Protein AF-0000000085124901 (afdb_homodimer)

Nearest PDB structures (foldseek):
  4r3a-assembly1_A  TM=7.300E-01  e=1.027E-07  Erythrobacter litoralis HTCC2594
  6ph4-assembly1_B  TM=6.898E-01  e=2.458E-06  Brucella melitensis bv. 1 str. 16M
  7ssj-assembly1_A-2  TM=4.789E-01  e=2.650E-07  Bacillus subtilis subsp. subtilis str. 168
  4zki-assembly1_B  TM=5.367E-01  e=2.458E-06  Lactiplantibacillus plantarum JDM1
  3gig-assembly1_B  TM=5.374E-01  e=1.039E-04  Bacillus subtilis

Secondary structure (DSSP, 8-state):
-------------------EEETT-------GGG-EEEEETTS---HHHHHHS-GGGSEEP-SSSEEESS---EEEEEEEEEE-SSS-EEEEEEES-TT--EEEEEEE-TT--EEEEEESTTS-GGGSSS-SSSEEEEEEEPSEEEEEEEEEE-SS-EEE-EEEE-HHHHHHHHHHHHHHHHHHHHHHHHHHHHHHHHHHHH--HHHHHHHHHHHHHHHHHHHHTTHHHHHT-TT-HHHHHHHHHHHHHHHHHHHHHHHHHHTTHHHH-HHHHHHHHHHHHHHHHHHHHHHHH-HHHHHHHHHHHHHHHHHHHHHHHHHHHHTT-TTHHHHHHHHHHHHHHHHHHHHHHTTSS---HHHHTHHHHHHHHHHHHHHHHHHHHHHHHHHHHHHHHHHHHHHHHHHHHHHHHHHHHHHHHHHHHHHHHHHHHHHHHHHHHHHHHHHHHHHHH---HHHHHHHHHHHHHHHHHHHHHHHHHT-S-SS-EEHHHHHHHHHHHHHHHSTT--PEEEEEE---EE-HHHHHHHHHHHHHHHHHIIIIISTT-SS-EEEEEEEE-SSEEEEEEEE-SS---HHHHHHSHHHHHHHHIIIIIS--EEEEEESSSEEEEEEEETT-/-------------------EEETT-------GGG-EEEEETTS---HHHHHHS-GGGSEEP-SSSEEESS---EEEEEEEEEE-SSS-EEEEEEES-TT-SEEEEEEE-TT--EEEEEESTTS-GGGSSS-SSSEEEEEEEPSEEEEEEEEEE-SS-EEE-EEEE-HHHHHHHHHHHHHHHHHHHHHHHHHHHHHHHHHHHH--HHHHHHHHHHHHHHHHHHHHTTHHHHHT-TT-HHHHHHHHHHHHHHHHHHHHHHHHHHTTHHHH-HHHHHHHHHHHHHHHHHHHHHHHH-HHHHHHHHHHHHHHHHHHHHHHHHHHHHTT-TTHHHHHHHHHHHHHHHHHHHHHHTTSS---HHHHTHHHHHHHHHHHHHHHHHHHHHHHHHHHHHHHHHHHHHHHHHHHHHHHHHHHHHHHHHHHHHHHHHHHHHHHHHHHHHHHHHHHHHHHH--SHHHHHHHHHHHHHHHHHHHHHHHHHT-S-SS-EEHHHHHHHHHHHHHHHSTT---EEEEEE---EE-HHHHHHHHHHHHHHHHHIIIIISTT-SS-EEEEEEEE-SSEEEEEEEE-SS---HHHHHHSHHHHHHHHIIIIIS--EEEEEESSSEEEEEEEETT-

pLDDT: mean 84.33, std 14.82, range [23.59, 98.38]

InterPro domains:
  IPR003594 Histidine kinase/HSP90-like ATPase domain [PF02518] (526-614)
  IPR005467 Histidine kinase domain [PS50109] (427-616)
  IPR011495 Signal transduction histidine kinase, subgroup 2, dimerisation and phosphoacceptor domain [PF07568] (427-502)
  IPR011622 7TM-DISM receptor, extracellular domain, type 2 [PF07696] (32-165)
  IPR011623 7TM-DISM receptor, extracellular domain, type 1 [PF07695] (184-381)
  IPR036890 Histidine kinase/HSP90-like ATPase superfamily [G3DSA:3.30.565.10] (484-616)
  IPR036890 Histidine kinase/HSP90-like ATPase superfamily [SSF55874] (487-613)

Structure (mmCIF, N/CA/C/O backbone):
data_AF-0000000085124901-model_v1
#
loop_
_entity.id
_entity.type
_entity.pdbx_description
1 polymer 'histidine kinase'
#
loop_
_atom_site.group_PDB
_atom_site.id
_atom_site.type_symbol
_atom_site.label_atom_id
_atom_site.label_alt_id
_atom_site.label_comp_id
_atom_site.label_asym_id
_atom_site.label_entity_id
_atom_site.label_seq_id
_atom_site.pdbx_PDB_ins_code
_atom_site.Cartn_x
_atom_site.Cartn_y
_atom_site.Cartn_z
_atom_site.occupancy
_atom_site.B_iso_or_equiv
_atom_site.auth_seq_id
_atom_site.auth_comp_id
_atom_site.auth_asym_id
_atom_site.auth_atom_id
_atom_site.pdbx_PDB_model_num
ATOM 1 N N . MET A 1 1 ? 48.469 59.812 -33.469 1 23.66 1 MET A N 1
ATOM 2 C CA . MET A 1 1 ? 47.875 60.75 -32.531 1 23.66 1 MET A CA 1
ATOM 3 C C . MET A 1 1 ? 46.812 60.062 -31.703 1 23.66 1 MET A C 1
ATOM 5 O O . MET A 1 1 ? 46.281 59.031 -32.094 1 23.66 1 MET A O 1
ATOM 9 N N . ARG A 1 2 ? 46.438 60.781 -30.453 1 25.3 2 ARG A N 1
ATOM 10 C CA . ARG A 1 2 ? 46.25 60.812 -29 1 25.3 2 ARG A CA 1
ATOM 11 C C . ARG A 1 2 ? 44.781 60.562 -28.641 1 25.3 2 ARG A C 1
ATOM 13 O O . ARG A 1 2 ? 44.344 60.906 -27.547 1 25.3 2 ARG A O 1
ATOM 20 N N . LEU A 1 3 ? 44.062 60.531 -29.656 1 29.12 3 LEU A N 1
ATOM 21 C CA . LEU A 1 3 ? 42.625 60.594 -29.328 1 29.12 3 LEU A CA 1
ATOM 22 C C . LEU A 1 3 ? 42.25 59.406 -28.438 1 29.12 3 LEU A C 1
ATOM 24 O O . LEU A 1 3 ? 41.594 58.469 -28.906 1 29.12 3 LEU A O 1
ATOM 28 N N . TYR A 1 4 ? 43.281 58.938 -27.469 1 28.3 4 TYR A N 1
ATOM 29 C CA . TYR A 1 4 ? 43.344 57.75 -26.641 1 28.3 4 TYR A CA 1
ATOM 30 C C . TYR A 1 4 ? 42.062 57.562 -25.828 1 28.3 4 TYR A C 1
ATOM 32 O O . TYR A 1 4 ? 41.219 58.5 -25.766 1 28.3 4 TYR A O 1
ATOM 40 N N . TYR A 1 5 ? 42.219 57.312 -24.391 1 28.98 5 TYR A N 1
ATOM 41 C CA . TYR A 1 5 ? 41.781 56.438 -23.312 1 28.98 5 TYR A CA 1
ATOM 42 C C . TYR A 1 5 ? 40.625 57.062 -22.547 1 28.98 5 TYR A C 1
ATOM 44 O O . TYR A 1 5 ? 40.812 57.75 -21.531 1 28.98 5 TYR A O 1
ATOM 52 N N . LEU A 1 6 ? 39.844 57.969 -23.109 1 30.2 6 LEU A N 1
ATOM 53 C CA . LEU A 1 6 ? 38.844 58.406 -22.125 1 30.2 6 LEU A CA 1
ATOM 54 C C . LEU A 1 6 ? 38.156 57.25 -21.469 1 30.2 6 LEU A C 1
ATOM 56 O O . LEU A 1 6 ? 37.344 56.562 -22.109 1 30.2 6 LEU A O 1
ATOM 60 N N . ILE A 1 7 ? 38.875 56.531 -20.531 1 30.31 7 ILE A N 1
ATOM 61 C CA . ILE A 1 7 ? 38.531 55.531 -19.531 1 30.31 7 ILE A CA 1
ATOM 62 C C . ILE A 1 7 ? 37.281 56.031 -18.75 1 30.31 7 ILE A C 1
ATOM 64 O O . ILE A 1 7 ? 37.375 56.969 -17.984 1 30.31 7 ILE A O 1
ATOM 68 N N . ILE A 1 8 ? 36.125 56.219 -19.375 1 32.94 8 ILE A N 1
ATOM 69 C CA . ILE A 1 8 ? 34.875 56.438 -18.641 1 32.94 8 ILE A CA 1
ATOM 70 C C . ILE A 1 8 ? 34.875 55.562 -17.375 1 32.94 8 ILE A C 1
ATOM 72 O O . ILE A 1 8 ? 35 54.344 -17.469 1 32.94 8 ILE A O 1
ATOM 76 N N . LEU A 1 9 ? 35.25 56.094 -16.219 1 30.16 9 LEU A N 1
ATOM 77 C CA . LEU A 1 9 ? 35.062 55.688 -14.828 1 30.16 9 LEU A CA 1
ATOM 78 C C . LEU A 1 9 ? 33.656 55.156 -14.625 1 30.16 9 LEU A C 1
ATOM 80 O O . LEU A 1 9 ? 32.688 55.938 -14.617 1 30.16 9 LEU A O 1
ATOM 84 N N . LEU A 1 10 ? 33.219 54.125 -15.312 1 31.69 10 LEU A N 1
ATOM 85 C CA . LEU A 1 10 ? 32.031 53.406 -14.867 1 31.69 10 LEU A CA 1
ATOM 86 C C . LEU A 1 10 ? 32.031 53.219 -13.352 1 31.69 10 LEU A C 1
ATOM 88 O O . LEU A 1 10 ? 32.875 52.5 -12.805 1 31.69 10 LEU A O 1
ATOM 92 N N . VAL A 1 11 ? 31.875 54.344 -12.609 1 32.69 11 VAL A N 1
ATOM 93 C CA . VAL A 1 11 ? 31.5 54.219 -11.203 1 32.69 11 VAL A CA 1
ATOM 94 C C . VAL A 1 11 ? 30.516 53.062 -11.016 1 32.69 11 VAL A C 1
ATOM 96 O O . VAL A 1 11 ? 29.406 53.094 -11.562 1 32.69 11 VAL A O 1
ATOM 99 N N . SER A 1 12 ? 31 51.906 -10.938 1 32.06 12 SER A N 1
ATOM 100 C CA . SER A 1 12 ? 30.234 50.781 -10.367 1 32.06 12 SER A CA 1
ATOM 101 C C . SER A 1 12 ? 29.469 51.219 -9.133 1 32.06 12 SER A C 1
ATOM 103 O O . SER A 1 12 ? 30.062 51.562 -8.109 1 32.06 12 SER A O 1
ATOM 105 N N . PHE A 1 13 ? 28.406 52.031 -9.297 1 32.69 13 PHE A N 1
ATOM 106 C CA . PHE A 1 13 ? 27.453 52.094 -8.188 1 32.69 13 PHE A CA 1
ATOM 107 C C . PHE A 1 13 ? 27.312 50.719 -7.516 1 32.69 13 PHE A C 1
ATOM 109 O O . PHE A 1 13 ? 26.781 49.781 -8.109 1 32.69 13 PHE A O 1
ATOM 116 N N . SER A 1 14 ? 28.266 50.406 -6.723 1 33.91 14 SER A N 1
ATOM 117 C CA . SER A 1 14 ? 27.984 49.344 -5.75 1 33.91 14 SER A CA 1
ATOM 118 C C . SER A 1 14 ? 26.625 49.594 -5.09 1 33.91 14 SER A C 1
ATOM 120 O O . SER A 1 14 ? 26.453 50.531 -4.324 1 33.91 14 SER A O 1
ATOM 122 N N . SER A 1 15 ? 25.516 49.562 -5.816 1 35.28 15 SER A N 1
ATOM 123 C CA . SER A 1 15 ? 24.266 49.438 -5.062 1 35.28 15 SER A CA 1
ATOM 124 C C . SER A 1 15 ? 24.453 48.562 -3.828 1 35.28 15 SER A C 1
ATOM 126 O O . SER A 1 15 ? 24.859 47.406 -3.939 1 35.28 15 SER A O 1
ATOM 128 N N . VAL A 1 16 ? 24.938 49.094 -2.822 1 40.62 16 VAL A N 1
ATOM 129 C CA . VAL A 1 16 ? 24.766 48.438 -1.53 1 40.62 16 VAL A CA 1
ATOM 130 C C . VAL A 1 16 ? 23.391 47.781 -1.476 1 40.62 16 VAL A C 1
ATOM 132 O O . VAL A 1 16 ? 22.359 48.438 -1.467 1 40.62 16 VAL A O 1
ATOM 135 N N . PHE A 1 17 ? 23.078 46.844 -2.293 1 45.41 17 PHE A N 1
ATOM 136 C CA . PHE A 1 17 ? 21.891 46 -2.184 1 45.41 17 PHE A CA 1
ATOM 137 C C . PHE A 1 17 ? 21.656 45.562 -0.739 1 45.41 17 PHE A C 1
ATOM 139 O O . PHE A 1 17 ? 22.531 44.969 -0.121 1 45.41 17 PHE A O 1
ATOM 146 N N . ALA A 1 18 ? 21.094 46.406 0.044 1 52.66 18 ALA A N 1
ATOM 147 C CA . ALA A 1 18 ? 20.625 46.125 1.403 1 52.66 18 ALA A CA 1
ATOM 148 C C . ALA A 1 18 ? 19.875 44.812 1.473 1 52.66 18 ALA A C 1
ATOM 150 O O . ALA A 1 18 ? 18.938 44.594 0.712 1 52.66 18 ALA A O 1
ATOM 151 N N . THR A 1 19 ? 20.391 43.75 1.982 1 77 19 THR A N 1
ATOM 152 C CA . THR A 1 19 ? 19.844 42.438 2.311 1 77 19 THR A CA 1
ATOM 153 C C . THR A 1 19 ? 18.828 42.562 3.451 1 77 19 THR A C 1
ATOM 155 O O . THR A 1 19 ? 19.219 42.625 4.621 1 77 19 THR A O 1
ATOM 158 N N . GLU A 1 20 ? 17.562 43 3.08 1 88 20 GLU A N 1
ATOM 159 C CA . GLU A 1 20 ? 16.531 43.219 4.09 1 88 20 GLU A CA 1
ATOM 160 C C . GLU A 1 20 ? 15.375 42.219 3.9 1 88 20 GLU A C 1
ATOM 162 O O . GLU A 1 20 ? 14.938 42 2.773 1 88 20 GLU A O 1
ATOM 167 N N . ILE A 1 21 ? 14.969 41.719 4.957 1 91.19 21 ILE A N 1
ATOM 168 C CA . ILE A 1 21 ? 13.805 40.844 4.984 1 91.19 21 ILE A CA 1
ATOM 169 C C . ILE A 1 21 ? 12.641 41.562 5.664 1 91.19 21 ILE A C 1
ATOM 171 O O . ILE A 1 21 ? 12.734 41.938 6.836 1 91.19 21 ILE A O 1
ATOM 175 N N . ASP A 1 22 ? 11.555 41.719 4.906 1 91.19 22 ASP A N 1
ATOM 176 C CA . ASP A 1 22 ? 10.344 42.312 5.438 1 91.19 22 ASP A CA 1
ATOM 177 C C . ASP A 1 22 ? 9.492 41.312 6.195 1 91.19 22 ASP A C 1
ATOM 179 O O . ASP A 1 22 ? 8.969 40.344 5.598 1 91.19 22 ASP A O 1
ATOM 183 N N . LEU A 1 23 ? 9.258 41.531 7.441 1 91.88 23 LEU A N 1
ATOM 184 C CA . LEU A 1 23 ? 8.57 40.562 8.297 1 91.88 23 LEU A CA 1
ATOM 185 C C . LEU A 1 23 ? 7.059 40.656 8.094 1 91.88 23 LEU A C 1
ATOM 187 O O . LEU A 1 23 ? 6.324 39.75 8.531 1 91.88 23 LEU A O 1
ATOM 191 N N . SER A 1 24 ? 6.57 41.656 7.461 1 83.12 24 SER A N 1
ATOM 192 C CA . SER A 1 24 ? 5.137 41.812 7.246 1 83.12 24 SER A CA 1
ATOM 193 C C . SER A 1 24 ? 4.664 41.031 6.031 1 83.12 24 SER A C 1
ATOM 195 O O . SER A 1 24 ? 3.467 40.781 5.863 1 83.12 24 SER A O 1
ATOM 197 N N . ASN A 1 25 ? 5.652 40.625 5.246 1 71.12 25 ASN A N 1
ATOM 198 C CA . ASN A 1 25 ? 5.328 39.938 4.016 1 71.12 25 ASN A CA 1
ATOM 199 C C . ASN A 1 25 ? 4.863 38.5 4.301 1 71.12 25 ASN A C 1
ATOM 201 O O . ASN A 1 25 ? 5.379 37.844 5.207 1 71.12 25 ASN A O 1
ATOM 205 N N . LYS A 1 26 ? 3.748 38.188 3.625 1 69.31 26 LYS A N 1
ATOM 206 C CA . LYS A 1 26 ? 3.061 36.906 3.816 1 69.31 26 LYS A CA 1
ATOM 207 C C . LYS A 1 26 ? 3.674 35.812 2.945 1 69.31 26 LYS A C 1
ATOM 209 O O . LYS A 1 26 ? 3.197 34.688 2.936 1 69.31 26 LYS A O 1
ATOM 214 N N . ASN A 1 27 ? 4.805 36.094 2.459 1 69 27 ASN A N 1
ATOM 215 C CA . ASN A 1 27 ? 5.293 35.156 1.469 1 69 27 ASN A CA 1
ATOM 216 C C . ASN A 1 27 ? 5.996 33.969 2.129 1 69 27 ASN A C 1
ATOM 218 O O . ASN A 1 27 ? 6.605 34.125 3.189 1 69 27 ASN A O 1
ATOM 222 N N . LEU A 1 28 ? 5.738 32.812 1.546 1 76.06 28 LEU A N 1
ATOM 223 C CA . LEU A 1 28 ? 6.285 31.531 1.985 1 76.06 28 LEU A CA 1
ATOM 224 C C . LEU A 1 28 ? 7.582 31.203 1.25 1 76.06 28 LEU A C 1
ATOM 226 O O . LEU A 1 28 ? 8.039 30.062 1.264 1 76.06 28 LEU A O 1
ATOM 230 N N . THR A 1 29 ? 8.297 32.156 0.804 1 82.31 29 THR A N 1
ATOM 231 C CA . THR A 1 29 ? 9.469 31.875 -0.012 1 82.31 29 THR A CA 1
ATOM 232 C C . THR A 1 29 ? 10.727 31.828 0.851 1 82.31 29 THR A C 1
ATOM 234 O O . THR A 1 29 ? 10.727 32.312 1.99 1 82.31 29 THR A O 1
ATOM 237 N N . TYR A 1 30 ? 11.766 31.188 0.373 1 91.25 30 TYR A N 1
ATOM 238 C CA . TYR A 1 30 ? 13.07 31.141 1.035 1 91.25 30 TYR A CA 1
ATOM 239 C C . TYR A 1 30 ? 13.766 32.5 0.949 1 91.25 30 TYR A C 1
ATOM 241 O O . TYR A 1 30 ? 13.68 33.188 -0.07 1 91.25 30 TYR A O 1
ATOM 249 N N . GLU A 1 31 ? 14.516 32.844 1.922 1 89.5 31 GLU A N 1
ATOM 250 C CA . GLU A 1 31 ? 15.055 34.188 2.072 1 89.5 31 GLU A CA 1
ATOM 251 C C . GLU A 1 31 ? 16.516 34.281 1.608 1 89.5 31 GLU A C 1
ATOM 253 O O . GLU A 1 31 ? 17.188 35.25 1.852 1 89.5 31 GLU A O 1
ATOM 258 N N . GLY A 1 32 ? 16.922 33.281 0.949 1 90.31 32 GLY A N 1
ATOM 259 C CA . GLY A 1 32 ? 18.328 33.219 0.617 1 90.31 32 GLY A CA 1
ATOM 260 C C . GLY A 1 32 ? 18.828 34.438 -0.15 1 90.31 32 GLY A C 1
ATOM 261 O O . GLY A 1 32 ? 19.891 34.969 0.142 1 90.31 32 GLY A O 1
ATOM 262 N N . LYS A 1 33 ? 18.094 35 -1.056 1 91.19 33 LYS A N 1
ATOM 263 C CA . LYS A 1 33 ? 18.5 36.094 -1.916 1 91.19 33 LYS A CA 1
ATOM 264 C C . LYS A 1 33 ? 18.594 37.406 -1.128 1 91.19 33 LYS A C 1
ATOM 266 O O . LYS A 1 33 ? 19.203 38.375 -1.595 1 91.19 33 LYS A O 1
ATOM 271 N N . LYS A 1 34 ? 18.109 37.344 0.029 1 92.81 34 LYS A N 1
ATOM 272 C CA . LYS A 1 34 ? 18.078 38.562 0.837 1 92.81 34 LYS A CA 1
ATOM 273 C C . LYS A 1 34 ? 19.141 38.531 1.927 1 92.81 34 LYS A C 1
ATOM 275 O O . LYS A 1 34 ? 19.109 39.312 2.869 1 92.81 34 LYS A O 1
ATOM 280 N N . MET A 1 35 ? 20.016 37.594 1.776 1 94.38 35 MET A N 1
ATOM 281 C CA . MET A 1 35 ? 21.062 37.469 2.779 1 94.38 35 MET A CA 1
ATOM 282 C C . MET A 1 35 ? 22.453 37.562 2.135 1 94.38 35 MET A C 1
ATOM 284 O O . MET A 1 35 ? 22.594 37.375 0.927 1 94.38 35 MET A O 1
ATOM 288 N N . SER A 1 36 ? 23.422 37.938 2.906 1 95.56 36 SER A N 1
ATOM 289 C CA . SER A 1 36 ? 24.828 37.844 2.555 1 95.56 36 SER A CA 1
ATOM 290 C C . SER A 1 36 ? 25.562 36.844 3.443 1 95.56 36 SER A C 1
ATOM 292 O O . SER A 1 36 ? 25.125 36.562 4.562 1 95.56 36 SER A O 1
ATOM 294 N N . TYR A 1 37 ? 26.578 36.25 2.877 1 96 37 TYR A N 1
ATOM 295 C CA . TYR A 1 37 ? 27.234 35.219 3.67 1 96 37 TYR A CA 1
ATOM 296 C C . TYR A 1 37 ? 28.734 35.438 3.695 1 96 37 TYR A C 1
ATOM 298 O O . TYR A 1 37 ? 29.297 36.125 2.838 1 96 37 TYR A O 1
ATOM 306 N N . PHE A 1 38 ? 29.375 34.969 4.715 1 96.5 38 PHE A N 1
ATOM 307 C CA . PHE A 1 38 ? 30.812 34.938 4.941 1 96.5 38 PHE A CA 1
ATOM 308 C C . PHE A 1 38 ? 31.297 33.562 5.328 1 96.5 38 PHE A C 1
ATOM 310 O O . PHE A 1 38 ? 30.734 32.938 6.234 1 96.5 38 PHE A O 1
ATOM 317 N N . GLU A 1 39 ? 32.281 33.031 4.641 1 96.81 39 GLU A N 1
ATOM 318 C CA . GLU A 1 39 ? 32.812 31.703 4.918 1 96.81 39 GLU A CA 1
ATOM 319 C C . GLU A 1 39 ? 33.938 31.766 5.938 1 96.81 39 GLU A C 1
ATOM 321 O O . GLU A 1 39 ? 34.969 32.344 5.676 1 96.81 39 GLU A O 1
ATOM 326 N N . ASP A 1 40 ? 33.688 31.172 7.047 1 96.75 40 ASP A N 1
ATOM 327 C CA . ASP A 1 40 ? 34.688 31.016 8.094 1 96.75 40 ASP A CA 1
ATOM 328 C C . ASP A 1 40 ? 35.375 29.656 7.996 1 96.75 40 ASP A C 1
ATOM 330 O O . ASP A 1 40 ? 35 28.719 8.695 1 96.75 40 ASP A O 1
ATOM 334 N N . LYS A 1 41 ? 36.438 29.578 7.305 1 95.06 41 LYS A N 1
ATOM 335 C CA . LYS A 1 41 ? 37.094 28.312 6.98 1 95.06 41 LYS A CA 1
ATOM 336 C C . LYS A 1 41 ? 37.656 27.641 8.234 1 95.06 41 LYS A C 1
ATOM 338 O O . LYS A 1 41 ? 37.562 26.422 8.367 1 95.06 41 LYS A O 1
ATOM 343 N N . ASP A 1 42 ? 38.094 28.453 9.203 1 92.62 42 ASP A N 1
ATOM 344 C CA . ASP A 1 42 ? 38.719 27.875 10.391 1 92.62 42 ASP A CA 1
ATOM 345 C C . ASP A 1 42 ? 37.75 27.812 11.555 1 92.62 42 ASP A C 1
ATOM 347 O O . ASP A 1 42 ? 38.062 27.328 12.633 1 92.62 42 ASP A O 1
ATOM 351 N N . SER A 1 43 ? 36.594 28.297 11.367 1 93.44 43 SER A N 1
ATOM 352 C CA . SER A 1 43 ? 35.562 28.312 12.406 1 93.44 43 SER A CA 1
ATOM 353 C C . SER A 1 43 ? 36.031 29.031 13.656 1 93.44 43 SER A C 1
ATOM 355 O O . SER A 1 43 ? 35.875 28.547 14.773 1 93.44 43 SER A O 1
ATOM 357 N N . SER A 1 44 ? 36.688 30.156 13.492 1 92.94 44 SER A N 1
ATOM 358 C CA . SER A 1 44 ? 37.312 30.828 14.617 1 92.94 44 SER A CA 1
ATOM 359 C C . SER A 1 44 ? 36.656 32.188 14.891 1 92.94 44 SER A C 1
ATOM 361 O O . SER A 1 44 ? 36.906 32.781 15.93 1 92.94 44 SER A O 1
ATOM 363 N N . TYR A 1 45 ? 35.812 32.594 14.062 1 94.69 45 TYR A N 1
ATOM 364 C CA . TYR A 1 45 ? 35.219 33.906 14.203 1 94.69 45 TYR A CA 1
ATOM 365 C C . TYR A 1 45 ? 34.094 33.906 15.242 1 94.69 45 TYR A C 1
ATOM 367 O O . TYR A 1 45 ? 33.25 33.031 15.25 1 94.69 45 TYR A O 1
ATOM 375 N N . THR A 1 46 ? 34.219 34.812 16.188 1 94.81 46 THR A N 1
ATOM 376 C CA . THR A 1 46 ? 33.125 35.062 17.125 1 94.81 46 THR A CA 1
ATOM 377 C C . THR A 1 46 ? 32.188 36.188 16.609 1 94.81 46 THR A C 1
ATOM 379 O O . THR A 1 46 ? 32.531 36.844 15.625 1 94.81 46 THR A O 1
ATOM 382 N N . ILE A 1 47 ? 31.078 36.312 17.234 1 95.94 47 ILE A N 1
ATOM 383 C CA . ILE A 1 47 ? 30.109 37.312 16.797 1 95.94 47 ILE A CA 1
ATOM 384 C C . ILE A 1 47 ? 30.734 38.688 16.859 1 95.94 47 ILE A C 1
ATOM 386 O O . ILE A 1 47 ? 30.453 39.531 16 1 95.94 47 ILE A O 1
ATOM 390 N N . ASN A 1 48 ? 31.609 39 17.828 1 94.5 48 ASN A N 1
ATOM 391 C CA . ASN A 1 48 ? 32.25 40.281 17.969 1 94.5 48 ASN A CA 1
ATOM 392 C C . ASN A 1 48 ? 33.188 40.562 16.797 1 94.5 48 ASN A C 1
ATOM 394 O O . ASN A 1 48 ? 33.219 41.688 16.281 1 94.5 48 ASN A O 1
ATOM 398 N N . LYS A 1 49 ? 33.844 39.531 16.344 1 94.56 49 LYS A N 1
ATOM 399 C CA . LYS A 1 49 ? 34.75 39.688 15.219 1 94.56 49 LYS A CA 1
ATOM 400 C C . LYS A 1 49 ? 34 39.875 13.906 1 94.56 49 LYS A C 1
ATOM 402 O O . LYS A 1 49 ? 34.406 40.625 13.039 1 94.56 49 LYS A O 1
ATOM 407 N N . ILE A 1 50 ? 32.938 39.156 13.797 1 94.38 50 ILE A N 1
ATOM 408 C CA . ILE A 1 50 ? 32.125 39.188 12.586 1 94.38 50 ILE A CA 1
ATOM 409 C C . ILE A 1 50 ? 31.5 40.562 12.43 1 94.38 50 ILE A C 1
ATOM 411 O O . ILE A 1 50 ? 31.391 41.094 11.32 1 94.38 50 ILE A O 1
ATOM 415 N N . LYS A 1 51 ? 31.016 41.188 13.531 1 91.81 51 LYS A N 1
ATOM 416 C CA . LYS A 1 51 ? 30.375 42.469 13.5 1 91.81 51 LYS A CA 1
ATOM 417 C C . LYS A 1 51 ? 31.344 43.562 13.047 1 91.81 51 LYS A C 1
ATOM 419 O O . LYS A 1 51 ? 30.922 44.562 12.461 1 91.81 51 LYS A O 1
ATOM 424 N N . GLU A 1 52 ? 32.625 43.344 13.312 1 91.31 52 GLU A N 1
ATOM 425 C CA . GLU A 1 52 ? 33.656 44.344 12.977 1 91.31 52 GLU A CA 1
ATOM 426 C C . GLU A 1 52 ? 34.062 44.25 11.508 1 91.31 52 GLU A C 1
ATOM 428 O O . GLU A 1 52 ? 34.656 45.188 10.969 1 91.31 52 GLU A O 1
ATOM 433 N N . LEU A 1 53 ? 33.625 43.156 10.953 1 91 53 LEU A N 1
ATOM 434 C CA . LEU A 1 53 ? 33.969 43 9.547 1 91 53 LEU A CA 1
ATOM 435 C C . LEU A 1 53 ? 33.219 44 8.68 1 91 53 LEU A C 1
ATOM 437 O O . LEU A 1 53 ? 32.062 44.312 8.961 1 91 53 LEU A O 1
ATOM 441 N N . ASN A 1 54 ? 33.906 44.469 7.625 1 83.69 54 ASN A N 1
ATOM 442 C CA . ASN A 1 54 ? 33.25 45.375 6.672 1 83.69 54 ASN A CA 1
ATOM 443 C C . ASN A 1 54 ? 32.188 44.625 5.832 1 83.69 54 ASN A C 1
ATOM 445 O O . ASN A 1 54 ? 32.312 43.406 5.625 1 83.69 54 ASN A O 1
ATOM 449 N N . ASN A 1 55 ? 31.281 45.344 5.367 1 84 55 ASN A N 1
ATOM 450 C CA . ASN A 1 55 ? 30.203 44.812 4.543 1 84 55 ASN A CA 1
ATOM 451 C C . ASN A 1 55 ? 30.75 44.188 3.254 1 84 55 ASN A C 1
ATOM 453 O O . ASN A 1 55 ? 30.125 43.281 2.68 1 84 55 ASN A O 1
ATOM 457 N N . LYS A 1 56 ? 31.906 44.562 2.875 1 86.06 56 LYS A N 1
ATOM 458 C CA . LYS A 1 56 ? 32.5 44.062 1.64 1 86.06 56 LYS A CA 1
ATOM 459 C C . LYS A 1 56 ? 33 42.625 1.816 1 86.06 56 LYS A C 1
ATOM 461 O O . LYS A 1 56 ? 33.188 41.906 0.836 1 86.06 56 LYS A O 1
ATOM 466 N N . SER A 1 57 ? 33.156 42.25 3.053 1 91.38 57 SER A N 1
ATOM 467 C CA . SER A 1 57 ? 33.656 40.906 3.332 1 91.38 57 SER A CA 1
ATOM 468 C C . SER A 1 57 ? 32.531 39.875 3.152 1 91.38 57 SER A C 1
ATOM 470 O O . SER A 1 57 ? 32.812 38.688 3.01 1 91.38 57 SER A O 1
ATOM 472 N N . PHE A 1 58 ? 31.375 40.344 3.113 1 94.38 58 PHE A N 1
ATOM 473 C CA . PHE A 1 58 ? 30.234 39.469 2.914 1 94.38 58 PHE A CA 1
ATOM 474 C C . PHE A 1 58 ? 29.859 39.406 1.438 1 94.38 58 PHE A C 1
ATOM 476 O O . PHE A 1 58 ? 29.859 40.406 0.735 1 94.38 58 PHE A O 1
ATOM 483 N N . THR A 1 59 ? 29.641 38.188 0.971 1 93.75 59 THR A N 1
ATOM 484 C CA . THR A 1 59 ? 29.219 37.969 -0.406 1 93.75 59 THR A CA 1
ATOM 485 C C . THR A 1 59 ? 27.703 37.844 -0.484 1 93.75 59 THR A C 1
ATOM 487 O O . THR A 1 59 ? 27.109 37.094 0.294 1 93.75 59 THR A O 1
ATOM 490 N N . LYS A 1 60 ? 27.109 38.469 -1.37 1 92.56 60 LYS A N 1
ATOM 491 C CA . LYS A 1 60 ? 25.656 38.406 -1.532 1 92.56 60 LYS A CA 1
ATOM 492 C C . LYS A 1 60 ? 25.25 37.031 -2.1 1 92.56 60 LYS A C 1
ATOM 494 O O . LYS A 1 60 ? 25.859 36.531 -3.049 1 92.56 60 LYS A O 1
ATOM 499 N N . GLN A 1 61 ? 24.312 36.5 -1.466 1 91.31 61 GLN A N 1
ATOM 500 C CA . GLN A 1 61 ? 23.781 35.219 -1.946 1 91.31 61 GLN A CA 1
ATOM 501 C C . GLN A 1 61 ? 22.859 35.438 -3.152 1 91.31 61 GLN A C 1
ATOM 503 O O . GLN A 1 61 ? 21.953 36.25 -3.115 1 91.31 61 GLN A O 1
ATOM 508 N N . GLU A 1 62 ? 23.016 34.719 -4.215 1 89.25 62 GLU A N 1
ATOM 509 C CA . GLU A 1 62 ? 22.266 34.906 -5.457 1 89.25 62 GLU A CA 1
ATOM 510 C C . GLU A 1 62 ? 21.094 33.938 -5.555 1 89.25 62 GLU A C 1
ATOM 512 O O . GLU A 1 62 ? 20.094 34.25 -6.215 1 89.25 62 GLU A O 1
ATOM 517 N N . LYS A 1 63 ? 21.203 32.906 -4.855 1 91.69 63 LYS A N 1
ATOM 518 C CA . LYS A 1 63 ? 20.172 31.891 -4.965 1 91.69 63 LYS A CA 1
ATOM 519 C C . LYS A 1 63 ? 19.234 31.922 -3.76 1 91.69 63 LYS A C 1
ATOM 521 O O . LYS A 1 63 ? 19.578 32.469 -2.715 1 91.69 63 LYS A O 1
ATOM 526 N N . GLU A 1 64 ? 18.094 31.312 -3.938 1 93.12 64 GLU A N 1
ATOM 527 C CA . GLU A 1 64 ? 17.094 31.266 -2.873 1 93.12 64 GLU A CA 1
ATOM 528 C C . GLU A 1 64 ? 17.562 30.391 -1.711 1 93.12 64 GLU A C 1
ATOM 530 O O . GLU A 1 64 ? 17.219 30.656 -0.555 1 93.12 64 GLU A O 1
ATOM 535 N N . VAL A 1 65 ? 18.25 29.453 -2.07 1 96.31 65 VAL A N 1
ATOM 536 C CA . VAL A 1 65 ? 18.75 28.547 -1.049 1 96.31 65 VAL A CA 1
ATOM 537 C C . VAL A 1 65 ? 20.266 28.375 -1.186 1 96.31 65 VAL A C 1
ATOM 539 O O . VAL A 1 65 ? 20.781 28.266 -2.297 1 96.31 65 VAL A O 1
ATOM 542 N N . PHE A 1 66 ? 20.953 28.516 -0.097 1 95.69 66 PHE A N 1
ATOM 543 C CA . PHE A 1 66 ? 22.391 28.328 -0.064 1 95.69 66 PHE A CA 1
ATOM 544 C C . PHE A 1 66 ? 22.766 26.859 -0.027 1 95.69 66 PHE A C 1
ATOM 546 O O . PHE A 1 66 ? 22.297 26.125 0.852 1 95.69 66 PHE A O 1
ATOM 553 N N . LEU A 1 67 ? 23.531 26.469 -1.016 1 94.69 67 LEU A N 1
ATOM 554 C CA . LEU A 1 67 ? 23.922 25.078 -1.141 1 94.69 67 LEU A CA 1
ATOM 555 C C . LEU A 1 67 ? 25.438 24.938 -1.234 1 94.69 67 LEU A C 1
ATOM 557 O O . LEU A 1 67 ? 26.078 25.688 -1.954 1 94.69 67 LEU A O 1
ATOM 561 N N . ARG A 1 68 ? 25.906 24.109 -0.434 1 93.81 68 ARG A N 1
ATOM 562 C CA . ARG A 1 68 ? 27.266 23.609 -0.549 1 93.81 68 ARG A CA 1
ATOM 563 C C . ARG A 1 68 ? 27.312 22.109 -0.27 1 93.81 68 ARG A C 1
ATOM 565 O O . ARG A 1 68 ? 26.547 21.594 0.543 1 93.81 68 ARG A O 1
ATOM 572 N N . PHE A 1 69 ? 28.094 21.484 -1.048 1 91 69 PHE A N 1
ATOM 573 C CA . PHE A 1 69 ? 28.234 20.062 -0.764 1 91 69 PHE A CA 1
ATOM 574 C C . PHE A 1 69 ? 28.781 19.844 0.642 1 91 69 PHE A C 1
ATOM 576 O O . PHE A 1 69 ? 28.422 20.562 1.574 1 91 69 PHE A O 1
ATOM 583 N N . PHE A 1 70 ? 29.641 18.969 0.981 1 93.75 70 PHE A N 1
ATOM 584 C CA . PHE A 1 70 ? 30.25 18.766 2.291 1 93.75 70 PHE A CA 1
ATOM 585 C C . PHE A 1 70 ? 31.391 19.75 2.521 1 93.75 70 PHE A C 1
ATOM 587 O O . PHE A 1 70 ? 32.188 19.984 1.626 1 93.75 70 PHE A O 1
ATOM 594 N N . THR A 1 71 ? 31.25 20.484 3.674 1 94.12 71 THR A N 1
ATOM 595 C CA . THR A 1 71 ? 32.281 21.453 4.012 1 94.12 71 THR A CA 1
ATOM 596 C C . THR A 1 71 ? 32.594 21.422 5.508 1 94.12 71 THR A C 1
ATOM 598 O O . THR A 1 71 ? 31.719 21.078 6.312 1 94.12 71 THR A O 1
ATOM 601 N N . ASP A 1 72 ? 33.812 21.781 5.84 1 93.69 72 ASP A N 1
ATOM 602 C CA . ASP A 1 72 ? 34.219 21.891 7.246 1 93.69 72 ASP A CA 1
ATOM 603 C C . ASP A 1 72 ? 34.094 23.344 7.727 1 93.69 72 ASP A C 1
ATOM 605 O O . ASP A 1 72 ? 34.281 23.625 8.914 1 93.69 72 ASP A O 1
ATOM 609 N N . SER A 1 73 ? 33.719 24.156 6.805 1 96.06 73 SER A N 1
ATOM 610 C CA . SER A 1 73 ? 33.656 25.578 7.121 1 96.06 73 SER A CA 1
ATOM 611 C C . SER A 1 73 ? 32.375 25.922 7.871 1 96.06 73 SER A C 1
ATOM 613 O O . SER A 1 73 ? 31.391 25.188 7.777 1 96.06 73 SER A O 1
ATOM 615 N N . THR A 1 74 ? 32.531 26.938 8.664 1 97.69 74 THR A N 1
ATOM 616 C CA . THR A 1 74 ? 31.359 27.578 9.242 1 97.69 74 THR A CA 1
ATOM 617 C C . THR A 1 74 ? 30.906 28.766 8.398 1 97.69 74 THR A C 1
ATOM 619 O O . THR A 1 74 ? 31.734 29.562 7.953 1 97.69 74 THR A O 1
ATOM 622 N N . TYR A 1 75 ? 29.672 28.812 8.133 1 97.69 75 TYR A N 1
ATOM 623 C CA . TYR A 1 75 ? 29.172 29.922 7.328 1 97.69 75 TYR A CA 1
ATOM 624 C C . TYR A 1 75 ? 28.375 30.891 8.188 1 97.69 75 TYR A C 1
ATOM 626 O O . TYR A 1 75 ? 27.562 30.469 9.023 1 97.69 75 TYR A O 1
ATOM 634 N N . TRP A 1 76 ? 28.641 32.156 8.016 1 97.38 76 TRP A N 1
ATOM 635 C CA . TRP A 1 76 ? 27.891 33.25 8.656 1 97.38 76 TRP A CA 1
ATOM 636 C C . TRP A 1 76 ? 26.969 33.938 7.668 1 97.38 76 TRP A C 1
ATOM 638 O O . TRP A 1 76 ? 27.375 34.25 6.551 1 97.38 76 TRP A O 1
ATOM 648 N N . PHE A 1 77 ? 25.797 34.031 8.039 1 97.06 77 PHE A N 1
ATOM 649 C CA . PHE A 1 77 ? 24.828 34.781 7.23 1 97.06 77 PHE A CA 1
ATOM 650 C C . PHE A 1 77 ? 24.391 36.062 7.93 1 97.06 77 PHE A C 1
ATOM 652 O O . PHE A 1 77 ? 24.219 36.062 9.148 1 97.06 77 PHE A O 1
ATOM 659 N N . LYS A 1 78 ? 24.234 37.094 7.172 1 96.38 78 LYS A N 1
ATOM 660 C CA . LYS A 1 78 ? 23.844 38.406 7.707 1 96.38 78 LYS A CA 1
ATOM 661 C C . LYS A 1 78 ? 22.688 39 6.914 1 96.38 78 LYS A C 1
ATOM 663 O O . LYS A 1 78 ? 22.688 38.938 5.68 1 96.38 78 LYS A O 1
ATOM 668 N N . PHE A 1 79 ? 21.703 39.5 7.602 1 95.19 79 PHE A N 1
ATOM 669 C CA . PHE A 1 79 ? 20.609 40.219 6.969 1 95.19 79 PHE A CA 1
ATOM 670 C C . PHE A 1 79 ? 19.906 41.156 7.969 1 95.19 79 PHE A C 1
ATOM 672 O O . PHE A 1 79 ? 20.094 41 9.18 1 95.19 79 PHE A O 1
ATOM 679 N N . ASP A 1 80 ? 19.141 42.062 7.461 1 95.38 80 ASP A N 1
ATOM 680 C CA . ASP A 1 80 ? 18.328 42.969 8.297 1 95.38 80 ASP A CA 1
ATOM 681 C C . ASP A 1 80 ? 16.859 42.594 8.227 1 95.38 80 ASP A C 1
ATOM 683 O O . ASP A 1 80 ? 16.312 42.375 7.145 1 95.38 80 ASP A O 1
ATOM 687 N N . ALA A 1 81 ? 16.297 42.438 9.398 1 95.06 81 ALA A N 1
ATOM 688 C CA . ALA A 1 81 ? 14.867 42.156 9.5 1 95.06 81 ALA A CA 1
ATOM 689 C C . ALA A 1 81 ? 14.109 43.438 9.836 1 95.06 81 ALA A C 1
ATOM 691 O O . ALA A 1 81 ? 14.398 44.094 10.844 1 95.06 81 ALA A O 1
ATOM 692 N N . LEU A 1 82 ? 13.172 43.719 9.008 1 94.44 82 LEU A N 1
ATOM 693 C CA . LEU A 1 82 ? 12.445 44.969 9.18 1 94.44 82 LEU A CA 1
ATOM 694 C C . LEU A 1 82 ? 11.016 44.719 9.633 1 94.44 82 LEU A C 1
ATOM 696 O O . LEU A 1 82 ? 10.25 44.062 8.938 1 94.44 82 LEU A O 1
ATOM 700 N N . ASN A 1 83 ? 10.703 45.156 10.812 1 94.12 83 ASN A N 1
ATOM 701 C CA . ASN A 1 83 ? 9.328 45.188 11.312 1 94.12 83 ASN A CA 1
ATOM 702 C C . ASN A 1 83 ? 8.695 46.562 11.109 1 94.12 83 ASN A C 1
ATOM 704 O O . ASN A 1 83 ? 8.945 47.5 11.875 1 94.12 83 ASN A O 1
ATOM 708 N N . LYS A 1 84 ? 7.848 46.688 10.211 1 90.56 84 LYS A N 1
ATOM 709 C CA . LYS A 1 84 ? 7.234 47.938 9.844 1 90.56 84 LYS A CA 1
ATOM 710 C C . LYS A 1 84 ? 5.973 48.219 10.664 1 90.56 84 LYS A C 1
ATOM 712 O O . LYS A 1 84 ? 5.34 49.25 10.531 1 90.56 84 LYS A O 1
ATOM 717 N N . THR A 1 85 ? 5.648 47.281 11.469 1 88.69 85 THR A N 1
ATOM 718 C CA . THR A 1 85 ? 4.449 47.469 12.281 1 88.69 85 THR A CA 1
ATOM 719 C C . THR A 1 85 ? 4.773 48.156 13.594 1 88.69 85 THR A C 1
ATOM 721 O O . THR A 1 85 ? 5.945 48.344 13.938 1 88.69 85 THR A O 1
ATOM 724 N N . ASN A 1 86 ? 3.748 48.594 14.32 1 88.5 86 ASN A N 1
ATOM 725 C CA . ASN A 1 86 ? 3.936 49.344 15.57 1 88.5 86 ASN A CA 1
ATOM 726 C C . ASN A 1 86 ? 4.012 48.375 16.766 1 88.5 86 ASN A C 1
ATOM 728 O O . ASN A 1 86 ? 4.371 48.812 17.859 1 88.5 86 ASN A O 1
ATOM 732 N N . ASN A 1 87 ? 3.709 47.188 16.562 1 89.12 87 ASN A N 1
ATOM 733 C CA . ASN A 1 87 ? 3.713 46.188 17.641 1 89.12 87 ASN A CA 1
ATOM 734 C C . ASN A 1 87 ? 4.809 45.156 17.438 1 89.12 87 ASN A C 1
ATOM 736 O O . ASN A 1 87 ? 5.398 45.062 16.359 1 89.12 87 ASN A O 1
ATOM 740 N N . ASN A 1 88 ? 5.172 44.5 18.531 1 92.19 88 ASN A N 1
ATOM 741 C CA . ASN A 1 88 ? 6.086 43.375 18.422 1 92.19 88 ASN A CA 1
ATOM 742 C C . ASN A 1 88 ? 5.5 42.25 17.547 1 92.19 88 ASN A C 1
ATOM 744 O O . ASN A 1 88 ? 4.305 41.969 17.625 1 92.19 88 ASN A O 1
ATOM 748 N N . LEU A 1 89 ? 6.348 41.844 16.734 1 92.88 89 LEU A N 1
ATOM 749 C CA . LEU A 1 89 ? 5.918 40.781 15.82 1 92.88 89 LEU A CA 1
ATOM 750 C C . LEU A 1 89 ? 6.629 39.469 16.141 1 92.88 89 LEU A C 1
ATOM 752 O O . LEU A 1 89 ? 7.859 39.406 16.047 1 92.88 89 LEU A O 1
ATOM 756 N N . LYS A 1 90 ? 5.852 38.5 16.453 1 94.31 90 LYS A N 1
ATOM 757 C CA . LYS A 1 90 ? 6.418 37.156 16.688 1 94.31 90 LYS A CA 1
ATOM 758 C C . LYS A 1 90 ? 6.609 36.406 15.367 1 94.31 90 LYS A C 1
ATOM 760 O O . LYS A 1 90 ? 5.656 36.219 14.609 1 94.31 90 LYS A O 1
ATOM 765 N N . ARG A 1 91 ? 7.766 36.031 15.062 1 95.5 91 ARG A N 1
ATOM 766 C CA . ARG A 1 91 ? 8.094 35.25 13.867 1 95.5 91 ARG A CA 1
ATOM 767 C C . ARG A 1 91 ? 8.969 34.031 14.211 1 95.5 91 ARG A C 1
ATOM 769 O O . ARG A 1 91 ? 9.547 34 15.297 1 95.5 91 ARG A O 1
ATOM 776 N N . TYR A 1 92 ? 8.961 33.125 13.297 1 96.06 92 TYR A N 1
ATOM 777 C CA . TYR A 1 92 ? 9.766 31.906 13.469 1 96.06 92 TYR A CA 1
ATOM 778 C C . TYR A 1 92 ? 10.875 31.844 12.43 1 96.06 92 TYR A C 1
ATOM 780 O O . TYR A 1 92 ? 10.633 31.984 11.227 1 96.06 92 TYR A O 1
ATOM 788 N N . PHE A 1 93 ? 12.133 31.672 12.898 1 97.19 93 PHE A N 1
ATOM 789 C CA . PHE A 1 93 ? 13.203 31.203 12.016 1 97.19 93 PHE A CA 1
ATOM 790 C C . PHE A 1 93 ? 13.008 29.734 11.656 1 97.19 93 PHE A C 1
ATOM 792 O O . PHE A 1 93 ? 13 28.875 12.531 1 97.19 93 PHE A O 1
ATOM 799 N N . VAL A 1 94 ? 12.867 29.484 10.414 1 96.75 94 VAL A N 1
ATOM 800 C CA . VAL A 1 94 ? 12.57 28.109 10.008 1 96.75 94 VAL A CA 1
ATOM 801 C C . VAL A 1 94 ? 13.641 27.609 9.047 1 96.75 94 VAL A C 1
ATOM 803 O O . VAL A 1 94 ? 13.961 28.266 8.062 1 96.75 94 VAL A O 1
ATOM 806 N N . PHE A 1 95 ? 14.156 26.484 9.336 1 97.06 95 PHE A N 1
ATOM 807 C CA . PHE A 1 95 ? 15.094 25.781 8.477 1 97.06 95 PHE A CA 1
ATOM 808 C C . PHE A 1 95 ? 14.508 24.453 8.023 1 97.06 95 PHE A C 1
ATOM 810 O O . PHE A 1 95 ? 14.242 23.562 8.836 1 97.06 95 PHE A O 1
ATOM 817 N N . ASP A 1 96 ? 14.375 24.219 6.742 1 95.06 96 ASP A N 1
ATOM 818 C CA . ASP A 1 96 ? 13.688 23.047 6.227 1 95.06 96 ASP A CA 1
ATOM 819 C C . ASP A 1 96 ? 14.57 21.797 6.348 1 95.06 96 ASP A C 1
ATOM 821 O O . ASP A 1 96 ? 14.078 20.672 6.25 1 95.06 96 ASP A O 1
ATOM 825 N N . THR A 1 97 ? 15.875 22 6.527 1 93.81 97 THR A N 1
ATOM 826 C CA . THR A 1 97 ? 16.797 20.891 6.672 1 93.81 97 THR A CA 1
ATOM 827 C C . THR A 1 97 ? 16.875 20.422 8.125 1 93.81 97 THR A C 1
ATOM 829 O O . THR A 1 97 ? 17.344 21.172 8.992 1 93.81 97 THR A O 1
ATOM 832 N N . PRO A 1 98 ? 16.531 19.172 8.336 1 92.19 98 PRO A N 1
ATOM 833 C CA . PRO A 1 98 ? 16.453 18.719 9.727 1 92.19 98 PRO A CA 1
ATOM 834 C C . PRO A 1 98 ? 17.781 18.234 10.273 1 92.19 98 PRO A C 1
ATOM 836 O O . PRO A 1 98 ? 17.875 17.875 11.453 1 92.19 98 PRO A O 1
ATOM 839 N N . TRP A 1 99 ? 18.859 18.281 9.555 1 93.12 99 TRP A N 1
ATOM 840 C CA . TRP A 1 99 ? 20.062 17.594 10.023 1 93.12 99 TRP A CA 1
ATOM 841 C C . TRP A 1 99 ? 21.172 18.609 10.297 1 93.12 99 TRP A C 1
ATOM 843 O O . TRP A 1 99 ? 22.344 18.219 10.477 1 93.12 99 TRP A O 1
ATOM 853 N N . ILE A 1 100 ? 20.906 19.906 10.32 1 96.31 100 ILE A N 1
ATOM 854 C CA . ILE A 1 100 ? 21.938 20.891 10.602 1 96.31 100 ILE A CA 1
ATOM 855 C C . ILE A 1 100 ? 22.453 20.719 12.031 1 96.31 100 ILE A C 1
ATOM 857 O O . ILE A 1 100 ? 21.656 20.688 12.977 1 96.31 100 ILE A O 1
ATOM 861 N N . ASP A 1 101 ? 23.719 20.672 12.227 1 96.44 101 ASP A N 1
ATOM 862 C CA . ASP A 1 101 ? 24.328 20.344 13.516 1 96.44 101 ASP A CA 1
ATOM 863 C C . ASP A 1 101 ? 24.156 21.484 14.508 1 96.44 101 ASP A C 1
ATOM 865 O O . ASP A 1 101 ? 23.75 21.266 15.648 1 96.44 101 ASP A O 1
ATOM 869 N N . SER A 1 102 ? 24.547 22.656 14.086 1 97 102 SER A N 1
ATOM 870 C CA . SER A 1 102 ? 24.516 23.797 15.008 1 97 102 SER A CA 1
ATOM 871 C C . SER A 1 102 ? 24.141 25.094 14.273 1 97 102 SER A C 1
ATOM 873 O O . SER A 1 102 ? 24.703 25.391 13.219 1 97 102 SER A O 1
ATOM 875 N N . ILE A 1 103 ? 23.188 25.734 14.82 1 98.12 103 ILE A N 1
ATOM 876 C CA . ILE A 1 103 ? 22.766 27.047 14.359 1 98.12 103 ILE A CA 1
ATOM 877 C C . ILE A 1 103 ? 22.75 28.031 15.531 1 98.12 103 ILE A C 1
ATOM 879 O O . ILE A 1 103 ? 21.984 27.859 16.484 1 98.12 103 ILE A O 1
ATOM 883 N N . ASN A 1 104 ? 23.578 29 15.508 1 98.19 104 ASN A N 1
ATOM 884 C CA . ASN A 1 104 ? 23.547 30.109 16.453 1 98.19 104 ASN A CA 1
ATOM 885 C C . ASN A 1 104 ? 22.938 31.359 15.844 1 98.19 104 ASN A C 1
ATOM 887 O O . ASN A 1 104 ? 23.375 31.812 14.789 1 98.19 104 ASN A O 1
ATOM 891 N N . ILE A 1 105 ? 21.953 31.844 16.484 1 98.38 105 ILE A N 1
ATOM 892 C CA . ILE A 1 105 ? 21.25 33.031 15.984 1 98.38 105 ILE A CA 1
ATOM 893 C C . ILE A 1 105 ? 21.578 34.219 16.875 1 98.38 105 ILE A C 1
ATOM 895 O O . ILE A 1 105 ? 21.344 34.188 18.094 1 98.38 105 ILE A O 1
ATOM 899 N N . TYR A 1 106 ? 22.125 35.281 16.281 1 98.06 106 TYR A N 1
ATOM 900 C CA . TYR A 1 106 ? 22.406 36.531 16.969 1 98.06 106 TYR A CA 1
ATOM 901 C C . TYR A 1 106 ? 21.547 37.656 16.406 1 98.06 106 TYR A C 1
ATOM 903 O O . TYR A 1 106 ? 21.641 38 15.227 1 98.06 106 TYR A O 1
ATOM 911 N N . ILE A 1 107 ? 20.766 38.281 17.281 1 97.88 107 ILE A N 1
ATOM 912 C CA . ILE A 1 107 ? 19.859 39.312 16.828 1 97.88 107 ILE A CA 1
ATOM 913 C C . ILE A 1 107 ? 20.172 40.625 17.578 1 97.88 107 ILE A C 1
ATOM 915 O O . ILE A 1 107 ? 20.078 40.656 18.797 1 97.88 107 ILE A O 1
ATOM 919 N N . TYR A 1 108 ? 20.547 41.625 16.906 1 96.56 108 TYR A N 1
ATOM 920 C CA . TYR A 1 108 ? 20.703 42.969 17.438 1 96.56 108 TYR A CA 1
ATOM 921 C C . TYR A 1 108 ? 19.5 43.844 17.109 1 96.56 108 TYR A C 1
ATOM 923 O O . TYR A 1 108 ? 19.234 44.125 15.945 1 96.56 108 TYR A O 1
ATOM 931 N N . ASP A 1 109 ? 18.812 44.25 18.125 1 94.62 109 ASP A N 1
ATOM 932 C CA . ASP A 1 109 ? 17.641 45.062 17.891 1 94.62 109 ASP A CA 1
ATOM 933 C C . ASP A 1 109 ? 18.016 46.531 17.578 1 94.62 109 ASP A C 1
ATOM 935 O O . ASP A 1 109 ? 19.188 46.844 17.391 1 94.62 109 ASP A O 1
ATOM 939 N N . ASN A 1 110 ? 17 47.406 17.406 1 90.94 110 ASN A N 1
ATOM 940 C CA . ASN A 1 110 ? 17.219 48.781 17.047 1 90.94 110 ASN A CA 1
ATOM 941 C C . ASN A 1 110 ? 18.016 49.531 18.125 1 90.94 110 ASN A C 1
ATOM 943 O O . ASN A 1 110 ? 18.656 50.531 17.844 1 90.94 110 ASN A O 1
ATOM 947 N N . GLN A 1 111 ? 17.984 49.062 19.422 1 92.31 111 GLN A N 1
ATOM 948 C CA . GLN A 1 111 ? 18.75 49.625 20.516 1 92.31 111 GLN A CA 1
ATOM 949 C C . GLN A 1 111 ? 20.078 48.906 20.703 1 92.31 111 GLN A C 1
ATOM 951 O O . GLN A 1 111 ? 20.734 49.062 21.734 1 92.31 111 GLN A O 1
ATOM 956 N N . ASN A 1 112 ? 20.406 48 19.828 1 91.19 112 ASN A N 1
ATOM 957 C CA . ASN A 1 112 ? 21.656 47.25 19.797 1 91.19 112 ASN A CA 1
ATOM 958 C C . ASN A 1 112 ? 21.734 46.25 20.953 1 91.19 112 ASN A C 1
ATOM 960 O O . ASN A 1 112 ? 22.812 45.969 21.469 1 91.19 112 ASN A O 1
ATOM 964 N N . ARG A 1 113 ? 20.609 45.875 21.484 1 93.69 113 ARG A N 1
ATOM 965 C CA . ARG A 1 113 ? 20.562 44.812 22.469 1 93.69 113 ARG A CA 1
ATOM 966 C C . ARG A 1 113 ? 20.641 43.438 21.781 1 93.69 113 ARG A C 1
ATOM 968 O O . ARG A 1 113 ? 19.938 43.188 20.797 1 93.69 113 ARG A O 1
ATOM 975 N N . LEU A 1 114 ? 21.438 42.594 22.344 1 95.88 114 LEU A N 1
ATOM 976 C CA . LEU A 1 114 ? 21.734 41.312 21.734 1 95.88 114 LEU A CA 1
ATOM 977 C C . LEU A 1 114 ? 20.891 40.219 22.359 1 95.88 114 LEU A C 1
ATOM 979 O O . LEU A 1 114 ? 20.828 40.094 23.594 1 95.88 114 LEU A O 1
ATOM 983 N N . THR A 1 115 ? 20.125 39.5 21.547 1 97.44 115 THR A N 1
ATOM 984 C CA . THR A 1 115 ? 19.469 38.219 21.922 1 97.44 115 THR A CA 1
ATOM 985 C C . THR A 1 115 ? 20.094 37.062 21.172 1 97.44 115 THR A C 1
ATOM 987 O O . THR A 1 115 ? 20.328 37.125 19.953 1 97.44 115 THR A O 1
ATOM 990 N N . THR A 1 116 ? 20.438 36 21.875 1 97.5 116 THR A N 1
ATOM 991 C CA . THR A 1 116 ? 21.094 34.844 21.25 1 97.5 116 THR A CA 1
ATOM 992 C C . THR A 1 116 ? 20.266 33.594 21.453 1 97.5 116 THR A C 1
ATOM 994 O O . THR A 1 116 ? 19.656 33.406 22.5 1 97.5 116 THR A O 1
ATOM 997 N N . TYR A 1 117 ? 20.156 32.75 20.406 1 97.88 117 TYR A N 1
ATOM 998 C CA . TYR A 1 117 ? 19.547 31.438 20.453 1 97.88 117 TYR A CA 1
ATOM 999 C C . TYR A 1 117 ? 20.484 30.375 19.906 1 97.88 117 TYR A C 1
ATOM 1001 O O . TYR A 1 117 ? 21.312 30.672 19.031 1 97.88 117 TYR A O 1
ATOM 1009 N N . LYS A 1 118 ? 20.422 29.188 20.375 1 97.25 118 LYS A N 1
ATOM 1010 C CA . LYS A 1 118 ? 21.141 28.031 19.875 1 97.25 118 LYS A CA 1
ATOM 1011 C C . LYS A 1 118 ? 20.188 26.938 19.422 1 97.25 118 LYS A C 1
ATOM 1013 O O . LYS A 1 118 ? 19.219 26.625 20.125 1 97.25 118 LYS A O 1
ATOM 1018 N N . LEU A 1 119 ? 20.422 26.469 18.234 1 95.81 119 LEU A N 1
ATOM 1019 C CA . LEU A 1 119 ? 19.625 25.422 17.609 1 95.81 119 LEU A CA 1
ATOM 1020 C C . LEU A 1 119 ? 20.516 24.391 16.938 1 95.81 119 LEU A C 1
ATOM 1022 O O . LEU A 1 119 ? 21.703 24.625 16.734 1 95.81 119 LEU A O 1
ATOM 1026 N N . GLY A 1 120 ? 19.891 23.219 16.578 1 95.88 120 GLY A N 1
ATOM 1027 C CA . GLY A 1 120 ? 20.656 22.203 15.875 1 95.88 120 GLY A CA 1
ATOM 1028 C C . GLY A 1 120 ? 20.375 20.797 16.359 1 95.88 120 GLY A C 1
ATOM 1029 O O . GLY A 1 120 ? 19.719 20.609 17.391 1 95.88 120 GLY A O 1
ATOM 1030 N N . THR A 1 121 ? 20.938 19.891 15.672 1 94.38 121 THR A N 1
ATOM 1031 C CA . THR A 1 121 ? 20.656 18.484 15.969 1 94.38 121 THR A CA 1
ATOM 1032 C C . THR A 1 121 ? 21.609 17.969 17.047 1 94.38 121 THR A C 1
ATOM 1034 O O . THR A 1 121 ? 21.438 16.859 17.547 1 94.38 121 THR A O 1
ATOM 1037 N N . LEU A 1 122 ? 22.594 18.781 17.406 1 95.62 122 LEU A N 1
ATOM 1038 C CA . LEU A 1 122 ? 23.484 18.406 18.5 1 95.62 122 LEU A CA 1
ATOM 1039 C C . LEU A 1 122 ? 22.844 18.703 19.859 1 95.62 122 LEU A C 1
ATOM 1041 O O . LEU A 1 122 ? 23.328 18.234 20.891 1 95.62 122 LEU A O 1
ATOM 1045 N N . LEU A 1 123 ? 21.766 19.438 19.812 1 96 123 LEU A N 1
ATOM 1046 C CA . LEU A 1 123 ? 20.984 19.734 21 1 96 123 LEU A CA 1
ATOM 1047 C C . LEU A 1 123 ? 19.719 18.875 21.047 1 96 123 LEU A C 1
ATOM 1049 O O . LEU A 1 123 ? 19.25 18.406 20 1 96 123 LEU A O 1
ATOM 1053 N N . PRO A 1 124 ? 19.219 18.656 22.219 1 96.12 124 PRO A N 1
ATOM 1054 C CA . PRO A 1 124 ? 17.984 17.875 22.328 1 96.12 124 PRO A CA 1
ATOM 1055 C C . PRO A 1 124 ? 16.828 18.5 21.562 1 96.12 124 PRO A C 1
ATOM 1057 O O . PRO A 1 124 ? 16.797 19.719 21.359 1 96.12 124 PRO A O 1
ATOM 1060 N N . PHE A 1 125 ? 15.852 17.688 21.188 1 94.69 125 PHE A N 1
ATOM 1061 C CA . PHE A 1 125 ? 14.703 18.094 20.391 1 94.69 125 PHE A CA 1
ATOM 1062 C C . PHE A 1 125 ? 13.875 19.141 21.125 1 94.69 125 PHE A C 1
ATOM 1064 O O . PHE A 1 125 ? 13.258 20 20.516 1 94.69 125 PHE A O 1
ATOM 1071 N N . LYS A 1 126 ? 13.883 19.156 22.406 1 92.94 126 LYS A N 1
ATOM 1072 C CA . LYS A 1 126 ? 13.055 20 23.25 1 92.94 126 LYS A CA 1
ATOM 1073 C C . LYS A 1 126 ? 13.438 21.469 23.094 1 92.94 126 LYS A C 1
ATOM 1075 O O . LYS A 1 126 ? 12.664 22.359 23.453 1 92.94 126 LYS A O 1
ATOM 1080 N N . GLU A 1 127 ? 14.617 21.781 22.547 1 92.19 127 GLU A N 1
ATOM 1081 C CA . GLU A 1 127 ? 15.102 23.156 22.422 1 92.19 127 GLU A CA 1
ATOM 1082 C C . GLU A 1 127 ? 14.375 23.906 21.312 1 92.19 127 GLU A C 1
ATOM 1084 O O . GLU A 1 127 ? 14.422 25.125 21.25 1 92.19 127 GLU A O 1
ATOM 1089 N N . ARG A 1 128 ? 13.695 23.188 20.484 1 93.12 128 ARG A N 1
ATOM 1090 C CA . ARG A 1 128 ? 12.93 23.828 19.406 1 93.12 128 ARG A CA 1
ATOM 1091 C C . ARG A 1 128 ? 11.727 24.578 19.969 1 93.12 128 ARG A C 1
ATOM 1093 O O . ARG A 1 128 ? 11.078 24.109 20.922 1 93.12 128 ARG A O 1
ATOM 1100 N N . SER A 1 129 ? 11.508 25.688 19.406 1 94.94 129 SER A N 1
ATOM 1101 C CA . SER A 1 129 ? 10.375 26.484 19.875 1 94.94 129 SER A CA 1
ATOM 1102 C C . SER A 1 129 ? 9.055 25.766 19.594 1 94.94 129 SER A C 1
ATOM 1104 O O . SER A 1 129 ? 8.25 25.547 20.5 1 94.94 129 SER A O 1
ATOM 1106 N N . MET A 1 130 ? 8.859 25.531 18.359 1 93.06 130 MET A N 1
ATOM 1107 C CA . MET A 1 130 ? 7.719 24.688 17.984 1 93.06 130 MET A CA 1
ATOM 1108 C C . MET A 1 130 ? 8.133 23.234 17.875 1 93.06 130 MET A C 1
ATOM 1110 O O . MET A 1 130 ? 9.148 22.906 17.25 1 93.06 130 MET A O 1
ATOM 1114 N N . LYS A 1 131 ? 7.41 22.312 18.453 1 91.56 131 LYS A N 1
ATOM 1115 C CA . LYS A 1 131 ? 7.777 20.906 18.5 1 91.56 131 LYS A CA 1
ATOM 1116 C C . LYS A 1 131 ? 7.379 20.188 17.219 1 91.56 131 LYS A C 1
ATOM 1118 O O . LYS A 1 131 ? 6.574 19.25 17.25 1 91.56 131 LYS A O 1
ATOM 1123 N N . ILE A 1 132 ? 8.031 20.641 16.219 1 91.88 132 ILE A N 1
ATOM 1124 C CA . ILE A 1 132 ? 7.859 20.031 14.906 1 91.88 132 ILE A CA 1
ATOM 1125 C C . ILE A 1 132 ? 9.211 19.562 14.375 1 91.88 132 ILE A C 1
ATOM 1127 O O . ILE A 1 132 ? 10.25 19.844 14.969 1 91.88 132 ILE A O 1
ATOM 1131 N N . ASN A 1 133 ? 9.164 18.828 13.367 1 91.94 133 ASN A N 1
ATOM 1132 C CA . ASN A 1 133 ? 10.352 18.141 12.875 1 91.94 133 ASN A CA 1
ATOM 1133 C C . ASN A 1 133 ? 11.383 19.125 12.328 1 91.94 133 ASN A C 1
ATOM 1135 O O . ASN A 1 133 ? 12.586 18.859 12.391 1 91.94 133 ASN A O 1
ATOM 1139 N N . LEU A 1 134 ? 11 20.234 11.797 1 94.62 134 LEU A N 1
ATOM 1140 C CA . LEU A 1 134 ? 11.914 21.219 11.234 1 94.62 134 LEU A CA 1
ATOM 1141 C C . LEU A 1 134 ? 12.594 22.016 12.336 1 94.62 134 LEU A C 1
ATOM 1143 O O . LEU A 1 134 ? 11.984 22.281 13.383 1 94.62 134 LEU A O 1
ATOM 1147 N N . LEU A 1 135 ? 13.789 22.375 12.117 1 96.75 135 LEU A N 1
ATOM 1148 C CA . LEU A 1 135 ? 14.469 23.281 13.031 1 96.75 135 LEU A CA 1
ATOM 1149 C C . LEU A 1 135 ? 13.836 24.672 13.008 1 96.75 135 LEU A C 1
ATOM 1151 O O . LEU A 1 135 ? 13.578 25.219 11.93 1 96.75 135 LEU A O 1
ATOM 1155 N N . ASN A 1 136 ? 13.539 25.125 14.195 1 97.5 136 ASN A N 1
ATOM 1156 C CA . ASN A 1 136 ? 12.867 26.422 14.258 1 97.5 136 ASN A CA 1
ATOM 1157 C C . ASN A 1 136 ? 13.117 27.125 15.586 1 97.5 136 ASN A C 1
ATOM 1159 O O . ASN A 1 136 ? 13.398 26.469 16.594 1 97.5 136 ASN A O 1
ATOM 1163 N N . GLN A 1 137 ? 13.031 28.391 15.547 1 97.88 137 GLN A N 1
ATOM 1164 C CA . GLN A 1 137 ? 13.195 29.234 16.719 1 97.88 137 GLN A CA 1
ATOM 1165 C C . GLN A 1 137 ? 12.289 30.469 16.641 1 97.88 137 GLN A C 1
ATOM 1167 O O . GLN A 1 137 ? 12.297 31.188 15.641 1 97.88 137 GLN A O 1
ATOM 1172 N N . ALA A 1 138 ? 11.492 30.656 17.688 1 97.38 138 ALA A N 1
ATOM 1173 C CA . ALA A 1 138 ? 10.609 31.812 17.734 1 97.38 138 ALA A CA 1
ATOM 1174 C C . ALA A 1 138 ? 11.336 33.031 18.281 1 97.38 138 ALA A C 1
ATOM 1176 O O . ALA A 1 138 ? 12.188 32.938 19.156 1 97.38 138 ALA A O 1
ATOM 1177 N N . HIS A 1 139 ? 11.109 34.188 17.734 1 97.19 139 HIS A N 1
ATOM 1178 C CA . HIS A 1 139 ? 11.625 35.469 18.219 1 97.19 139 HIS A CA 1
ATOM 1179 C C . HIS A 1 139 ? 10.594 36.562 18.078 1 97.19 139 HIS A C 1
ATOM 1181 O O . HIS A 1 139 ? 9.859 36.594 17.078 1 97.19 139 HIS A O 1
ATOM 1187 N N . ASN A 1 140 ? 10.508 37.406 19.109 1 96.31 140 ASN A N 1
ATOM 1188 C CA . ASN A 1 140 ? 9.656 38.594 19.062 1 96.31 140 ASN A CA 1
ATOM 1189 C C . ASN A 1 140 ? 10.438 39.812 18.594 1 96.31 140 ASN A C 1
ATOM 1191 O O . ASN A 1 140 ? 11.195 40.406 19.359 1 96.31 140 ASN A O 1
ATOM 1195 N N . PHE A 1 141 ? 10.242 40.25 17.375 1 96.38 141 PHE A N 1
ATOM 1196 C CA . PHE A 1 141 ? 10.938 41.406 16.797 1 96.38 141 PHE A CA 1
ATOM 1197 C C . PHE A 1 141 ? 10.289 42.719 17.25 1 96.38 141 PHE A C 1
ATOM 1199 O O . PHE A 1 141 ? 9.086 42.906 17.094 1 96.38 141 PHE A O 1
ATOM 1206 N N . SER A 1 142 ? 11.094 43.562 17.766 1 93.81 142 SER A N 1
ATOM 1207 C CA . SER A 1 142 ? 10.609 44.875 18.125 1 93.81 142 SER A CA 1
ATOM 1208 C C . SER A 1 142 ? 10.445 45.75 16.875 1 93.81 142 SER A C 1
ATOM 1210 O O . SER A 1 142 ? 10.891 45.375 15.789 1 93.81 142 SER A O 1
ATOM 1212 N N . LYS A 1 143 ? 9.812 46.844 17.094 1 93.38 143 LYS A N 1
ATOM 1213 C CA . LYS A 1 143 ? 9.633 47.781 16 1 93.38 143 LYS A CA 1
ATOM 1214 C C . LYS A 1 143 ? 10.969 48.281 15.469 1 93.38 143 LYS A C 1
ATOM 1216 O O . LYS A 1 143 ? 11.883 48.562 16.25 1 93.38 143 LYS A O 1
ATOM 1221 N N . GLY A 1 144 ? 10.984 48.344 14.102 1 93.12 144 GLY A N 1
ATOM 1222 C CA . GLY A 1 144 ? 12.188 48.875 13.477 1 93.12 144 GLY A CA 1
ATOM 1223 C C . GLY A 1 144 ? 13.078 47.812 12.875 1 93.12 144 GLY A C 1
ATOM 1224 O O . GLY A 1 144 ? 12.586 46.75 12.438 1 93.12 144 GLY A O 1
ATOM 1225 N N . LYS A 1 145 ? 14.344 48.188 12.734 1 94.88 145 LYS A N 1
ATOM 1226 C CA . LYS A 1 145 ? 15.305 47.344 12.055 1 94.88 145 LYS A CA 1
ATOM 1227 C C . LYS A 1 145 ? 16.125 46.531 13.055 1 94.88 145 LYS A C 1
ATOM 1229 O O . LYS A 1 145 ? 16.609 47.062 14.055 1 94.88 145 LYS A O 1
ATOM 1234 N N . SER A 1 146 ? 16.141 45.219 12.859 1 95.94 146 SER A N 1
ATOM 1235 C CA . SER A 1 146 ? 17 44.312 13.617 1 95.94 146 SER A CA 1
ATOM 1236 C C . SER A 1 146 ? 18.016 43.625 12.703 1 95.94 146 SER A C 1
ATOM 1238 O O . SER A 1 146 ? 17.672 43.125 11.641 1 95.94 146 SER A O 1
ATOM 1240 N N . THR A 1 147 ? 19.234 43.688 13.07 1 95.88 147 THR A N 1
ATOM 1241 C CA . THR A 1 147 ? 20.266 42.969 12.305 1 95.88 147 THR A CA 1
ATOM 1242 C C . THR A 1 147 ? 20.484 41.562 12.844 1 95.88 147 THR A C 1
ATOM 1244 O O . THR A 1 147 ? 20.734 41.375 14.039 1 95.88 147 THR A O 1
ATOM 1247 N N . VAL A 1 148 ? 20.375 40.625 11.969 1 97.06 148 VAL A N 1
ATOM 1248 C CA . VAL A 1 148 ? 20.453 39.25 12.383 1 97.06 148 VAL A CA 1
ATOM 1249 C C . VAL A 1 148 ? 21.703 38.594 11.781 1 97.06 148 VAL A C 1
ATOM 1251 O O . VAL A 1 148 ? 22.016 38.812 10.609 1 97.06 148 VAL A O 1
ATOM 1254 N N . TYR A 1 149 ? 22.422 37.844 12.547 1 97.12 149 TYR A N 1
ATOM 1255 C CA . TYR A 1 149 ? 23.531 37 12.125 1 97.12 149 TYR A CA 1
ATOM 1256 C C . TYR A 1 149 ? 23.234 35.531 12.406 1 97.12 149 TYR A C 1
ATOM 1258 O O . TYR A 1 149 ? 22.844 35.188 13.516 1 97.12 149 TYR A O 1
ATOM 1266 N N . LEU A 1 150 ? 23.391 34.75 11.438 1 97.88 150 LEU A N 1
ATOM 1267 C CA . LEU A 1 150 ? 23.266 33.281 11.594 1 97.88 150 LEU A CA 1
ATOM 1268 C C . LEU A 1 150 ? 24.625 32.625 11.445 1 97.88 150 LEU A C 1
ATOM 1270 O O . LEU A 1 150 ? 25.328 32.844 10.453 1 97.88 150 LEU A O 1
ATOM 1274 N N . GLN A 1 151 ? 25 31.891 12.43 1 98.31 151 GLN A N 1
ATOM 1275 C CA . GLN A 1 151 ? 26.172 31.031 12.352 1 98.31 151 GLN A CA 1
ATOM 1276 C C . GLN A 1 151 ? 25.781 29.578 12.188 1 98.31 151 GLN A C 1
ATOM 1278 O O . GLN A 1 151 ? 25.203 28.969 13.102 1 98.31 151 GLN A O 1
ATOM 1283 N N . ILE A 1 152 ? 26.109 28.953 11.047 1 98.12 152 ILE A N 1
ATOM 1284 C CA . ILE A 1 152 ? 25.641 27.609 10.75 1 98.12 152 ILE A CA 1
ATOM 1285 C C . ILE A 1 152 ? 26.828 26.703 10.461 1 98.12 152 ILE A C 1
ATOM 1287 O O . ILE A 1 152 ? 27.719 27.062 9.703 1 98.12 152 ILE A O 1
ATOM 1291 N N . LYS A 1 153 ? 26.859 25.578 11.062 1 97.62 153 LYS A N 1
ATOM 1292 C CA . LYS A 1 153 ? 27.844 24.531 10.852 1 97.62 153 LYS A CA 1
ATOM 1293 C C . LYS A 1 153 ? 27.172 23.156 10.82 1 97.62 153 LYS A C 1
ATOM 1295 O O . LYS A 1 153 ? 26.281 22.875 11.625 1 97.62 153 LYS A O 1
ATOM 1300 N N . THR A 1 154 ? 27.562 22.344 9.891 1 96.31 154 THR A N 1
ATOM 1301 C CA . THR A 1 154 ? 27 21 9.805 1 96.31 154 THR A CA 1
ATOM 1302 C C . THR A 1 154 ? 28 20.016 9.195 1 96.31 154 THR A C 1
ATOM 1304 O O . THR A 1 154 ? 28.828 20.406 8.375 1 96.31 154 THR A O 1
ATOM 1307 N N . ARG A 1 155 ? 28.078 18.781 9.656 1 94.88 155 ARG A N 1
ATOM 1308 C CA . ARG A 1 155 ? 28.891 17.703 9.109 1 94.88 155 ARG A CA 1
ATOM 1309 C C . ARG A 1 155 ? 28.203 17.047 7.922 1 94.88 155 ARG A C 1
ATOM 1311 O O . ARG A 1 155 ? 28.844 16.312 7.156 1 94.88 155 ARG A O 1
ATOM 1318 N N . ASP A 1 156 ? 26.828 17.297 7.734 1 95 156 ASP A N 1
ATOM 1319 C CA . ASP A 1 156 ? 26 16.812 6.629 1 95 156 ASP A CA 1
ATOM 1320 C C . ASP A 1 156 ? 26.078 17.75 5.43 1 95 156 ASP A C 1
ATOM 1322 O O . ASP A 1 156 ? 26.75 18.781 5.48 1 95 156 ASP A O 1
ATOM 1326 N N . PRO A 1 157 ? 25.406 17.281 4.297 1 94.5 157 PRO A N 1
ATOM 1327 C CA . PRO A 1 157 ? 25.375 18.25 3.189 1 94.5 157 PRO A CA 1
ATOM 1328 C C . PRO A 1 157 ? 24.859 19.625 3.607 1 94.5 157 PRO A C 1
ATOM 1330 O O . PRO A 1 157 ? 23.891 19.719 4.352 1 94.5 157 PRO A O 1
ATOM 1333 N N . PHE A 1 158 ? 25.562 20.656 3.201 1 96.25 158 PHE A N 1
ATOM 1334 C CA . PHE A 1 158 ? 25.25 22 3.652 1 96.25 158 PHE A CA 1
ATOM 1335 C C . PHE A 1 158 ? 24.125 22.609 2.826 1 96.25 158 PHE A C 1
ATOM 1337 O O . PHE A 1 158 ? 24.375 23.219 1.778 1 96.25 158 PHE A O 1
ATOM 1344 N N . ILE A 1 159 ? 22.969 22.422 3.227 1 96 159 ILE A N 1
ATOM 1345 C CA . ILE A 1 159 ? 21.766 22.938 2.582 1 96 159 ILE A CA 1
ATOM 1346 C C . ILE A 1 159 ? 20.969 23.781 3.57 1 96 159 ILE A C 1
ATOM 1348 O O . ILE A 1 159 ? 20.516 23.281 4.598 1 96 159 ILE A O 1
ATOM 1352 N N . VAL A 1 160 ? 20.688 25.031 3.156 1 96.06 160 VAL A N 1
ATOM 1353 C CA . VAL A 1 160 ? 20.047 25.922 4.129 1 96.06 160 VAL A CA 1
ATOM 1354 C C . VAL A 1 160 ? 18.828 26.578 3.498 1 96.06 160 VAL A C 1
ATOM 1356 O O . VAL A 1 160 ? 18.844 27.781 3.191 1 96.06 160 VAL A O 1
ATOM 1359 N N . PRO A 1 161 ? 17.781 25.875 3.336 1 96.44 161 PRO A N 1
ATOM 1360 C CA . PRO A 1 161 ? 16.516 26.547 3.051 1 96.44 161 PRO A CA 1
ATOM 1361 C C . PRO A 1 161 ? 15.953 27.281 4.262 1 96.44 161 PRO A C 1
ATOM 1363 O O . PRO A 1 161 ? 15.352 26.672 5.148 1 96.44 161 PRO A O 1
ATOM 1366 N N . PHE A 1 162 ? 16.094 28.562 4.227 1 96.19 162 PHE A N 1
ATOM 1367 C CA . PHE A 1 162 ? 15.797 29.391 5.391 1 96.19 162 PHE A CA 1
ATOM 1368 C C . PHE A 1 162 ? 14.648 30.344 5.094 1 96.19 162 PHE A C 1
ATOM 1370 O O . PHE A 1 162 ? 14.57 30.906 3.998 1 96.19 162 PHE A O 1
ATOM 1377 N N . SER A 1 163 ? 13.703 30.438 6.047 1 95.94 163 SER A N 1
ATOM 1378 C CA . SER A 1 163 ? 12.594 31.375 5.941 1 95.94 163 SER A CA 1
ATOM 1379 C C . SER A 1 163 ? 12.227 31.938 7.309 1 95.94 163 SER A C 1
ATOM 1381 O O . SER A 1 163 ? 12.523 31.344 8.344 1 95.94 163 SER A O 1
ATOM 1383 N N . ILE A 1 164 ? 11.719 33.062 7.344 1 95.94 164 ILE A N 1
ATOM 1384 C CA . ILE A 1 164 ? 11.086 33.656 8.516 1 95.94 164 ILE A CA 1
ATOM 1385 C C . ILE A 1 164 ? 9.578 33.719 8.312 1 95.94 164 ILE A C 1
ATOM 1387 O O . ILE A 1 164 ? 9.094 34.438 7.422 1 95.94 164 ILE A O 1
ATOM 1391 N N . LEU A 1 165 ? 8.914 33 9.195 1 95.25 165 LEU A N 1
ATOM 1392 C CA . LEU A 1 165 ? 7.492 32.812 8.93 1 95.25 165 LEU A CA 1
ATOM 1393 C C . LEU A 1 165 ? 6.66 33.219 10.148 1 95.25 165 LEU A C 1
ATOM 1395 O O . LEU A 1 165 ? 7.133 33.094 11.281 1 95.25 165 LEU A O 1
ATOM 1399 N N . SER A 1 166 ? 5.457 33.688 9.836 1 93.31 166 SER A N 1
ATOM 1400 C CA . SER A 1 166 ? 4.457 33.812 10.891 1 93.31 166 SER A CA 1
ATOM 1401 C C . SER A 1 166 ? 4.008 32.438 11.375 1 93.31 166 SER A C 1
ATOM 1403 O O . SER A 1 166 ? 4.262 31.422 10.711 1 93.31 166 SER A O 1
ATOM 1405 N N . GLU A 1 167 ? 3.4 32.406 12.484 1 92 167 GLU A N 1
ATOM 1406 C CA . GLU A 1 167 ? 2.914 31.141 13.031 1 92 167 GLU A CA 1
ATOM 1407 C C . GLU A 1 167 ? 1.946 30.453 12.07 1 92 167 GLU A C 1
ATOM 1409 O O . GLU A 1 167 ? 2.043 29.25 11.836 1 92 167 GLU A O 1
ATOM 1414 N N . LYS A 1 168 ? 1.079 31.219 11.516 1 89.75 168 LYS A N 1
ATOM 1415 C CA . LYS A 1 168 ? 0.093 30.719 10.57 1 89.75 168 LYS A CA 1
ATOM 1416 C C . LYS A 1 168 ? 0.771 30.109 9.344 1 89.75 168 LYS A C 1
ATOM 1418 O O . LYS A 1 168 ? 0.459 28.984 8.945 1 89.75 168 LYS A O 1
ATOM 1423 N N . ASN A 1 169 ? 1.653 30.812 8.781 1 92.69 169 ASN A N 1
ATOM 1424 C CA . ASN A 1 169 ? 2.314 30.359 7.562 1 92.69 169 ASN A CA 1
ATOM 1425 C C . ASN A 1 169 ? 3.225 29.156 7.832 1 92.69 169 ASN A C 1
ATOM 1427 O O . ASN A 1 169 ? 3.396 28.297 6.969 1 92.69 169 ASN A O 1
ATOM 1431 N N . PHE A 1 170 ? 3.736 29.141 9.031 1 93.81 170 PHE A N 1
ATOM 1432 C CA . PHE A 1 170 ? 4.566 28.016 9.414 1 93.81 170 PHE A CA 1
ATOM 1433 C C . PHE A 1 170 ? 3.742 26.734 9.461 1 93.81 170 PHE A C 1
ATOM 1435 O O . PHE A 1 170 ? 4.137 25.703 8.891 1 93.81 170 PHE A O 1
ATOM 1442 N N . TYR A 1 171 ? 2.592 26.812 10.055 1 92.38 171 TYR A N 1
ATOM 1443 C CA . TYR A 1 171 ? 1.713 25.641 10.109 1 92.38 171 TYR A CA 1
ATOM 1444 C C . TYR A 1 171 ? 1.265 25.234 8.719 1 92.38 171 TYR A C 1
ATOM 1446 O O . TYR A 1 171 ? 1.221 24.047 8.398 1 92.38 171 TYR A O 1
ATOM 1454 N N . LYS A 1 172 ? 0.918 26.188 7.906 1 91.38 172 LYS A N 1
ATOM 1455 C CA . LYS A 1 172 ? 0.507 25.891 6.535 1 91.38 172 LYS A CA 1
ATOM 1456 C C . LYS A 1 172 ? 1.614 25.156 5.777 1 91.38 172 LYS A C 1
ATOM 1458 O O . LYS A 1 172 ? 1.346 24.219 5.031 1 91.38 172 LYS A O 1
ATOM 1463 N N . LYS A 1 173 ? 2.797 25.656 5.961 1 93.25 173 LYS A N 1
ATOM 1464 C CA . LYS A 1 173 ? 3.947 25.031 5.316 1 93.25 173 LYS A CA 1
ATOM 1465 C C . LYS A 1 173 ? 4.094 23.578 5.75 1 93.25 173 LYS A C 1
ATOM 1467 O O . LYS A 1 173 ? 4.281 22.688 4.914 1 93.25 173 LYS A O 1
ATOM 1472 N N . ILE A 1 174 ? 3.971 23.312 7.031 1 93.19 174 ILE A N 1
ATOM 1473 C CA . ILE A 1 174 ? 4.137 21.969 7.57 1 93.19 174 ILE A CA 1
ATOM 1474 C C . ILE A 1 174 ? 3.02 21.078 7.051 1 93.19 174 ILE A C 1
ATOM 1476 O O . ILE A 1 174 ? 3.262 19.906 6.707 1 93.19 174 ILE A O 1
ATOM 1480 N N . MET A 1 175 ? 1.852 21.594 7.035 1 92.06 175 MET A N 1
ATOM 1481 C CA . MET A 1 175 ? 0.715 20.812 6.551 1 92.06 175 MET A CA 1
ATOM 1482 C C . MET A 1 175 ? 0.929 20.391 5.102 1 92.06 175 MET A C 1
ATOM 1484 O O . MET A 1 175 ? 0.646 19.25 4.742 1 92.06 175 MET A O 1
ATOM 1488 N N . ASN A 1 176 ? 1.428 21.234 4.324 1 91.69 176 ASN A N 1
ATOM 1489 C CA . ASN A 1 176 ? 1.695 20.906 2.924 1 91.69 176 ASN A CA 1
ATOM 1490 C C . ASN A 1 176 ? 2.811 19.875 2.787 1 91.69 176 ASN A C 1
ATOM 1492 O O . ASN A 1 176 ? 2.719 18.969 1.964 1 91.69 176 ASN A O 1
ATOM 1496 N N . MET A 1 177 ? 3.812 20.047 3.564 1 93.44 177 MET A N 1
ATOM 1497 C CA . MET A 1 177 ? 4.926 19.109 3.531 1 93.44 177 MET A CA 1
ATOM 1498 C C . MET A 1 177 ? 4.488 17.734 4.02 1 93.44 177 MET A C 1
ATOM 1500 O O . MET A 1 177 ? 4.883 16.703 3.451 1 93.44 177 MET A O 1
ATOM 1504 N N . ASP A 1 178 ? 3.645 17.703 5.031 1 92.81 178 ASP A N 1
ATOM 1505 C CA . ASP A 1 178 ? 3.199 16.469 5.648 1 92.81 178 ASP A CA 1
ATOM 1506 C C . ASP A 1 178 ? 2.365 15.633 4.676 1 92.81 178 ASP A C 1
ATOM 1508 O O . ASP A 1 178 ? 2.371 14.398 4.738 1 92.81 178 ASP A O 1
ATOM 1512 N N . LEU A 1 179 ? 1.667 16.297 3.846 1 93.06 179 LEU A N 1
ATOM 1513 C CA . LEU A 1 179 ? 0.873 15.57 2.857 1 93.06 179 LEU A CA 1
ATOM 1514 C C . LEU A 1 179 ? 1.739 14.586 2.08 1 93.06 179 LEU A C 1
ATOM 1516 O O . LEU A 1 179 ? 1.384 13.414 1.943 1 93.06 179 LEU A O 1
ATOM 1520 N N . ILE A 1 180 ? 2.875 15.055 1.645 1 93.5 180 ILE A N 1
ATOM 1521 C CA . ILE A 1 180 ? 3.75 14.219 0.826 1 93.5 180 ILE A CA 1
ATOM 1522 C C . ILE A 1 180 ? 4.473 13.203 1.711 1 93.5 180 ILE A C 1
ATOM 1524 O O . ILE A 1 180 ? 4.527 12.016 1.389 1 93.5 180 ILE A O 1
ATOM 1528 N N . VAL A 1 181 ? 4.941 13.641 2.818 1 94.69 181 VAL A N 1
ATOM 1529 C CA . VAL A 1 181 ? 5.754 12.805 3.697 1 94.69 181 VAL A CA 1
ATOM 1530 C C . VAL A 1 181 ? 4.91 11.664 4.254 1 94.69 181 VAL A C 1
ATOM 1532 O O . VAL A 1 181 ? 5.293 10.492 4.148 1 94.69 181 VAL A O 1
ATOM 1535 N N . ILE A 1 182 ? 3.746 12 4.723 1 94.81 182 ILE A N 1
ATOM 1536 C CA . ILE A 1 182 ? 2.883 10.984 5.312 1 94.81 182 ILE A CA 1
ATOM 1537 C C . ILE A 1 182 ? 2.398 10.023 4.23 1 94.81 182 ILE A C 1
ATOM 1539 O O . ILE A 1 182 ? 2.332 8.812 4.453 1 94.81 182 ILE A O 1
ATOM 1543 N N . SER A 1 183 ? 2.094 10.516 3.121 1 96.25 183 SER A N 1
ATOM 1544 C CA . SER A 1 183 ? 1.632 9.672 2.023 1 96.25 183 SER A CA 1
ATOM 1545 C C . SER A 1 183 ? 2.695 8.656 1.621 1 96.25 183 SER A C 1
ATOM 1547 O O . SER A 1 183 ? 2.408 7.461 1.501 1 96.25 183 SER A O 1
ATOM 1549 N N . THR A 1 184 ? 3.889 9.086 1.419 1 96.06 184 THR A N 1
ATOM 1550 C CA . THR A 1 184 ? 4.957 8.195 0.97 1 96.06 184 THR A CA 1
ATOM 1551 C C . THR A 1 184 ? 5.254 7.137 2.023 1 96.06 184 THR A C 1
ATOM 1553 O O . THR A 1 184 ? 5.414 5.957 1.697 1 96.06 184 THR A O 1
ATOM 1556 N N . TYR A 1 185 ? 5.293 7.555 3.289 1 96.25 185 TYR A N 1
ATOM 1557 C CA . TYR A 1 185 ? 5.559 6.602 4.363 1 96.25 185 TYR A CA 1
ATOM 1558 C C . TYR A 1 185 ? 4.441 5.57 4.465 1 96.25 185 TYR A C 1
ATOM 1560 O O . TYR A 1 185 ? 4.699 4.383 4.672 1 96.25 185 TYR A O 1
ATOM 1568 N N . SER A 1 186 ? 3.254 6.039 4.266 1 96.75 186 SER A N 1
ATOM 1569 C CA . SER A 1 186 ? 2.107 5.145 4.391 1 96.75 186 SER A CA 1
ATOM 1570 C C . SER A 1 186 ? 2.068 4.137 3.246 1 96.75 186 SER A C 1
ATOM 1572 O O . SER A 1 186 ? 1.738 2.967 3.453 1 96.75 186 SER A O 1
ATOM 1574 N N . ILE A 1 187 ? 2.367 4.586 2.092 1 96.94 187 ILE A N 1
ATOM 1575 C CA . ILE A 1 187 ? 2.393 3.707 0.928 1 96.94 187 ILE A CA 1
ATOM 1576 C C . ILE A 1 187 ? 3.428 2.604 1.136 1 96.94 187 ILE A C 1
ATOM 1578 O O . ILE A 1 187 ? 3.115 1.418 1.004 1 96.94 187 ILE A O 1
ATOM 1582 N N . VAL A 1 188 ? 4.641 2.992 1.524 1 97.06 188 VAL A N 1
ATOM 1583 C CA . VAL A 1 188 ? 5.723 2.029 1.695 1 97.06 188 VAL A CA 1
ATOM 1584 C C . VAL A 1 188 ? 5.41 1.101 2.865 1 97.06 188 VAL A C 1
ATOM 1586 O O . VAL A 1 188 ? 5.699 -0.097 2.811 1 97.06 188 VAL A O 1
ATOM 1589 N N . PHE A 1 189 ? 4.797 1.628 3.842 1 96.81 189 PHE A N 1
ATOM 1590 C CA . PHE A 1 189 ? 4.414 0.818 4.992 1 96.81 189 PHE A CA 1
ATOM 1591 C C . PHE A 1 189 ? 3.379 -0.229 4.598 1 96.81 189 PHE A C 1
ATOM 1593 O O . PHE A 1 189 ? 3.467 -1.386 5.016 1 96.81 189 PHE A O 1
ATOM 1600 N N . ALA A 1 190 ? 2.439 0.177 3.826 1 96 190 ALA A N 1
ATOM 1601 C CA . ALA A 1 190 ? 1.405 -0.746 3.369 1 96 190 ALA A CA 1
ATOM 1602 C C . ALA A 1 190 ? 2.008 -1.88 2.543 1 96 190 ALA A C 1
ATOM 1604 O O . ALA A 1 190 ? 1.662 -3.049 2.738 1 96 190 ALA A O 1
ATOM 1605 N N . ILE A 1 191 ? 2.863 -1.499 1.689 1 95.81 191 ILE A N 1
ATOM 1606 C CA . ILE A 1 191 ? 3.486 -2.488 0.816 1 95.81 191 ILE A CA 1
ATOM 1607 C C . ILE A 1 191 ? 4.41 -3.389 1.633 1 95.81 191 ILE A C 1
ATOM 1609 O O . ILE A 1 191 ? 4.527 -4.582 1.354 1 95.81 191 ILE A O 1
ATOM 1613 N N . PHE A 1 192 ? 5.078 -2.836 2.703 1 97.06 192 PHE A N 1
ATOM 1614 C CA . PHE A 1 192 ? 5.898 -3.621 3.617 1 97.06 192 PHE A CA 1
ATOM 1615 C C . PHE A 1 192 ? 5.062 -4.684 4.32 1 97.06 192 PHE A C 1
ATOM 1617 O O . PHE A 1 192 ? 5.43 -5.859 4.336 1 97.06 192 PHE A O 1
ATOM 1624 N N . ILE A 1 193 ? 3.926 -4.27 4.816 1 94.75 193 ILE A N 1
ATOM 1625 C CA . ILE A 1 193 ? 3.053 -5.199 5.523 1 94.75 193 ILE A CA 1
ATOM 1626 C C . ILE A 1 193 ? 2.553 -6.27 4.559 1 94.75 193 ILE A C 1
ATOM 1628 O O . ILE A 1 193 ? 2.535 -7.457 4.898 1 94.75 193 ILE A O 1
ATOM 1632 N N . PHE A 1 194 ? 2.182 -5.891 3.375 1 93.31 194 PHE A N 1
ATOM 1633 C CA . PHE A 1 194 ? 1.711 -6.812 2.35 1 93.31 194 PHE A CA 1
ATOM 1634 C C . PHE A 1 194 ? 2.766 -7.871 2.047 1 93.31 194 PHE A C 1
ATOM 1636 O O . PHE A 1 194 ? 2.477 -9.07 2.076 1 93.31 194 PHE A O 1
ATOM 1643 N N . ASN A 1 195 ? 3.967 -7.41 1.872 1 91.88 195 ASN A N 1
ATOM 1644 C CA . ASN A 1 195 ? 5.016 -8.32 1.435 1 91.88 195 ASN A CA 1
ATOM 1645 C C . ASN A 1 195 ? 5.516 -9.195 2.584 1 91.88 195 ASN A C 1
ATOM 1647 O O . ASN A 1 195 ? 5.879 -10.352 2.379 1 91.88 195 ASN A O 1
ATOM 1651 N N . ILE A 1 196 ? 5.605 -8.648 3.77 1 94.12 196 ILE A N 1
ATOM 1652 C CA . ILE A 1 196 ? 6.059 -9.453 4.898 1 94.12 196 ILE A CA 1
ATOM 1653 C C . ILE A 1 196 ? 5.039 -10.547 5.195 1 94.12 196 ILE A C 1
ATOM 1655 O O . ILE A 1 196 ? 5.406 -11.672 5.555 1 94.12 196 ILE A O 1
ATOM 1659 N N . LEU A 1 197 ? 3.77 -10.273 5.023 1 89.19 197 LEU A N 1
ATOM 1660 C CA . LEU A 1 197 ? 2.73 -11.266 5.258 1 89.19 197 LEU A CA 1
ATOM 1661 C C . LEU A 1 197 ? 2.736 -12.328 4.164 1 89.19 197 LEU A C 1
ATOM 1663 O O . LEU A 1 197 ? 2.541 -13.516 4.445 1 89.19 197 LEU A O 1
ATOM 1667 N N . ILE A 1 198 ? 2.936 -11.891 2.979 1 85.62 198 ILE A N 1
ATOM 1668 C CA . ILE A 1 198 ? 3.037 -12.859 1.892 1 85.62 198 ILE A CA 1
ATOM 1669 C C . ILE A 1 198 ? 4.238 -13.766 2.123 1 85.62 198 ILE A C 1
ATOM 1671 O O . ILE A 1 198 ? 4.188 -14.961 1.822 1 85.62 198 ILE A O 1
ATOM 1675 N N . PHE A 1 199 ? 5.328 -13.312 2.645 1 88.88 199 PHE A N 1
ATOM 1676 C CA . PHE A 1 199 ? 6.508 -14.109 2.949 1 88.88 199 PHE A CA 1
ATOM 1677 C C . PHE A 1 199 ? 6.18 -15.188 3.98 1 88.88 199 PHE A C 1
ATOM 1679 O O . PHE A 1 199 ? 6.617 -16.328 3.852 1 88.88 199 PHE A O 1
ATOM 1686 N N . ILE A 1 200 ? 5.473 -14.82 4.977 1 84.88 200 ILE A N 1
ATOM 1687 C CA . ILE A 1 200 ? 5.121 -15.75 6.043 1 84.88 200 ILE A CA 1
ATOM 1688 C C . ILE A 1 200 ? 4.277 -16.891 5.48 1 84.88 200 ILE A C 1
ATOM 1690 O O . ILE A 1 200 ? 4.441 -18.047 5.875 1 84.88 200 ILE A O 1
ATOM 1694 N N . ILE A 1 201 ? 3.49 -16.562 4.504 1 75.62 201 ILE A N 1
ATOM 1695 C CA . ILE A 1 201 ? 2.566 -17.547 3.945 1 75.62 201 ILE A CA 1
ATOM 1696 C C . ILE A 1 201 ? 3.279 -18.375 2.883 1 75.62 201 ILE A C 1
ATOM 1698 O O . ILE A 1 201 ? 3.23 -19.609 2.914 1 75.62 201 ILE A O 1
ATOM 1702 N N . ALA A 1 202 ? 3.949 -17.719 1.987 1 73.06 202 ALA A N 1
ATOM 1703 C CA . ALA A 1 202 ? 4.531 -18.391 0.828 1 73.06 202 ALA A CA 1
ATOM 1704 C C . ALA A 1 202 ? 5.953 -18.859 1.123 1 73.06 202 ALA A C 1
ATOM 1706 O O . ALA A 1 202 ? 6.477 -19.734 0.432 1 73.06 202 ALA A O 1
ATOM 1707 N N . ARG A 1 203 ? 6.691 -18.344 2.105 1 80.44 203 ARG A N 1
ATOM 1708 C CA . ARG A 1 203 ? 8.055 -18.688 2.494 1 80.44 203 ARG A CA 1
ATOM 1709 C C . ARG A 1 203 ? 9 -18.625 1.298 1 80.44 203 ARG A C 1
ATOM 1711 O O . ARG A 1 203 ? 9.797 -19.531 1.077 1 80.44 203 ARG A O 1
ATOM 1718 N N . TYR A 1 204 ? 8.766 -17.625 0.445 1 80.44 204 TYR A N 1
ATOM 1719 C CA . TYR A 1 204 ? 9.625 -17.312 -0.696 1 80.44 204 TYR A CA 1
ATOM 1720 C C . TYR A 1 204 ? 10.625 -16.219 -0.35 1 80.44 204 TYR A C 1
ATOM 1722 O O . TYR A 1 204 ? 10.234 -15.117 0.024 1 80.44 204 TYR A O 1
ATOM 1730 N N . LYS A 1 205 ? 11.844 -16.484 -0.474 1 87.62 205 LYS A N 1
ATOM 1731 C CA . LYS A 1 205 ? 12.961 -15.719 0.066 1 87.62 205 LYS A CA 1
ATOM 1732 C C . LYS A 1 205 ? 12.953 -14.289 -0.466 1 87.62 205 LYS A C 1
ATOM 1734 O O . LYS A 1 205 ? 13.227 -13.344 0.279 1 87.62 205 LYS A O 1
ATOM 1739 N N . PRO A 1 206 ? 12.695 -14.031 -1.74 1 89.38 206 PRO A N 1
ATOM 1740 C CA . PRO A 1 206 ? 12.727 -12.648 -2.223 1 89.38 206 PRO A CA 1
ATOM 1741 C C . PRO A 1 206 ? 11.75 -11.742 -1.483 1 89.38 206 PRO A C 1
ATOM 1743 O O . PRO A 1 206 ? 12.016 -10.547 -1.31 1 89.38 206 PRO A O 1
ATOM 1746 N N . TYR A 1 207 ? 10.648 -12.273 -1.001 1 90.12 207 TYR A N 1
ATOM 1747 C CA . TYR A 1 207 ? 9.711 -11.469 -0.223 1 90.12 207 TYR A CA 1
ATOM 1748 C C . TYR A 1 207 ? 10.328 -11.031 1.1 1 90.12 207 TYR A C 1
ATOM 1750 O O . TYR A 1 207 ? 10.055 -9.938 1.594 1 90.12 207 TYR A O 1
ATOM 1758 N N . PHE A 1 208 ? 11.133 -11.898 1.605 1 93.94 208 PHE A N 1
ATOM 1759 C CA . PHE A 1 208 ? 11.789 -11.594 2.867 1 93.94 208 PHE A CA 1
ATOM 1760 C C . PHE A 1 208 ? 12.789 -10.453 2.697 1 93.94 208 PHE A C 1
ATOM 1762 O O . PHE A 1 208 ? 12.742 -9.469 3.438 1 93.94 208 PHE A O 1
ATOM 1769 N N . TYR A 1 209 ? 13.664 -10.586 1.762 1 95.62 209 TYR A N 1
ATOM 1770 C CA . TYR A 1 209 ? 14.672 -9.562 1.526 1 95.62 209 TYR A CA 1
ATOM 1771 C C . TYR A 1 209 ? 14.031 -8.242 1.102 1 95.62 209 TYR A C 1
ATOM 1773 O O . TYR A 1 209 ? 14.516 -7.168 1.451 1 95.62 209 TYR A O 1
ATOM 1781 N N . TYR A 1 210 ? 12.977 -8.398 0.34 1 95.69 210 TYR A N 1
ATOM 1782 C CA . TYR A 1 210 ? 12.258 -7.199 -0.07 1 95.69 210 TYR A CA 1
ATOM 1783 C C . TYR A 1 210 ? 11.656 -6.484 1.136 1 95.69 210 TYR A C 1
ATOM 1785 O O . TYR A 1 210 ? 11.695 -5.258 1.221 1 95.69 210 TYR A O 1
ATOM 1793 N N . SER A 1 211 ? 11.102 -7.242 2.055 1 96.62 211 SER A N 1
ATOM 1794 C CA . SER A 1 211 ? 10.523 -6.668 3.268 1 96.62 211 SER A CA 1
ATOM 1795 C C . SER A 1 211 ? 11.594 -5.961 4.102 1 96.62 211 SER A C 1
ATOM 1797 O O . SER A 1 211 ? 11.352 -4.883 4.648 1 96.62 211 SER A O 1
ATOM 1799 N N . LEU A 1 212 ? 12.742 -6.551 4.168 1 96.88 212 LEU A N 1
ATOM 1800 C CA . LEU A 1 212 ? 13.836 -5.922 4.902 1 96.88 212 LEU A CA 1
ATOM 1801 C C . LEU A 1 212 ? 14.289 -4.637 4.211 1 96.88 212 LEU A C 1
ATOM 1803 O O . LEU A 1 212 ? 14.641 -3.66 4.875 1 96.88 212 LEU A O 1
ATOM 1807 N N . TYR A 1 213 ? 14.281 -4.656 2.906 1 96.56 213 TYR A N 1
ATOM 1808 C CA . TYR A 1 213 ? 14.594 -3.484 2.098 1 96.56 213 TYR A CA 1
ATOM 1809 C C . TYR A 1 213 ? 13.633 -2.344 2.389 1 96.56 213 TYR A C 1
ATOM 1811 O O . TYR A 1 213 ? 14.055 -1.217 2.66 1 96.56 213 TYR A O 1
ATOM 1819 N N . LEU A 1 214 ? 12.375 -2.619 2.443 1 96.81 214 LEU A N 1
ATOM 1820 C CA . LEU A 1 214 ? 11.344 -1.616 2.682 1 96.81 214 LEU A CA 1
ATOM 1821 C C . LEU A 1 214 ? 11.391 -1.116 4.121 1 96.81 214 LEU A C 1
ATOM 1823 O O . LEU A 1 214 ? 11.234 0.081 4.375 1 96.81 214 LEU A O 1
ATOM 1827 N N . LEU A 1 215 ? 11.633 -2.037 5.039 1 96.69 215 LEU A N 1
ATOM 1828 C CA . LEU A 1 215 ? 11.727 -1.661 6.445 1 96.69 215 LEU A CA 1
ATOM 1829 C C . LEU A 1 215 ? 12.906 -0.732 6.684 1 96.69 215 LEU A C 1
ATOM 1831 O O . LEU A 1 215 ? 12.789 0.256 7.41 1 96.69 215 LEU A O 1
ATOM 1835 N N . SER A 1 216 ? 14 -1.055 6.105 1 96 216 SER A N 1
ATOM 1836 C CA . SER A 1 216 ? 15.188 -0.225 6.27 1 96 216 SER A CA 1
ATOM 1837 C C . SER A 1 216 ? 14.992 1.153 5.645 1 96 216 SER A C 1
ATOM 1839 O O . SER A 1 216 ? 15.469 2.154 6.176 1 96 216 SER A O 1
ATOM 1841 N N . TYR A 1 217 ? 14.312 1.219 4.555 1 95.38 217 TYR A N 1
ATOM 1842 C CA . TYR A 1 217 ? 13.992 2.508 3.957 1 95.38 217 TYR A CA 1
ATOM 1843 C C . TYR A 1 217 ? 13.133 3.348 4.898 1 95.38 217 TYR A C 1
ATOM 1845 O O . TYR A 1 217 ? 13.383 4.543 5.078 1 95.38 217 TYR A O 1
ATOM 1853 N N . LEU A 1 218 ? 12.117 2.713 5.461 1 96.44 218 LEU A N 1
ATOM 1854 C CA . LEU A 1 218 ? 11.219 3.426 6.359 1 96.44 218 LEU A CA 1
ATOM 1855 C C . LEU A 1 218 ? 11.977 3.986 7.559 1 96.44 218 LEU A C 1
ATOM 1857 O O . LEU A 1 218 ? 11.781 5.145 7.938 1 96.44 218 LEU A O 1
ATOM 1861 N N . LEU A 1 219 ? 12.82 3.195 8.078 1 95.25 219 LEU A N 1
ATOM 1862 C CA . LEU A 1 219 ? 13.602 3.637 9.227 1 95.25 219 LEU A CA 1
ATOM 1863 C C . LEU A 1 219 ? 14.547 4.766 8.844 1 95.25 219 LEU A C 1
ATOM 1865 O O . LEU A 1 219 ? 14.719 5.727 9.594 1 95.25 219 LEU A O 1
ATOM 1869 N N . MET A 1 220 ? 15.125 4.621 7.73 1 94.12 220 MET A N 1
ATOM 1870 C CA . MET A 1 220 ? 16.031 5.641 7.227 1 94.12 220 MET A CA 1
ATOM 1871 C C . MET A 1 220 ? 15.305 6.961 7.004 1 94.12 220 MET A C 1
ATOM 1873 O O . MET A 1 220 ? 15.758 8.016 7.453 1 94.12 220 MET A O 1
ATOM 1877 N N . SER A 1 221 ? 14.18 6.891 6.328 1 93.75 221 SER A N 1
ATOM 1878 C CA . SER A 1 221 ? 13.43 8.102 5.992 1 93.75 221 SER A CA 1
ATOM 1879 C C . SER A 1 221 ? 12.867 8.766 7.242 1 93.75 221 SER A C 1
ATOM 1881 O O . SER A 1 221 ? 12.891 9.992 7.359 1 93.75 221 SER A O 1
ATOM 1883 N N . LEU A 1 222 ? 12.391 8 8.203 1 94.06 222 LEU A N 1
ATOM 1884 C CA . LEU A 1 222 ? 11.867 8.539 9.453 1 94.06 222 LEU A CA 1
ATOM 1885 C C . LEU A 1 222 ? 12.969 9.219 10.258 1 94.06 222 LEU A C 1
ATOM 1887 O O . LEU A 1 222 ? 12.727 10.242 10.906 1 94.06 222 LEU A O 1
ATOM 1891 N N . SER A 1 223 ? 14.07 8.656 10.195 1 93.56 223 SER A N 1
ATOM 1892 C CA . SER A 1 223 ? 15.195 9.227 10.938 1 93.56 223 SER A CA 1
ATOM 1893 C C . SER A 1 223 ? 15.719 10.484 10.258 1 93.56 223 SER A C 1
ATOM 1895 O O . SER A 1 223 ? 15.984 11.492 10.93 1 93.56 223 SER A O 1
ATOM 1897 N N . TYR A 1 224 ? 15.82 10.391 9 1 89.94 224 TYR A N 1
ATOM 1898 C CA . TYR A 1 224 ? 16.391 11.492 8.242 1 89.94 224 TYR A CA 1
ATOM 1899 C C . TYR A 1 224 ? 15.484 12.711 8.273 1 89.94 224 TYR A C 1
ATOM 1901 O O . TYR A 1 224 ? 15.961 13.852 8.242 1 89.94 224 TYR A O 1
ATOM 1909 N N . ASP A 1 225 ? 14.211 12.539 8.406 1 92.19 225 ASP A N 1
ATOM 1910 C CA . ASP A 1 225 ? 13.25 13.633 8.5 1 92.19 225 ASP A CA 1
ATOM 1911 C C . ASP A 1 225 ? 13 14.008 9.961 1 92.19 225 ASP A C 1
ATOM 1913 O O . ASP A 1 225 ? 12.094 14.789 10.258 1 92.19 225 ASP A O 1
ATOM 1917 N N . SER A 1 226 ? 13.68 13.445 10.852 1 93.25 226 SER A N 1
ATOM 1918 C CA . SER A 1 226 ? 13.711 13.805 12.266 1 93.25 226 SER A CA 1
ATOM 1919 C C . SER A 1 226 ? 12.438 13.352 12.977 1 93.25 226 SER A C 1
ATOM 1921 O O . SER A 1 226 ? 12.078 13.898 14.016 1 93.25 226 SER A O 1
ATOM 1923 N N . HIS A 1 227 ? 11.734 12.414 12.43 1 92.88 227 HIS A N 1
ATOM 1924 C CA . HIS A 1 227 ? 10.57 11.875 13.125 1 92.88 227 HIS A CA 1
ATOM 1925 C C . HIS A 1 227 ? 10.992 10.992 14.297 1 92.88 227 HIS A C 1
ATOM 1927 O O . HIS A 1 227 ? 10.336 10.984 15.336 1 92.88 227 HIS A O 1
ATOM 1933 N N . THR A 1 228 ? 12.062 10.258 14.07 1 93.62 228 THR A N 1
ATOM 1934 C CA . THR A 1 228 ? 12.562 9.453 15.172 1 93.62 228 THR A CA 1
ATOM 1935 C C . THR A 1 228 ? 13.055 10.344 16.312 1 93.62 228 THR A C 1
ATOM 1937 O O . THR A 1 228 ? 12.945 9.977 17.484 1 93.62 228 THR A O 1
ATOM 1940 N N . PHE A 1 229 ? 13.586 11.516 15.914 1 94.19 229 PHE A N 1
ATOM 1941 C CA . PHE A 1 229 ? 14.023 12.469 16.938 1 94.19 229 PHE A CA 1
ATOM 1942 C C . PHE A 1 229 ? 12.844 12.953 17.766 1 94.19 229 PHE A C 1
ATOM 1944 O O . PHE A 1 229 ? 12.914 12.992 19 1 94.19 229 PHE A O 1
ATOM 1951 N N . LYS A 1 230 ? 11.812 13.25 17.141 1 93.06 230 LYS A N 1
ATOM 1952 C CA . LYS A 1 230 ? 10.625 13.82 17.766 1 93.06 230 LYS A CA 1
ATOM 1953 C C . LYS A 1 230 ? 9.914 12.781 18.641 1 93.06 230 LYS A C 1
ATOM 1955 O O . LYS A 1 230 ? 9.516 13.078 19.766 1 93.06 230 LYS A O 1
ATOM 1960 N N . TYR A 1 231 ? 9.867 11.562 18.203 1 92.12 231 TYR A N 1
ATOM 1961 C CA . TYR A 1 231 ? 8.961 10.617 18.844 1 92.12 231 TYR A CA 1
ATOM 1962 C C . TYR A 1 231 ? 9.727 9.609 19.688 1 92.12 231 TYR A C 1
ATOM 1964 O O . TYR A 1 231 ? 9.188 9.055 20.656 1 92.12 231 TYR A O 1
ATOM 1972 N N . ILE A 1 232 ? 10.977 9.367 19.375 1 92.94 232 ILE A N 1
ATOM 1973 C CA . ILE A 1 232 ? 11.672 8.273 20.047 1 92.94 232 ILE A CA 1
ATOM 1974 C C . ILE A 1 232 ? 12.867 8.812 20.812 1 92.94 232 ILE A C 1
ATOM 1976 O O . ILE A 1 232 ? 13.008 8.562 22.016 1 92.94 232 ILE A O 1
ATOM 1980 N N . PHE A 1 233 ? 13.711 9.617 20.156 1 93.88 233 PHE A N 1
ATOM 1981 C CA . PHE A 1 233 ? 14.984 9.992 20.75 1 93.88 233 PHE A CA 1
ATOM 1982 C C . PHE A 1 233 ? 14.961 11.438 21.219 1 93.88 233 PHE A C 1
ATOM 1984 O O . PHE A 1 233 ? 15.977 12.141 21.156 1 93.88 233 PHE A O 1
ATOM 1991 N N . TYR A 1 234 ? 14 11.945 21.641 1 91.88 234 TYR A N 1
ATOM 1992 C CA . TYR A 1 234 ? 13.633 13.312 22.016 1 91.88 234 TYR A CA 1
ATOM 1993 C C . TYR A 1 234 ? 14.773 13.992 22.766 1 91.88 234 TYR A C 1
ATOM 1995 O O . TYR A 1 234 ? 15.094 15.156 22.484 1 91.88 234 TYR A O 1
ATOM 2003 N N . ASP A 1 235 ? 15.477 13.352 23.625 1 93 235 ASP A N 1
ATOM 2004 C CA . ASP A 1 235 ? 16.5 13.945 24.484 1 93 235 ASP A CA 1
ATOM 2005 C C . ASP A 1 235 ? 17.875 13.359 24.172 1 93 235 ASP A C 1
ATOM 2007 O O . ASP A 1 235 ? 18.844 13.633 24.891 1 93 235 ASP A O 1
ATOM 2011 N N . TYR A 1 236 ? 17.953 12.586 23.141 1 94.81 236 TYR A N 1
ATOM 2012 C CA . TYR A 1 236 ? 19.219 11.898 22.844 1 94.81 236 TYR A CA 1
ATOM 2013 C C . TYR A 1 236 ? 19.688 12.234 21.438 1 94.81 236 TYR A C 1
ATOM 2015 O O . TYR A 1 236 ? 19.641 11.391 20.547 1 94.81 236 TYR A O 1
ATOM 2023 N N . PRO A 1 237 ? 20.281 13.375 21.297 1 95 237 PRO A N 1
ATOM 2024 C CA . PRO A 1 237 ? 20.688 13.844 19.969 1 95 237 PRO A CA 1
ATOM 2025 C C . PRO A 1 237 ? 21.781 12.969 19.359 1 95 237 PRO A C 1
ATOM 2027 O O . PRO A 1 237 ? 21.781 12.734 18.141 1 95 237 PRO A O 1
ATOM 2030 N N . ASN A 1 238 ? 22.734 12.406 20.094 1 93.56 238 ASN A N 1
ATOM 2031 C CA . ASN A 1 238 ? 23.812 11.594 19.562 1 93.56 238 ASN A CA 1
ATOM 2032 C C . ASN A 1 238 ? 23.297 10.305 18.938 1 93.56 238 ASN A C 1
ATOM 2034 O O . ASN A 1 238 ? 23.734 9.914 17.859 1 93.56 238 ASN A O 1
ATOM 2038 N N . ILE A 1 239 ? 22.391 9.75 19.625 1 94.25 239 ILE A N 1
ATOM 2039 C CA . ILE A 1 239 ? 21.812 8.508 19.109 1 94.25 239 ILE A CA 1
ATOM 2040 C C . ILE A 1 239 ? 21.047 8.797 17.828 1 94.25 239 ILE A C 1
ATOM 2042 O O . ILE A 1 239 ? 21.109 8.023 16.859 1 94.25 239 ILE A O 1
ATOM 2046 N N . GLN A 1 240 ? 20.297 9.875 17.812 1 93.88 240 GLN A N 1
ATOM 2047 C CA . GLN A 1 240 ? 19.547 10.266 16.625 1 93.88 240 GLN A CA 1
ATOM 2048 C C . GLN A 1 240 ? 20.469 10.477 15.422 1 93.88 240 GLN A C 1
ATOM 2050 O O . GLN A 1 240 ? 20.156 10.055 14.305 1 93.88 240 GLN A O 1
ATOM 2055 N N . ASN A 1 241 ? 21.594 11.133 15.617 1 92.31 241 ASN A N 1
ATOM 2056 C CA . ASN A 1 241 ? 22.531 11.391 14.531 1 92.31 241 ASN A CA 1
ATOM 2057 C C . ASN A 1 241 ? 23.078 10.094 13.938 1 92.31 241 ASN A C 1
ATOM 2059 O O . ASN A 1 241 ? 23.109 9.93 12.719 1 92.31 241 ASN A O 1
ATOM 2063 N N . TRP A 1 242 ? 23.375 9.195 14.766 1 92.25 242 TRP A N 1
ATOM 2064 C CA . TRP A 1 242 ? 23.922 7.93 14.281 1 92.25 242 TRP A CA 1
ATOM 2065 C C . TRP A 1 242 ? 22.844 7.082 13.609 1 92.25 242 TRP A C 1
ATOM 2067 O O . TRP A 1 242 ? 23.125 6.367 12.648 1 92.25 242 TRP A O 1
ATOM 2077 N N . MET A 1 243 ? 21.703 7.176 14.125 1 91.69 243 MET A N 1
ATOM 2078 C CA . MET A 1 243 ? 20.609 6.434 13.508 1 91.69 243 MET A CA 1
ATOM 2079 C C . MET A 1 243 ? 20.391 6.879 12.07 1 91.69 243 MET A C 1
ATOM 2081 O O . MET A 1 243 ? 20.141 6.051 11.188 1 91.69 243 MET A O 1
ATOM 2085 N N . GLN A 1 244 ? 20.5 8.102 11.875 1 89.44 244 GLN A N 1
ATOM 2086 C CA . GLN A 1 244 ? 20.281 8.656 10.539 1 89.44 244 GLN A CA 1
ATOM 2087 C C . GLN A 1 244 ? 21.312 8.133 9.547 1 89.44 244 GLN A C 1
ATOM 2089 O O . GLN A 1 244 ? 20.969 7.828 8.398 1 89.44 244 GLN A O 1
ATOM 2094 N N . SER A 1 245 ? 22.516 7.965 9.922 1 89.06 245 SER A N 1
ATOM 2095 C CA . SER A 1 245 ? 23.594 7.543 9.016 1 89.06 245 SER A CA 1
ATOM 2096 C C . SER A 1 245 ? 23.609 6.027 8.852 1 89.06 245 SER A C 1
ATOM 2098 O O . SER A 1 245 ? 23.719 5.516 7.738 1 89.06 245 SER A O 1
ATOM 2100 N N . LEU A 1 246 ? 23.391 5.316 9.922 1 90.88 246 LEU A N 1
ATOM 2101 C CA . LEU A 1 246 ? 23.516 3.861 9.898 1 90.88 246 LEU A CA 1
ATOM 2102 C C . LEU A 1 246 ? 22.359 3.236 9.125 1 90.88 246 LEU A C 1
ATOM 2104 O O . LEU A 1 246 ? 22.531 2.219 8.453 1 90.88 246 LEU A O 1
ATOM 2108 N N . THR A 1 247 ? 21.25 3.818 9.25 1 93.19 247 THR A N 1
ATOM 2109 C CA . THR A 1 247 ? 20.078 3.25 8.586 1 93.19 247 THR A CA 1
ATOM 2110 C C . THR A 1 247 ? 20.203 3.355 7.066 1 93.19 247 THR A C 1
ATOM 2112 O O . THR A 1 247 ? 19.703 2.51 6.332 1 93.19 247 THR A O 1
ATOM 2115 N N . ILE A 1 248 ? 20.922 4.355 6.578 1 92.56 248 ILE A N 1
ATOM 2116 C CA . ILE A 1 248 ? 21.156 4.473 5.145 1 92.56 248 ILE A CA 1
ATOM 2117 C C . ILE A 1 248 ? 22.031 3.307 4.668 1 92.56 248 ILE A C 1
ATOM 2119 O O . ILE A 1 248 ? 21.766 2.727 3.611 1 92.56 248 ILE A O 1
ATOM 2123 N N . LEU A 1 249 ? 22.984 2.975 5.453 1 92.62 249 LEU A N 1
ATOM 2124 C CA . LEU A 1 249 ? 23.906 1.898 5.102 1 92.62 249 LEU A CA 1
ATOM 2125 C C . LEU A 1 249 ? 23.172 0.557 5.062 1 92.62 249 LEU A C 1
ATOM 2127 O O . LEU A 1 249 ? 23.375 -0.237 4.141 1 92.62 249 LEU A O 1
ATOM 2131 N N . PHE A 1 250 ? 22.312 0.355 6.02 1 93.19 250 PHE A N 1
ATOM 2132 C CA . PHE A 1 250 ? 21.531 -0.871 6.035 1 93.19 250 PHE A CA 1
ATOM 2133 C C . PHE A 1 250 ? 20.578 -0.924 4.836 1 93.19 250 PHE A C 1
ATOM 2135 O O . PHE A 1 250 ? 20.391 -1.986 4.242 1 93.19 250 PHE A O 1
ATOM 2142 N N . TYR A 1 251 ? 20 0.177 4.523 1 94.81 251 TYR A N 1
ATOM 2143 C CA . TYR A 1 251 ? 19.125 0.29 3.367 1 94.81 251 TYR A CA 1
ATOM 2144 C C . TYR A 1 251 ? 19.828 -0.172 2.096 1 94.81 251 TYR A C 1
ATOM 2146 O O . TYR A 1 251 ? 19.25 -0.912 1.295 1 94.81 251 TYR A O 1
ATOM 2154 N N . LEU A 1 252 ? 21.078 0.181 1.959 1 95.12 252 LEU A N 1
ATOM 2155 C CA . LEU A 1 252 ? 21.844 -0.181 0.77 1 95.12 252 LEU A CA 1
ATOM 2156 C C . LEU A 1 252 ? 22.172 -1.67 0.769 1 95.12 252 LEU A C 1
ATOM 2158 O O . LEU A 1 252 ? 22.109 -2.322 -0.276 1 95.12 252 LEU A O 1
ATOM 2162 N N . VAL A 1 253 ? 22.469 -2.229 1.934 1 96.31 253 VAL A N 1
ATOM 2163 C CA . VAL A 1 253 ? 22.781 -3.652 2.041 1 96.31 253 VAL A CA 1
ATOM 2164 C C . VAL A 1 253 ? 21.562 -4.473 1.624 1 96.31 253 VAL A C 1
ATOM 2166 O O . VAL A 1 253 ? 21.672 -5.363 0.777 1 96.31 253 VAL A O 1
ATOM 2169 N N . PHE A 1 254 ? 20.438 -4.109 2.154 1 96.5 254 PHE A N 1
ATOM 2170 C CA . PHE A 1 254 ? 19.25 -4.91 1.913 1 96.5 254 PHE A CA 1
ATOM 2171 C C . PHE A 1 254 ? 18.734 -4.703 0.493 1 96.5 254 PHE A C 1
ATOM 2173 O O . PHE A 1 254 ? 18.078 -5.586 -0.071 1 96.5 254 PHE A O 1
ATOM 2180 N N . SER A 1 255 ? 19.016 -3.574 -0.098 1 94.88 255 SER A N 1
ATOM 2181 C CA . SER A 1 255 ? 18.641 -3.359 -1.491 1 94.88 255 SER A CA 1
ATOM 2182 C C . SER A 1 255 ? 19.359 -4.34 -2.414 1 94.88 255 SER A C 1
ATOM 2184 O O . SER A 1 255 ? 18.734 -4.934 -3.299 1 94.88 255 SER A O 1
ATOM 2186 N N . LEU A 1 256 ? 20.625 -4.539 -2.195 1 95.94 256 LEU A N 1
ATOM 2187 C CA . LEU A 1 256 ? 21.375 -5.441 -3.049 1 95.94 256 LEU A CA 1
ATOM 2188 C C . LEU A 1 256 ? 21.016 -6.895 -2.762 1 95.94 256 LEU A C 1
ATOM 2190 O O . LEU A 1 256 ? 21 -7.727 -3.672 1 95.94 256 LEU A O 1
ATOM 2194 N N . LEU A 1 257 ? 20.812 -7.188 -1.465 1 96.69 257 LEU A N 1
ATOM 2195 C CA . LEU A 1 257 ? 20.391 -8.547 -1.134 1 96.69 257 LEU A CA 1
ATOM 2196 C C . LEU A 1 257 ? 19.062 -8.883 -1.807 1 96.69 257 LEU A C 1
ATOM 2198 O O . LEU A 1 257 ? 18.859 -10.008 -2.27 1 96.69 257 LEU A O 1
ATOM 2202 N N . PHE A 1 258 ? 18.188 -7.969 -1.885 1 96.62 258 PHE A N 1
ATOM 2203 C CA . PHE A 1 258 ? 16.906 -8.156 -2.576 1 96.62 258 PHE A CA 1
ATOM 2204 C C . PHE A 1 258 ? 17.125 -8.359 -4.07 1 96.62 258 PHE A C 1
ATOM 2206 O O . PHE A 1 258 ? 16.562 -9.273 -4.664 1 96.62 258 PHE A O 1
ATOM 2213 N N . ALA A 1 259 ? 17.953 -7.531 -4.602 1 95.31 259 ALA A N 1
ATOM 2214 C CA . ALA A 1 259 ? 18.219 -7.66 -6.031 1 95.31 259 ALA A CA 1
ATOM 2215 C C . ALA A 1 259 ? 18.797 -9.039 -6.359 1 95.31 259 ALA A C 1
ATOM 2217 O O . ALA A 1 259 ? 18.375 -9.672 -7.328 1 95.31 259 ALA A O 1
ATOM 2218 N N . LYS A 1 260 ? 19.719 -9.461 -5.535 1 95.38 260 LYS A N 1
ATOM 2219 C CA . LYS A 1 260 ? 20.344 -10.766 -5.727 1 95.38 260 LYS A CA 1
ATOM 2220 C C . LYS A 1 260 ? 19.297 -11.883 -5.68 1 95.38 260 LYS A C 1
ATOM 2222 O O . LYS A 1 260 ? 19.328 -12.797 -6.508 1 95.38 260 LYS A O 1
ATOM 2227 N N . SER A 1 261 ? 18.484 -11.773 -4.719 1 93.06 261 SER A N 1
ATOM 2228 C CA . SER A 1 261 ? 17.484 -12.82 -4.508 1 93.06 261 SER A CA 1
ATOM 2229 C C . SER A 1 261 ? 16.406 -12.773 -5.59 1 93.06 261 SER A C 1
ATOM 2231 O O . SER A 1 261 ? 16 -13.812 -6.113 1 93.06 261 SER A O 1
ATOM 2233 N N . PHE A 1 262 ? 15.922 -11.609 -5.93 1 92.38 262 PHE A N 1
ATOM 2234 C CA . PHE A 1 262 ? 14.859 -11.438 -6.918 1 92.38 262 PHE A CA 1
ATOM 2235 C C . PHE A 1 262 ? 15.312 -11.93 -8.289 1 92.38 262 PHE A C 1
ATOM 2237 O O . PHE A 1 262 ? 14.57 -12.633 -8.977 1 92.38 262 PHE A O 1
ATOM 2244 N N . LEU A 1 263 ? 16.516 -11.562 -8.672 1 92.81 263 LEU A N 1
ATOM 2245 C CA . LEU A 1 263 ? 17.016 -11.898 -10 1 92.81 263 LEU A CA 1
ATOM 2246 C C . LEU A 1 263 ? 17.656 -13.289 -9.992 1 92.81 263 LEU A C 1
ATOM 2248 O O . LEU A 1 263 ? 18.156 -13.75 -11.023 1 92.81 263 LEU A O 1
ATOM 2252 N N . GLU A 1 264 ? 17.75 -13.938 -8.82 1 90.81 264 GLU A N 1
ATOM 2253 C CA . GLU A 1 264 ? 18.359 -15.258 -8.672 1 90.81 264 GLU A CA 1
ATOM 2254 C C . GLU A 1 264 ? 19.75 -15.297 -9.305 1 90.81 264 GLU A C 1
ATOM 2256 O O . GLU A 1 264 ? 20.031 -16.172 -10.125 1 90.81 264 GLU A O 1
ATOM 2261 N N . LEU A 1 265 ? 20.531 -14.438 -8.875 1 93.69 265 LEU A N 1
ATOM 2262 C CA . LEU A 1 265 ? 21.859 -14.258 -9.477 1 93.69 265 LEU A CA 1
ATOM 2263 C C . LEU A 1 265 ? 22.734 -15.484 -9.242 1 93.69 265 LEU A C 1
ATOM 2265 O O . LEU A 1 265 ? 23.547 -15.828 -10.094 1 93.69 265 LEU A O 1
ATOM 2269 N N . LYS A 1 266 ? 22.594 -16.125 -8.172 1 91.56 266 LYS A N 1
ATOM 2270 C CA . LYS A 1 266 ? 23.406 -17.297 -7.844 1 91.56 266 LYS A CA 1
ATOM 2271 C C . LYS A 1 266 ? 23.234 -18.391 -8.898 1 91.56 266 LYS A C 1
ATOM 2273 O O . LYS A 1 266 ? 24.203 -19.031 -9.297 1 91.56 266 LYS A O 1
ATOM 2278 N N . ASP A 1 267 ? 21.969 -18.547 -9.352 1 87.19 267 ASP A N 1
ATOM 2279 C CA . ASP A 1 267 ? 21.641 -19.625 -10.281 1 87.19 267 ASP A CA 1
ATOM 2280 C C . ASP A 1 267 ? 21.781 -19.156 -11.734 1 87.19 267 ASP A C 1
ATOM 2282 O O . ASP A 1 267 ? 22.328 -19.891 -12.562 1 87.19 267 ASP A O 1
ATOM 2286 N N . ASN A 1 268 ? 21.422 -17.984 -12.031 1 88.38 268 ASN A N 1
ATOM 2287 C CA . ASN A 1 268 ? 21.375 -17.5 -13.414 1 88.38 268 ASN A CA 1
ATOM 2288 C C . ASN A 1 268 ? 22.703 -16.891 -13.844 1 88.38 268 ASN A C 1
ATOM 2290 O O . ASN A 1 268 ? 23.094 -17 -15.008 1 88.38 268 ASN A O 1
ATOM 2294 N N . PHE A 1 269 ? 23.359 -16.156 -12.922 1 92.44 269 PHE A N 1
ATOM 2295 C CA . PHE A 1 269 ? 24.594 -15.438 -13.25 1 92.44 269 PHE A CA 1
ATOM 2296 C C . PHE A 1 269 ? 25.594 -15.531 -12.109 1 92.44 269 PHE A C 1
ATOM 2298 O O . PHE A 1 269 ? 25.859 -14.547 -11.422 1 92.44 269 PHE A O 1
ATOM 2305 N N . PRO A 1 270 ? 26.375 -16.594 -12.016 1 93.38 270 PRO A N 1
ATOM 2306 C CA . PRO A 1 270 ? 27.234 -16.828 -10.852 1 93.38 270 PRO A CA 1
ATOM 2307 C C . PRO A 1 270 ? 28.391 -15.828 -10.766 1 93.38 270 PRO A C 1
ATOM 2309 O O . PRO A 1 270 ? 28.797 -15.438 -9.664 1 93.38 270 PRO A O 1
ATOM 2312 N N . LYS A 1 271 ? 28.969 -15.422 -11.844 1 95.75 271 LYS A N 1
ATOM 2313 C CA . LYS A 1 271 ? 30.062 -14.453 -11.812 1 95.75 271 LYS A CA 1
ATOM 2314 C C . LYS A 1 271 ? 29.594 -13.109 -11.258 1 95.75 271 LYS A C 1
ATOM 2316 O O . LYS A 1 271 ? 30.234 -12.531 -10.383 1 95.75 271 LYS A O 1
ATOM 2321 N N . ILE A 1 272 ? 28.453 -12.648 -11.734 1 95.88 272 ILE A N 1
ATOM 2322 C CA . ILE A 1 272 ? 27.891 -11.391 -11.273 1 95.88 272 ILE A CA 1
ATOM 2323 C C . ILE A 1 272 ? 27.516 -11.492 -9.797 1 95.88 272 ILE A C 1
ATOM 2325 O O . ILE A 1 272 ? 27.641 -10.516 -9.047 1 95.88 272 ILE A O 1
ATOM 2329 N N . ASN A 1 273 ? 27.016 -12.633 -9.414 1 96.38 273 ASN A N 1
ATOM 2330 C CA . ASN A 1 273 ? 26.703 -12.875 -8.008 1 96.38 273 ASN A CA 1
ATOM 2331 C C . ASN A 1 273 ? 27.938 -12.711 -7.125 1 96.38 273 ASN A C 1
ATOM 2333 O O . ASN A 1 273 ? 27.875 -12.102 -6.055 1 96.38 273 ASN A O 1
ATOM 2337 N N . THR A 1 274 ? 29.047 -13.297 -7.625 1 96.75 274 THR A N 1
ATOM 2338 C CA . THR A 1 274 ? 30.297 -13.211 -6.867 1 96.75 274 THR A CA 1
ATOM 2339 C C . THR A 1 274 ? 30.75 -11.758 -6.762 1 96.75 274 THR A C 1
ATOM 2341 O O . THR A 1 274 ? 31.156 -11.305 -5.688 1 96.75 274 THR A O 1
ATOM 2344 N N . TYR A 1 275 ? 30.656 -11.016 -7.824 1 96.69 275 TYR A N 1
ATOM 2345 C CA . TYR A 1 275 ? 31.031 -9.602 -7.809 1 96.69 275 TYR A CA 1
ATOM 2346 C C . TYR A 1 275 ? 30.141 -8.812 -6.855 1 96.69 275 TYR A C 1
ATOM 2348 O O . TYR A 1 275 ? 30.625 -7.945 -6.125 1 96.69 275 TYR A O 1
ATOM 2356 N N . THR A 1 276 ? 28.859 -9.094 -6.902 1 97.25 276 THR A N 1
ATOM 2357 C CA . THR A 1 276 ? 27.906 -8.414 -6.035 1 97.25 276 THR A CA 1
ATOM 2358 C C . THR A 1 276 ? 28.203 -8.711 -4.566 1 97.25 276 THR A C 1
ATOM 2360 O O . THR A 1 276 ? 28.078 -7.836 -3.711 1 97.25 276 THR A O 1
ATOM 2363 N N . ASN A 1 277 ? 28.641 -9.938 -4.301 1 96.81 277 ASN A N 1
ATOM 2364 C CA . ASN A 1 277 ? 29.031 -10.289 -2.938 1 96.81 277 ASN A CA 1
ATOM 2365 C C . ASN A 1 277 ? 30.266 -9.508 -2.49 1 96.81 277 ASN A C 1
ATOM 2367 O O . ASN A 1 277 ? 30.359 -9.086 -1.337 1 96.81 277 ASN A O 1
ATOM 2371 N N . TYR A 1 278 ? 31.156 -9.344 -3.406 1 96.69 278 TYR A N 1
ATOM 2372 C CA . TYR A 1 278 ? 32.344 -8.562 -3.09 1 96.69 278 TYR A CA 1
ATOM 2373 C C . TYR A 1 278 ? 31.969 -7.109 -2.803 1 96.69 278 TYR A C 1
ATOM 2375 O O . TYR A 1 278 ? 32.531 -6.492 -1.89 1 96.69 278 TYR A O 1
ATOM 2383 N N . ILE A 1 279 ? 31.094 -6.602 -3.578 1 96.94 279 ILE A N 1
ATOM 2384 C CA . ILE A 1 279 ? 30.641 -5.234 -3.381 1 96.94 279 ILE A CA 1
ATOM 2385 C C . ILE A 1 279 ? 29.969 -5.109 -2.016 1 96.94 279 ILE A C 1
ATOM 2387 O O . ILE A 1 279 ? 30.203 -4.141 -1.287 1 96.94 279 ILE A O 1
ATOM 2391 N N . LEU A 1 280 ? 29.203 -6.113 -1.619 1 97 280 LEU A N 1
ATOM 2392 C CA . LEU A 1 280 ? 28.5 -6.113 -0.339 1 97 280 LEU A CA 1
ATOM 2393 C C . LEU A 1 280 ? 29.484 -6.176 0.82 1 97 280 LEU A C 1
ATOM 2395 O O . LEU A 1 280 ? 29.375 -5.418 1.784 1 97 280 LEU A O 1
ATOM 2399 N N . ILE A 1 281 ? 30.453 -7.078 0.707 1 96.44 281 ILE A N 1
ATOM 2400 C CA . ILE A 1 281 ? 31.469 -7.223 1.751 1 96.44 281 ILE A CA 1
ATOM 2401 C C . ILE A 1 281 ? 32.312 -5.953 1.84 1 96.44 281 ILE A C 1
ATOM 2403 O O . ILE A 1 281 ? 32.625 -5.477 2.938 1 96.44 281 ILE A O 1
ATOM 2407 N N . GLY A 1 282 ? 32.656 -5.434 0.719 1 96.12 282 GLY A N 1
ATOM 2408 C CA . GLY A 1 282 ? 33.375 -4.164 0.695 1 96.12 282 GLY A CA 1
ATOM 2409 C C . GLY A 1 282 ? 32.594 -3.027 1.322 1 96.12 282 GLY A C 1
ATOM 2410 O O . GLY A 1 282 ? 33.125 -2.234 2.088 1 96.12 282 GLY A O 1
ATOM 2411 N N . HIS A 1 283 ? 31.328 -2.945 0.962 1 96.12 283 HIS A N 1
ATOM 2412 C CA . HIS A 1 283 ? 30.469 -1.927 1.533 1 96.12 283 HIS A CA 1
ATOM 2413 C C . HIS A 1 283 ? 30.375 -2.062 3.051 1 96.12 283 HIS A C 1
ATOM 2415 O O . HIS A 1 283 ? 30.5 -1.07 3.773 1 96.12 283 HIS A O 1
ATOM 2421 N N . ILE A 1 284 ? 30.188 -3.273 3.562 1 95.75 284 ILE A N 1
ATOM 2422 C CA . ILE A 1 284 ? 30.094 -3.514 5 1 95.75 284 ILE A CA 1
ATOM 2423 C C . ILE A 1 284 ? 31.422 -3.143 5.668 1 95.75 284 ILE A C 1
ATOM 2425 O O . ILE A 1 284 ? 31.438 -2.502 6.719 1 95.75 284 ILE A O 1
ATOM 2429 N N . GLY A 1 285 ? 32.531 -3.484 5.094 1 95.5 285 GLY A N 1
ATOM 2430 C CA . GLY A 1 285 ? 33.844 -3.125 5.617 1 95.5 285 GLY A CA 1
ATOM 2431 C C . GLY A 1 285 ? 34.062 -1.626 5.695 1 95.5 285 GLY A C 1
ATOM 2432 O O . GLY A 1 285 ? 34.531 -1.114 6.715 1 95.5 285 GLY A O 1
ATOM 2433 N N . ILE A 1 286 ? 33.688 -0.937 4.664 1 94.75 286 ILE A N 1
ATOM 2434 C CA . ILE A 1 286 ? 33.844 0.51 4.617 1 94.75 286 ILE A CA 1
ATOM 2435 C C . ILE A 1 286 ? 32.938 1.177 5.629 1 94.75 286 ILE A C 1
ATOM 2437 O O . ILE A 1 286 ? 33.281 2.178 6.25 1 94.75 286 ILE A O 1
ATOM 2441 N N . CYS A 1 287 ? 31.734 0.643 5.73 1 92.81 287 CYS A N 1
ATOM 2442 C CA . CYS A 1 287 ? 30.781 1.158 6.715 1 92.81 287 CYS A CA 1
ATOM 2443 C C . CYS A 1 287 ? 31.375 1.088 8.117 1 92.81 287 CYS A C 1
ATOM 2445 O O . CYS A 1 287 ? 31.281 2.049 8.883 1 92.81 287 CYS A O 1
ATOM 2447 N N . ILE A 1 288 ? 32 -0.047 8.414 1 94.25 288 ILE A N 1
ATOM 2448 C CA . ILE A 1 288 ? 32.594 -0.237 9.734 1 94.25 288 ILE A CA 1
ATOM 2449 C C . ILE A 1 288 ? 33.781 0.725 9.906 1 94.25 288 ILE A C 1
ATOM 2451 O O . ILE A 1 288 ? 33.875 1.396 10.938 1 94.25 288 ILE A O 1
ATOM 2455 N N . LEU A 1 289 ? 34.562 0.887 8.945 1 94.06 289 LEU A N 1
ATOM 2456 C CA . LEU A 1 289 ? 35.719 1.784 9 1 94.06 289 LEU A CA 1
ATOM 2457 C C . LEU A 1 289 ? 35.25 3.234 9.148 1 94.06 289 LEU A C 1
ATOM 2459 O O . LEU A 1 289 ? 35.812 3.977 9.969 1 94.06 289 LEU A O 1
ATOM 2463 N N . ALA A 1 290 ? 34.312 3.627 8.352 1 93 290 ALA A N 1
ATOM 2464 C CA . ALA A 1 290 ? 33.781 4.992 8.406 1 93 290 ALA A CA 1
ATOM 2465 C C . ALA A 1 290 ? 33.188 5.297 9.773 1 93 290 ALA A C 1
ATOM 2467 O O . ALA A 1 290 ? 33.344 6.402 10.297 1 93 290 ALA A O 1
ATOM 2468 N N . SER A 1 291 ? 32.5 4.301 10.336 1 91.56 291 SER A N 1
ATOM 2469 C CA . SER A 1 291 ? 31.875 4.492 11.641 1 91.56 291 SER A CA 1
ATOM 2470 C C . SER A 1 291 ? 32.938 4.668 12.734 1 91.56 291 SER A C 1
ATOM 2472 O O . SER A 1 291 ? 32.719 5.422 13.688 1 91.56 291 SER A O 1
ATOM 2474 N N . ILE A 1 292 ? 34.062 4.051 12.594 1 93.38 292 ILE A N 1
ATOM 2475 C CA . ILE A 1 292 ? 35.125 4.164 13.562 1 93.38 292 ILE A CA 1
ATOM 2476 C C . ILE A 1 292 ? 35.781 5.531 13.438 1 93.38 292 ILE A C 1
ATOM 2478 O O . ILE A 1 292 ? 36.156 6.141 14.445 1 93.38 292 ILE A O 1
ATOM 2482 N N . LEU A 1 293 ? 35.875 6.027 12.258 1 92.81 293 LEU A N 1
ATOM 2483 C CA . LEU A 1 293 ? 36.531 7.309 12.008 1 92.81 293 LEU A CA 1
ATOM 2484 C C . LEU A 1 293 ? 35.656 8.469 12.461 1 92.81 293 LEU A C 1
ATOM 2486 O O . LEU A 1 293 ? 36.156 9.555 12.742 1 92.81 293 LEU A O 1
ATOM 2490 N N . GLY A 1 294 ? 34.344 8.227 12.383 1 93.06 294 GLY A N 1
ATOM 2491 C CA . GLY A 1 294 ? 33.469 9.273 12.883 1 93.06 294 GLY A CA 1
ATOM 2492 C C . GLY A 1 294 ? 32.219 9.469 12.039 1 93.06 294 GLY A C 1
ATOM 2493 O O . GLY A 1 294 ? 32.125 8.922 10.938 1 93.06 294 GLY A O 1
ATOM 2494 N N . TYR A 1 295 ? 31.328 10.266 12.531 1 92.94 295 TYR A N 1
ATOM 2495 C CA . TYR A 1 295 ? 30.047 10.5 11.906 1 92.94 295 TYR A CA 1
ATOM 2496 C C . TYR A 1 295 ? 30.203 11.172 10.547 1 92.94 295 TYR A C 1
ATOM 2498 O O . TYR A 1 295 ? 29.531 10.805 9.578 1 92.94 295 TYR A O 1
ATOM 2506 N N . LYS A 1 296 ? 31.078 12.125 10.477 1 93.12 296 LYS A N 1
ATOM 2507 C CA . LYS A 1 296 ? 31.281 12.906 9.258 1 93.12 296 LYS A CA 1
ATOM 2508 C C . LYS A 1 296 ? 31.641 12 8.078 1 93.12 296 LYS A C 1
ATOM 2510 O O . LYS A 1 296 ? 31.094 12.172 6.98 1 93.12 296 LYS A O 1
ATOM 2515 N N . TYR A 1 297 ? 32.438 11.023 8.297 1 94 297 TYR A N 1
ATOM 2516 C CA . TYR A 1 297 ? 32.875 10.133 7.227 1 94 297 TYR A CA 1
ATOM 2517 C C . TYR A 1 297 ? 31.781 9.141 6.859 1 94 297 TYR A C 1
ATOM 2519 O O . TYR A 1 297 ? 31.656 8.75 5.695 1 94 297 TYR A O 1
ATOM 2527 N N . THR A 1 298 ? 31.062 8.805 7.863 1 93.88 298 THR A N 1
ATOM 2528 C CA . THR A 1 298 ? 29.984 7.859 7.617 1 93.88 298 THR A CA 1
ATOM 2529 C C . THR A 1 298 ? 28.906 8.477 6.727 1 93.88 298 THR A C 1
ATOM 2531 O O . THR A 1 298 ? 28.484 7.863 5.75 1 93.88 298 THR A O 1
ATOM 2534 N N . ILE A 1 299 ? 28.516 9.672 7.023 1 92.62 299 ILE A N 1
ATOM 2535 C CA . ILE A 1 299 ? 27.453 10.32 6.258 1 92.62 299 ILE A CA 1
ATOM 2536 C C . ILE A 1 299 ? 27.984 10.703 4.875 1 92.62 299 ILE A C 1
ATOM 2538 O O . ILE A 1 299 ? 27.234 10.664 3.893 1 92.62 299 ILE A O 1
ATOM 2542 N N . PHE A 1 300 ? 29.141 11.086 4.781 1 93.56 300 PHE A N 1
ATOM 2543 C CA . PHE A 1 300 ? 29.75 11.391 3.488 1 93.56 300 PHE A CA 1
ATOM 2544 C C . PHE A 1 300 ? 29.75 10.164 2.584 1 93.56 300 PHE A C 1
ATOM 2546 O O . PHE A 1 300 ? 29.328 10.242 1.428 1 93.56 300 PHE A O 1
ATOM 2553 N N . TYR A 1 301 ? 30.219 9.078 3.154 1 93.88 301 TYR A N 1
ATOM 2554 C CA . TYR A 1 301 ? 30.219 7.832 2.395 1 93.88 301 TYR A CA 1
ATOM 2555 C C . TYR A 1 301 ? 28.797 7.453 1.97 1 93.88 301 TYR A C 1
ATOM 2557 O O . TYR A 1 301 ? 28.562 7.117 0.807 1 93.88 301 TYR A O 1
ATOM 2565 N N . ALA A 1 302 ? 27.906 7.516 2.924 1 91.5 302 ALA A N 1
ATOM 2566 C CA . ALA A 1 302 ? 26.516 7.152 2.648 1 91.5 302 ALA A CA 1
ATOM 2567 C C . ALA A 1 302 ? 25.953 8 1.515 1 91.5 302 ALA A C 1
ATOM 2569 O O . ALA A 1 302 ? 25.281 7.48 0.621 1 91.5 302 ALA A O 1
ATOM 2570 N N . SER A 1 303 ? 26.188 9.266 1.5 1 90.25 303 SER A N 1
ATOM 2571 C CA . SER A 1 303 ? 25.656 10.195 0.518 1 90.25 303 SER A CA 1
ATOM 2572 C C . SER A 1 303 ? 26.25 9.961 -0.863 1 90.25 303 SER A C 1
ATOM 2574 O O . SER A 1 303 ? 25.562 10.102 -1.877 1 90.25 303 SER A O 1
ATOM 2576 N N . CYS A 1 304 ? 27.406 9.5 -0.946 1 91.06 304 CYS A N 1
ATOM 2577 C CA . CYS A 1 304 ? 28.094 9.312 -2.225 1 91.06 304 CYS A CA 1
ATOM 2578 C C . CYS A 1 304 ? 27.75 7.957 -2.826 1 91.06 304 CYS A C 1
ATOM 2580 O O . CYS A 1 304 ? 27.625 7.828 -4.043 1 91.06 304 CYS A O 1
ATOM 2582 N N . ILE A 1 305 ? 27.625 7.035 -1.939 1 92.81 305 ILE A N 1
ATOM 2583 C CA . ILE A 1 305 ? 27.516 5.664 -2.428 1 92.81 305 ILE A CA 1
ATOM 2584 C C . ILE A 1 305 ? 26.062 5.371 -2.82 1 92.81 305 ILE A C 1
ATOM 2586 O O . ILE A 1 305 ? 25.812 4.484 -3.637 1 92.81 305 ILE A O 1
ATOM 2590 N N . THR A 1 306 ? 25.094 6.051 -2.283 1 91.19 306 THR A N 1
ATOM 2591 C CA . THR A 1 306 ? 23.688 5.773 -2.508 1 91.19 306 THR A CA 1
ATOM 2592 C C . THR A 1 306 ? 23.344 5.871 -3.992 1 91.19 306 THR A C 1
ATOM 2594 O O . THR A 1 306 ? 22.781 4.934 -4.566 1 91.19 306 THR A O 1
ATOM 2597 N N . PRO A 1 307 ? 23.656 6.973 -4.684 1 91 307 PRO A N 1
ATOM 2598 C CA . PRO A 1 307 ? 23.328 7.004 -6.109 1 91 307 PRO A CA 1
ATOM 2599 C C . PRO A 1 307 ? 24.062 5.922 -6.906 1 91 307 PRO A C 1
ATOM 2601 O O . PRO A 1 307 ? 23.516 5.395 -7.879 1 91 307 PRO A O 1
ATOM 2604 N N . LEU A 1 308 ? 25.234 5.531 -6.52 1 93 308 LEU A N 1
ATOM 2605 C CA . LEU A 1 308 ? 25.984 4.496 -7.211 1 93 308 LEU A CA 1
ATOM 2606 C C . LEU A 1 308 ? 25.328 3.133 -7.055 1 93 308 LEU A C 1
ATOM 2608 O O . LEU A 1 308 ? 25.281 2.346 -8 1 93 308 LEU A O 1
ATOM 2612 N N . PHE A 1 309 ? 24.891 2.869 -5.852 1 93.88 309 PHE A N 1
ATOM 2613 C CA . PHE A 1 309 ? 24.188 1.621 -5.617 1 93.88 309 PHE A CA 1
ATOM 2614 C C . PHE A 1 309 ? 22.906 1.562 -6.453 1 93.88 309 PHE A C 1
ATOM 2616 O O . PHE A 1 309 ? 22.531 0.498 -6.953 1 93.88 309 PHE A O 1
ATOM 2623 N N . SER A 1 310 ? 22.219 2.711 -6.586 1 91.62 310 SER A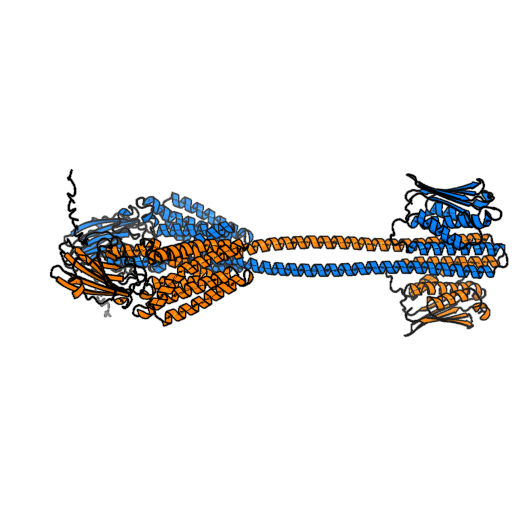 N 1
ATOM 2624 C CA . SER A 1 310 ? 21.016 2.756 -7.414 1 91.62 310 SER A CA 1
ATOM 2625 C C . SER A 1 310 ? 21.344 2.471 -8.875 1 91.62 310 SER A C 1
ATOM 2627 O O . SER A 1 310 ? 20.594 1.761 -9.555 1 91.62 310 SER A O 1
ATOM 2629 N N . ILE A 1 311 ? 22.391 2.965 -9.344 1 93.75 311 ILE A N 1
ATOM 2630 C CA . ILE A 1 311 ? 22.812 2.717 -10.719 1 93.75 311 ILE A CA 1
ATOM 2631 C C . ILE A 1 311 ? 23.188 1.244 -10.883 1 93.75 311 ILE A C 1
ATOM 2633 O O . ILE A 1 311 ? 22.875 0.629 -11.906 1 93.75 311 ILE A O 1
ATOM 2637 N N . TYR A 1 312 ? 23.844 0.749 -9.898 1 95.44 312 TYR A N 1
ATOM 2638 C CA . TYR A 1 312 ? 24.219 -0.658 -9.953 1 95.44 312 TYR A CA 1
ATOM 2639 C C . TYR A 1 312 ? 22.984 -1.558 -9.961 1 95.44 312 TYR A C 1
ATOM 2641 O O . TYR A 1 312 ? 22.969 -2.572 -10.664 1 95.44 312 TYR A O 1
ATOM 2649 N N . MET A 1 313 ? 22.047 -1.253 -9.156 1 94.12 313 MET A N 1
ATOM 2650 C CA . MET A 1 313 ? 20.797 -2.018 -9.164 1 94.12 313 MET A CA 1
ATOM 2651 C C . MET A 1 313 ? 20.156 -2.004 -10.547 1 94.12 313 MET A C 1
ATOM 2653 O O . MET A 1 313 ? 19.656 -3.027 -11.016 1 94.12 313 MET A O 1
ATOM 2657 N N . LEU A 1 314 ? 20.141 -0.839 -11.141 1 94.56 314 LEU A N 1
ATOM 2658 C CA . LEU A 1 314 ? 19.609 -0.724 -12.492 1 94.56 314 LEU A CA 1
ATOM 2659 C C . LEU A 1 314 ? 20.422 -1.566 -13.469 1 94.56 314 LEU A C 1
ATOM 2661 O O . LEU A 1 314 ? 19.859 -2.234 -14.336 1 94.56 314 LEU A O 1
ATOM 2665 N N . PHE A 1 315 ? 21.688 -1.569 -13.289 1 96.19 315 PHE A N 1
ATOM 2666 C CA . PHE A 1 315 ? 22.578 -2.373 -14.117 1 96.19 315 PHE A CA 1
ATOM 2667 C C . PHE A 1 315 ? 22.25 -3.855 -13.984 1 96.19 315 PHE A C 1
ATOM 2669 O O . PHE A 1 315 ? 22.188 -4.574 -14.984 1 96.19 315 PHE A O 1
ATOM 2676 N N . LEU A 1 316 ? 22.062 -4.309 -12.781 1 95.88 316 LEU A N 1
ATOM 2677 C CA . LEU A 1 316 ? 21.734 -5.711 -12.547 1 95.88 316 LEU A CA 1
ATOM 2678 C C . LEU A 1 316 ? 20.438 -6.09 -13.266 1 95.88 316 LEU A C 1
ATOM 2680 O O . LEU A 1 316 ? 20.344 -7.172 -13.852 1 95.88 316 LEU A O 1
ATOM 2684 N N . GLY A 1 317 ? 19.469 -5.199 -13.195 1 94.56 317 GLY A N 1
ATOM 2685 C CA . GLY A 1 317 ? 18.203 -5.445 -13.867 1 94.56 317 GLY A CA 1
ATOM 2686 C C . GLY A 1 317 ? 18.328 -5.52 -15.383 1 94.56 317 GLY A C 1
ATOM 2687 O O . GLY A 1 317 ? 17.859 -6.477 -16 1 94.56 317 GLY A O 1
ATOM 2688 N N . VAL A 1 318 ? 19 -4.566 -15.953 1 94.69 318 VAL A N 1
ATOM 2689 C CA . VAL A 1 318 ? 19.172 -4.492 -17.406 1 94.69 318 VAL A CA 1
ATOM 2690 C C . VAL A 1 318 ? 20 -5.684 -17.891 1 94.69 318 VAL A C 1
ATOM 2692 O O . VAL A 1 318 ? 19.641 -6.32 -18.891 1 94.69 318 VAL A O 1
ATOM 2695 N N . TYR A 1 319 ? 21.047 -5.938 -17.156 1 95.44 319 TYR A N 1
ATOM 2696 C CA . TYR A 1 319 ? 21.906 -7.066 -17.516 1 95.44 319 TYR A CA 1
ATOM 2697 C C . TYR A 1 319 ? 21.109 -8.367 -17.516 1 95.44 319 TYR A C 1
ATOM 2699 O O . TYR A 1 319 ? 21.219 -9.164 -18.453 1 95.44 319 TYR A O 1
ATOM 2707 N N . SER A 1 320 ? 20.375 -8.609 -16.5 1 93.75 320 SER A N 1
ATOM 2708 C CA . SER A 1 320 ? 19.578 -9.828 -16.375 1 93.75 320 SER A CA 1
ATOM 2709 C C . SER A 1 320 ? 18.531 -9.914 -17.484 1 93.75 320 SER A C 1
ATOM 2711 O O . SER A 1 320 ? 18.281 -10.992 -18.031 1 93.75 320 SER A O 1
ATOM 2713 N N . TYR A 1 321 ? 17.969 -8.828 -17.812 1 91.75 321 TYR A N 1
ATOM 2714 C CA . TYR A 1 321 ? 16.953 -8.781 -18.875 1 91.75 321 TYR A CA 1
ATOM 2715 C C . TYR A 1 321 ? 17.562 -9.094 -20.234 1 91.75 321 TYR A C 1
ATOM 2717 O O . TYR A 1 321 ? 17.016 -9.883 -21 1 91.75 321 TYR A O 1
ATOM 2725 N N . LEU A 1 322 ? 18.703 -8.523 -20.547 1 92.62 322 LEU A N 1
ATOM 2726 C CA . LEU A 1 322 ? 19.375 -8.711 -21.844 1 92.62 322 LEU A CA 1
ATOM 2727 C C . LEU A 1 322 ? 19.859 -10.141 -22 1 92.62 322 LEU A C 1
ATOM 2729 O O . LEU A 1 322 ? 19.938 -10.664 -23.109 1 92.62 322 LEU A O 1
ATOM 2733 N N . LYS A 1 323 ? 20.094 -10.797 -20.906 1 91.94 323 LYS A N 1
ATOM 2734 C CA . LYS A 1 323 ? 20.594 -12.164 -20.953 1 91.94 323 LYS A CA 1
ATOM 2735 C C . LYS A 1 323 ? 19.438 -13.172 -20.953 1 91.94 323 LYS A C 1
ATOM 2737 O O . LYS A 1 323 ? 19.672 -14.375 -20.844 1 91.94 323 LYS A O 1
ATOM 2742 N N . GLY A 1 324 ? 18.188 -12.703 -20.969 1 84.75 324 GLY A N 1
ATOM 2743 C CA . GLY A 1 324 ? 17.078 -13.594 -21.266 1 84.75 324 GLY A CA 1
ATOM 2744 C C . GLY A 1 324 ? 16.172 -13.836 -20.078 1 84.75 324 GLY A C 1
ATOM 2745 O O . GLY A 1 324 ? 15.195 -14.594 -20.172 1 84.75 324 GLY A O 1
ATOM 2746 N N . ASN A 1 325 ? 16.484 -13.227 -18.984 1 81.62 325 ASN A N 1
ATOM 2747 C CA . ASN A 1 325 ? 15.602 -13.359 -17.828 1 81.62 325 ASN A CA 1
ATOM 2748 C C . ASN A 1 325 ? 14.344 -12.508 -17.984 1 81.62 325 ASN A C 1
ATOM 2750 O O . ASN A 1 325 ? 14.383 -11.297 -17.734 1 81.62 325 ASN A O 1
ATOM 2754 N N . LYS A 1 326 ? 13.219 -13.047 -18.297 1 75.38 326 LYS A N 1
ATOM 2755 C CA . LYS A 1 326 ? 11.984 -12.32 -18.578 1 75.38 326 LYS A CA 1
ATOM 2756 C C . LYS A 1 326 ? 11.445 -11.656 -17.297 1 75.38 326 LYS A C 1
ATOM 2758 O O . LYS A 1 326 ? 10.805 -10.609 -17.375 1 75.38 326 LYS A O 1
ATOM 2763 N N . LYS A 1 327 ? 11.781 -12.234 -16.219 1 73.88 327 LYS A N 1
ATOM 2764 C CA . LYS A 1 327 ? 11.32 -11.711 -14.938 1 73.88 327 LYS A CA 1
ATOM 2765 C C . LYS A 1 327 ? 12 -10.383 -14.602 1 73.88 327 LYS A C 1
ATOM 2767 O O . LYS A 1 327 ? 11.492 -9.602 -13.797 1 73.88 327 LYS A O 1
ATOM 2772 N N . ALA A 1 328 ? 13.078 -10.109 -15.297 1 88 328 ALA A N 1
ATOM 2773 C CA . ALA A 1 328 ? 13.922 -8.961 -14.969 1 88 328 ALA A CA 1
ATOM 2774 C C . ALA A 1 328 ? 13.336 -7.668 -15.531 1 88 328 ALA A C 1
ATOM 2776 O O . ALA A 1 328 ? 13.734 -6.574 -15.125 1 88 328 ALA A O 1
ATOM 2777 N N . VAL A 1 329 ? 12.391 -7.812 -16.438 1 85.19 329 VAL A N 1
ATOM 2778 C CA . VAL A 1 329 ? 11.812 -6.621 -17.047 1 85.19 329 VAL A CA 1
ATOM 2779 C C . VAL A 1 329 ? 11.094 -5.785 -16 1 85.19 329 VAL A C 1
ATOM 2781 O O . VAL A 1 329 ? 11.273 -4.566 -15.93 1 85.19 329 VAL A O 1
ATOM 2784 N N . PHE A 1 330 ? 10.352 -6.398 -15.094 1 82.44 330 PHE A N 1
ATOM 2785 C CA . PHE A 1 330 ? 9.602 -5.68 -14.07 1 82.44 330 PHE A CA 1
ATOM 2786 C C . PHE A 1 330 ? 10.539 -5.113 -13.008 1 82.44 330 PHE A C 1
ATOM 2788 O O . PHE A 1 330 ? 10.305 -4.023 -12.484 1 82.44 330 PHE A O 1
ATOM 2795 N N . PHE A 1 331 ? 11.547 -5.875 -12.789 1 90.5 331 PHE A N 1
ATOM 2796 C CA . PHE A 1 331 ? 12.562 -5.391 -11.867 1 90.5 331 PHE A CA 1
ATOM 2797 C C . PHE A 1 331 ? 13.227 -4.125 -12.406 1 90.5 331 PHE A C 1
ATOM 2799 O O . PHE A 1 331 ? 13.398 -3.148 -11.672 1 90.5 331 PHE A O 1
ATOM 2806 N N . THR A 1 332 ? 13.523 -4.145 -13.656 1 92.06 332 THR A N 1
ATOM 2807 C CA . THR A 1 332 ? 14.211 -3.023 -14.297 1 92.06 332 THR A CA 1
ATOM 2808 C C . THR A 1 332 ? 13.305 -1.793 -14.336 1 92.06 332 THR A C 1
ATOM 2810 O O . THR A 1 332 ? 13.742 -0.684 -14.023 1 92.06 332 THR A O 1
ATOM 2813 N N . LEU A 1 333 ? 12.094 -1.969 -14.633 1 89.06 333 LEU A N 1
ATOM 2814 C CA . LEU A 1 333 ? 11.156 -0.857 -14.695 1 89.06 333 LEU A CA 1
ATOM 2815 C C . LEU A 1 333 ? 10.984 -0.22 -13.32 1 89.06 333 LEU A C 1
ATOM 2817 O O . LEU A 1 333 ? 10.906 1.005 -13.203 1 89.06 333 LEU A O 1
ATOM 2821 N N . ALA A 1 334 ? 10.906 -1.047 -12.32 1 90.25 334 ALA A N 1
ATOM 2822 C CA . ALA A 1 334 ? 10.742 -0.555 -10.961 1 90.25 334 ALA A CA 1
ATOM 2823 C C . ALA A 1 334 ? 11.969 0.236 -10.508 1 90.25 334 ALA A C 1
ATOM 2825 O O . ALA A 1 334 ? 11.836 1.304 -9.906 1 90.25 334 ALA A O 1
ATOM 2826 N N . THR A 1 335 ? 13.102 -0.213 -10.875 1 92.19 335 THR A N 1
ATOM 2827 C CA . THR A 1 335 ? 14.352 0.387 -10.422 1 92.19 335 THR A CA 1
ATOM 2828 C C . THR A 1 335 ? 14.586 1.73 -11.109 1 92.19 335 THR A C 1
ATOM 2830 O O . THR A 1 335 ? 15.297 2.59 -10.578 1 92.19 335 THR A O 1
ATOM 2833 N N . ILE A 1 336 ? 13.938 1.98 -12.211 1 93.5 336 ILE A N 1
ATOM 2834 C CA . ILE A 1 336 ? 14.102 3.236 -12.93 1 93.5 336 ILE A CA 1
ATOM 2835 C C . ILE A 1 336 ? 13.602 4.395 -12.078 1 93.5 336 ILE A C 1
ATOM 2837 O O . ILE A 1 336 ? 14.258 5.438 -11.984 1 93.5 336 ILE A O 1
ATOM 2841 N N . PHE A 1 337 ? 12.547 4.246 -11.383 1 91.06 337 PHE A N 1
ATOM 2842 C CA . PHE A 1 337 ? 11.969 5.316 -10.586 1 91.06 337 PHE A CA 1
ATOM 2843 C C . PHE A 1 337 ? 12.805 5.574 -9.336 1 91.06 337 PHE A C 1
ATOM 2845 O O . PHE A 1 337 ? 13.055 6.727 -8.977 1 91.06 337 PHE A O 1
ATOM 2852 N N . GLY A 1 338 ? 13.25 4.547 -8.742 1 89.5 338 GLY A N 1
ATOM 2853 C CA . GLY A 1 338 ? 14.133 4.703 -7.602 1 89.5 338 GLY A CA 1
ATOM 2854 C C . GLY A 1 338 ? 15.453 5.352 -7.957 1 89.5 338 GLY A C 1
ATOM 2855 O O . GLY A 1 338 ? 15.945 6.219 -7.23 1 89.5 338 GLY A O 1
ATOM 2856 N N . CYS A 1 339 ? 15.969 4.953 -9.039 1 92.19 339 CYS A N 1
ATOM 2857 C CA . CYS A 1 339 ? 17.25 5.492 -9.492 1 92.19 339 CYS A CA 1
ATOM 2858 C C . CYS A 1 339 ? 17.125 6.973 -9.844 1 92.19 339 CYS A C 1
ATOM 2860 O O . CYS A 1 339 ? 17.953 7.781 -9.445 1 92.19 339 CYS A O 1
ATOM 2862 N N . THR A 1 340 ? 16.062 7.305 -10.562 1 93.44 340 THR A N 1
ATOM 2863 C CA . THR A 1 340 ? 15.836 8.695 -10.922 1 93.44 340 THR A CA 1
ATOM 2864 C C . THR A 1 340 ? 15.633 9.555 -9.672 1 93.44 340 THR A C 1
ATOM 2866 O O . THR A 1 340 ? 16.172 10.656 -9.578 1 93.44 340 THR A O 1
ATOM 2869 N N . GLY A 1 341 ? 14.875 9.086 -8.734 1 93.44 341 GLY A N 1
ATOM 2870 C CA . GLY A 1 341 ? 14.664 9.797 -7.484 1 93.44 341 GLY A CA 1
ATOM 2871 C C . GLY A 1 341 ? 15.945 9.992 -6.688 1 93.44 341 GLY A C 1
ATOM 2872 O O . GLY A 1 341 ? 16.219 11.094 -6.203 1 93.44 341 GLY A O 1
ATOM 2873 N N . ALA A 1 342 ? 16.734 8.938 -6.582 1 90.81 342 ALA A N 1
ATOM 2874 C CA . ALA A 1 342 ? 18 9.016 -5.863 1 90.81 342 ALA A CA 1
ATOM 2875 C C . ALA A 1 342 ? 18.953 9.984 -6.539 1 90.81 342 ALA A C 1
ATOM 2877 O O . ALA A 1 342 ? 19.672 10.734 -5.863 1 90.81 342 ALA A O 1
ATOM 2878 N N . PHE A 1 343 ? 18.922 9.992 -7.785 1 91.44 343 PHE A N 1
ATOM 2879 C CA . PHE A 1 343 ? 19.781 10.891 -8.547 1 91.44 343 PHE A CA 1
ATOM 2880 C C . PHE A 1 343 ? 19.375 12.344 -8.312 1 91.44 343 PHE A C 1
ATOM 2882 O O . PHE A 1 343 ? 20.25 13.211 -8.141 1 91.44 343 PHE A O 1
ATOM 2889 N N . LEU A 1 344 ? 18.141 12.586 -8.32 1 93.56 344 LEU A N 1
ATOM 2890 C CA . LEU A 1 344 ? 17.656 13.945 -8.109 1 93.56 344 LEU A CA 1
ATOM 2891 C C . LEU A 1 344 ? 18.031 14.445 -6.719 1 93.56 344 LEU A C 1
ATOM 2893 O O . LEU A 1 344 ? 18.562 15.547 -6.57 1 93.56 344 LEU A O 1
ATOM 2897 N N . THR A 1 345 ? 17.797 13.672 -5.77 1 93.62 345 THR A N 1
ATOM 2898 C CA . THR A 1 345 ? 18.141 14.047 -4.398 1 93.62 345 THR A CA 1
ATOM 2899 C C . THR A 1 345 ? 19.641 14.266 -4.254 1 93.62 345 THR A C 1
ATOM 2901 O O . THR A 1 345 ? 20.078 15.258 -3.662 1 93.62 345 THR A O 1
ATOM 2904 N N . ALA A 1 346 ? 20.406 13.375 -4.797 1 90.75 346 ALA A N 1
ATOM 2905 C CA . ALA A 1 346 ? 21.875 13.461 -4.703 1 90.75 346 ALA A CA 1
ATOM 2906 C C . ALA A 1 346 ? 22.391 14.68 -5.457 1 90.75 346 ALA A C 1
ATOM 2908 O O . ALA A 1 346 ? 23.359 15.32 -5.023 1 90.75 346 ALA A O 1
ATOM 2909 N N . SER A 1 347 ? 21.766 14.984 -6.562 1 92.81 347 SER A N 1
ATOM 2910 C CA . SER A 1 347 ? 22.188 16.141 -7.352 1 92.81 347 SER A CA 1
ATOM 2911 C C . SER A 1 347 ? 21.969 17.438 -6.594 1 92.81 347 SER A C 1
ATOM 2913 O O . SER A 1 347 ? 22.781 18.359 -6.688 1 92.81 347 SER A O 1
ATOM 2915 N N . ILE A 1 348 ? 20.984 17.5 -5.852 1 94.19 348 ILE A N 1
ATOM 2916 C CA . ILE A 1 348 ? 20.719 18.672 -5.039 1 94.19 348 ILE A CA 1
ATOM 2917 C C . ILE A 1 348 ? 21.703 18.719 -3.863 1 94.19 348 ILE A C 1
ATOM 2919 O O . ILE A 1 348 ? 22.281 19.766 -3.576 1 94.19 348 ILE A O 1
ATOM 2923 N N . ALA A 1 349 ? 21.891 17.609 -3.266 1 91.62 349 ALA A N 1
ATOM 2924 C CA . ALA A 1 349 ? 22.812 17.547 -2.145 1 91.62 349 ALA A CA 1
ATOM 2925 C C . ALA A 1 349 ? 24.234 17.938 -2.58 1 91.62 349 ALA A C 1
ATOM 2927 O O . ALA A 1 349 ? 24.984 18.547 -1.813 1 91.62 349 ALA A O 1
ATOM 2928 N N . ALA A 1 350 ? 24.531 17.641 -3.816 1 92 350 ALA A N 1
ATOM 2929 C CA . ALA A 1 350 ? 25.844 17.938 -4.363 1 92 350 ALA A CA 1
ATOM 2930 C C . ALA A 1 350 ? 25.906 19.344 -4.938 1 92 350 ALA A C 1
ATOM 2932 O O . ALA A 1 350 ? 26.906 19.75 -5.52 1 92 350 ALA A O 1
ATOM 2933 N N . SER A 1 351 ? 24.875 20.078 -4.859 1 92.44 351 SER A N 1
ATOM 2934 C CA . SER A 1 351 ? 24.766 21.453 -5.316 1 92.44 351 SER A CA 1
ATOM 2935 C C . SER A 1 351 ? 24.891 21.547 -6.832 1 92.44 351 SER A C 1
ATOM 2937 O O . SER A 1 351 ? 25.5 22.484 -7.352 1 92.44 351 SER A O 1
ATOM 2939 N N . MET A 1 352 ? 24.422 20.516 -7.508 1 92.31 352 MET A N 1
ATOM 2940 C CA . MET A 1 352 ? 24.469 20.516 -8.969 1 92.31 352 MET A CA 1
ATOM 2941 C C . MET A 1 352 ? 23.219 21.172 -9.555 1 92.31 352 MET A C 1
ATOM 2943 O O . MET A 1 352 ? 23.266 21.734 -10.648 1 92.31 352 MET A O 1
ATOM 2947 N N . ILE A 1 353 ? 22.172 21.047 -8.82 1 93.06 353 ILE A N 1
ATOM 2948 C CA . ILE A 1 353 ? 20.906 21.656 -9.234 1 93.06 353 ILE A CA 1
ATOM 2949 C C . ILE A 1 353 ? 20.344 22.5 -8.086 1 93.06 353 ILE A C 1
ATOM 2951 O O . ILE A 1 353 ? 20.703 22.281 -6.922 1 93.06 353 ILE A O 1
ATOM 2955 N N . ASP A 1 354 ? 19.5 23.453 -8.469 1 94.12 354 ASP A N 1
ATOM 2956 C CA . ASP A 1 354 ? 18.906 24.312 -7.465 1 94.12 354 ASP A CA 1
ATOM 2957 C C . ASP A 1 354 ? 17.969 23.531 -6.547 1 94.12 354 ASP A C 1
ATOM 2959 O O . ASP A 1 354 ? 17.359 22.547 -6.965 1 94.12 354 ASP A O 1
ATOM 2963 N N . TYR A 1 355 ? 17.906 24.078 -5.414 1 94.38 355 TYR A N 1
ATOM 2964 C CA . TYR A 1 355 ? 17.109 23.406 -4.402 1 94.38 355 TYR A CA 1
ATOM 2965 C C . TYR A 1 355 ? 15.625 23.562 -4.695 1 94.38 355 TYR A C 1
ATOM 2967 O O . TYR A 1 355 ? 15.148 24.672 -4.973 1 94.38 355 TYR A O 1
ATOM 2975 N N . ASN A 1 356 ? 14.961 22.531 -4.77 1 94 356 ASN A N 1
ATOM 2976 C CA . ASN A 1 356 ? 13.508 22.375 -4.77 1 94 356 ASN A CA 1
ATOM 2977 C C . ASN A 1 356 ? 13.062 21.234 -3.846 1 94 356 ASN A C 1
ATOM 2979 O O . ASN A 1 356 ? 13.508 20.094 -4 1 94 356 ASN A O 1
ATOM 2983 N N . TRP A 1 357 ? 12.242 21.609 -2.928 1 93.38 357 TRP A N 1
ATOM 2984 C CA . TRP A 1 357 ? 11.914 20.641 -1.881 1 93.38 357 TRP A CA 1
ATOM 2985 C C . TRP A 1 357 ? 11.312 19.375 -2.477 1 93.38 357 TRP A C 1
ATOM 2987 O O . TRP A 1 357 ? 11.617 18.266 -2.033 1 93.38 357 TRP A O 1
ATOM 2997 N N . TYR A 1 358 ? 10.492 19.484 -3.471 1 92.56 358 TYR A N 1
ATOM 2998 C CA . TYR A 1 358 ? 9.844 18.328 -4.094 1 92.56 358 TYR A CA 1
ATOM 2999 C C . TYR A 1 358 ? 10.859 17.453 -4.82 1 92.56 358 TYR A C 1
ATOM 3001 O O . TYR A 1 358 ? 10.758 16.234 -4.797 1 92.56 358 TYR A O 1
ATOM 3009 N N . LEU A 1 359 ? 11.781 18.141 -5.441 1 93.44 359 LEU A N 1
ATOM 3010 C CA . LEU A 1 359 ? 12.828 17.406 -6.137 1 93.44 359 LEU A CA 1
ATOM 3011 C C . LEU A 1 359 ? 13.773 16.734 -5.145 1 93.44 359 LEU A C 1
ATOM 3013 O O . LEU A 1 359 ? 14.25 15.625 -5.395 1 93.44 359 LEU A O 1
ATOM 3017 N N . PHE A 1 360 ? 13.938 17.422 -4.094 1 94.19 360 PHE A N 1
ATOM 3018 C CA . PHE A 1 360 ? 14.805 16.844 -3.068 1 94.19 360 PHE A CA 1
ATOM 3019 C C . PHE A 1 360 ? 14.172 15.602 -2.459 1 94.19 360 PHE A C 1
ATOM 3021 O O . PHE A 1 360 ? 14.883 14.672 -2.074 1 94.19 360 PHE A O 1
ATOM 3028 N N . LYS A 1 361 ? 12.859 15.531 -2.389 1 93.81 361 LYS A N 1
ATOM 3029 C CA . LYS A 1 361 ? 12.148 14.352 -1.894 1 93.81 361 LYS A CA 1
ATOM 3030 C C . LYS A 1 361 ? 12 13.305 -2.99 1 93.81 361 LYS A C 1
ATOM 3032 O O . LYS A 1 361 ? 11.195 12.375 -2.859 1 93.81 361 LYS A O 1
ATOM 3037 N N . GLY A 1 362 ? 12.781 13.445 -3.967 1 92.31 362 GLY A N 1
ATOM 3038 C CA . GLY A 1 362 ? 12.734 12.523 -5.094 1 92.31 362 GLY A CA 1
ATOM 3039 C C . GLY A 1 362 ? 12.961 11.078 -4.691 1 92.31 362 GLY A C 1
ATOM 3040 O O . GLY A 1 362 ? 12.281 10.18 -5.191 1 92.31 362 GLY A O 1
ATOM 3041 N N . VAL A 1 363 ? 13.859 10.844 -3.818 1 90.94 363 VAL A N 1
ATOM 3042 C CA . VAL A 1 363 ? 14.148 9.484 -3.389 1 90.94 363 VAL A CA 1
ATOM 3043 C C . VAL A 1 363 ? 12.914 8.875 -2.732 1 90.94 363 VAL A C 1
ATOM 3045 O O . VAL A 1 363 ? 12.578 7.715 -2.992 1 90.94 363 VAL A O 1
ATOM 3048 N N . ASP A 1 364 ? 12.211 9.617 -1.889 1 93.81 364 ASP A N 1
ATOM 3049 C CA . ASP A 1 364 ? 11.016 9.125 -1.206 1 93.81 364 ASP A CA 1
ATOM 3050 C C . ASP A 1 364 ? 9.898 8.828 -2.201 1 93.81 364 ASP A C 1
ATOM 3052 O O . ASP A 1 364 ? 9.25 7.785 -2.119 1 93.81 364 ASP A O 1
ATOM 3056 N N . ILE A 1 365 ? 9.711 9.68 -3.141 1 94.31 365 ILE A N 1
ATOM 3057 C CA . ILE A 1 365 ? 8.68 9.5 -4.16 1 94.31 365 ILE A CA 1
ATOM 3058 C C . ILE A 1 365 ? 9.047 8.312 -5.051 1 94.31 365 ILE A C 1
ATOM 3060 O O . ILE A 1 365 ? 8.203 7.469 -5.348 1 94.31 365 ILE A O 1
ATOM 3064 N N . GLY A 1 366 ? 10.281 8.305 -5.406 1 93.75 366 GLY A N 1
ATOM 3065 C CA . GLY A 1 366 ? 10.75 7.215 -6.246 1 93.75 366 GLY A CA 1
ATOM 3066 C C . GLY A 1 366 ? 10.586 5.852 -5.594 1 93.75 366 GLY A C 1
ATOM 3067 O O . GLY A 1 366 ? 10.078 4.918 -6.211 1 93.75 366 GLY A O 1
ATOM 3068 N N . VAL A 1 367 ? 10.984 5.754 -4.363 1 93.06 367 VAL A N 1
ATOM 3069 C CA . VAL A 1 367 ? 10.914 4.484 -3.646 1 93.06 367 VAL A CA 1
ATOM 3070 C C . VAL A 1 367 ? 9.453 4.074 -3.453 1 93.06 367 VAL A C 1
ATOM 3072 O O . VAL A 1 367 ? 9.125 2.887 -3.48 1 93.06 367 VAL A O 1
ATOM 3075 N N . SER A 1 368 ? 8.586 5.012 -3.256 1 95 368 SER A N 1
ATOM 3076 C CA . SER A 1 368 ? 7.168 4.707 -3.131 1 95 368 SER A CA 1
ATOM 3077 C C . SER A 1 368 ? 6.625 4.07 -4.406 1 95 368 SER A C 1
ATOM 3079 O O . SER A 1 368 ? 5.887 3.084 -4.348 1 95 368 SER A O 1
ATOM 3081 N N . ILE A 1 369 ? 7.004 4.531 -5.512 1 94.12 369 ILE A N 1
ATOM 3082 C CA . ILE A 1 369 ? 6.562 3.982 -6.789 1 94.12 369 ILE A CA 1
ATOM 3083 C C . ILE A 1 369 ? 7.211 2.617 -7.012 1 94.12 369 ILE A C 1
ATOM 3085 O O . ILE A 1 369 ? 6.531 1.654 -7.379 1 94.12 369 ILE A O 1
ATOM 3089 N N . ASP A 1 370 ? 8.484 2.58 -6.684 1 94.12 370 ASP A N 1
ATOM 3090 C CA . ASP A 1 370 ? 9.234 1.337 -6.832 1 94.12 370 ASP A CA 1
ATOM 3091 C C . ASP A 1 370 ? 8.625 0.227 -5.977 1 94.12 370 ASP A C 1
ATOM 3093 O O . ASP A 1 370 ? 8.609 -0.938 -6.379 1 94.12 370 ASP A O 1
ATOM 3097 N N . SER A 1 371 ? 8.242 0.628 -4.832 1 94.25 371 SER A N 1
ATOM 3098 C CA . SER A 1 371 ? 7.727 -0.383 -3.916 1 94.25 371 SER A CA 1
ATOM 3099 C C . SER A 1 371 ? 6.492 -1.072 -4.488 1 94.25 371 SER A C 1
ATOM 3101 O O . SER A 1 371 ? 6.355 -2.293 -4.391 1 94.25 371 SER A O 1
ATOM 3103 N N . ILE A 1 372 ? 5.668 -0.355 -5.148 1 93.19 372 ILE A N 1
ATOM 3104 C CA . ILE A 1 372 ? 4.469 -0.915 -5.77 1 93.19 372 ILE A CA 1
ATOM 3105 C C . ILE A 1 372 ? 4.867 -1.793 -6.953 1 93.19 372 ILE A C 1
ATOM 3107 O O . ILE A 1 372 ? 4.41 -2.934 -7.07 1 93.19 372 ILE A O 1
ATOM 3111 N N . LEU A 1 373 ? 5.73 -1.307 -7.719 1 91.19 373 LEU A N 1
ATOM 3112 C CA . LEU A 1 373 ? 6.117 -2.012 -8.938 1 91.19 373 LEU A CA 1
ATOM 3113 C C . LEU A 1 373 ? 6.863 -3.299 -8.602 1 91.19 373 LEU A C 1
ATOM 3115 O O . LEU A 1 373 ? 6.656 -4.328 -9.25 1 91.19 373 LEU A O 1
ATOM 3119 N N . PHE A 1 374 ? 7.75 -3.252 -7.641 1 91.44 374 PHE A N 1
ATOM 3120 C CA . PHE A 1 374 ? 8.445 -4.465 -7.215 1 91.44 374 PHE A CA 1
ATOM 3121 C C . PHE A 1 374 ? 7.457 -5.496 -6.684 1 91.44 374 PHE A C 1
ATOM 3123 O O . PHE A 1 374 ? 7.648 -6.699 -6.875 1 91.44 374 PHE A O 1
ATOM 3130 N N . SER A 1 375 ? 6.488 -4.988 -6.004 1 88 375 SER A N 1
ATOM 3131 C CA . SER A 1 375 ? 5.484 -5.91 -5.48 1 88 375 SER A CA 1
ATOM 3132 C C . SER A 1 375 ? 4.711 -6.586 -6.609 1 88 375 SER A C 1
ATOM 3134 O O . SER A 1 375 ? 4.363 -7.766 -6.516 1 88 375 SER A O 1
ATOM 3136 N N . ILE A 1 376 ? 4.48 -5.855 -7.637 1 85.06 376 ILE A N 1
ATOM 3137 C CA . ILE A 1 376 ? 3.824 -6.414 -8.812 1 85.06 376 ILE A CA 1
ATOM 3138 C C . ILE A 1 376 ? 4.73 -7.453 -9.461 1 85.06 376 ILE A C 1
ATOM 3140 O O . ILE A 1 376 ? 4.27 -8.531 -9.859 1 85.06 376 ILE A O 1
ATOM 3144 N N . ALA A 1 377 ? 5.945 -7.07 -9.555 1 83.62 377 ALA A N 1
ATOM 3145 C CA . ALA A 1 377 ? 6.918 -7.98 -10.156 1 83.62 377 ALA A CA 1
ATOM 3146 C C . ALA A 1 377 ? 6.988 -9.297 -9.391 1 83.62 377 ALA A C 1
ATOM 3148 O O . ALA A 1 377 ? 7.062 -10.367 -9.992 1 83.62 377 ALA A O 1
ATOM 3149 N N . LEU A 1 378 ? 6.957 -9.219 -8.156 1 82.56 378 LEU A N 1
ATOM 3150 C CA . LEU A 1 378 ? 7 -10.406 -7.312 1 82.56 378 LEU A CA 1
ATOM 3151 C C . LEU A 1 378 ? 5.715 -11.219 -7.453 1 82.56 378 LEU A C 1
ATOM 3153 O O . LEU A 1 378 ? 5.758 -12.453 -7.504 1 82.56 378 LEU A O 1
ATOM 3157 N N . ALA A 1 379 ? 4.609 -10.523 -7.574 1 74.56 379 ALA A N 1
ATOM 3158 C CA . ALA A 1 379 ? 3.318 -11.195 -7.699 1 74.56 379 ALA A CA 1
ATOM 3159 C C . ALA A 1 379 ? 3.186 -11.875 -9.055 1 74.56 379 ALA A C 1
ATOM 3161 O O . ALA A 1 379 ? 2.592 -12.953 -9.164 1 74.56 379 ALA A O 1
ATOM 3162 N N . TYR A 1 380 ? 3.605 -11.195 -10.078 1 68.62 380 TYR A N 1
ATOM 3163 C CA . TYR A 1 380 ? 3.561 -11.75 -11.422 1 68.62 380 TYR A CA 1
ATOM 3164 C C . TYR A 1 380 ? 4.41 -13.008 -11.523 1 68.62 380 TYR A C 1
ATOM 3166 O O . TYR A 1 380 ? 4.043 -13.961 -12.211 1 68.62 380 TYR A O 1
ATOM 3174 N N . ARG A 1 381 ? 5.52 -12.898 -11 1 60.47 381 ARG A N 1
ATOM 3175 C CA . ARG A 1 381 ? 6.395 -14.07 -11 1 60.47 381 ARG A CA 1
ATOM 3176 C C . ARG A 1 381 ? 5.648 -15.312 -10.516 1 60.47 381 ARG A C 1
ATOM 3178 O O . ARG A 1 381 ? 5.812 -16.391 -11.078 1 60.47 381 ARG A O 1
ATOM 3185 N N . TYR A 1 382 ? 4.719 -15.039 -9.781 1 53.47 382 TYR A N 1
ATOM 3186 C CA . TYR A 1 382 ? 3.994 -16.172 -9.203 1 53.47 382 TYR A CA 1
ATOM 3187 C C . TYR A 1 382 ? 2.771 -16.516 -10.047 1 53.47 382 TYR A C 1
ATOM 3189 O O . TYR A 1 382 ? 2.381 -17.688 -10.133 1 53.47 382 TYR A O 1
ATOM 3197 N N . THR A 1 383 ? 2.168 -15.562 -10.781 1 49.66 383 THR A N 1
ATOM 3198 C CA . THR A 1 383 ? 1.039 -15.828 -11.664 1 49.66 383 THR A CA 1
ATOM 3199 C C . THR A 1 383 ? 1.488 -16.609 -12.891 1 49.66 383 THR A C 1
ATOM 3201 O O . THR A 1 383 ? 0.749 -17.469 -13.398 1 49.66 383 THR A O 1
ATOM 3204 N N . SER A 1 384 ? 2.574 -16.281 -13.555 1 50.72 384 SER A N 1
ATOM 3205 C CA . SER A 1 384 ? 3.055 -17.016 -14.719 1 50.72 384 SER A CA 1
ATOM 3206 C C . SER A 1 384 ? 3.172 -18.516 -14.414 1 50.72 384 SER A C 1
ATOM 3208 O O . SER A 1 384 ? 3.01 -19.344 -15.305 1 50.72 384 SER A O 1
ATOM 3210 N N . LEU A 1 385 ? 3.279 -18.75 -13.289 1 49.59 385 LEU A N 1
ATOM 3211 C CA . LEU A 1 385 ? 3.422 -20.156 -12.883 1 49.59 385 LEU A CA 1
ATOM 3212 C C . LEU A 1 385 ? 2.117 -20.906 -13.086 1 49.59 385 LEU A C 1
ATOM 3214 O O . LEU A 1 385 ? 2.129 -22.078 -13.461 1 49.59 385 LEU A O 1
ATOM 3218 N N . ASN A 1 386 ? 0.926 -20.25 -13.156 1 46.09 386 ASN A N 1
ATOM 3219 C CA . ASN A 1 386 ? -0.372 -20.828 -13.469 1 46.09 386 ASN A CA 1
ATOM 3220 C C . ASN A 1 386 ? -0.463 -21.25 -14.93 1 46.09 386 ASN A C 1
ATOM 3222 O O . ASN A 1 386 ? -0.993 -22.328 -15.242 1 46.09 386 ASN A O 1
ATOM 3226 N N . LEU A 1 387 ? -0.066 -20.344 -15.656 1 45.75 387 LEU A N 1
ATOM 3227 C CA . LEU A 1 387 ? -0.129 -20.656 -17.078 1 45.75 387 LEU A CA 1
ATOM 3228 C C . LEU A 1 387 ? 0.757 -21.859 -17.406 1 45.75 387 LEU A C 1
ATOM 3230 O O . LEU A 1 387 ? 0.37 -22.719 -18.203 1 45.75 387 LEU A O 1
ATOM 3234 N N . ILE A 1 388 ? 1.798 -21.875 -16.781 1 50.03 388 ILE A N 1
ATOM 3235 C CA . ILE A 1 388 ? 2.711 -23 -16.984 1 50.03 388 ILE A CA 1
ATOM 3236 C C . ILE A 1 388 ? 2.088 -24.266 -16.406 1 50.03 388 ILE A C 1
ATOM 3238 O O . ILE A 1 388 ? 2.17 -25.328 -17.031 1 50.03 388 ILE A O 1
ATOM 3242 N N . LEU A 1 389 ? 1.387 -24.078 -15.375 1 50.88 389 LEU A N 1
ATOM 3243 C CA . LEU A 1 389 ? 0.703 -25.219 -14.773 1 50.88 389 LEU A CA 1
ATOM 3244 C C . LEU A 1 389 ? -0.385 -25.75 -15.703 1 50.88 389 LEU A C 1
ATOM 3246 O O . LEU A 1 389 ? -0.517 -26.953 -15.891 1 50.88 389 LEU A O 1
ATOM 3250 N N . GLU A 1 390 ? -1.189 -24.906 -16.203 1 51.38 390 GLU A N 1
ATOM 3251 C CA . GLU A 1 390 ? -2.248 -25.312 -17.125 1 51.38 390 GLU A CA 1
ATOM 3252 C C . GLU A 1 390 ? -1.669 -25.953 -18.375 1 51.38 390 GLU A C 1
ATOM 3254 O O . GLU A 1 390 ? -2.18 -26.984 -18.844 1 51.38 390 GLU A O 1
ATOM 3259 N N . ASN A 1 391 ? -0.709 -25.391 -18.859 1 52.59 391 ASN A N 1
ATOM 3260 C CA . ASN A 1 391 ? -0.074 -25.953 -20.047 1 52.59 391 ASN A CA 1
ATOM 3261 C C . ASN A 1 391 ? 0.583 -27.297 -19.75 1 52.59 391 ASN A C 1
ATOM 3263 O O . ASN A 1 391 ? 0.508 -28.219 -20.562 1 52.59 391 ASN A O 1
ATOM 3267 N N . THR A 1 392 ? 1.134 -27.281 -18.594 1 52.69 392 THR A N 1
ATOM 3268 C CA . THR A 1 392 ? 1.762 -28.531 -18.203 1 52.69 392 THR A CA 1
ATOM 3269 C C . THR A 1 392 ? 0.712 -29.625 -18 1 52.69 392 THR A C 1
ATOM 3271 O O . THR A 1 392 ? 0.925 -30.781 -18.391 1 52.69 392 THR A O 1
ATOM 3274 N N . LYS A 1 393 ? -0.355 -29.172 -17.453 1 56.22 393 LYS A N 1
ATOM 3275 C CA . LYS A 1 393 ? -1.459 -30.109 -17.312 1 56.22 393 LYS A CA 1
ATOM 3276 C C . LYS A 1 393 ? -1.968 -30.578 -18.672 1 56.22 393 LYS A C 1
ATOM 3278 O O . LYS A 1 393 ? -2.244 -31.75 -18.875 1 56.22 393 LYS A O 1
ATOM 3283 N N . LYS A 1 394 ? -2.143 -29.625 -19.484 1 59.38 394 LYS A N 1
ATOM 3284 C CA . LYS A 1 394 ? -2.576 -29.969 -20.828 1 59.38 394 LYS A CA 1
ATOM 3285 C C . LYS A 1 394 ? -1.551 -30.859 -21.531 1 59.38 394 LYS A C 1
ATOM 3287 O O . LYS A 1 394 ? -1.914 -31.828 -22.203 1 59.38 394 LYS A O 1
ATOM 3292 N N . GLU A 1 395 ? -0.404 -30.469 -21.344 1 59.62 395 GLU A N 1
ATOM 3293 C CA . GLU A 1 395 ? 0.674 -31.266 -21.938 1 59.62 395 GLU A CA 1
ATOM 3294 C C . GLU A 1 395 ? 0.723 -32.656 -21.344 1 59.62 395 GLU A C 1
ATOM 3296 O O . GLU A 1 395 ? 0.911 -33.656 -22.062 1 59.62 395 GLU A O 1
ATOM 3301 N N . VAL A 1 396 ? 0.466 -32.594 -20.094 1 59.94 396 VAL A N 1
ATOM 3302 C CA . VAL A 1 396 ? 0.456 -33.906 -19.422 1 59.94 396 VAL A CA 1
ATOM 3303 C C . VAL A 1 396 ? -0.725 -34.719 -19.922 1 59.94 396 VAL A C 1
ATOM 3305 O O . VAL A 1 396 ? -0.59 -35.938 -20.172 1 59.94 396 VAL A O 1
ATOM 3308 N N . THR A 1 397 ? -1.807 -34.094 -20.016 1 60.91 397 THR A N 1
ATOM 3309 C CA . THR A 1 397 ? -2.984 -34.781 -20.531 1 60.91 397 THR A CA 1
ATOM 3310 C C . THR A 1 397 ? -2.76 -35.25 -21.969 1 60.91 397 THR A C 1
ATOM 3312 O O . THR A 1 397 ? -3.133 -36.375 -22.328 1 60.91 397 THR A O 1
ATOM 3315 N N . LEU A 1 398 ? -2.15 -34.344 -22.656 1 65.12 398 LEU A N 1
ATOM 3316 C CA . LEU A 1 398 ? -1.872 -34.688 -24.047 1 65.12 398 LEU A CA 1
ATOM 3317 C C . LEU A 1 398 ? -0.845 -35.812 -24.141 1 65.12 398 LEU A C 1
ATOM 3319 O O . LEU A 1 398 ? -0.997 -36.719 -24.938 1 65.12 398 LEU A O 1
ATOM 3323 N N . LEU A 1 399 ? 0.099 -35.688 -23.359 1 62.56 399 LEU A N 1
ATOM 3324 C CA . LEU A 1 399 ? 1.122 -36.719 -23.344 1 62.56 399 LEU A CA 1
ATOM 3325 C C . LEU A 1 399 ? 0.538 -38.062 -22.891 1 62.56 399 LEU A C 1
ATOM 3327 O O . LEU A 1 399 ? 0.863 -39.094 -23.453 1 62.56 399 LEU A O 1
ATOM 3331 N N . ASN A 1 400 ? -0.295 -38 -21.922 1 60.22 400 ASN A N 1
ATOM 3332 C CA . ASN A 1 400 ? -0.982 -39.188 -21.453 1 60.22 400 ASN A CA 1
ATOM 3333 C C . ASN A 1 400 ? -1.879 -39.781 -22.547 1 60.22 400 ASN A C 1
ATOM 3335 O O . ASN A 1 400 ? -1.94 -41 -22.719 1 60.22 400 ASN A O 1
ATOM 3339 N N . LYS A 1 401 ? -2.482 -38.906 -23.188 1 68.12 401 LYS A N 1
ATOM 3340 C CA . LYS A 1 401 ? -3.34 -39.375 -24.266 1 68.12 401 LYS A CA 1
ATOM 3341 C C . LYS A 1 401 ? -2.518 -40 -25.391 1 68.12 401 LYS A C 1
ATOM 3343 O O . LYS A 1 401 ? -2.9 -41.031 -25.953 1 68.12 401 LYS A O 1
ATOM 3348 N N . ASN A 1 402 ? -1.452 -39.375 -25.656 1 67.12 402 ASN A N 1
ATOM 3349 C CA . ASN A 1 402 ? -0.57 -39.875 -26.688 1 67.12 402 ASN A CA 1
ATOM 3350 C C . ASN A 1 402 ? 0.046 -41.219 -26.266 1 67.12 402 ASN A C 1
ATOM 3352 O O . ASN A 1 402 ? 0.168 -42.125 -27.094 1 67.12 402 ASN A O 1
ATOM 3356 N N . LEU A 1 403 ? 0.394 -41.25 -25.078 1 64.75 403 LEU A N 1
ATOM 3357 C CA . LEU A 1 403 ? 0.979 -42.5 -24.578 1 64.75 403 LEU A CA 1
ATOM 3358 C C . LEU A 1 403 ? -0.051 -43.625 -24.562 1 64.75 403 LEU A C 1
ATOM 3360 O O . LEU A 1 403 ? 0.268 -44.75 -24.906 1 64.75 403 LEU A O 1
ATOM 3364 N N . GLU A 1 404 ? -1.176 -43.219 -24.156 1 68.94 404 GLU A N 1
ATOM 3365 C CA . GLU A 1 404 ? -2.258 -44.188 -24.188 1 68.94 404 GLU A CA 1
ATOM 3366 C C . GLU A 1 404 ? -2.52 -44.688 -25.609 1 68.94 404 GLU A C 1
ATOM 3368 O O . GLU A 1 404 ? -2.754 -45.875 -25.812 1 68.94 404 GLU A O 1
ATOM 3373 N N . LYS A 1 405 ? -2.393 -43.781 -26.422 1 72.88 405 LYS A N 1
ATOM 3374 C CA . LYS A 1 405 ? -2.586 -44.156 -27.828 1 72.88 405 LYS A CA 1
ATOM 3375 C C . LYS A 1 405 ? -1.469 -45.062 -28.312 1 72.88 405 LYS A C 1
ATOM 3377 O O . LYS A 1 405 ? -1.726 -46.062 -29.016 1 72.88 405 LYS A O 1
ATOM 3382 N N . LYS A 1 406 ? -0.356 -44.719 -27.922 1 69.62 406 LYS A N 1
ATOM 3383 C CA . LYS A 1 406 ? 0.793 -45.5 -28.328 1 69.62 406 LYS A CA 1
ATOM 3384 C C . LYS A 1 406 ? 0.733 -46.906 -27.734 1 69.62 406 LYS A C 1
ATOM 3386 O O . LYS A 1 406 ? 1.045 -47.906 -28.406 1 69.62 406 LYS A O 1
ATOM 3391 N N . VAL A 1 407 ? 0.354 -46.969 -26.531 1 70.56 407 VAL A N 1
ATOM 3392 C CA . VAL A 1 407 ? 0.195 -48.25 -25.859 1 70.56 407 VAL A CA 1
ATOM 3393 C C . VAL A 1 407 ? -0.897 -49.062 -26.547 1 70.56 407 VAL A C 1
ATOM 3395 O O . VAL A 1 407 ? -0.744 -50.281 -26.75 1 70.56 407 VAL A O 1
ATOM 3398 N N . GLU A 1 408 ? -1.876 -48.438 -26.875 1 73.56 408 GLU A N 1
ATOM 3399 C CA . GLU A 1 408 ? -2.977 -49.125 -27.547 1 73.56 408 GLU A CA 1
ATOM 3400 C C . GLU A 1 408 ? -2.543 -49.656 -28.906 1 73.56 408 GLU A C 1
ATOM 3402 O O . GLU A 1 408 ? -2.867 -50.781 -29.266 1 73.56 408 GLU A O 1
ATOM 3407 N N . GLU A 1 409 ? -1.773 -48.844 -29.531 1 76.12 409 GLU A N 1
ATOM 3408 C CA . GLU A 1 409 ? -1.308 -49.25 -30.859 1 76.12 409 GLU A CA 1
ATOM 3409 C C . GLU A 1 409 ? -0.337 -50.438 -30.766 1 76.12 409 GLU A C 1
ATOM 3411 O O . GLU A 1 409 ? -0.438 -51.375 -31.547 1 76.12 409 GLU A O 1
ATOM 3416 N N . ARG A 1 410 ? 0.518 -50.281 -29.812 1 70.44 410 ARG A N 1
ATOM 3417 C CA . ARG A 1 410 ? 1.505 -51.344 -29.672 1 70.44 410 ARG A CA 1
ATOM 3418 C C . ARG A 1 410 ? 0.849 -52.625 -29.203 1 70.44 410 ARG A C 1
ATOM 3420 O O . ARG A 1 410 ? 1.222 -53.719 -29.656 1 70.44 410 ARG A O 1
ATOM 3427 N N . THR A 1 411 ? -0.098 -52.562 -28.406 1 70.62 411 THR A N 1
ATOM 3428 C CA . THR A 1 411 ? -0.841 -53.719 -27.922 1 70.62 411 THR A CA 1
ATOM 3429 C C . THR A 1 411 ? -1.62 -54.375 -29.078 1 70.62 411 THR A C 1
ATOM 3431 O O . THR A 1 411 ? -1.671 -55.594 -29.188 1 70.62 411 THR A O 1
ATOM 3434 N N . LYS A 1 412 ? -2.068 -53.531 -29.812 1 78.19 412 LYS A N 1
ATOM 3435 C CA . LYS A 1 412 ? -2.824 -54.031 -30.953 1 78.19 412 LYS A CA 1
ATOM 3436 C C . LYS A 1 412 ? -1.914 -54.781 -31.922 1 78.19 412 LYS A C 1
ATOM 3438 O O . LYS A 1 412 ? -2.279 -55.844 -32.438 1 78.19 412 LYS A O 1
ATOM 3443 N N . GLU A 1 413 ? -0.811 -54.219 -32.094 1 75.25 413 GLU A N 1
ATOM 3444 C CA . GLU A 1 413 ? 0.148 -54.844 -33 1 75.25 413 GLU A CA 1
ATOM 3445 C C . GLU A 1 413 ? 0.606 -56.188 -32.469 1 75.25 413 GLU A C 1
ATOM 3447 O O . GLU A 1 413 ? 0.696 -57.156 -33.219 1 75.25 413 GLU A O 1
ATOM 3452 N N . LEU A 1 414 ? 0.811 -56.156 -31.188 1 72.06 414 LEU A N 1
ATOM 3453 C CA . LEU A 1 414 ? 1.307 -57.406 -30.578 1 72.06 414 LEU A CA 1
ATOM 3454 C C . LEU A 1 414 ? 0.21 -58.469 -30.531 1 72.06 414 LEU A C 1
ATOM 3456 O O . LEU A 1 414 ? 0.477 -59.656 -30.734 1 72.06 414 LEU A O 1
ATOM 3460 N N . ASP A 1 415 ? -0.899 -58.062 -30.359 1 75.25 415 ASP A N 1
ATOM 3461 C CA . ASP A 1 415 ? -2.041 -58.969 -30.375 1 75.25 415 ASP A CA 1
ATOM 3462 C C . ASP A 1 415 ? -2.229 -59.594 -31.75 1 75.25 415 ASP A C 1
ATOM 3464 O O . ASP A 1 415 ? -2.52 -60.781 -31.844 1 75.25 415 ASP A O 1
ATOM 3468 N N . ILE A 1 416 ? -1.997 -58.781 -32.656 1 78.31 416 ILE A N 1
ATOM 3469 C CA . ILE A 1 416 ? -2.123 -59.25 -34.031 1 78.31 416 ILE A CA 1
ATOM 3470 C C . ILE A 1 416 ? -1.045 -60.312 -34.312 1 78.31 416 ILE A C 1
ATOM 3472 O O . ILE A 1 416 ? -1.317 -61.344 -34.906 1 78.31 416 ILE A O 1
ATOM 3476 N N . GLN A 1 417 ? 0.064 -60 -33.812 1 72.19 417 GLN A N 1
ATOM 3477 C CA . GLN A 1 417 ? 1.166 -60.938 -34.031 1 72.19 417 GLN A CA 1
ATOM 3478 C C . GLN A 1 417 ? 0.912 -62.281 -33.344 1 72.19 417 GLN A C 1
ATOM 3480 O O . GLN A 1 417 ? 1.18 -63.344 -33.906 1 72.19 417 GLN A O 1
ATOM 3485 N N . VAL A 1 418 ? 0.427 -62.156 -32.156 1 72.56 418 VAL A N 1
ATOM 3486 C CA . VAL A 1 418 ? 0.103 -63.375 -31.391 1 72.56 418 VAL A CA 1
ATOM 3487 C C . VAL A 1 418 ? -0.983 -64.188 -32.125 1 72.56 418 VAL A C 1
ATOM 3489 O O . VAL A 1 418 ? -0.891 -65.375 -32.25 1 72.56 418 VAL A O 1
ATOM 3492 N N . LYS A 1 419 ? -1.935 -63.469 -32.562 1 74 419 LYS A N 1
ATOM 3493 C CA . LYS A 1 419 ? -3.035 -64.125 -33.281 1 74 419 LYS A CA 1
ATOM 3494 C C . LYS A 1 419 ? -2.553 -64.812 -34.562 1 74 419 LYS A C 1
ATOM 3496 O O . LYS A 1 419 ? -2.945 -65.938 -34.875 1 74 419 LYS A O 1
ATOM 3501 N N . ASN A 1 420 ? -1.757 -64 -35.219 1 71.56 420 ASN A N 1
ATOM 3502 C CA . ASN A 1 420 ? -1.221 -64.562 -36.469 1 71.56 420 ASN A CA 1
ATOM 3503 C C . ASN A 1 420 ? -0.44 -65.875 -36.219 1 71.56 420 ASN A C 1
ATOM 3505 O O . ASN A 1 420 ? -0.599 -66.812 -36.969 1 71.56 420 ASN A O 1
ATOM 3509 N N . LYS A 1 421 ? 0.281 -65.875 -35.219 1 70 421 LYS A N 1
ATOM 3510 C CA . LYS A 1 421 ? 1.109 -67.062 -34.938 1 70 421 LYS A CA 1
ATOM 3511 C C . LYS A 1 421 ? 0.26 -68.188 -34.438 1 70 421 LYS A C 1
ATOM 3513 O O . LYS A 1 421 ? 0.554 -69.375 -34.75 1 70 421 LYS A O 1
ATOM 3518 N N . THR A 1 422 ? -0.792 -67.938 -33.812 1 69.5 422 THR A N 1
ATOM 3519 C CA . THR A 1 422 ? -1.731 -68.938 -33.375 1 69.5 422 THR A CA 1
ATOM 3520 C C . THR A 1 422 ? -2.414 -69.625 -34.562 1 69.5 422 THR A C 1
ATOM 3522 O O . THR A 1 422 ? -2.568 -70.812 -34.625 1 69.5 422 THR A O 1
ATOM 3525 N N . VAL A 1 423 ? -2.781 -68.75 -35.438 1 72.88 423 VAL A N 1
ATOM 3526 C CA . VAL A 1 423 ? -3.426 -69.312 -36.656 1 72.88 423 VAL A CA 1
ATOM 3527 C C . VAL A 1 423 ? -2.447 -70.125 -37.438 1 72.88 423 VAL A C 1
ATOM 3529 O O . VAL A 1 423 ? -2.814 -71.25 -37.938 1 72.88 423 VAL A O 1
ATOM 3532 N N . LEU A 1 424 ? -1.313 -69.688 -37.5 1 68.06 424 LEU A N 1
ATOM 3533 C CA . LEU A 1 424 ? -0.289 -70.375 -38.25 1 68.06 424 LEU A CA 1
ATOM 3534 C C . LEU A 1 424 ? -0.056 -71.75 -37.594 1 68.06 424 LEU A C 1
ATOM 3536 O O . LEU A 1 424 ? 0.101 -72.75 -38.312 1 68.06 424 LEU A O 1
ATOM 3540 N N . LEU A 1 425 ? -0.02 -71.812 -36.375 1 66.69 425 LEU A N 1
ATOM 3541 C CA . LEU A 1 425 ? 0.164 -73.062 -35.656 1 66.69 425 LEU A CA 1
ATOM 3542 C C . LEU A 1 425 ? -0.974 -74.062 -35.938 1 66.69 425 LEU A C 1
ATOM 3544 O O . LEU A 1 425 ? -0.74 -75.25 -36.156 1 66.69 425 LEU A O 1
ATOM 3548 N N . LYS A 1 426 ? -2.139 -73.5 -35.938 1 68.75 426 LYS A N 1
ATOM 3549 C CA . LYS A 1 426 ? -3.316 -74.375 -36.188 1 68.75 426 LYS A CA 1
ATOM 3550 C C . LYS A 1 426 ? -3.291 -74.875 -37.625 1 68.75 426 LYS A C 1
ATOM 3552 O O . LYS A 1 426 ? -3.621 -76.062 -37.875 1 68.75 426 LYS A O 1
ATOM 3557 N N . GLU A 1 427 ? -2.947 -74 -38.438 1 66.25 427 GLU A N 1
ATOM 3558 C CA . GLU A 1 427 ? -2.879 -74.375 -39.844 1 66.25 427 GLU A CA 1
ATOM 3559 C C . GLU A 1 427 ? -1.83 -75.438 -40.062 1 66.25 427 GLU A C 1
ATOM 3561 O O . GLU A 1 427 ? -2.057 -76.438 -40.844 1 66.25 427 GLU A O 1
ATOM 3566 N N . LEU A 1 428 ? -0.742 -75.312 -39.531 1 63.78 428 LEU A N 1
ATOM 3567 C CA . LEU A 1 428 ? 0.326 -76.312 -39.656 1 63.78 428 LEU A CA 1
ATOM 3568 C C . LEU A 1 428 ? -0.122 -77.625 -39.125 1 63.78 428 LEU A C 1
ATOM 3570 O O . LEU A 1 428 ? 0.164 -78.688 -39.75 1 63.78 428 LEU A O 1
ATOM 3574 N N . SER A 1 429 ? -0.772 -77.625 -38.062 1 64.56 429 SER A N 1
ATOM 3575 C CA . SER A 1 429 ? -1.275 -78.875 -37.469 1 64.56 429 SER A CA 1
ATOM 3576 C C . SER A 1 429 ? -2.264 -79.562 -38.406 1 64.56 429 SER A C 1
ATOM 3578 O O . SER A 1 429 ? -2.215 -80.812 -38.594 1 64.56 429 SER A O 1
ATOM 3580 N N . HIS A 1 430 ? -3.23 -78.938 -39 1 66 430 HIS A N 1
ATOM 3581 C CA . HIS A 1 430 ? -4.207 -79.438 -39.938 1 66 430 HIS A CA 1
ATOM 3582 C C . HIS A 1 430 ? -3.52 -80.062 -41.156 1 66 430 HIS A C 1
ATOM 3584 O O . HIS A 1 430 ? -3.926 -81.125 -41.656 1 66 430 HIS A O 1
ATOM 3590 N N . ARG A 1 431 ? -2.535 -79.375 -41.406 1 59.56 431 ARG A N 1
ATOM 3591 C CA . ARG A 1 431 ? -1.802 -79.812 -42.594 1 59.56 431 ARG A CA 1
ATOM 3592 C C . ARG A 1 431 ? -1.062 -81.125 -42.344 1 59.56 431 ARG A C 1
ATOM 3594 O O . ARG A 1 431 ? -1.018 -82 -43.188 1 59.56 431 ARG A O 1
ATOM 3601 N N . ILE A 1 432 ? -0.548 -81.25 -41.281 1 64.88 432 ILE A N 1
ATOM 3602 C CA . ILE A 1 432 ? 0.12 -82.438 -40.875 1 64.88 432 ILE A CA 1
ATOM 3603 C C . ILE A 1 432 ? -0.874 -83.625 -40.906 1 64.88 432 ILE A C 1
ATOM 3605 O O . ILE A 1 432 ? -0.577 -84.688 -41.438 1 64.88 432 ILE A O 1
ATOM 3609 N N . LYS A 1 433 ? -1.958 -83.375 -40.406 1 67.81 433 LYS A N 1
ATOM 3610 C CA . LYS A 1 433 ? -3.027 -84.375 -40.375 1 67.81 433 LYS A CA 1
ATOM 3611 C C . LYS A 1 433 ? -3.391 -84.812 -41.812 1 67.81 433 LYS A C 1
ATOM 3613 O O . LYS A 1 433 ? -3.486 -86 -42.094 1 67.81 433 LYS A O 1
ATOM 3618 N N . ASN A 1 434 ? -3.582 -83.812 -42.562 1 64.44 434 ASN A N 1
ATOM 3619 C CA . ASN A 1 434 ? -3.98 -84.062 -43.938 1 64.44 434 ASN A CA 1
ATOM 3620 C C . ASN A 1 434 ? -2.912 -84.875 -44.688 1 64.44 434 ASN A C 1
ATOM 3622 O O . ASN A 1 434 ? -3.229 -85.812 -45.406 1 64.44 434 ASN A O 1
ATOM 3626 N N . ASN A 1 435 ? -1.691 -84.5 -44.5 1 63.16 435 ASN A N 1
ATOM 3627 C CA . ASN A 1 435 ? -0.594 -85.188 -45.188 1 63.16 435 ASN A CA 1
ATOM 3628 C C . ASN A 1 435 ? -0.453 -86.625 -44.719 1 63.16 435 ASN A C 1
ATOM 3630 O O . ASN A 1 435 ? -0.232 -87.5 -45.5 1 63.16 435 ASN A O 1
ATOM 3634 N N . LEU A 1 436 ? -0.628 -86.938 -43.469 1 69.5 436 LEU A N 1
ATOM 3635 C CA . LEU A 1 436 ? -0.576 -88.25 -42.906 1 69.5 436 LEU A CA 1
ATOM 3636 C C . LEU A 1 436 ? -1.728 -89.125 -43.438 1 69.5 436 LEU A C 1
ATOM 3638 O O . LEU A 1 436 ? -1.554 -90.312 -43.719 1 69.5 436 LEU A O 1
ATOM 3642 N N . GLN A 1 437 ? -2.84 -88.5 -43.656 1 69.81 437 GLN A N 1
ATOM 3643 C CA . GLN A 1 437 ? -3.998 -89.188 -44.219 1 69.81 437 GLN A CA 1
ATOM 3644 C C . GLN A 1 437 ? -3.75 -89.562 -45.656 1 69.81 437 GLN A C 1
ATOM 3646 O O . GLN A 1 437 ? -4.129 -90.625 -46.094 1 69.81 437 GLN A O 1
ATOM 3651 N N . ILE A 1 438 ? -3.197 -88.688 -46.375 1 64.38 438 ILE A N 1
ATOM 3652 C CA . ILE A 1 438 ? -2.861 -89 -47.75 1 64.38 438 ILE A CA 1
ATOM 3653 C C . ILE A 1 438 ? -1.88 -90.188 -47.812 1 64.38 438 ILE A C 1
ATOM 3655 O O . ILE A 1 438 ? -2.051 -91.125 -48.625 1 64.38 438 ILE A O 1
ATOM 3659 N N . ILE A 1 439 ? -0.892 -90.125 -46.969 1 66.75 439 ILE A N 1
ATOM 3660 C CA . ILE A 1 439 ? 0.096 -91.188 -46.938 1 66.75 439 ILE A CA 1
ATOM 3661 C C . ILE A 1 439 ? -0.594 -92.5 -46.594 1 66.75 439 ILE A C 1
ATOM 3663 O O . ILE A 1 439 ? -0.322 -93.5 -47.219 1 66.75 439 ILE A O 1
ATOM 3667 N N . SER A 1 440 ? -1.518 -92.438 -45.688 1 72.44 440 SER A N 1
ATOM 3668 C CA . SER A 1 440 ? -2.273 -93.625 -45.281 1 72.44 440 SER A CA 1
ATOM 3669 C C . SER A 1 440 ? -3.104 -94.188 -46.438 1 72.44 440 SER A C 1
ATOM 3671 O O . SER A 1 440 ? -3.166 -95.375 -46.688 1 72.44 440 SER A O 1
ATOM 3673 N N . ALA A 1 441 ? -3.703 -93.375 -47.156 1 70.12 441 ALA A N 1
ATOM 3674 C CA . ALA A 1 441 ? -4.531 -93.75 -48.281 1 70.12 441 ALA A CA 1
ATOM 3675 C C . ALA A 1 441 ? -3.684 -94.375 -49.375 1 70.12 441 ALA A C 1
ATOM 3677 O O . ALA A 1 441 ? -4.078 -95.375 -49.969 1 70.12 441 ALA A O 1
ATOM 3678 N N . LEU A 1 442 ? -2.576 -93.875 -49.562 1 63.69 442 LEU A N 1
ATOM 3679 C CA . LEU A 1 442 ? -1.665 -94.375 -50.594 1 63.69 442 LEU A CA 1
ATOM 3680 C C . LEU A 1 442 ? -1.168 -95.75 -50.219 1 63.69 442 LEU A C 1
ATOM 3682 O O . LEU A 1 442 ? -1.124 -96.625 -51.094 1 63.69 442 LEU A O 1
ATOM 3686 N N . LEU A 1 443 ? -0.854 -95.938 -49.062 1 70.31 443 LEU A N 1
ATOM 3687 C CA . LEU A 1 443 ? -0.398 -97.25 -48.594 1 70.31 443 LEU A CA 1
ATOM 3688 C C . LEU A 1 443 ? -1.517 -98.25 -48.688 1 70.31 443 LEU A C 1
ATOM 3690 O O . LEU A 1 443 ? -1.268 -99.438 -49.031 1 70.31 443 LEU A O 1
ATOM 3694 N N . SER A 1 444 ? -2.721 -97.812 -48.5 1 74.38 444 SER A N 1
ATOM 3695 C CA . SER A 1 444 ? -3.873 -98.688 -48.594 1 74.38 444 SER A CA 1
ATOM 3696 C C . SER A 1 444 ? -4.098 -99.188 -50.031 1 74.38 444 SER A C 1
ATOM 3698 O O . SER A 1 444 ? -4.402 -100.312 -50.281 1 74.38 444 SER A O 1
ATOM 3700 N N . MET A 1 445 ? -3.893 -98.375 -50.875 1 69.5 445 MET A N 1
ATOM 3701 C CA . MET A 1 445 ? -4.027 -98.688 -52.281 1 69.5 445 MET A CA 1
ATOM 3702 C C . MET A 1 445 ? -2.939 -99.625 -52.719 1 69.5 445 MET A C 1
ATOM 3704 O O . MET A 1 445 ? -3.197 -100.562 -53.531 1 69.5 445 MET A O 1
ATOM 3708 N N . ASP A 1 446 ? -1.785 -99.375 -52.219 1 70.06 446 ASP A N 1
ATOM 3709 C CA . ASP A 1 446 ? -0.668 -100.25 -52.562 1 70.06 446 ASP A CA 1
ATOM 3710 C C . ASP A 1 446 ? -0.851 -101.688 -51.938 1 70.06 446 ASP A C 1
ATOM 3712 O O . ASP A 1 446 ? -0.473 -102.688 -52.562 1 70.06 446 ASP A O 1
ATOM 3716 N N . LYS A 1 447 ? -1.465 -101.688 -50.844 1 74.88 447 LYS A N 1
ATOM 3717 C CA . LYS A 1 447 ? -1.787 -102.938 -50.188 1 74.88 447 LYS A CA 1
ATOM 3718 C C . LYS A 1 447 ? -2.666 -103.812 -51.062 1 74.88 447 LYS A C 1
ATOM 3720 O O . LYS A 1 447 ? -2.439 -105 -51.156 1 74.88 447 LYS A O 1
ATOM 3725 N N . ASP A 1 448 ? -3.518 -103.25 -51.75 1 72.69 448 ASP A N 1
ATOM 3726 C CA . ASP A 1 448 ? -4.484 -103.938 -52.562 1 72.69 448 ASP A CA 1
ATOM 3727 C C . ASP A 1 448 ? -3.816 -104.562 -53.812 1 72.69 448 ASP A C 1
ATOM 3729 O O . ASP A 1 448 ? -4.305 -105.5 -54.375 1 72.69 448 ASP A O 1
ATOM 3733 N N . LYS A 1 449 ? -2.689 -104.125 -54.094 1 70.44 449 LYS A N 1
ATOM 3734 C CA . LYS A 1 449 ? -1.972 -104.562 -55.281 1 70.44 449 LYS A CA 1
ATOM 3735 C C . LYS A 1 449 ? -1.03 -105.688 -54.938 1 70.44 449 LYS A C 1
ATOM 3737 O O . LYS A 1 449 ? -0.52 -106.375 -55.844 1 70.44 449 LYS A O 1
ATOM 3742 N N . LEU A 1 450 ? -0.867 -105.812 -53.719 1 72.06 450 LEU A N 1
ATOM 3743 C CA . LEU A 1 450 ? 0.061 -106.875 -53.312 1 72.06 450 LEU A CA 1
ATOM 3744 C C . LEU A 1 450 ? -0.587 -108.25 -53.406 1 72.06 450 LEU A C 1
ATOM 3746 O O . LEU A 1 450 ? -1.794 -108.375 -53.188 1 72.06 450 LEU A O 1
ATOM 3750 N N . GLU A 1 451 ? 0.118 -109.188 -53.938 1 70.12 451 GLU A N 1
ATOM 3751 C CA . GLU A 1 451 ? -0.402 -110.562 -54.156 1 70.12 451 GLU A CA 1
ATOM 3752 C C . GLU A 1 451 ? -0.184 -111.438 -52.938 1 70.12 451 GLU A C 1
ATOM 3754 O O . GLU A 1 451 ? -1.02 -112.312 -52.625 1 70.12 451 GLU A O 1
ATOM 3759 N N . ASN A 1 452 ? 0.873 -111.25 -52.312 1 75.19 452 ASN A N 1
ATOM 3760 C CA . ASN A 1 452 ? 1.224 -112.125 -51.188 1 75.19 452 ASN A CA 1
ATOM 3761 C C . ASN A 1 452 ? 0.545 -111.688 -49.906 1 75.19 452 ASN A C 1
ATOM 3763 O O . ASN A 1 452 ? 0.618 -110.5 -49.531 1 75.19 452 ASN A O 1
ATOM 3767 N N . GLU A 1 453 ? -0.238 -112.5 -49.312 1 74.62 453 GLU A N 1
ATOM 3768 C CA . GLU A 1 453 ? -1.03 -112.188 -48.125 1 74.62 453 GLU A CA 1
ATOM 3769 C C . GLU A 1 453 ? -0.143 -111.688 -46.969 1 74.62 453 GLU A C 1
ATOM 3771 O O . GLU A 1 453 ? -0.529 -110.812 -46.219 1 74.62 453 GLU A O 1
ATOM 3776 N N . LYS A 1 454 ? 1 -112.25 -46.906 1 72.94 454 LYS A N 1
ATOM 3777 C CA . LYS A 1 454 ? 1.913 -111.875 -45.844 1 72.94 454 LYS A CA 1
ATOM 3778 C C . LYS A 1 454 ? 2.346 -110.375 -46.031 1 72.94 454 LYS A C 1
ATOM 3780 O O . LYS A 1 454 ? 2.42 -109.625 -45.031 1 72.94 454 LYS A O 1
ATOM 3785 N N . ASP A 1 455 ? 2.59 -110.125 -47.25 1 71.56 455 ASP A N 1
ATOM 3786 C CA . ASP A 1 455 ? 3.02 -108.75 -47.531 1 71.56 455 ASP A CA 1
ATOM 3787 C C . ASP A 1 455 ? 1.885 -107.75 -47.312 1 71.56 455 ASP A C 1
ATOM 3789 O O . ASP A 1 455 ? 2.115 -106.625 -46.844 1 71.56 455 ASP A O 1
ATOM 3793 N N . LYS A 1 456 ? 0.702 -108.188 -47.594 1 76.38 456 LYS A N 1
ATOM 3794 C CA . LYS A 1 456 ? -0.473 -107.312 -47.375 1 76.38 456 LYS A CA 1
ATOM 3795 C C . LYS A 1 456 ? -0.655 -107 -45.875 1 76.38 456 LYS A C 1
ATOM 3797 O O . LYS A 1 456 ? -1 -105.875 -45.5 1 76.38 456 LYS A O 1
ATOM 3802 N N . ASP A 1 457 ? -0.34 -108 -45.125 1 74 457 ASP A N 1
ATOM 3803 C CA . ASP A 1 457 ? -0.472 -107.812 -43.688 1 74 457 ASP A CA 1
ATOM 3804 C C . ASP A 1 457 ? 0.536 -106.812 -43.156 1 74 457 ASP A C 1
ATOM 3806 O O . ASP A 1 457 ? 0.21 -106 -42.25 1 74 457 ASP A O 1
ATOM 3810 N N . ILE A 1 458 ? 1.731 -106.938 -43.688 1 69.81 458 ILE A N 1
ATOM 3811 C CA . ILE A 1 458 ? 2.789 -106.062 -43.25 1 69.81 458 ILE A CA 1
ATOM 3812 C C . ILE A 1 458 ? 2.404 -104.625 -43.594 1 69.81 458 ILE A C 1
ATOM 3814 O O . ILE A 1 458 ? 2.547 -103.75 -42.781 1 69.81 458 ILE A O 1
ATOM 3818 N N . LEU A 1 459 ? 1.849 -104.438 -44.75 1 72.38 459 LEU A N 1
ATOM 3819 C CA . LEU A 1 459 ? 1.473 -103.062 -45.188 1 72.38 459 LEU A CA 1
ATOM 3820 C C . LEU A 1 459 ? 0.26 -102.562 -44.406 1 72.38 459 LEU A C 1
ATOM 3822 O O . LEU A 1 459 ? 0.163 -101.375 -44.094 1 72.38 459 LEU A O 1
ATOM 3826 N N . ASP A 1 460 ? -0.601 -103.438 -44.125 1 75.31 460 ASP A N 1
ATOM 3827 C CA . ASP A 1 460 ? -1.779 -103.062 -43.344 1 75.31 460 ASP A CA 1
ATOM 3828 C C . ASP A 1 460 ? -1.385 -102.562 -41.938 1 75.31 460 ASP A C 1
ATOM 3830 O O . ASP A 1 460 ? -1.982 -101.625 -41.406 1 75.31 460 ASP A O 1
ATOM 3834 N N . GLU A 1 461 ? -0.382 -103.188 -41.406 1 68 461 GLU A N 1
ATOM 3835 C CA . GLU A 1 461 ? 0.108 -102.75 -40.094 1 68 461 GLU A CA 1
ATOM 3836 C C . GLU A 1 461 ? 0.686 -101.375 -40.156 1 68 461 GLU A C 1
ATOM 3838 O O . GLU A 1 461 ? 0.486 -100.562 -39.219 1 68 461 GLU A O 1
ATOM 3843 N N . ASN A 1 462 ? 1.368 -101.125 -41.219 1 68.19 462 ASN A N 1
ATOM 3844 C CA . ASN A 1 462 ? 1.944 -99.75 -41.375 1 68.19 462 ASN A CA 1
ATOM 3845 C C . ASN A 1 462 ? 0.863 -98.688 -41.562 1 68.19 462 ASN A C 1
ATOM 3847 O O . ASN A 1 462 ? 0.976 -97.625 -41.031 1 68.19 462 ASN A O 1
ATOM 3851 N N . ILE A 1 463 ? -0.125 -99.062 -42.281 1 74.12 463 ILE A N 1
ATOM 3852 C CA . ILE A 1 463 ? -1.24 -98.125 -42.5 1 74.12 463 ILE A CA 1
ATOM 3853 C C . ILE A 1 463 ? -1.921 -97.812 -41.188 1 74.12 463 ILE A C 1
ATOM 3855 O O . ILE A 1 463 ? -2.23 -96.625 -40.906 1 74.12 463 ILE A O 1
ATOM 3859 N N . LYS A 1 464 ? -2.1 -98.75 -40.375 1 69.25 464 LYS A N 1
ATOM 3860 C CA . LYS A 1 464 ? -2.73 -98.562 -39.062 1 69.25 464 LYS A CA 1
ATOM 3861 C C . LYS A 1 464 ? -1.87 -97.688 -38.156 1 69.25 464 LYS A C 1
ATOM 3863 O O . LYS A 1 464 ? -2.393 -96.875 -37.406 1 69.25 464 LYS A O 1
ATOM 3868 N N . ARG A 1 465 ? -0.642 -97.875 -38.344 1 62.62 465 ARG A N 1
ATOM 3869 C CA . ARG A 1 465 ? 0.286 -97.062 -37.531 1 62.62 465 ARG A CA 1
ATOM 3870 C C . ARG A 1 465 ? 0.204 -95.625 -37.938 1 62.62 465 ARG A C 1
ATOM 3872 O O . ARG A 1 465 ? 0.143 -94.75 -37.094 1 62.62 465 ARG A O 1
ATOM 3879 N N . ILE A 1 466 ? 0.26 -95.375 -39.188 1 70.12 466 ILE A N 1
ATOM 3880 C CA . ILE A 1 466 ? 0.212 -94 -39.688 1 70.12 466 ILE A CA 1
ATOM 3881 C C . ILE A 1 466 ? -1.097 -93.312 -39.281 1 70.12 466 ILE A C 1
ATOM 3883 O O . ILE A 1 466 ? -1.109 -92.125 -38.875 1 70.12 466 ILE A O 1
ATOM 3887 N N . LYS A 1 467 ? -2.154 -94.062 -39.281 1 70.75 467 LYS A N 1
ATOM 3888 C CA . LYS A 1 467 ? -3.453 -93.5 -38.844 1 70.75 467 LYS A CA 1
ATOM 3889 C C . LYS A 1 467 ? -3.447 -93.188 -37.375 1 70.75 467 LYS A C 1
ATOM 3891 O O . LYS A 1 467 ? -4.016 -92.125 -36.969 1 70.75 467 LYS A O 1
ATOM 3896 N N . SER A 1 468 ? -2.828 -94 -36.625 1 66.38 468 SER A N 1
ATOM 3897 C CA . SER A 1 468 ? -2.727 -93.75 -35.188 1 66.38 468 SER A CA 1
ATOM 3898 C C . SER A 1 468 ? -1.939 -92.438 -34.906 1 66.38 468 SER A C 1
ATOM 3900 O O . SER A 1 468 ? -2.314 -91.688 -34.031 1 66.38 468 SER A O 1
ATOM 3902 N N . ILE A 1 469 ? -0.841 -92.25 -35.688 1 65.31 469 ILE A N 1
ATOM 3903 C CA . ILE A 1 469 ? -0.02 -91.062 -35.562 1 65.31 469 ILE A CA 1
ATOM 3904 C C . ILE A 1 469 ? -0.847 -89.812 -35.938 1 65.31 469 ILE A C 1
ATOM 3906 O O . ILE A 1 469 ? -0.782 -88.812 -35.25 1 65.31 469 ILE A O 1
ATOM 3910 N N . SER A 1 470 ? -1.649 -89.875 -36.938 1 68.69 470 SER A N 1
ATOM 3911 C CA . SER A 1 470 ? -2.521 -88.812 -37.375 1 68.69 470 SER A CA 1
ATOM 3912 C C . SER A 1 470 ? -3.514 -88.438 -36.281 1 68.69 470 SER A C 1
ATOM 3914 O O . SER A 1 470 ? -3.764 -87.25 -36.062 1 68.69 470 SER A O 1
ATOM 3916 N N . ILE A 1 471 ? -4.051 -89.438 -35.656 1 68.56 471 ILE A N 1
ATOM 3917 C CA . ILE A 1 471 ? -5.02 -89.188 -34.594 1 68.56 471 ILE A CA 1
ATOM 3918 C C . ILE A 1 471 ? -4.336 -88.5 -33.406 1 68.56 471 ILE A C 1
ATOM 3920 O O . ILE A 1 471 ? -4.91 -87.625 -32.812 1 68.56 471 ILE A O 1
ATOM 3924 N N . LEU A 1 472 ? -3.168 -88.938 -33.094 1 63.53 472 LEU A N 1
ATOM 3925 C CA . LEU A 1 472 ? -2.414 -88.312 -32 1 63.53 472 LEU A CA 1
ATOM 3926 C C . LEU A 1 472 ? -2.127 -86.875 -32.25 1 63.53 472 LEU A C 1
ATOM 3928 O O . LEU A 1 472 ? -2.271 -86.062 -31.359 1 63.53 472 LEU A O 1
ATOM 3932 N N . TYR A 1 473 ? -1.8 -86.5 -33.469 1 62.69 473 TYR A N 1
ATOM 3933 C CA . TYR A 1 473 ? -1.481 -85.125 -33.844 1 62.69 473 TYR A CA 1
ATOM 3934 C C . TYR A 1 473 ? -2.732 -84.25 -33.812 1 62.69 473 TYR A C 1
ATOM 3936 O O . TYR A 1 473 ? -2.67 -83.062 -33.438 1 62.69 473 TYR A O 1
ATOM 3944 N N . GLU A 1 474 ? -3.861 -84.812 -34.094 1 62.44 474 GLU A N 1
ATOM 3945 C CA . GLU A 1 474 ? -5.129 -84.125 -34.031 1 62.44 474 GLU A CA 1
ATOM 3946 C C . GLU A 1 474 ? -5.488 -83.75 -32.594 1 62.44 474 GLU A C 1
ATOM 3948 O O . GLU A 1 474 ? -5.969 -82.625 -32.344 1 62.44 474 GLU A O 1
ATOM 3953 N N . ASN A 1 475 ? -5.273 -84.625 -31.766 1 61.53 475 ASN A N 1
ATOM 3954 C CA . ASN A 1 475 ? -5.648 -84.438 -30.375 1 61.53 475 ASN A CA 1
ATOM 3955 C C . ASN A 1 475 ? -4.672 -83.5 -29.672 1 61.53 475 ASN A C 1
ATOM 3957 O O . ASN A 1 475 ? -5.051 -82.75 -28.734 1 61.53 475 ASN A O 1
ATOM 3961 N N . PHE A 1 476 ? -3.404 -83.5 -30.062 1 56.78 476 PHE A N 1
ATOM 3962 C CA . PHE A 1 476 ? -2.363 -82.688 -29.453 1 56.78 476 PHE A CA 1
ATOM 3963 C C . PHE A 1 476 ? -2.66 -81.188 -29.656 1 56.78 476 PHE A C 1
ATOM 3965 O O . PHE A 1 476 ? -2.404 -80.375 -28.781 1 56.78 476 PHE A O 1
ATOM 3972 N N . LEU A 1 477 ? -3.24 -80.75 -30.688 1 52.34 477 LEU A N 1
ATOM 3973 C CA . LEU A 1 477 ? -3.463 -79.375 -31.016 1 52.34 477 LEU A CA 1
ATOM 3974 C C . LEU A 1 477 ? -4.648 -78.812 -30.25 1 52.34 477 LEU A C 1
ATOM 3976 O O . LEU A 1 477 ? -4.77 -77.562 -30.078 1 52.34 477 LEU A O 1
ATOM 3980 N N . GLU A 1 478 ? -5.543 -79.688 -29.984 1 54.03 478 GLU A N 1
ATOM 3981 C CA . GLU A 1 478 ? -6.703 -79.188 -29.25 1 54.03 478 GLU A CA 1
ATOM 3982 C C . GLU A 1 478 ? -6.332 -78.812 -27.828 1 54.03 478 GLU A C 1
ATOM 3984 O O . GLU A 1 478 ? -7.121 -78.188 -27.125 1 54.03 478 GLU A O 1
ATOM 3989 N N . ILE A 1 479 ? -5.207 -79.125 -27.438 1 48.91 479 ILE A N 1
ATOM 3990 C CA . ILE A 1 479 ? -4.816 -78.875 -26.062 1 48.91 479 ILE A CA 1
ATOM 3991 C C . ILE A 1 479 ? -4.363 -77.375 -25.953 1 48.91 479 ILE A C 1
ATOM 3993 O O . ILE A 1 479 ? -3.355 -77 -26.547 1 48.91 479 ILE A O 1
ATOM 3997 N N . LYS A 1 480 ? -5.16 -76.438 -25.625 1 49.97 480 LYS A N 1
ATOM 3998 C CA . LYS A 1 480 ? -5.129 -75 -25.406 1 49.97 480 LYS A CA 1
ATOM 3999 C C . LYS A 1 480 ? -3.879 -74.562 -24.625 1 49.97 480 LYS A C 1
ATOM 4001 O O . LYS A 1 480 ? -3.449 -73.438 -24.688 1 49.97 480 LYS A O 1
ATOM 4006 N N . ASN A 1 481 ? -3.428 -75.375 -23.516 1 51.47 481 ASN A N 1
ATOM 4007 C CA . ASN A 1 481 ? -2.309 -75.062 -22.641 1 51.47 481 ASN A CA 1
ATOM 4008 C C . ASN A 1 481 ? -1.046 -75.812 -23.016 1 51.47 481 ASN A C 1
ATOM 4010 O O . ASN A 1 481 ? -0.972 -77 -22.797 1 51.47 481 ASN A O 1
ATOM 4014 N N . PRO A 1 482 ? -0.168 -75.25 -23.75 1 52.41 482 PRO A N 1
ATOM 4015 C CA . PRO A 1 482 ? 1.004 -75.875 -24.344 1 52.41 482 PRO A CA 1
ATOM 4016 C C . PRO A 1 482 ? 1.897 -76.562 -23.312 1 52.41 482 PRO A C 1
ATOM 4018 O O . PRO A 1 482 ? 2.746 -77.375 -23.656 1 52.41 482 PRO A O 1
ATOM 4021 N N . ASN A 1 483 ? 1.817 -76.312 -21.984 1 58.59 483 ASN A N 1
ATOM 4022 C CA . ASN A 1 483 ? 2.988 -76.688 -21.203 1 58.59 483 ASN A CA 1
ATOM 4023 C C . ASN A 1 483 ? 2.871 -78.125 -20.641 1 58.59 483 ASN A C 1
ATOM 4025 O O . ASN A 1 483 ? 3.873 -78.812 -20.516 1 58.59 483 ASN A O 1
ATOM 4029 N N . LYS A 1 484 ? 1.734 -78.562 -19.922 1 69 484 LYS A N 1
ATOM 4030 C CA . LYS A 1 484 ? 1.734 -79.875 -19.312 1 69 484 LYS A CA 1
ATOM 4031 C C . LYS A 1 484 ? 0.362 -80.562 -19.422 1 69 484 LYS A C 1
ATOM 4033 O O . LYS A 1 484 ? -0.662 -79.875 -19.188 1 69 484 LYS A O 1
ATOM 4038 N N . ILE A 1 485 ? 0.236 -81.688 -20.094 1 72.31 485 ILE A N 1
ATOM 4039 C CA . ILE A 1 485 ? -0.981 -82.5 -20.266 1 72.31 485 ILE A CA 1
ATOM 4040 C C . ILE A 1 485 ? -0.965 -83.688 -19.297 1 72.31 485 ILE A C 1
ATOM 4042 O O . ILE A 1 485 ? 0.086 -84.25 -19.047 1 72.31 485 ILE A O 1
ATOM 4046 N N . GLU A 1 486 ? -2.107 -83.938 -18.719 1 82.38 486 GLU A N 1
ATOM 4047 C CA . GLU A 1 486 ? -2.23 -85.062 -17.828 1 82.38 486 GLU A CA 1
ATOM 4048 C C . GLU A 1 486 ? -2.16 -86.375 -18.594 1 82.38 486 GLU A C 1
ATOM 4050 O O . GLU A 1 486 ? -2.938 -86.625 -19.531 1 82.38 486 GLU A O 1
ATOM 4055 N N . LEU A 1 487 ? -1.267 -87.188 -18.203 1 83.69 487 LEU A N 1
ATOM 4056 C CA . LEU A 1 487 ? -0.984 -88.438 -18.891 1 83.69 487 LEU A CA 1
ATOM 4057 C C . LEU A 1 487 ? -2.211 -89.312 -18.891 1 83.69 487 LEU A C 1
ATOM 4059 O O . LEU A 1 487 ? -2.498 -90 -19.891 1 83.69 487 LEU A O 1
ATOM 4063 N N . LYS A 1 488 ? -2.9 -89.375 -17.766 1 87.19 488 LYS A N 1
ATOM 4064 C CA . LYS A 1 488 ? -4.059 -90.25 -17.641 1 87.19 488 LYS A CA 1
ATOM 4065 C C . LYS A 1 488 ? -5.094 -89.938 -18.719 1 87.19 488 LYS A C 1
ATOM 4067 O O . LYS A 1 488 ? -5.574 -90.875 -19.391 1 87.19 488 LYS A O 1
ATOM 4072 N N . LYS A 1 489 ? -5.32 -88.688 -18.891 1 81.31 489 LYS A N 1
ATOM 4073 C CA . LYS A 1 489 ? -6.32 -88.25 -19.875 1 81.31 489 LYS A CA 1
ATOM 4074 C C . LYS A 1 489 ? -5.867 -88.625 -21.297 1 81.31 489 LYS A C 1
ATOM 4076 O O . LYS A 1 489 ? -6.676 -89.062 -22.109 1 81.31 489 LYS A O 1
ATOM 4081 N N . TYR A 1 490 ? -4.68 -88.5 -21.5 1 79.06 490 TYR A N 1
ATOM 4082 C CA . TYR A 1 490 ? -4.078 -88.75 -22.797 1 79.06 490 TYR A CA 1
ATOM 4083 C C . TYR A 1 490 ? -4.176 -90.25 -23.156 1 79.06 490 TYR A C 1
ATOM 4085 O O . TYR A 1 490 ? -4.605 -90.562 -24.25 1 79.06 490 TYR A O 1
ATOM 4093 N N . ILE A 1 491 ? -3.881 -91.062 -22.266 1 84.19 491 ILE A N 1
ATOM 4094 C CA . ILE A 1 491 ? -3.881 -92.5 -22.5 1 84.19 491 ILE A CA 1
ATOM 4095 C C . ILE A 1 491 ? -5.312 -93 -22.688 1 84.19 491 ILE A C 1
ATOM 4097 O O . ILE A 1 491 ? -5.574 -93.812 -23.562 1 84.19 491 ILE A O 1
ATOM 4101 N N . GLU A 1 492 ? -6.16 -92.5 -21.906 1 84.81 492 GLU A N 1
ATOM 4102 C CA . GLU A 1 492 ? -7.562 -92.875 -22.031 1 84.81 492 GLU A CA 1
ATOM 4103 C C . GLU A 1 492 ? -8.109 -92.562 -23.406 1 84.81 492 GLU A C 1
ATOM 4105 O O . GLU A 1 492 ? -8.867 -93.312 -24 1 84.81 492 GLU A O 1
ATOM 4110 N N . LYS A 1 493 ? -7.648 -91.438 -23.906 1 77.75 493 LYS A N 1
ATOM 4111 C CA . LYS A 1 493 ? -8.094 -91 -25.219 1 77.75 493 LYS A CA 1
ATOM 4112 C C . LYS A 1 493 ? -7.555 -91.938 -26.312 1 77.75 493 LYS A C 1
ATOM 4114 O O . LYS A 1 493 ? -8.281 -92.312 -27.234 1 77.75 493 LYS A O 1
ATOM 4119 N N . ILE A 1 494 ? -6.352 -92.375 -26.203 1 75.81 494 ILE A N 1
ATOM 4120 C CA . ILE A 1 494 ? -5.719 -93.25 -27.156 1 75.81 494 ILE A CA 1
ATOM 4121 C C . ILE A 1 494 ? -6.449 -94.562 -27.156 1 75.81 494 ILE A C 1
ATOM 4123 O O . ILE A 1 494 ? -6.766 -95.125 -28.219 1 75.81 494 ILE A O 1
ATOM 4127 N N . ILE A 1 495 ? -6.695 -95.062 -26.031 1 80.94 495 ILE A N 1
ATOM 4128 C CA . ILE A 1 495 ? -7.367 -96.312 -25.891 1 80.94 495 ILE A CA 1
ATOM 4129 C C . ILE A 1 495 ? -8.75 -96.25 -26.531 1 80.94 495 ILE A C 1
ATOM 4131 O O . ILE A 1 495 ? -9.164 -97.188 -27.219 1 80.94 495 ILE A O 1
ATOM 4135 N N . SER A 1 496 ? -9.344 -95.188 -26.25 1 79.44 496 SER A N 1
ATOM 4136 C CA . SER A 1 496 ? -10.68 -95 -26.812 1 79.44 496 SER A CA 1
ATOM 4137 C C . SER A 1 496 ? -10.648 -95 -28.344 1 79.44 496 SER A C 1
ATOM 4139 O O . SER A 1 496 ? -11.492 -95.625 -28.984 1 79.44 496 SER A O 1
ATOM 4141 N N . GLU A 1 497 ? -9.711 -94.438 -28.891 1 70.25 497 GLU A N 1
ATOM 4142 C CA . GLU A 1 497 ? -9.57 -94.375 -30.328 1 70.25 497 GLU A CA 1
ATOM 4143 C C . GLU A 1 497 ? -9.227 -95.75 -30.922 1 70.25 497 GLU A C 1
ATOM 4145 O O . GLU A 1 497 ? -9.742 -96.125 -31.984 1 70.25 497 GLU A O 1
ATOM 4150 N N . ILE A 1 498 ? -8.391 -96.375 -30.266 1 70.31 498 ILE A N 1
ATOM 4151 C CA . ILE A 1 498 ? -7.98 -97.75 -30.719 1 70.31 498 ILE A CA 1
ATOM 4152 C C . ILE A 1 498 ? -9.164 -98.688 -30.625 1 70.31 498 ILE A C 1
ATOM 4154 O O . ILE A 1 498 ? -9.383 -99.5 -31.531 1 70.31 498 ILE A O 1
ATOM 4158 N N . LYS A 1 499 ? -9.883 -98.562 -29.562 1 72.94 499 LYS A N 1
ATOM 4159 C CA . LYS A 1 499 ? -11.07 -99.375 -29.391 1 72.94 499 LYS A CA 1
ATOM 4160 C C . LYS A 1 499 ? -12.055 -99.188 -30.547 1 72.94 499 LYS A C 1
ATOM 4162 O O . LYS A 1 499 ? -12.664 -100.188 -31.016 1 72.94 499 LYS A O 1
ATOM 4167 N N . ASN A 1 500 ? -12.062 -97.938 -30.938 1 69.12 500 ASN A N 1
ATOM 4168 C CA . ASN A 1 500 ? -13 -97.625 -32 1 69.12 500 ASN A CA 1
ATOM 4169 C C . ASN A 1 500 ? -12.516 -98.125 -33.344 1 69.12 500 ASN A C 1
ATOM 4171 O O . ASN A 1 500 ? -13.32 -98.438 -34.219 1 69.12 500 ASN A O 1
ATOM 4175 N N . SER A 1 501 ? -11.266 -98.188 -33.469 1 60.59 501 SER A N 1
ATOM 4176 C CA . SER A 1 501 ? -10.68 -98.562 -34.75 1 60.59 501 SER A CA 1
ATOM 4177 C C . SER A 1 501 ? -10.602 -100.062 -34.906 1 60.59 501 SER A C 1
ATOM 4179 O O . SER A 1 501 ? -10.602 -100.562 -36.031 1 60.59 501 SER A O 1
ATOM 4181 N N . TYR A 1 502 ? -10.445 -100.812 -33.812 1 59 502 TYR A N 1
ATOM 4182 C CA . TYR A 1 502 ? -10.297 -102.25 -33.875 1 59 502 TYR A CA 1
ATOM 4183 C C . TYR A 1 502 ? -11.477 -102.938 -33.188 1 59 502 TYR A C 1
ATOM 4185 O O . TYR A 1 502 ? -11.43 -103.25 -32 1 59 502 TYR A O 1
ATOM 4193 N N . SER A 1 503 ? -12.695 -102.812 -33.656 1 57.75 503 SER A N 1
ATOM 4194 C CA . SER A 1 503 ? -14.008 -103.188 -33.125 1 57.75 503 SER A CA 1
ATOM 4195 C C . SER A 1 503 ? -14.07 -104.625 -32.719 1 57.75 503 SER A C 1
ATOM 4197 O O . SER A 1 503 ? -14.938 -105.062 -31.953 1 57.75 503 SER A O 1
ATOM 4199 N N . SER A 1 504 ? -13.312 -105.625 -33.188 1 62.88 504 SER A N 1
ATOM 4200 C CA . SER A 1 504 ? -13.711 -107 -33.156 1 62.88 504 SER A CA 1
ATOM 4201 C C . SER A 1 504 ? -13.328 -107.625 -31.828 1 62.88 504 SER A C 1
ATOM 4203 O O . SER A 1 504 ? -13.812 -108.75 -31.5 1 62.88 504 SER A O 1
ATOM 4205 N N . LEU A 1 505 ? -12.531 -107.125 -30.953 1 69.62 505 LEU A N 1
ATOM 4206 C CA . LEU A 1 505 ? -12.133 -107.812 -29.734 1 69.62 505 LEU A CA 1
ATOM 4207 C C . LEU A 1 505 ? -12.555 -107 -28.5 1 69.62 505 LEU A C 1
ATOM 4209 O O . LEU A 1 505 ? -12.359 -105.812 -28.453 1 69.62 505 LEU A O 1
ATOM 4213 N N . ASP A 1 506 ? -13.438 -107.5 -27.641 1 80.88 506 ASP A N 1
ATOM 4214 C CA . ASP A 1 506 ? -13.812 -106.875 -26.375 1 80.88 506 ASP A CA 1
ATOM 4215 C C . ASP A 1 506 ? -12.664 -107 -25.359 1 80.88 506 ASP A C 1
ATOM 4217 O O . ASP A 1 506 ? -12.586 -107.938 -24.594 1 80.88 506 ASP A O 1
ATOM 4221 N N . ILE A 1 507 ? -11.727 -106.062 -25.328 1 86.81 507 ILE A N 1
ATOM 4222 C CA . ILE A 1 507 ? -10.547 -106.062 -24.469 1 86.81 507 ILE A CA 1
ATOM 4223 C C . ILE A 1 507 ? -10.852 -105.312 -23.188 1 86.81 507 ILE A C 1
ATOM 4225 O O . ILE A 1 507 ? -11.414 -104.188 -23.234 1 86.81 507 ILE A O 1
ATOM 4229 N N . GLN A 1 508 ? -10.734 -105.938 -22 1 90.06 508 GLN A N 1
ATOM 4230 C CA . GLN A 1 508 ? -10.836 -105.25 -20.719 1 90.06 508 GLN A CA 1
ATOM 4231 C C . GLN A 1 508 ? -9.555 -104.5 -20.391 1 90.06 508 GLN A C 1
ATOM 4233 O O . GLN A 1 508 ? -8.461 -105.062 -20.453 1 90.06 508 GLN A O 1
ATOM 4238 N N . TYR A 1 509 ? -9.602 -103.188 -20.172 1 91.31 509 TYR A N 1
ATOM 4239 C CA . TYR A 1 509 ? -8.438 -102.375 -19.859 1 91.31 509 TYR A CA 1
ATOM 4240 C C . TYR A 1 509 ? -8.383 -102.062 -18.359 1 91.31 509 TYR A C 1
ATOM 4242 O O . TYR A 1 509 ? -9.375 -101.625 -17.781 1 91.31 509 TYR A O 1
ATOM 4250 N N . ASP A 1 510 ? -7.379 -102.438 -17.641 1 91.88 510 ASP A N 1
ATOM 4251 C CA . ASP A 1 510 ? -7.094 -102.062 -16.266 1 91.88 510 ASP A CA 1
ATOM 4252 C C . ASP A 1 510 ? -6.051 -100.938 -16.203 1 91.88 510 ASP A C 1
ATOM 4254 O O . ASP A 1 510 ? -4.863 -101.188 -16.422 1 91.88 510 ASP A O 1
ATOM 4258 N N . LEU A 1 511 ? -6.461 -99.75 -15.953 1 92.06 511 LEU A N 1
ATOM 4259 C CA . LEU A 1 511 ? -5.586 -98.562 -15.984 1 92.06 511 LEU A CA 1
ATOM 4260 C C . LEU A 1 511 ? -5.293 -98.062 -14.57 1 92.06 511 LEU A C 1
ATOM 4262 O O . LEU A 1 511 ? -6.211 -97.875 -13.766 1 92.06 511 LEU A O 1
ATOM 4266 N N . ASP A 1 512 ? -4.117 -98.062 -14.117 1 92.56 512 ASP A N 1
ATOM 4267 C CA . ASP A 1 512 ? -3.639 -97.438 -12.891 1 92.56 512 ASP A CA 1
ATOM 4268 C C . ASP A 1 512 ? -2.551 -96.375 -13.188 1 92.56 512 ASP A C 1
ATOM 4270 O O . ASP A 1 512 ? -1.368 -96.75 -13.258 1 92.56 512 ASP A O 1
ATOM 4274 N N . ILE A 1 513 ? -2.955 -95.188 -13.43 1 89.69 513 ILE A N 1
ATOM 4275 C CA . ILE A 1 513 ? -2.049 -94.125 -13.82 1 89.69 513 ILE A CA 1
ATOM 4276 C C . ILE A 1 513 ? -2.055 -93 -12.75 1 89.69 513 ILE A C 1
ATOM 4278 O O . ILE A 1 513 ? -3.1 -92.438 -12.469 1 89.69 513 ILE A O 1
ATOM 4282 N N . HIS A 1 514 ? -0.906 -92.688 -12.164 1 87.69 514 HIS A N 1
ATOM 4283 C CA . HIS A 1 514 ? -0.767 -91.625 -11.227 1 87.69 514 HIS A CA 1
ATOM 4284 C C . HIS A 1 514 ? -0.874 -90.25 -11.945 1 87.69 514 HIS A C 1
ATOM 4286 O O . HIS A 1 514 ? -0.767 -90.188 -13.172 1 87.69 514 HIS A O 1
ATOM 4292 N N . LYS A 1 515 ? -1.177 -89.25 -11.203 1 87.31 515 LYS A N 1
ATOM 4293 C CA . LYS A 1 515 ? -1.242 -87.938 -11.781 1 87.31 515 LYS A CA 1
ATOM 4294 C C . LYS A 1 515 ? 0.138 -87.438 -12.227 1 87.31 515 LYS A C 1
ATOM 4296 O O . LYS A 1 515 ? 0.985 -87.125 -11.391 1 87.31 515 LYS A O 1
ATOM 4301 N N . ILE A 1 516 ? 0.416 -87.625 -13.469 1 86.12 516 ILE A N 1
ATOM 4302 C CA . ILE A 1 516 ? 1.686 -87.25 -14.062 1 86.12 516 ILE A CA 1
ATOM 4303 C C . ILE A 1 516 ? 1.434 -86.188 -15.172 1 86.12 516 ILE A C 1
ATOM 4305 O O . ILE A 1 516 ? 0.562 -86.375 -16.016 1 86.12 516 ILE A O 1
ATOM 4309 N N . LEU A 1 517 ? 2.133 -85.125 -15.07 1 82.06 517 LEU A N 1
ATOM 4310 C CA . LEU A 1 517 ? 2.068 -84.125 -16.109 1 82.06 517 LEU A CA 1
ATOM 4311 C C . LEU A 1 517 ? 3.291 -84.188 -17.016 1 82.06 517 LEU A C 1
ATOM 4313 O O . LEU A 1 517 ? 4.426 -84.25 -16.531 1 82.06 517 LEU A O 1
ATOM 4317 N N . LEU A 1 518 ? 3.037 -84.438 -18.25 1 77.88 518 LEU A N 1
ATOM 4318 C CA . LEU A 1 518 ? 4.129 -84.5 -19.219 1 77.88 518 LEU A CA 1
ATOM 4319 C C . LEU A 1 518 ? 3.957 -83.438 -20.312 1 77.88 518 LEU A C 1
ATOM 4321 O O . LEU A 1 518 ? 2.844 -82.938 -20.562 1 77.88 518 LEU A O 1
ATOM 4325 N N . ASN A 1 519 ? 5.145 -83.062 -20.891 1 73.88 519 ASN A N 1
ATOM 4326 C CA . ASN A 1 519 ? 5.109 -82.125 -22.016 1 73.88 519 ASN A CA 1
ATOM 4327 C C . ASN A 1 519 ? 4.828 -82.875 -23.328 1 73.88 519 ASN A C 1
ATOM 4329 O O . ASN A 1 519 ? 4.824 -84.062 -23.375 1 73.88 519 ASN A O 1
ATOM 4333 N N . GLN A 1 520 ? 4.605 -82.188 -24.281 1 67.81 520 GLN A N 1
ATOM 4334 C CA . GLN A 1 520 ? 4.254 -82.688 -25.594 1 67.81 520 GLN A CA 1
ATOM 4335 C C . GLN A 1 520 ? 5.359 -83.562 -26.156 1 67.81 520 GLN A C 1
ATOM 4337 O O . GLN A 1 520 ? 5.082 -84.562 -26.812 1 67.81 520 GLN A O 1
ATOM 4342 N N . ASN A 1 521 ? 6.551 -83.312 -25.844 1 69.31 521 ASN A N 1
ATOM 4343 C CA . ASN A 1 521 ? 7.715 -84 -26.344 1 69.31 521 ASN A CA 1
ATOM 4344 C C . ASN A 1 521 ? 7.738 -85.438 -25.859 1 69.31 521 ASN A C 1
ATOM 4346 O O . ASN A 1 521 ? 8.242 -86.312 -26.547 1 69.31 521 ASN A O 1
ATOM 4350 N N . SER A 1 522 ? 7.168 -85.562 -24.75 1 77.12 522 SER A N 1
ATOM 4351 C CA . SER A 1 522 ? 7.16 -86.938 -24.172 1 77.12 522 SER A CA 1
ATOM 4352 C C . SER A 1 522 ? 5.879 -87.688 -24.531 1 77.12 522 SER A C 1
ATOM 4354 O O . SER A 1 522 ? 5.898 -88.875 -24.719 1 77.12 522 SER A O 1
ATOM 4356 N N . LEU A 1 523 ? 4.844 -86.938 -24.719 1 77.12 523 LEU A N 1
ATOM 4357 C CA . LEU A 1 523 ? 3.537 -87.562 -24.875 1 77.12 523 LEU A CA 1
ATOM 4358 C C . LEU A 1 523 ? 3.436 -88.25 -26.234 1 77.12 523 LEU A C 1
ATOM 4360 O O . LEU A 1 523 ? 2.873 -89.375 -26.344 1 77.12 523 LEU A O 1
ATOM 4364 N N . ILE A 1 524 ? 3.984 -87.75 -27.25 1 70.81 524 ILE A N 1
ATOM 4365 C CA . ILE A 1 524 ? 3.848 -88.312 -28.594 1 70.81 524 ILE A CA 1
ATOM 4366 C C . ILE A 1 524 ? 4.57 -89.625 -28.672 1 70.81 524 ILE A C 1
ATOM 4368 O O . ILE A 1 524 ? 3.98 -90.625 -29.078 1 70.81 524 ILE A O 1
ATOM 4372 N N . PRO A 1 525 ? 5.824 -89.688 -28.312 1 75.44 525 PRO A N 1
ATOM 4373 C CA . PRO A 1 525 ? 6.484 -91 -28.297 1 75.44 525 PRO A CA 1
ATOM 4374 C C . PRO A 1 525 ? 5.758 -92.062 -27.438 1 75.44 525 PRO A C 1
ATOM 4376 O O . PRO A 1 525 ? 5.66 -93.188 -27.797 1 75.44 525 PRO A O 1
ATOM 4379 N N . ILE A 1 526 ? 5.25 -91.625 -26.344 1 82.88 526 ILE A N 1
ATOM 4380 C CA . ILE A 1 526 ? 4.531 -92.5 -25.453 1 82.88 526 ILE A CA 1
ATOM 4381 C C . ILE A 1 526 ? 3.27 -93 -26.141 1 82.88 526 ILE A C 1
ATOM 4383 O O . ILE A 1 526 ? 2.949 -94.188 -26.062 1 82.88 526 ILE A O 1
ATOM 4387 N N . GLY A 1 527 ? 2.582 -92.125 -26.766 1 77.94 527 GLY A N 1
ATOM 4388 C CA . GLY A 1 527 ? 1.396 -92.5 -27.516 1 77.94 527 GLY A CA 1
ATOM 4389 C C . GLY A 1 527 ? 1.688 -93.5 -28.609 1 77.94 527 GLY A C 1
ATOM 4390 O O . GLY A 1 527 ? 0.941 -94.5 -28.781 1 77.94 527 GLY A O 1
ATOM 4391 N N . LEU A 1 528 ? 2.752 -93.375 -29.297 1 74.06 528 LEU A N 1
ATOM 4392 C CA . LEU A 1 528 ? 3.148 -94.25 -30.359 1 74.06 528 LEU A CA 1
ATOM 4393 C C . LEU A 1 528 ? 3.512 -95.625 -29.797 1 74.06 528 LEU A C 1
ATOM 4395 O O . LEU A 1 528 ? 3.143 -96.688 -30.359 1 74.06 528 LEU A O 1
ATOM 4399 N N . VAL A 1 529 ? 4.246 -95.625 -28.75 1 83.94 529 VAL A N 1
ATOM 4400 C CA . VAL A 1 529 ? 4.621 -96.875 -28.094 1 83.94 529 VAL A CA 1
ATOM 4401 C C . VAL A 1 529 ? 3.367 -97.625 -27.625 1 83.94 529 VAL A C 1
ATOM 4403 O O . VAL A 1 529 ? 3.236 -98.812 -27.828 1 83.94 529 VAL A O 1
ATOM 4406 N N . MET A 1 530 ? 2.457 -96.875 -27.031 1 84.38 530 MET A N 1
ATOM 4407 C CA . MET A 1 530 ? 1.206 -97.438 -26.547 1 84.38 530 MET A CA 1
ATOM 4408 C C . MET A 1 530 ? 0.427 -98.062 -27.703 1 84.38 530 MET A C 1
ATOM 4410 O O . MET A 1 530 ? -0.094 -99.188 -27.562 1 84.38 530 MET A O 1
ATOM 4414 N N . ASN A 1 531 ? 0.365 -97.438 -28.672 1 76.38 531 ASN A N 1
ATOM 4415 C CA . ASN A 1 531 ? -0.329 -97.938 -29.859 1 76.38 531 ASN A CA 1
ATOM 4416 C C . ASN A 1 531 ? 0.298 -99.188 -30.375 1 76.38 531 ASN A C 1
ATOM 4418 O O . ASN A 1 531 ? -0.413 -100.125 -30.703 1 76.38 531 ASN A O 1
ATOM 4422 N N . GLU A 1 532 ? 1.562 -99.188 -30.422 1 78.31 532 GLU A N 1
ATOM 4423 C CA . GLU A 1 532 ? 2.273 -100.375 -30.875 1 78.31 532 GLU A CA 1
ATOM 4424 C C . GLU A 1 532 ? 2.02 -101.562 -29.953 1 78.31 532 GLU A C 1
ATOM 4426 O O . GLU A 1 532 ? 1.815 -102.688 -30.406 1 78.31 532 GLU A O 1
ATOM 4431 N N . LEU A 1 533 ? 2.07 -101.312 -28.703 1 87.75 533 LEU A N 1
ATOM 4432 C CA . LEU A 1 533 ? 1.864 -102.375 -27.719 1 87.75 533 LEU A CA 1
ATOM 4433 C C . LEU A 1 533 ? 0.457 -103 -27.828 1 87.75 533 LEU A C 1
ATOM 4435 O O . LEU A 1 533 ? 0.283 -104.188 -27.859 1 87.75 533 LEU A O 1
ATOM 4439 N N . ILE A 1 534 ? -0.481 -102.125 -27.922 1 85.31 534 ILE A N 1
ATOM 4440 C CA . ILE A 1 534 ? -1.869 -102.562 -27.984 1 85.31 534 ILE A CA 1
ATOM 4441 C C . ILE A 1 534 ? -2.111 -103.312 -29.297 1 85.31 534 ILE A C 1
ATOM 4443 O O . ILE A 1 534 ? -2.742 -104.375 -29.297 1 85.31 534 ILE A O 1
ATOM 4447 N N . LEU A 1 535 ? -1.589 -102.812 -30.359 1 77 535 LEU A N 1
ATOM 4448 C CA . LEU A 1 535 ? -1.737 -103.5 -31.656 1 77 535 LEU A CA 1
ATOM 4449 C C . LEU A 1 535 ? -1.119 -104.875 -31.641 1 77 535 LEU A C 1
ATOM 4451 O O . LEU A 1 535 ? -1.695 -105.812 -32.188 1 77 535 LEU A O 1
ATOM 4455 N N . ASN A 1 536 ? 0.002 -105 -31.078 1 81.19 536 ASN A N 1
ATOM 4456 C CA . ASN A 1 536 ? 0.666 -106.312 -30.984 1 81.19 536 ASN A CA 1
ATOM 4457 C C . ASN A 1 536 ? -0.16 -107.312 -30.156 1 81.19 536 ASN A C 1
ATOM 4459 O O . ASN A 1 536 ? -0.252 -108.438 -30.5 1 81.19 536 ASN A O 1
ATOM 4463 N N . SER A 1 537 ? -0.729 -106.812 -29.109 1 87.25 537 SER A N 1
ATOM 4464 C CA . SER A 1 537 ? -1.564 -107.625 -28.281 1 87.25 537 SER A CA 1
ATOM 4465 C C . SER A 1 537 ? -2.795 -108.125 -29.031 1 87.25 537 SER A C 1
ATOM 4467 O O . SER A 1 537 ? -3.15 -109.312 -28.969 1 87.25 537 SER A O 1
ATOM 4469 N N . VAL A 1 538 ? -3.355 -107.25 -29.781 1 81.56 538 VAL A N 1
ATOM 4470 C CA . VAL A 1 538 ? -4.574 -107.562 -30.531 1 81.56 538 VAL A CA 1
ATOM 4471 C C . VAL A 1 538 ? -4.258 -108.562 -31.641 1 81.56 538 VAL A C 1
ATOM 4473 O O . VAL A 1 538 ? -5.016 -109.562 -31.859 1 81.56 538 VAL A O 1
ATOM 4476 N N . LYS A 1 539 ? -3.201 -108.5 -32.219 1 78.31 539 LYS A N 1
ATOM 4477 C CA . LYS A 1 539 ? -2.863 -109.25 -33.375 1 78.31 539 LYS A CA 1
ATOM 4478 C C . LYS A 1 539 ? -2.295 -110.625 -32.969 1 78.31 539 LYS A C 1
ATOM 4480 O O . LYS A 1 539 ? -2.598 -111.625 -33.625 1 78.31 539 LYS A O 1
ATOM 4485 N N . TYR A 1 540 ? -1.472 -110.562 -32.031 1 82.44 540 TYR A N 1
ATOM 4486 C CA . TYR A 1 540 ? -0.682 -111.75 -31.781 1 82.44 540 TYR A CA 1
ATOM 4487 C C . TYR A 1 540 ? -1.069 -112.438 -30.469 1 82.44 540 TYR A C 1
ATOM 4489 O O . TYR A 1 540 ? -1.03 -113.688 -30.344 1 82.44 540 TYR A O 1
ATOM 4497 N N . ALA A 1 541 ? -1.433 -111.625 -29.469 1 86.62 541 ALA A N 1
ATOM 4498 C CA . ALA A 1 541 ? -1.581 -112.188 -28.125 1 86.62 541 ALA A CA 1
ATOM 4499 C C . ALA A 1 541 ? -2.99 -112.688 -27.891 1 86.62 541 ALA A C 1
ATOM 4501 O O . ALA A 1 541 ? -3.178 -113.688 -27.188 1 86.62 541 ALA A O 1
ATOM 4502 N N . PHE A 1 542 ? -4.012 -112.188 -28.578 1 86.12 542 PHE A N 1
ATOM 4503 C CA . PHE A 1 542 ? -5.375 -112.438 -28.125 1 86.12 542 PHE A CA 1
ATOM 4504 C C . PHE A 1 542 ? -6.117 -113.312 -29.109 1 86.12 542 PHE A C 1
ATOM 4506 O O . PHE A 1 542 ? -7.328 -113.5 -28.984 1 86.12 542 PHE A O 1
ATOM 4513 N N . LYS A 1 543 ? -5.488 -113.875 -30.016 1 77.06 543 LYS A N 1
ATOM 4514 C CA . LYS A 1 543 ? -6.16 -114.688 -31 1 77.06 543 LYS A CA 1
ATOM 4515 C C . LYS A 1 543 ? -6.883 -115.875 -30.328 1 77.06 543 LYS A C 1
ATOM 4517 O O . LYS A 1 543 ? -7.969 -116.25 -30.75 1 77.06 543 LYS A O 1
ATOM 4522 N N . GLN A 1 544 ? -6.34 -116.375 -29.266 1 78.44 544 GLN A N 1
ATOM 4523 C CA . GLN A 1 544 ? -6.945 -117.562 -28.625 1 78.44 544 GLN A CA 1
ATOM 4524 C C . GLN A 1 544 ? -7.18 -117.312 -27.141 1 78.44 544 GLN A C 1
ATOM 4526 O O . GLN A 1 544 ? -7.312 -118.25 -26.344 1 78.44 544 GLN A O 1
ATOM 4531 N N . THR A 1 545 ? -7.328 -116.062 -26.75 1 84.06 545 THR A N 1
ATOM 4532 C CA . THR A 1 545 ? -7.473 -115.75 -25.344 1 84.06 545 THR A CA 1
ATOM 4533 C C . THR A 1 545 ? -8.93 -115.375 -25.016 1 84.06 545 THR A C 1
ATOM 4535 O O . THR A 1 545 ? -9.523 -114.5 -25.625 1 84.06 545 THR A O 1
ATOM 4538 N N . PRO A 1 546 ? -9.695 -116.188 -24.281 1 83.12 546 PRO A N 1
ATOM 4539 C CA . PRO A 1 546 ? -11.125 -116 -24.031 1 83.12 546 PRO A CA 1
ATOM 4540 C C . PRO A 1 546 ? -11.438 -114.625 -23.391 1 83.12 546 PRO A C 1
ATOM 4542 O O . PRO A 1 546 ? -12.445 -114 -23.734 1 83.12 546 PRO A O 1
ATOM 4545 N N . ASN A 1 547 ? -10.703 -114.25 -22.422 1 87.25 547 ASN A N 1
ATOM 4546 C CA . ASN A 1 547 ? -10.906 -112.938 -21.75 1 87.25 547 ASN A CA 1
ATOM 4547 C C . ASN A 1 547 ? -9.672 -112.062 -21.859 1 87.25 547 ASN A C 1
ATOM 4549 O O . ASN A 1 547 ? -8.922 -111.938 -20.891 1 87.25 547 ASN A O 1
ATOM 4553 N N . PRO A 1 548 ? -9.578 -111.438 -23.047 1 90.12 548 PRO A N 1
ATOM 4554 C CA . PRO A 1 548 ? -8.375 -110.562 -23.234 1 90.12 548 PRO A CA 1
ATOM 4555 C C . PRO A 1 548 ? -8.344 -109.375 -22.297 1 90.12 548 PRO A C 1
ATOM 4557 O O . PRO A 1 548 ? -9.336 -108.688 -22.172 1 90.12 548 PRO A O 1
ATOM 4560 N N . LYS A 1 549 ? -7.289 -109.25 -21.562 1 92.81 549 LYS A N 1
ATOM 4561 C CA . LYS A 1 549 ? -7.09 -108.125 -20.609 1 92.81 549 LYS A CA 1
ATOM 4562 C C . LYS A 1 549 ? -5.75 -107.438 -20.844 1 92.81 549 LYS A C 1
ATOM 4564 O O . LYS A 1 549 ? -4.742 -108.125 -21.094 1 92.81 549 LYS A O 1
ATOM 4569 N N . ILE A 1 550 ? -5.742 -106.188 -20.828 1 93.5 550 ILE A N 1
ATOM 4570 C CA . ILE A 1 550 ? -4.527 -105.375 -20.891 1 93.5 550 ILE A CA 1
ATOM 4571 C C . ILE A 1 550 ? -4.41 -104.5 -19.641 1 93.5 550 ILE A C 1
ATOM 4573 O O . ILE A 1 550 ? -5.371 -103.812 -19.234 1 93.5 550 ILE A O 1
ATOM 4577 N N . SER A 1 551 ? -3.33 -104.625 -18.891 1 94.25 551 SER A N 1
ATOM 4578 C CA . SER A 1 551 ? -3.064 -103.812 -17.703 1 94.25 551 SER A CA 1
ATOM 4579 C C . SER A 1 551 ? -1.979 -102.75 -18 1 94.25 551 SER A C 1
ATOM 4581 O O . SER A 1 551 ? -0.91 -103.062 -18.5 1 94.25 551 SER A O 1
ATOM 4583 N N . ILE A 1 552 ? -2.256 -101.438 -17.781 1 93.94 552 ILE A N 1
ATOM 4584 C CA . ILE A 1 552 ? -1.323 -100.375 -17.969 1 93.94 552 ILE A CA 1
ATOM 4585 C C . ILE A 1 552 ? -1.107 -99.625 -16.656 1 93.94 552 ILE A C 1
ATOM 4587 O O . ILE A 1 552 ? -2.064 -99.188 -16.031 1 93.94 552 ILE A O 1
ATOM 4591 N N . TYR A 1 553 ? 0.114 -99.562 -16.188 1 93.94 553 TYR A N 1
ATOM 4592 C CA . TYR A 1 553 ? 0.468 -98.938 -14.93 1 93.94 553 TYR A CA 1
ATOM 4593 C C . TYR A 1 553 ? 1.524 -97.812 -15.141 1 93.94 553 TYR A C 1
ATOM 4595 O O . TYR A 1 553 ? 2.537 -98.062 -15.805 1 93.94 553 TYR A O 1
ATOM 4603 N N . PHE A 1 554 ? 1.205 -96.562 -14.758 1 92.44 554 PHE A N 1
ATOM 4604 C CA . PHE A 1 554 ? 2.178 -95.5 -14.742 1 92.44 554 PHE A CA 1
ATOM 4605 C C . PHE A 1 554 ? 2.408 -95 -13.32 1 92.44 554 PHE A C 1
ATOM 4607 O O . PHE A 1 554 ? 1.454 -94.75 -12.594 1 92.44 554 PHE A O 1
ATOM 4614 N N . SER A 1 555 ? 3.562 -94.938 -12.82 1 91.12 555 SER A N 1
ATOM 4615 C CA . SER A 1 555 ? 3.912 -94.375 -11.523 1 91.12 555 SER A CA 1
ATOM 4616 C C . SER A 1 555 ? 5.129 -93.438 -11.633 1 91.12 555 SER A C 1
ATOM 4618 O O . SER A 1 555 ? 5.969 -93.625 -12.516 1 91.12 555 SER A O 1
ATOM 4620 N N . LYS A 1 556 ? 5.098 -92.375 -10.945 1 88.25 556 LYS A N 1
ATOM 4621 C CA . LYS A 1 556 ? 6.219 -91.438 -10.922 1 88.25 556 LYS A CA 1
ATOM 4622 C C . LYS A 1 556 ? 6.922 -91.438 -9.57 1 88.25 556 LYS A C 1
ATOM 4624 O O . LYS A 1 556 ? 6.27 -91.375 -8.523 1 88.25 556 LYS A O 1
ATOM 4629 N N . ASP A 1 557 ? 8.141 -91.812 -9.555 1 84.69 557 ASP A N 1
ATOM 4630 C CA . ASP A 1 557 ? 8.969 -91.625 -8.367 1 84.69 557 ASP A CA 1
ATOM 4631 C C . ASP A 1 557 ? 9.891 -90.438 -8.508 1 84.69 557 ASP A C 1
ATOM 4633 O O . ASP A 1 557 ? 9.742 -89.625 -9.438 1 84.69 557 ASP A O 1
ATOM 4637 N N . ASP A 1 558 ? 10.859 -90.062 -7.527 1 82.25 558 ASP A N 1
ATOM 4638 C CA . ASP A 1 558 ? 11.688 -88.812 -7.5 1 82.25 558 ASP A CA 1
ATOM 4639 C C . ASP A 1 558 ? 12.586 -88.75 -8.734 1 82.25 558 ASP A C 1
ATOM 4641 O O . ASP A 1 558 ? 12.867 -87.688 -9.234 1 82.25 558 ASP A O 1
ATOM 4645 N N . LYS A 1 559 ? 12.883 -89.875 -9.336 1 83.5 559 LYS A N 1
ATOM 4646 C CA . LYS A 1 559 ? 13.914 -89.875 -10.383 1 83.5 559 LYS A CA 1
ATOM 4647 C C . LYS A 1 559 ? 13.352 -90.375 -11.711 1 83.5 559 LYS A C 1
ATOM 4649 O O . LYS A 1 559 ? 13.828 -89.938 -12.773 1 83.5 559 LYS A O 1
ATOM 4654 N N . ASN A 1 560 ? 12.391 -91.25 -11.602 1 88 560 ASN A N 1
ATOM 4655 C CA . ASN A 1 560 ? 11.969 -91.875 -12.836 1 88 560 ASN A CA 1
ATOM 4656 C C . ASN A 1 560 ? 10.453 -92 -12.938 1 88 560 ASN A C 1
ATOM 4658 O O . ASN A 1 560 ? 9.75 -91.875 -11.922 1 88 560 ASN A O 1
ATOM 4662 N N . ILE A 1 561 ? 9.961 -92 -14.18 1 91.31 561 ILE A N 1
ATOM 4663 C CA . ILE A 1 561 ? 8.602 -92.375 -14.5 1 91.31 561 ILE A CA 1
ATOM 4664 C C . ILE A 1 561 ? 8.594 -93.875 -14.922 1 91.31 561 ILE A C 1
ATOM 4666 O O . ILE A 1 561 ? 9.32 -94.25 -15.836 1 91.31 561 ILE A O 1
ATOM 4670 N N . ASN A 1 562 ? 7.902 -94.688 -14.164 1 92.5 562 ASN A N 1
ATOM 4671 C CA . ASN A 1 562 ? 7.809 -96.125 -14.461 1 92.5 562 ASN A CA 1
ATOM 4672 C C . ASN A 1 562 ? 6.527 -96.5 -15.219 1 92.5 562 ASN A C 1
ATOM 4674 O O . ASN A 1 562 ? 5.43 -96.125 -14.766 1 92.5 562 ASN A O 1
ATOM 4678 N N . PHE A 1 563 ? 6.629 -97 -16.438 1 93.19 563 PHE A N 1
ATOM 4679 C CA . PHE A 1 563 ? 5.547 -97.438 -17.312 1 93.19 563 PHE A CA 1
ATOM 4680 C C . PHE A 1 563 ? 5.559 -99 -17.469 1 93.19 563 PHE A C 1
ATOM 4682 O O . PHE A 1 563 ? 6.57 -99.562 -17.859 1 93.19 563 PHE A O 1
ATOM 4689 N N . MET A 1 564 ? 4.516 -99.625 -16.984 1 94.12 564 MET A N 1
ATOM 4690 C CA . MET A 1 564 ? 4.375 -101.125 -17.125 1 94.12 564 MET A CA 1
ATOM 4691 C C . MET A 1 564 ? 3.17 -101.438 -18 1 94.12 564 MET A C 1
ATOM 4693 O O . MET A 1 564 ? 2.078 -100.938 -17.797 1 94.12 564 MET A O 1
ATOM 4697 N N . TYR A 1 565 ? 3.346 -102.188 -19.094 1 94.38 565 TYR A N 1
ATOM 4698 C CA . TYR A 1 565 ? 2.311 -102.688 -19.969 1 94.38 565 TYR A CA 1
ATOM 4699 C C . TYR A 1 565 ? 2.262 -104.25 -19.891 1 94.38 565 TYR A C 1
ATOM 4701 O O . TYR A 1 565 ? 3.289 -104.875 -20.047 1 94.38 565 TYR A O 1
ATOM 4709 N N . LYS A 1 566 ? 1.106 -104.812 -19.578 1 94.56 566 LYS A N 1
ATOM 4710 C CA . LYS A 1 566 ? 0.955 -106.25 -19.5 1 94.56 566 LYS A CA 1
ATOM 4711 C C . LYS A 1 566 ? -0.309 -106.75 -20.203 1 94.56 566 LYS A C 1
ATOM 4713 O O . LYS A 1 566 ? -1.374 -106.125 -20.062 1 94.56 566 LYS A O 1
ATOM 4718 N N . ASP A 1 567 ? -0.172 -107.688 -21.047 1 92.62 567 ASP A N 1
ATOM 4719 C CA . ASP A 1 567 ? -1.332 -108.312 -21.625 1 92.62 567 ASP A CA 1
ATOM 4720 C C . ASP A 1 567 ? -1.441 -109.75 -21.125 1 92.62 567 ASP A C 1
ATOM 4722 O O . ASP A 1 567 ? -0.471 -110.312 -20.609 1 92.62 567 ASP A O 1
ATOM 4726 N N . ASN A 1 568 ? -2.576 -110.438 -21.156 1 91.06 568 ASN A N 1
ATOM 4727 C CA . ASN A 1 568 ? -2.775 -111.812 -20.688 1 91.06 568 ASN A CA 1
ATOM 4728 C C . ASN A 1 568 ? -2.877 -112.75 -21.844 1 91.06 568 ASN A C 1
ATOM 4730 O O . ASN A 1 568 ? -3.672 -113.75 -21.812 1 91.06 568 ASN A O 1
ATOM 4734 N N . GLY A 1 569 ? -2.129 -112.5 -22.828 1 89.25 569 GLY A N 1
ATOM 4735 C CA . GLY A 1 569 ? -2.186 -113.375 -24 1 89.25 569 GLY A CA 1
ATOM 4736 C C . GLY A 1 569 ? -1.316 -114.562 -23.891 1 89.25 569 GLY A C 1
ATOM 4737 O O . GLY A 1 569 ? -0.978 -115 -22.781 1 89.25 569 GLY A O 1
ATOM 4738 N N . ILE A 1 570 ? -1.054 -115.312 -24.969 1 87.69 570 ILE A N 1
ATOM 4739 C CA . ILE A 1 570 ? -0.376 -116.625 -25.031 1 87.69 570 ILE A CA 1
ATOM 4740 C C . ILE A 1 570 ? 1.116 -116.438 -24.781 1 87.69 570 ILE A C 1
ATOM 4742 O O . ILE A 1 570 ? 1.844 -117.375 -24.578 1 87.69 570 ILE A O 1
ATOM 4746 N N . GLY A 1 571 ? 1.61 -115.25 -24.578 1 85.81 571 GLY A N 1
ATOM 4747 C CA . GLY A 1 571 ? 3.037 -115 -24.453 1 85.81 571 GLY A CA 1
ATOM 4748 C C . GLY A 1 571 ? 3.791 -115.125 -25.766 1 85.81 571 GLY A C 1
ATOM 4749 O O . GLY A 1 571 ? 3.182 -115.25 -26.828 1 85.81 571 GLY A O 1
ATOM 4750 N N . ALA A 1 572 ? 5.07 -114.75 -25.844 1 85.62 572 ALA A N 1
ATOM 4751 C CA . ALA A 1 572 ? 5.855 -114.812 -27.078 1 85.62 572 ALA A CA 1
ATOM 4752 C C . ALA A 1 572 ? 7.316 -115.125 -26.781 1 85.62 572 ALA A C 1
ATOM 4754 O O . ALA A 1 572 ? 7.762 -115.062 -25.625 1 85.62 572 ALA A O 1
ATOM 4755 N N . ASN A 1 573 ? 7.922 -115.875 -27.781 1 87.19 573 ASN A N 1
ATOM 4756 C CA . ASN A 1 573 ? 9.367 -116.062 -27.688 1 87.19 573 ASN A CA 1
ATOM 4757 C C . ASN A 1 573 ? 10.094 -114.688 -27.672 1 87.19 573 ASN A C 1
ATOM 4759 O O . ASN A 1 573 ? 10.008 -113.938 -28.641 1 87.19 573 ASN A O 1
ATOM 4763 N N . ILE A 1 574 ? 10.75 -114.375 -26.594 1 87.06 574 ILE A N 1
ATOM 4764 C CA . ILE A 1 574 ? 11.336 -113.062 -26.344 1 87.06 574 ILE A CA 1
ATOM 4765 C C . ILE A 1 574 ? 12.336 -112.688 -27.438 1 87.06 574 ILE A C 1
ATOM 4767 O O . ILE A 1 574 ? 12.422 -111.562 -27.875 1 87.06 574 ILE A O 1
ATOM 4771 N N . ASP A 1 575 ? 13.07 -113.688 -27.875 1 81.81 575 ASP A N 1
ATOM 4772 C CA . ASP A 1 575 ? 14.047 -113.438 -28.938 1 81.81 575 ASP A CA 1
ATOM 4773 C C . ASP A 1 575 ? 13.352 -113 -30.234 1 81.81 575 ASP A C 1
ATOM 4775 O O . ASP A 1 575 ? 13.852 -112.125 -30.953 1 81.81 575 ASP A O 1
ATOM 4779 N N . GLU A 1 576 ? 12.242 -113.562 -30.422 1 81.19 576 GLU A N 1
ATOM 4780 C CA . GLU A 1 576 ? 11.484 -113.25 -31.625 1 81.19 576 GLU A CA 1
ATOM 4781 C C . GLU A 1 576 ? 10.859 -111.875 -31.516 1 81.19 576 GLU A C 1
ATOM 4783 O O . GLU A 1 576 ? 10.805 -111.125 -32.5 1 81.19 576 GLU A O 1
ATOM 4788 N N . VAL A 1 577 ? 10.414 -111.562 -30.312 1 83.56 577 VAL A N 1
ATOM 4789 C CA . VAL A 1 577 ? 9.797 -110.25 -30.078 1 83.56 577 VAL A CA 1
ATOM 4790 C C . VAL A 1 577 ? 10.844 -109.188 -30.234 1 83.56 577 VAL A C 1
ATOM 4792 O O . VAL A 1 577 ? 10.586 -108.125 -30.891 1 83.56 577 VAL A O 1
ATOM 4795 N N . GLU A 1 578 ? 12.031 -109.375 -29.672 1 81.12 578 GLU A N 1
ATOM 4796 C CA . GLU A 1 578 ? 13.086 -108.375 -29.688 1 81.12 578 GLU A CA 1
ATOM 4797 C C . GLU A 1 578 ? 13.664 -108.188 -31.078 1 81.12 578 GLU A C 1
ATOM 4799 O O . GLU A 1 578 ? 14.25 -107.188 -31.391 1 81.12 578 GLU A O 1
ATOM 4804 N N . SER A 1 579 ? 13.383 -109.25 -31.844 1 71.5 579 SER A N 1
ATOM 4805 C CA . SER A 1 579 ? 13.891 -109.188 -33.219 1 71.5 579 SER A CA 1
ATOM 4806 C C . SER A 1 579 ? 12.852 -108.562 -34.156 1 71.5 579 SER A C 1
ATOM 4808 O O . SER A 1 579 ? 13.156 -108.25 -35.281 1 71.5 579 SER A O 1
ATOM 4810 N N . GLY A 1 580 ? 11.625 -108.438 -33.594 1 72 580 GLY A N 1
ATOM 4811 C CA . GLY A 1 580 ? 10.547 -107.938 -34.406 1 72 580 GLY A CA 1
ATOM 4812 C C . GLY A 1 580 ? 10.617 -106.438 -34.594 1 72 580 GLY A C 1
ATOM 4813 O O . GLY A 1 580 ? 11.25 -105.688 -33.812 1 72 580 GLY A O 1
ATOM 4814 N N . PHE A 1 581 ? 9.961 -106.062 -35.469 1 66.12 581 PHE A N 1
ATOM 4815 C CA . PHE A 1 581 ? 9.945 -104.688 -35.875 1 66.12 581 PHE A CA 1
ATOM 4816 C C . PHE A 1 581 ? 9.344 -103.75 -34.812 1 66.12 581 PHE A C 1
ATOM 4818 O O . PHE A 1 581 ? 9.867 -102.688 -34.531 1 66.12 581 PHE A O 1
ATOM 4825 N N . GLY A 1 582 ? 8.352 -104.188 -34.344 1 72.56 582 GLY A N 1
ATOM 4826 C CA . GLY A 1 582 ? 7.66 -103.438 -33.344 1 72.56 582 GLY A CA 1
ATOM 4827 C C . GLY A 1 582 ? 8.531 -103.062 -32.125 1 72.56 582 GLY A C 1
ATOM 4828 O O . GLY A 1 582 ? 8.523 -101.938 -31.656 1 72.56 582 GLY A O 1
ATOM 4829 N N . PHE A 1 583 ? 9.266 -104.062 -31.844 1 80.94 583 PHE A N 1
ATOM 4830 C CA . PHE A 1 583 ? 10.133 -103.875 -30.688 1 80.94 583 PHE A CA 1
ATOM 4831 C C . PHE A 1 583 ? 11.258 -102.875 -31 1 80.94 583 PHE A C 1
ATOM 4833 O O . PHE A 1 583 ? 11.602 -102.062 -30.156 1 80.94 583 PHE A O 1
ATOM 4840 N N . SER A 1 584 ? 11.797 -103 -32.156 1 75.5 584 SER A N 1
ATOM 4841 C CA . SER A 1 584 ? 12.859 -102.062 -32.562 1 75.5 584 SER A CA 1
ATOM 4842 C C . SER A 1 584 ? 12.359 -100.625 -32.594 1 75.5 584 SER A C 1
ATOM 4844 O O . SER A 1 584 ? 13.078 -99.75 -32.188 1 75.5 584 SER A O 1
ATOM 4846 N N . LEU A 1 585 ? 11.203 -100.5 -33 1 73.25 585 LEU A N 1
ATOM 4847 C CA . LEU A 1 585 ? 10.578 -99.125 -33 1 73.25 585 LEU A CA 1
ATOM 4848 C C . LEU A 1 585 ? 10.414 -98.625 -31.594 1 73.25 585 LEU A C 1
ATOM 4850 O O . LEU A 1 585 ? 10.766 -97.438 -31.328 1 73.25 585 LEU A O 1
ATOM 4854 N N . MET A 1 586 ? 9.852 -99.375 -30.781 1 82.88 586 MET A N 1
ATOM 4855 C CA . MET A 1 586 ? 9.641 -98.938 -29.406 1 82.88 586 MET A CA 1
ATOM 4856 C C . MET A 1 586 ? 10.961 -98.625 -28.719 1 82.88 586 MET A C 1
ATOM 4858 O O . MET A 1 586 ? 11.062 -97.625 -28 1 82.88 586 MET A O 1
ATOM 4862 N N . LYS A 1 587 ? 11.883 -99.5 -29.062 1 81.5 587 LYS A N 1
ATOM 4863 C CA . LYS A 1 587 ? 13.203 -99.25 -28.453 1 81.5 587 LYS A CA 1
ATOM 4864 C C . LYS A 1 587 ? 13.812 -97.938 -28.922 1 81.5 587 LYS A C 1
ATOM 4866 O O . LYS A 1 587 ? 14.391 -97.25 -28.125 1 81.5 587 LYS A O 1
ATOM 4871 N N . THR A 1 588 ? 13.695 -97.625 -30.156 1 75.19 588 THR A N 1
ATOM 4872 C CA . THR A 1 588 ? 14.219 -96.375 -30.703 1 75.19 588 THR A CA 1
ATOM 4873 C C . THR A 1 588 ? 13.523 -95.188 -30.078 1 75.19 588 THR A C 1
ATOM 4875 O O . THR A 1 588 ? 14.18 -94.188 -29.688 1 75.19 588 THR A O 1
ATOM 4878 N N . LEU A 1 589 ? 12.258 -95.25 -29.953 1 77.69 589 LEU A N 1
ATOM 4879 C CA . LEU A 1 589 ? 11.477 -94.125 -29.391 1 77.69 589 LEU A CA 1
ATOM 4880 C C . LEU A 1 589 ? 11.812 -93.938 -27.922 1 77.69 589 LEU A C 1
ATOM 4882 O O . LEU A 1 589 ? 12.016 -92.812 -27.484 1 77.69 589 LEU A O 1
ATOM 4886 N N . ILE A 1 590 ? 11.93 -94.938 -27.188 1 84.94 590 ILE A N 1
ATOM 4887 C CA . ILE A 1 590 ? 12.133 -94.875 -25.734 1 84.94 590 ILE A CA 1
ATOM 4888 C C . ILE A 1 590 ? 13.578 -94.5 -25.438 1 84.94 590 ILE A C 1
ATOM 4890 O O . ILE A 1 590 ? 13.844 -93.688 -24.594 1 84.94 590 ILE A O 1
ATOM 4894 N N . SER A 1 591 ? 14.492 -95.125 -26.203 1 81.44 591 SER A N 1
ATOM 4895 C CA . SER A 1 591 ? 15.898 -94.938 -25.891 1 81.44 591 SER A CA 1
ATOM 4896 C C . SER A 1 591 ? 16.391 -93.625 -26.469 1 81.44 591 SER A C 1
ATOM 4898 O O . SER A 1 591 ? 17.109 -92.875 -25.797 1 81.44 591 SER A O 1
ATOM 4900 N N . PHE A 1 592 ? 15.984 -93.25 -27.641 1 72.56 592 PHE A N 1
ATOM 4901 C CA . PHE A 1 592 ? 16.609 -92.125 -28.312 1 72.56 592 PHE A CA 1
ATOM 4902 C C . PHE A 1 592 ? 15.789 -90.875 -28.094 1 72.56 592 PHE A C 1
ATOM 4904 O O . PHE A 1 592 ? 16.344 -89.75 -28.016 1 72.56 592 PHE A O 1
ATOM 4911 N N . GLN A 1 593 ? 14.5 -91 -27.875 1 72.56 593 GLN A N 1
ATOM 4912 C CA . GLN A 1 593 ? 13.695 -89.812 -27.75 1 72.56 593 GLN A CA 1
ATOM 4913 C C . GLN A 1 593 ? 13.391 -89.5 -26.281 1 72.56 593 GLN A C 1
ATOM 4915 O O . GLN A 1 593 ? 13.297 -88.375 -25.875 1 72.56 593 GLN A O 1
ATOM 4920 N N . LEU A 1 594 ? 13.25 -90.5 -25.5 1 81.62 594 LEU A N 1
ATOM 4921 C CA . LEU A 1 594 ? 12.82 -90.25 -24.125 1 81.62 594 LEU A CA 1
ATOM 4922 C C . LEU A 1 594 ? 13.938 -90.625 -23.141 1 81.62 594 LEU A C 1
ATOM 4924 O O . LEU A 1 594 ? 13.766 -90.438 -21.938 1 81.62 594 LEU A O 1
ATOM 4928 N N . ASN A 1 595 ? 15.102 -91.062 -23.719 1 86.56 595 ASN A N 1
ATOM 4929 C CA . ASN A 1 595 ? 16.25 -91.438 -22.906 1 86.56 595 ASN A CA 1
ATOM 4930 C C . ASN A 1 595 ? 15.859 -92.438 -21.844 1 86.56 595 ASN A C 1
ATOM 4932 O O . ASN A 1 595 ? 16.281 -92.375 -20.703 1 86.56 595 ASN A O 1
ATOM 4936 N N . GLY A 1 596 ? 15.031 -93.375 -22.234 1 89.94 596 GLY A N 1
ATOM 4937 C CA . GLY A 1 596 ? 14.539 -94.375 -21.312 1 89.94 596 GLY A CA 1
ATOM 4938 C C . GLY A 1 596 ? 15.055 -95.812 -21.625 1 89.94 596 GLY A C 1
ATOM 4939 O O . GLY A 1 596 ? 15.977 -95.938 -22.438 1 89.94 596 GLY A O 1
ATOM 4940 N N . LYS A 1 597 ? 14.602 -96.75 -20.797 1 91.06 597 LYS A N 1
ATOM 4941 C CA . LYS A 1 597 ? 14.938 -98.188 -20.969 1 91.06 597 LYS A CA 1
ATOM 4942 C C . LYS A 1 597 ? 13.68 -99.062 -21.156 1 91.06 597 LYS A C 1
ATOM 4944 O O . LYS A 1 597 ? 12.648 -98.75 -20.531 1 91.06 597 LYS A O 1
ATOM 4949 N N . LEU A 1 598 ? 13.75 -100 -22.094 1 92.44 598 LEU A N 1
ATOM 4950 C CA . LEU A 1 598 ? 12.656 -100.875 -22.391 1 92.44 598 LEU A CA 1
ATOM 4951 C C . LEU A 1 598 ? 13.062 -102.375 -22.125 1 92.44 598 LEU A C 1
ATOM 4953 O O . LEU A 1 598 ? 14.133 -102.812 -22.562 1 92.44 598 LEU A O 1
ATOM 4957 N N . ASP A 1 599 ? 12.375 -103 -21.312 1 89.75 599 ASP A N 1
ATOM 4958 C CA . ASP A 1 599 ? 12.57 -104.438 -21.031 1 89.75 599 ASP A CA 1
ATOM 4959 C C . ASP A 1 599 ? 11.281 -105.25 -21.25 1 89.75 599 ASP A C 1
ATOM 4961 O O . ASP A 1 599 ? 10.18 -104.688 -21.062 1 89.75 599 ASP A O 1
ATOM 4965 N N . CYS A 1 600 ? 11.344 -106.438 -21.812 1 91.25 600 CYS A N 1
ATOM 4966 C CA . CYS A 1 600 ? 10.195 -107.312 -22.062 1 91.25 600 CYS A CA 1
ATOM 4967 C C . CYS A 1 600 ? 10.398 -108.688 -21.453 1 91.25 600 CYS A C 1
ATOM 4969 O O . CYS A 1 600 ? 11.492 -109.25 -21.547 1 91.25 600 CYS A O 1
ATOM 4971 N N . LYS A 1 601 ? 9.477 -109.312 -20.781 1 89.88 601 LYS A N 1
ATOM 4972 C CA . LYS A 1 601 ? 9.523 -110.625 -20.219 1 89.88 601 LYS A CA 1
ATOM 4973 C C . LYS A 1 601 ? 8.188 -111.375 -20.359 1 89.88 601 LYS A C 1
ATOM 4975 O O . LYS A 1 601 ? 7.145 -110.688 -20.5 1 89.88 601 LYS A O 1
ATOM 4980 N N . ASN A 1 602 ? 8.281 -112.688 -20.359 1 90.19 602 ASN A N 1
ATOM 4981 C CA . ASN A 1 602 ? 7.062 -113.438 -20.344 1 90.19 602 ASN A CA 1
ATOM 4982 C C . ASN A 1 602 ? 6.523 -113.625 -18.922 1 90.19 602 ASN A C 1
ATOM 4984 O O . ASN A 1 602 ? 7.273 -113.938 -18 1 90.19 602 ASN A O 1
ATOM 4988 N N . ASN A 1 603 ? 5.379 -113.312 -18.609 1 85.81 603 ASN A N 1
ATOM 4989 C CA . ASN A 1 603 ? 4.695 -113.438 -17.328 1 85.81 603 ASN A CA 1
ATOM 4990 C C . ASN A 1 603 ? 3.189 -113.625 -17.516 1 85.81 603 ASN A C 1
ATOM 4992 O O . ASN A 1 603 ? 2.424 -112.688 -17.297 1 85.81 603 ASN A O 1
ATOM 4996 N N . ASP A 1 604 ? 2.674 -115 -17.797 1 84.94 604 ASP A N 1
ATOM 4997 C CA . ASP A 1 604 ? 1.268 -115.25 -18.094 1 84.94 604 ASP A CA 1
ATOM 4998 C C . ASP A 1 604 ? 0.729 -114.25 -19.109 1 84.94 604 ASP A C 1
ATOM 5000 O O . ASP A 1 604 ? -0.322 -113.625 -18.906 1 84.94 604 ASP A O 1
ATOM 5004 N N . GLY A 1 605 ? 1.491 -114.125 -20.109 1 90.31 605 GLY A N 1
ATOM 5005 C CA . GLY A 1 605 ? 1.386 -113.125 -21.172 1 90.31 605 GLY A CA 1
ATOM 5006 C C . GLY A 1 605 ? 2.68 -112.375 -21.406 1 90.31 605 GLY A C 1
ATOM 5007 O O . GLY A 1 605 ? 3.76 -112.875 -21.062 1 90.31 605 GLY A O 1
ATOM 5008 N N . LEU A 1 606 ? 2.627 -111.312 -22 1 91.12 606 LEU A N 1
ATOM 5009 C CA . LEU A 1 606 ? 3.832 -110.5 -22.234 1 91.12 606 LEU A CA 1
ATOM 5010 C C . LEU A 1 606 ? 3.812 -109.25 -21.422 1 91.12 606 LEU A C 1
ATOM 5012 O O . LEU A 1 606 ? 2.799 -108.5 -21.391 1 91.12 606 LEU A O 1
ATOM 5016 N N . GLU A 1 607 ? 4.852 -109.062 -20.688 1 94.12 607 GLU A N 1
ATOM 5017 C CA . GLU A 1 607 ? 4.988 -107.875 -19.844 1 94.12 607 GLU A CA 1
ATOM 5018 C C . GLU A 1 607 ? 6.137 -107 -20.312 1 94.12 607 GLU A C 1
ATOM 5020 O O . GLU A 1 607 ? 7.242 -107.5 -20.562 1 94.12 607 GLU A O 1
ATOM 5025 N N . TYR A 1 608 ? 5.875 -105.688 -20.547 1 93.81 608 TYR A N 1
ATOM 5026 C CA . TYR A 1 608 ? 6.891 -104.688 -20.891 1 93.81 608 TYR A CA 1
ATOM 5027 C C . TYR A 1 608 ? 7.125 -103.75 -19.734 1 93.81 608 TYR A C 1
ATOM 5029 O O . TYR A 1 608 ? 6.172 -103.25 -19.109 1 93.81 608 TYR A O 1
ATOM 5037 N N . LYS A 1 609 ? 8.32 -103.562 -19.391 1 93.94 609 LYS A N 1
ATOM 5038 C CA . LYS A 1 609 ? 8.703 -102.562 -18.391 1 93.94 609 LYS A CA 1
ATOM 5039 C C . LYS A 1 609 ? 9.531 -101.438 -19.016 1 93.94 609 LYS A C 1
ATOM 5041 O O . LYS A 1 609 ? 10.586 -101.688 -19.609 1 93.94 609 LYS A O 1
ATOM 5046 N N . ILE A 1 610 ? 9.023 -100.25 -18.969 1 92.88 610 ILE A N 1
ATOM 5047 C CA . ILE A 1 610 ? 9.68 -99.062 -19.531 1 92.88 610 ILE A CA 1
ATOM 5048 C C . ILE A 1 610 ? 10 -98.062 -18.406 1 92.88 610 ILE A C 1
ATOM 5050 O O . ILE A 1 610 ? 9.141 -97.75 -17.594 1 92.88 610 ILE A O 1
ATOM 5054 N N . ILE A 1 611 ? 11.227 -97.625 -18.297 1 93.31 611 ILE A N 1
ATOM 5055 C CA . ILE A 1 611 ? 11.664 -96.688 -17.312 1 93.31 611 ILE A CA 1
ATOM 5056 C C . ILE A 1 611 ? 12.102 -95.375 -18.031 1 93.31 611 ILE A C 1
ATOM 5058 O O . ILE A 1 611 ? 12.984 -95.438 -18.891 1 93.31 611 ILE A O 1
ATOM 5062 N N . LEU A 1 612 ? 11.492 -94.25 -17.703 1 89.19 612 LEU A N 1
ATOM 5063 C CA . LEU A 1 612 ? 11.797 -93 -18.281 1 89.19 612 LEU A CA 1
ATOM 5064 C C . LEU A 1 612 ? 12.32 -92 -17.203 1 89.19 612 LEU A C 1
ATOM 5066 O O . LEU A 1 612 ? 11.906 -92.125 -16.047 1 89.19 612 LEU A O 1
ATOM 5070 N N . PRO A 1 613 ? 13.18 -91.062 -17.531 1 87.44 613 PRO A N 1
ATOM 5071 C CA . PRO A 1 613 ? 13.602 -90.062 -16.562 1 87.44 613 PRO A CA 1
ATOM 5072 C C . PRO A 1 613 ? 12.461 -89.125 -16.156 1 87.44 613 PRO A C 1
ATOM 5074 O O . PRO A 1 613 ? 11.602 -88.75 -16.984 1 87.44 613 PRO A O 1
ATOM 5077 N N . ALA A 1 614 ? 12.461 -88.625 -14.906 1 80.5 614 ALA A N 1
ATOM 5078 C CA . ALA A 1 614 ? 11.391 -87.812 -14.336 1 80.5 614 ALA A CA 1
ATOM 5079 C C . ALA A 1 614 ? 11.297 -86.438 -15.047 1 80.5 614 ALA A C 1
ATOM 5081 O O . ALA A 1 614 ? 10.234 -85.812 -15.078 1 80.5 614 ALA A O 1
ATOM 5082 N N . ASP A 1 615 ? 12.383 -86 -15.695 1 73.75 615 ASP A N 1
ATOM 5083 C CA . ASP A 1 615 ? 12.414 -84.688 -16.328 1 73.75 615 ASP A CA 1
ATOM 5084 C C . ASP A 1 615 ? 11.906 -84.812 -17.766 1 73.75 615 ASP A C 1
ATOM 5086 O O . ASP A 1 615 ? 11.969 -83.812 -18.516 1 73.75 615 ASP A O 1
ATOM 5090 N N . SER A 1 616 ? 11.336 -85.812 -18.109 1 64.19 616 SER A N 1
ATOM 5091 C CA . SER A 1 616 ? 10.852 -86 -19.484 1 64.19 616 SER A CA 1
ATOM 5092 C C . SER A 1 616 ? 9.539 -85.25 -19.672 1 64.19 616 SER A C 1
ATOM 5094 O O . SER A 1 616 ? 8.727 -85.125 -18.75 1 64.19 616 SER A O 1
ATOM 5096 N N . MET B 1 1 ? -48.969 8.578 67.562 1 23.59 1 MET B N 1
ATOM 5097 C CA . MET B 1 1 ? -47.594 9.094 67.562 1 23.59 1 MET B CA 1
ATOM 5098 C C . MET B 1 1 ? -47.156 9.414 66.125 1 23.59 1 MET B C 1
ATOM 5100 O O . MET B 1 1 ? -47.156 8.539 65.25 1 23.59 1 MET B O 1
ATOM 5104 N N . ARG B 1 2 ? -47.375 10.633 65.688 1 25.56 2 ARG B N 1
ATOM 5105 C CA . ARG B 1 2 ? -47.719 11.719 64.75 1 25.56 2 ARG B CA 1
ATOM 5106 C C . ARG B 1 2 ? -46.5 12.219 64 1 25.56 2 ARG B C 1
ATOM 5108 O O . ARG B 1 2 ? -46.562 13.273 63.344 1 25.56 2 ARG B O 1
ATOM 5115 N N . LEU B 1 3 ? -45.406 11.758 64.562 1 30.52 3 LEU B N 1
ATOM 5116 C CA . LEU B 1 3 ? -44.188 12.469 64.188 1 30.52 3 LEU B CA 1
ATOM 5117 C C . LEU B 1 3 ? -43.906 12.305 62.719 1 30.52 3 LEU B C 1
ATOM 5119 O O . LEU B 1 3 ? -43.25 11.336 62.312 1 30.52 3 LEU B O 1
ATOM 5123 N N . TYR B 1 4 ? -44.969 12.414 61.844 1 28.64 4 TYR B N 1
ATOM 5124 C CA . TYR B 1 4 ? -45.125 12.203 60.406 1 28.64 4 TYR B CA 1
ATOM 5125 C C . TYR B 1 4 ? -44.062 12.953 59.625 1 28.64 4 TYR B C 1
ATOM 5127 O O . TYR B 1 4 ? -43.312 12.359 58.844 1 28.64 4 TYR B O 1
ATOM 5135 N N . TYR B 1 5 ? -44.469 14.062 58.844 1 29.53 5 TYR B N 1
ATOM 5136 C CA . TYR B 1 5 ? -44.344 14.523 57.469 1 29.53 5 TYR B CA 1
ATOM 5137 C C . TYR B 1 5 ? -43.219 15.531 57.312 1 29.53 5 TYR B C 1
ATOM 5139 O O . TYR B 1 5 ? -43.406 16.625 56.781 1 29.53 5 TYR B O 1
ATOM 5147 N N . LEU B 1 6 ? -42.375 15.766 58.375 1 30.84 6 LEU B N 1
ATOM 5148 C CA . LEU B 1 6 ? -41.562 16.906 57.969 1 30.84 6 LEU B CA 1
ATOM 5149 C C . LEU B 1 6 ? -40.844 16.641 56.656 1 30.84 6 LEU B C 1
ATOM 5151 O O . LEU B 1 6 ? -39.906 15.828 56.594 1 30.84 6 LEU B O 1
ATOM 5155 N N . ILE B 1 7 ? -41.625 16.641 55.531 1 31.25 7 ILE B N 1
ATOM 5156 C CA . ILE B 1 7 ? -41.25 16.703 54.125 1 31.25 7 ILE B CA 1
ATOM 5157 C C . ILE B 1 7 ? -40.188 17.766 53.906 1 31.25 7 ILE B C 1
ATOM 5159 O O . ILE B 1 7 ? -40.438 18.969 54.094 1 31.25 7 ILE B O 1
ATOM 5163 N N . ILE B 1 8 ? -38.969 17.578 54.406 1 32.91 8 ILE B N 1
ATOM 5164 C CA . ILE B 1 8 ? -37.812 18.422 54.062 1 32.91 8 ILE B CA 1
ATOM 5165 C C . ILE B 1 8 ? -37.906 18.828 52.594 1 32.91 8 ILE B C 1
ATOM 5167 O O . ILE B 1 8 ? -37.969 17.969 51.719 1 32.91 8 ILE B O 1
ATOM 5171 N N . LEU B 1 9 ? -38.438 20.016 52.312 1 30.75 9 LEU B N 1
ATOM 5172 C CA . LEU B 1 9 ? -38.312 20.797 51.094 1 30.75 9 LEU B CA 1
ATOM 5173 C C . LEU B 1 9 ? -36.906 20.766 50.531 1 30.75 9 LEU B C 1
ATOM 5175 O O . LEU B 1 9 ? -36 21.359 51.125 1 30.75 9 LEU B O 1
ATOM 5179 N N . LEU B 1 10 ? -36.375 19.609 50.156 1 32.16 10 LEU B N 1
ATOM 5180 C CA . LEU B 1 10 ? -35.188 19.609 49.312 1 32.16 10 LEU B CA 1
ATOM 5181 C C . LEU B 1 10 ? -35.312 20.672 48.219 1 32.16 10 LEU B C 1
ATOM 5183 O O . LEU B 1 10 ? -36.094 20.531 47.281 1 32.16 10 LEU B O 1
ATOM 5187 N N . VAL B 1 11 ? -35.281 21.953 48.625 1 32.94 11 VAL B N 1
ATOM 5188 C CA . VAL B 1 11 ? -34.969 22.984 47.625 1 32.94 11 VAL B CA 1
ATOM 5189 C C . VAL B 1 11 ? -33.906 22.5 46.688 1 32.94 11 VAL B C 1
ATOM 5191 O O . VAL B 1 11 ? -32.781 22.219 47.094 1 32.94 11 VAL B O 1
ATOM 5194 N N . SER B 1 12 ? -34.281 21.766 45.688 1 32.41 12 SER B N 1
ATOM 5195 C CA . SER B 1 12 ? -33.469 21.562 44.531 1 32.41 12 SER B CA 1
ATOM 5196 C C . SER B 1 12 ? -32.781 22.859 44.094 1 32.41 12 SER B C 1
ATOM 5198 O O . SER B 1 12 ? -33.438 23.812 43.688 1 32.41 12 SER B O 1
ATOM 5200 N N . PHE B 1 13 ? -31.797 23.344 44.875 1 33.03 13 PHE B N 1
ATOM 5201 C CA . PHE B 1 13 ? -30.906 24.312 44.25 1 33.03 13 PHE B CA 1
ATOM 5202 C C . PHE B 1 13 ? -30.672 23.984 42.781 1 33.03 13 PHE B C 1
ATOM 5204 O O . PHE B 1 13 ? -30.016 22.984 42.469 1 33.03 13 PHE B O 1
ATOM 5211 N N . SER B 1 14 ? -31.641 24.297 42 1 34.12 14 SER B N 1
ATOM 5212 C CA . SER B 1 14 ? -31.281 24.406 40.594 1 34.12 14 SER B CA 1
ATOM 5213 C C . SER B 1 14 ? -29.984 25.172 40.406 1 34.12 14 SER B C 1
ATOM 5215 O O . SER B 1 14 ? -29.938 26.391 40.625 1 34.12 14 SER B O 1
ATOM 5217 N N . SER B 1 15 ? -28.859 24.703 40.906 1 35.41 15 SER B N 1
ATOM 5218 C CA . SER B 1 15 ? -27.641 25.328 40.375 1 35.41 15 SER B CA 1
ATOM 5219 C C . SER B 1 15 ? -27.812 25.719 38.906 1 35.41 15 SER B C 1
ATOM 5221 O O . SER B 1 15 ? -28.125 24.875 38.062 1 35.41 15 SER B O 1
ATOM 5223 N N . VAL B 1 16 ? -28.375 26.797 38.688 1 40.81 16 VAL B N 1
ATOM 5224 C CA . VAL B 1 16 ? -28.203 27.406 37.375 1 40.81 16 VAL B CA 1
ATOM 5225 C C . VAL B 1 16 ? -26.797 27.125 36.844 1 40.81 16 VAL B C 1
ATOM 5227 O O . VAL B 1 16 ? -25.812 27.625 37.406 1 40.81 16 VAL B O 1
ATOM 5230 N N . PHE B 1 17 ? -26.359 25.938 36.688 1 45.19 17 PHE B N 1
ATOM 5231 C CA . PHE B 1 17 ? -25.125 25.578 36 1 45.19 17 PHE B CA 1
ATOM 5232 C C . PHE B 1 17 ? -24.922 26.453 34.781 1 45.19 17 PHE B C 1
ATOM 5234 O O . PHE B 1 17 ? -25.75 26.469 33.875 1 45.19 17 PHE B O 1
ATOM 5241 N N . ALA B 1 18 ? -24.469 27.641 34.938 1 52.62 18 ALA B N 1
ATOM 5242 C CA . ALA B 1 18 ? -24.031 28.547 33.875 1 52.62 18 ALA B CA 1
ATOM 5243 C C . ALA B 1 18 ? -23.156 27.828 32.875 1 52.62 18 ALA B C 1
ATOM 5245 O O . ALA B 1 18 ? -22.172 27.188 33.219 1 52.62 18 ALA B O 1
ATOM 5246 N N . THR B 1 19 ? -23.594 27.5 31.719 1 76.81 19 THR B N 1
ATOM 5247 C CA . THR B 1 19 ? -22.922 26.969 30.547 1 76.81 19 THR B CA 1
ATOM 5248 C C . THR B 1 19 ? -21.969 28 29.953 1 76.81 19 THR B C 1
ATOM 5250 O O . THR B 1 19 ? -22.391 28.922 29.25 1 76.81 19 THR B O 1
ATOM 5253 N N . GLU B 1 20 ? -20.734 28.094 30.578 1 88 20 GLU B N 1
ATOM 5254 C CA . GLU B 1 20 ? -19.75 29.078 30.141 1 88 20 GLU B CA 1
ATOM 5255 C C . GLU B 1 20 ? -18.531 28.406 29.547 1 88 20 GLU B C 1
ATOM 5257 O O . GLU B 1 20 ? -18.031 27.406 30.078 1 88 20 GLU B O 1
ATOM 5262 N N . ILE B 1 21 ? -18.125 28.938 28.5 1 91.12 21 ILE B N 1
ATOM 5263 C CA . ILE B 1 21 ? -16.891 28.5 27.844 1 91.12 21 ILE B CA 1
ATOM 5264 C C . ILE B 1 21 ? -15.812 29.562 28 1 91.12 21 ILE B C 1
ATOM 5266 O O . ILE B 1 21 ? -15.977 30.703 27.562 1 91.12 21 ILE B O 1
ATOM 5270 N N . ASP B 1 22 ? -14.711 29.156 28.641 1 91.12 22 ASP B N 1
ATOM 5271 C CA . ASP B 1 22 ? -13.562 30.031 28.828 1 91.12 22 ASP B CA 1
ATOM 5272 C C . ASP B 1 22 ? -12.672 30.047 27.578 1 91.12 22 ASP B C 1
ATOM 5274 O O . ASP B 1 22 ? -12.055 29.047 27.25 1 91.12 22 ASP B O 1
ATOM 5278 N N . LEU B 1 23 ? -12.508 31.188 26.984 1 91.75 23 LEU B N 1
ATOM 5279 C CA . LEU B 1 23 ? -11.781 31.312 25.734 1 91.75 23 LEU B CA 1
ATOM 5280 C C . LEU B 1 23 ? -10.273 31.312 25.969 1 91.75 23 LEU B C 1
ATOM 5282 O O . LEU B 1 23 ? -9.492 31.156 25.031 1 91.75 23 LEU B O 1
ATOM 5286 N N . SER B 1 24 ? -9.836 31.484 27.172 1 83.06 24 SER B N 1
ATOM 5287 C CA . SER B 1 24 ? -8.406 31.531 27.484 1 83.06 24 SER B CA 1
ATOM 5288 C C . SER B 1 24 ? -7.836 30.125 27.641 1 83.06 24 SER B C 1
ATOM 5290 O O . SER B 1 24 ? -6.617 29.938 27.609 1 83.06 24 SER B O 1
ATOM 5292 N N . ASN B 1 25 ? -8.766 29.188 27.797 1 71.12 25 ASN B N 1
ATOM 5293 C CA . ASN B 1 25 ? -8.336 27.812 28.016 1 71.12 25 ASN B CA 1
ATOM 5294 C C . ASN B 1 25 ? -7.785 27.188 26.734 1 71.12 25 ASN B C 1
ATOM 5296 O O . ASN B 1 25 ? -8.289 27.438 25.641 1 71.12 25 ASN B O 1
ATOM 5300 N N . LYS B 1 26 ? -6.625 26.531 26.953 1 69.38 26 LYS B N 1
ATOM 5301 C CA . LYS B 1 26 ? -5.852 25.938 25.859 1 69.38 26 LYS B CA 1
ATOM 5302 C C . LYS B 1 26 ? -6.348 24.531 25.547 1 69.38 26 LYS B C 1
ATOM 5304 O O . LYS B 1 26 ? -5.777 23.844 24.688 1 69.38 26 LYS B O 1
ATOM 5309 N N . ASN B 1 27 ? -7.488 24.266 26.031 1 69.19 27 ASN B N 1
ATOM 5310 C CA . ASN B 1 27 ? -7.871 22.859 25.891 1 69.19 27 ASN B CA 1
ATOM 5311 C C . ASN B 1 27 ? -8.5 22.578 24.531 1 69.19 27 ASN B C 1
ATOM 5313 O O . ASN B 1 27 ? -9.156 23.453 23.953 1 69.19 27 ASN B O 1
ATOM 5317 N N . LEU B 1 28 ? -8.141 21.422 24.016 1 76.25 28 LEU B N 1
ATOM 5318 C CA . LEU B 1 28 ? -8.602 20.922 22.719 1 76.25 28 LEU B CA 1
ATOM 5319 C C . LEU B 1 28 ? -9.844 20.047 22.891 1 76.25 28 LEU B C 1
ATOM 5321 O O . LEU B 1 28 ? -10.219 19.312 21.984 1 76.25 28 LEU B O 1
ATOM 5325 N N . THR B 1 29 ? -10.609 20.25 23.891 1 82.31 29 THR B N 1
ATOM 5326 C CA . THR B 1 29 ? -11.734 19.359 24.141 1 82.31 29 THR B CA 1
ATOM 5327 C C . THR B 1 29 ? -13.016 19.906 23.516 1 82.31 29 THR B C 1
ATOM 5329 O O . THR B 1 29 ? -13.094 21.078 23.172 1 82.31 29 THR B O 1
ATOM 5332 N N . TYR B 1 30 ? -13.984 19.047 23.297 1 91.44 30 TYR B N 1
ATOM 5333 C CA . TYR B 1 30 ? -15.297 19.438 22.797 1 91.44 30 TYR B CA 1
ATOM 5334 C C . TYR B 1 30 ? -16.094 20.172 23.875 1 91.44 30 TYR B C 1
ATOM 5336 O O . TYR B 1 30 ? -16.016 19.812 25.047 1 91.44 30 TYR B O 1
ATOM 5344 N N . GLU B 1 31 ? -16.906 21.078 23.5 1 89.69 31 GLU B N 1
ATOM 5345 C CA . GLU B 1 31 ? -17.547 22 24.438 1 89.69 31 GLU B CA 1
ATOM 5346 C C . GLU B 1 31 ? -18.969 21.578 24.734 1 89.69 31 GLU B C 1
ATOM 5348 O O . GLU B 1 31 ? -19.734 22.328 25.344 1 89.69 31 GLU B O 1
ATOM 5353 N N . GLY B 1 32 ? -19.297 20.406 24.375 1 90.56 32 GLY B N 1
ATOM 5354 C CA . GLY B 1 32 ? -20.688 20 24.484 1 90.56 32 GLY B CA 1
ATOM 5355 C C . GLY B 1 32 ? -21.234 20.125 25.891 1 90.56 32 GLY B C 1
ATOM 5356 O O . GLY B 1 32 ? -22.359 20.594 26.094 1 90.56 32 GLY B O 1
ATOM 5357 N N . LYS B 1 33 ? -20.5 19.844 26.922 1 91.25 33 LYS B N 1
ATOM 5358 C CA . LYS B 1 33 ? -20.969 19.828 28.312 1 91.25 33 LYS B CA 1
ATOM 5359 C C . LYS B 1 33 ? -21.188 21.25 28.828 1 91.25 33 LYS B C 1
ATOM 5361 O O . LYS B 1 33 ? -21.844 21.438 29.844 1 91.25 33 LYS B O 1
ATOM 5366 N N . LYS B 1 34 ? -20.75 22.156 28.078 1 92.88 34 LYS B N 1
ATOM 5367 C CA . LYS B 1 34 ? -20.844 23.547 28.516 1 92.88 34 LYS B CA 1
ATOM 5368 C C . LYS B 1 34 ? -21.938 24.281 27.766 1 92.88 34 LYS B C 1
ATOM 5370 O O . LYS B 1 34 ? -22 25.516 27.781 1 92.88 34 LYS B O 1
ATOM 5375 N N . MET B 1 35 ? -22.734 23.531 27.094 1 94.38 35 MET B N 1
ATOM 5376 C CA . MET B 1 35 ? -23.812 24.141 26.328 1 94.38 35 MET B CA 1
ATOM 5377 C C . MET B 1 35 ? -25.172 23.609 26.766 1 94.38 35 MET B C 1
ATOM 5379 O O . MET B 1 35 ? -25.25 22.531 27.359 1 94.38 35 MET B O 1
ATOM 5383 N N . SER B 1 36 ? -26.188 24.359 26.531 1 95.56 36 SER B N 1
ATOM 5384 C CA . SER B 1 36 ? -27.578 23.922 26.625 1 95.56 36 SER B CA 1
ATOM 5385 C C . SER B 1 36 ? -28.266 23.938 25.266 1 95.56 36 SER B C 1
ATOM 5387 O O . SER B 1 36 ? -27.844 24.656 24.359 1 95.56 36 SER B O 1
ATOM 5389 N N . TYR B 1 37 ? -29.203 23.047 25.125 1 96.06 37 TYR B N 1
ATOM 5390 C CA . TYR B 1 37 ? -29.812 22.969 23.797 1 96.06 37 TYR B CA 1
ATOM 5391 C C . TYR B 1 37 ? -31.344 23.016 23.906 1 96.06 37 TYR B C 1
ATOM 5393 O O . TYR B 1 37 ? -31.906 22.75 24.969 1 96.06 37 TYR B O 1
ATOM 5401 N N . PHE B 1 38 ? -31.969 23.469 22.859 1 96.56 38 PHE B N 1
ATOM 5402 C CA . PHE B 1 38 ? -33.406 23.516 22.656 1 96.56 38 PHE B CA 1
ATOM 5403 C C . PHE B 1 38 ? -33.781 22.906 21.312 1 96.56 38 PHE B C 1
ATOM 5405 O O . PHE B 1 38 ? -33.219 23.266 20.281 1 96.56 38 PHE B O 1
ATOM 5412 N N . GLU B 1 39 ? -34.688 21.984 21.312 1 96.81 39 GLU B N 1
ATOM 5413 C CA . GLU B 1 39 ? -35.125 21.328 20.094 1 96.81 39 GLU B CA 1
ATOM 5414 C C . GLU B 1 39 ? -36.312 22.062 19.453 1 96.81 39 GLU B C 1
ATOM 5416 O O . GLU B 1 39 ? -37.375 22.156 20.047 1 96.81 39 GLU B O 1
ATOM 5421 N N . ASP B 1 40 ? -36.062 22.578 18.312 1 96.81 40 ASP B N 1
ATOM 5422 C CA . ASP B 1 40 ? -37.094 23.219 17.5 1 96.81 40 ASP B CA 1
ATOM 5423 C C . ASP B 1 40 ? -37.656 22.25 16.469 1 96.81 40 ASP B C 1
ATOM 5425 O O . ASP B 1 40 ? -37.219 22.234 15.32 1 96.81 40 ASP B O 1
ATOM 5429 N N . LYS B 1 41 ? -38.688 21.578 16.797 1 95.12 41 LYS B N 1
ATOM 5430 C CA . LYS B 1 41 ? -39.25 20.484 16 1 95.12 41 LYS B CA 1
ATOM 5431 C C . LYS B 1 41 ? -39.781 21 14.672 1 95.12 41 LYS B C 1
ATOM 5433 O O . LYS B 1 41 ? -39.625 20.344 13.641 1 95.12 41 LYS B O 1
ATOM 5438 N N . ASP B 1 42 ? -40.312 22.219 14.672 1 92.75 42 ASP B N 1
ATOM 5439 C CA . ASP B 1 42 ? -40.938 22.734 13.453 1 92.75 42 ASP B CA 1
ATOM 5440 C C . ASP B 1 42 ? -40 23.688 12.719 1 92.75 42 ASP B C 1
ATOM 5442 O O . ASP B 1 42 ? -40.344 24.188 11.648 1 92.75 42 ASP B O 1
ATOM 5446 N N . SER B 1 43 ? -38.875 23.922 13.25 1 93.56 43 SER B N 1
ATOM 5447 C CA . SER B 1 43 ? -37.906 24.828 12.648 1 93.56 43 SER B CA 1
ATOM 5448 C C . SER B 1 43 ? -38.469 26.203 12.414 1 93.56 43 SER B C 1
ATOM 5450 O O . SER B 1 43 ? -38.312 26.781 11.336 1 93.56 43 SER B O 1
ATOM 5452 N N . SER B 1 44 ? -39.188 26.734 13.359 1 93 44 SER B N 1
ATOM 5453 C CA . SER B 1 44 ? -39.938 27.984 13.156 1 93 44 SER B CA 1
ATOM 5454 C C . SER B 1 44 ? -39.375 29.078 14.062 1 93 44 SER B C 1
ATOM 5456 O O . SER B 1 44 ? -39.719 30.25 13.883 1 93 44 SER B O 1
ATOM 5458 N N . TYR B 1 45 ? -38.531 28.75 14.93 1 94.75 45 TYR B N 1
ATOM 5459 C CA . TYR B 1 45 ? -38.031 29.734 15.891 1 94.75 45 TYR B CA 1
ATOM 5460 C C . TYR B 1 45 ? -36.969 30.625 15.281 1 94.75 45 TYR B C 1
ATOM 5462 O O . TYR B 1 45 ? -36.062 30.141 14.617 1 94.75 45 TYR B O 1
ATOM 5470 N N . THR B 1 46 ? -37.188 31.906 15.383 1 94.88 46 THR B N 1
ATOM 5471 C CA . THR B 1 46 ? -36.156 32.875 15.031 1 94.88 46 THR B CA 1
ATOM 5472 C C . THR B 1 46 ? -35.312 33.25 16.25 1 94.88 46 THR B C 1
ATOM 5474 O O . THR B 1 46 ? -35.656 32.875 17.375 1 94.88 46 THR B O 1
ATOM 5477 N N . ILE B 1 47 ? -34.219 33.906 16 1 95.94 47 ILE B N 1
ATOM 5478 C CA . ILE B 1 47 ? -33.312 34.25 17.078 1 95.94 47 ILE B CA 1
ATOM 5479 C C . ILE B 1 47 ? -34.031 35.125 18.109 1 95.94 47 ILE B C 1
ATOM 5481 O O . ILE B 1 47 ? -33.812 35 19.312 1 95.94 47 ILE B O 1
ATOM 5485 N N . ASN B 1 48 ? -34.969 36 17.688 1 94.56 48 ASN B N 1
ATOM 5486 C CA . ASN B 1 48 ? -35.719 36.875 18.594 1 94.56 48 ASN B CA 1
ATOM 5487 C C . ASN B 1 48 ? -36.625 36.062 19.516 1 94.56 48 ASN B C 1
ATOM 5489 O O . ASN B 1 48 ? -36.719 36.344 20.703 1 94.56 48 ASN B O 1
ATOM 5493 N N . LYS B 1 49 ? -37.188 35.031 18.969 1 94.56 49 LYS B N 1
ATOM 5494 C CA . LYS B 1 49 ? -38.062 34.156 19.766 1 94.56 49 LYS B CA 1
ATOM 5495 C C . LYS B 1 49 ? -37.25 33.312 20.75 1 94.56 49 LYS B C 1
ATOM 5497 O O . LYS B 1 49 ? -37.688 33.094 21.875 1 94.56 49 LYS B O 1
ATOM 5502 N N . ILE B 1 50 ? -36.156 32.875 20.312 1 94.38 50 ILE B N 1
ATOM 5503 C CA . ILE B 1 50 ? -35.312 32 21.125 1 94.38 50 ILE B CA 1
ATOM 5504 C C . ILE B 1 50 ? -34.781 32.781 22.312 1 94.38 50 ILE B C 1
ATOM 5506 O O . ILE B 1 50 ? -34.656 32.25 23.422 1 94.38 50 ILE B O 1
ATOM 5510 N N . LYS B 1 51 ? -34.375 34.062 22.125 1 91.88 51 LYS B N 1
ATOM 5511 C CA . LYS B 1 51 ? -33.844 34.906 23.172 1 91.88 51 LYS B CA 1
ATOM 5512 C C . LYS B 1 51 ? -34.875 35.156 24.266 1 91.88 51 LYS B C 1
ATOM 5514 O O . LYS B 1 51 ? -34.531 35.375 25.438 1 91.88 51 LYS B O 1
ATOM 5519 N N . GLU B 1 52 ? -36.156 35.125 23.891 1 91.31 52 GLU B N 1
ATOM 5520 C CA . GLU B 1 52 ? -37.25 35.406 24.828 1 91.31 52 GLU B CA 1
ATOM 5521 C C . GLU B 1 52 ? -37.562 34.188 25.656 1 91.31 52 GLU B C 1
ATOM 5523 O O . GLU B 1 52 ? -38.25 34.281 26.688 1 91.31 52 GLU B O 1
ATOM 5528 N N . LEU B 1 53 ? -37.062 33.094 25.172 1 90.94 53 LEU B N 1
ATOM 5529 C CA . LEU B 1 53 ? -37.312 31.875 25.922 1 90.94 53 LEU B CA 1
ATOM 5530 C C . LEU B 1 53 ? -36.625 31.891 27.266 1 90.94 53 LEU B C 1
ATOM 5532 O O . LEU B 1 53 ? -35.5 32.375 27.375 1 90.94 53 LEU B O 1
ATOM 5536 N N . ASN B 1 54 ? -37.281 31.297 28.266 1 83.69 54 ASN B N 1
ATOM 5537 C CA . ASN B 1 54 ? -36.688 31.172 29.578 1 83.69 54 ASN B CA 1
ATOM 5538 C C . ASN B 1 54 ? -35.562 30.141 29.578 1 83.69 54 ASN B C 1
ATOM 5540 O O . ASN B 1 54 ? -35.531 29.219 28.766 1 83.69 54 ASN B O 1
ATOM 5544 N N . ASN B 1 55 ? -34.656 30.312 30.469 1 84 55 ASN B N 1
ATOM 5545 C CA . ASN B 1 55 ? -33.531 29.406 30.594 1 84 55 ASN B CA 1
ATOM 5546 C C . ASN B 1 55 ? -33.969 27.984 30.922 1 84 55 ASN B C 1
ATOM 5548 O O . ASN B 1 55 ? -33.281 27.031 30.609 1 84 55 ASN B O 1
ATOM 5552 N N . LYS B 1 56 ? -35.156 27.844 31.406 1 85.94 56 LYS B N 1
ATOM 5553 C CA . LYS B 1 56 ? -35.656 26.516 31.781 1 85.94 56 LYS B CA 1
ATOM 5554 C C . LYS B 1 56 ? -36.062 25.734 30.531 1 85.94 56 LYS B C 1
ATOM 5556 O O . LYS B 1 56 ? -36.156 24.5 30.578 1 85.94 56 LYS B O 1
ATOM 5561 N N . SER B 1 57 ? -36.219 26.438 29.453 1 91.31 57 SER B N 1
ATOM 5562 C CA . SER B 1 57 ? -36.594 25.766 28.219 1 91.31 57 SER B CA 1
ATOM 5563 C C . SER B 1 57 ? -35.406 25.078 27.562 1 91.31 57 SER B C 1
ATOM 5565 O O . SER B 1 57 ? -35.594 24.188 26.719 1 91.31 57 SER B O 1
ATOM 5567 N N . PHE B 1 58 ? -34.312 25.438 28 1 94.38 58 PHE B N 1
ATOM 5568 C CA . PHE B 1 58 ? -33.094 24.812 27.484 1 94.38 58 PHE B CA 1
ATOM 5569 C C . PHE B 1 58 ? -32.656 23.641 28.359 1 94.38 58 PHE B C 1
ATOM 5571 O O . PHE B 1 58 ? -32.719 23.734 29.594 1 94.38 58 PHE B O 1
ATOM 5578 N N . THR B 1 59 ? -32.344 22.562 27.734 1 93.75 59 THR B N 1
ATOM 5579 C CA . THR B 1 59 ? -31.844 21.391 28.453 1 93.75 59 THR B CA 1
ATOM 5580 C C . THR B 1 59 ? -30.328 21.344 28.438 1 93.75 59 THR B C 1
ATOM 5582 O O . THR B 1 59 ? -29.703 21.531 27.391 1 93.75 59 THR B O 1
ATOM 5585 N N . LYS B 1 60 ? -29.75 21.109 29.516 1 92.56 60 LYS B N 1
ATOM 5586 C CA . LYS B 1 60 ? -28.297 21.031 29.609 1 92.56 60 LYS B CA 1
ATOM 5587 C C . LYS B 1 60 ? -27.766 19.766 28.922 1 92.56 60 LYS B C 1
ATOM 5589 O O . LYS B 1 60 ? -28.312 18.672 29.125 1 92.56 60 LYS B O 1
ATOM 5594 N N . GLN B 1 61 ? -26.797 19.984 28.141 1 91.38 61 GLN B N 1
ATOM 5595 C CA . GLN B 1 61 ? -26.156 18.859 27.469 1 91.38 61 GLN B CA 1
ATOM 5596 C C . GLN B 1 61 ? -25.234 18.109 28.422 1 91.38 61 GLN B C 1
ATOM 5598 O O . GLN B 1 61 ? -24.391 18.734 29.094 1 91.38 61 GLN B O 1
ATOM 5603 N N . GLU B 1 62 ? -25.281 16.828 28.516 1 89.31 62 GLU B N 1
ATOM 5604 C CA . GLU B 1 62 ? -24.516 16.047 29.469 1 89.31 62 GLU B CA 1
ATOM 5605 C C . GLU B 1 62 ? -23.266 15.453 28.828 1 89.31 62 GLU B C 1
ATOM 5607 O O . GLU B 1 62 ? -22.266 15.195 29.516 1 89.31 62 GLU B O 1
ATOM 5612 N N . LYS B 1 63 ? -23.328 15.352 27.578 1 91.75 63 LYS B N 1
ATOM 5613 C CA . LYS B 1 63 ? -22.219 14.711 26.891 1 91.75 63 LYS B CA 1
ATOM 5614 C C . LYS B 1 63 ? -21.328 15.734 26.188 1 91.75 63 LYS B C 1
ATOM 5616 O O . LYS B 1 63 ? -21.766 16.875 25.953 1 91.75 63 LYS B O 1
ATOM 5621 N N . GLU B 1 64 ? -20.141 15.297 25.859 1 93.19 64 GLU B N 1
ATOM 5622 C CA . GLU B 1 64 ? -19.188 16.172 25.203 1 93.19 64 GLU B CA 1
ATOM 5623 C C . GLU B 1 64 ? -19.625 16.5 23.781 1 93.19 64 GLU B C 1
ATOM 5625 O O . GLU B 1 64 ? -19.344 17.594 23.266 1 93.19 64 GLU B O 1
ATOM 5630 N N . VAL B 1 65 ? -20.219 15.586 23.25 1 96.38 65 VAL B N 1
ATOM 5631 C CA . VAL B 1 65 ? -20.688 15.773 21.875 1 96.38 65 VAL B CA 1
ATOM 5632 C C . VAL B 1 65 ? -22.172 15.461 21.797 1 96.38 65 VAL B C 1
ATOM 5634 O O . VAL B 1 65 ? -22.641 14.484 22.375 1 96.38 65 VAL B O 1
ATOM 5637 N N . PHE B 1 66 ? -22.906 16.328 21.172 1 95.75 66 PHE B N 1
ATOM 5638 C CA . PHE B 1 66 ? -24.344 16.141 20.969 1 95.75 66 PHE B CA 1
ATOM 5639 C C . PHE B 1 66 ? -24.594 15.211 19.781 1 95.75 66 PHE B C 1
ATOM 5641 O O . PHE B 1 66 ? -24.109 15.469 18.672 1 95.75 66 PHE B O 1
ATOM 5648 N N . LEU B 1 67 ? -25.312 14.148 20.078 1 94.81 67 LEU B N 1
ATOM 5649 C CA . LEU B 1 67 ? -25.578 13.148 19.047 1 94.81 67 LEU B CA 1
ATOM 5650 C C . LEU B 1 67 ? -27.078 12.875 18.953 1 94.81 67 LEU B C 1
ATOM 5652 O O . LEU B 1 67 ? -27.766 12.734 19.969 1 94.81 67 LEU B O 1
ATOM 5656 N N . ARG B 1 68 ? -27.516 12.938 17.797 1 93.88 68 ARG B N 1
ATOM 5657 C CA . ARG B 1 68 ? -28.828 12.43 17.438 1 93.88 68 ARG B CA 1
ATOM 5658 C C . ARG B 1 68 ? -28.781 11.711 16.094 1 93.88 68 ARG B C 1
ATOM 5660 O O . ARG B 1 68 ? -28.016 12.094 15.203 1 93.88 68 ARG B O 1
ATOM 5667 N N . PHE B 1 69 ? -29.469 10.656 16.062 1 91 69 PHE B N 1
ATOM 5668 C CA . PHE B 1 69 ? -29.516 9.984 14.773 1 91 69 PHE B CA 1
ATOM 5669 C C . PHE B 1 69 ? -30.109 10.898 13.703 1 91 69 PHE B C 1
ATOM 5671 O O . PHE B 1 69 ? -29.891 12.109 13.727 1 91 69 PHE B O 1
ATOM 5678 N N . PHE B 1 70 ? -30.906 10.555 12.781 1 93.69 70 PHE B N 1
ATOM 5679 C CA . PHE B 1 70 ? -31.547 11.398 11.781 1 93.69 70 PHE B CA 1
ATOM 5680 C C . PHE B 1 70 ? -32.75 12.109 12.359 1 93.69 70 PHE B C 1
ATOM 5682 O O . PHE B 1 70 ? -33.562 11.5 13.086 1 93.69 70 PHE B O 1
ATOM 5689 N N . THR B 1 71 ? -32.719 13.469 12.211 1 94.19 71 THR B N 1
ATOM 5690 C CA . THR B 1 71 ? -33.844 14.258 12.711 1 94.19 71 THR B CA 1
ATOM 5691 C C . THR B 1 71 ? -34.188 15.383 11.734 1 94.19 71 THR B C 1
ATOM 5693 O O . THR B 1 71 ? -33.312 15.844 10.984 1 94.19 71 THR B O 1
ATOM 5696 N N . ASP B 1 72 ? -35.438 15.773 11.766 1 93.75 72 ASP B N 1
ATOM 5697 C CA . ASP B 1 72 ? -35.875 16.906 10.961 1 93.75 72 ASP B CA 1
ATOM 5698 C C . ASP B 1 72 ? -35.906 18.188 11.789 1 93.75 72 ASP B C 1
ATOM 5700 O O . ASP B 1 72 ? -36.156 19.281 11.258 1 93.75 72 ASP B O 1
ATOM 5704 N N . SER B 1 73 ? -35.562 18.016 13.023 1 96.12 73 SER B N 1
ATOM 5705 C CA . SER B 1 73 ? -35.625 19.156 13.93 1 96.12 73 SER B CA 1
ATOM 5706 C C . SER B 1 73 ? -34.375 20.047 13.766 1 96.12 73 SER B C 1
ATOM 5708 O O . SER B 1 73 ? -33.344 19.578 13.297 1 96.12 73 SER B O 1
ATOM 5710 N N . THR B 1 74 ? -34.656 21.281 14.047 1 97.75 74 THR B N 1
ATOM 5711 C CA . THR B 1 74 ? -33.531 22.219 14.219 1 97.75 74 THR B CA 1
ATOM 5712 C C . THR B 1 74 ? -33.156 22.344 15.688 1 97.75 74 THR B C 1
ATOM 5714 O O . THR B 1 74 ? -34.031 22.422 16.562 1 97.75 74 THR B O 1
ATOM 5717 N N . TYR B 1 75 ? -31.922 22.25 15.938 1 97.69 75 TYR B N 1
ATOM 5718 C CA . TYR B 1 75 ? -31.469 22.359 17.312 1 97.69 75 TYR B CA 1
ATOM 5719 C C . TYR B 1 75 ? -30.781 23.688 17.562 1 97.69 75 TYR B C 1
ATOM 5721 O O . TYR B 1 75 ? -29.984 24.141 16.734 1 97.69 75 TYR B O 1
ATOM 5729 N N . TRP B 1 76 ? -31.141 24.328 18.641 1 97.38 76 TRP B N 1
ATOM 5730 C CA . TRP B 1 76 ? -30.5 25.562 19.109 1 97.38 76 TRP B CA 1
ATOM 5731 C C . TRP B 1 76 ? -29.594 25.281 20.297 1 97.38 76 TRP B C 1
ATOM 5733 O O . TRP B 1 76 ? -29.984 24.594 21.25 1 97.38 76 TRP B O 1
ATOM 5743 N N . PHE B 1 77 ? -28.453 25.734 20.188 1 97.06 77 PHE B N 1
ATOM 5744 C CA . PHE B 1 77 ? -27.516 25.625 21.312 1 97.06 77 PHE B CA 1
ATOM 5745 C C . PHE B 1 77 ? -27.203 27.016 21.875 1 97.06 77 PHE B C 1
ATOM 5747 O O . PHE B 1 77 ? -27.078 27.984 21.141 1 97.06 77 PHE B O 1
ATOM 5754 N N . LYS B 1 78 ? -27.094 27.094 23.188 1 96.44 78 LYS B N 1
ATOM 5755 C CA . LYS B 1 78 ? -26.828 28.344 23.875 1 96.44 78 LYS B CA 1
ATOM 5756 C C . LYS B 1 78 ? -25.672 28.188 24.875 1 96.44 78 LYS B C 1
ATOM 5758 O O . LYS B 1 78 ? -25.625 27.203 25.609 1 96.44 78 LYS B O 1
ATOM 5763 N N . PHE B 1 79 ? -24.766 29.125 24.875 1 95.19 79 PHE B N 1
ATOM 5764 C CA . PHE B 1 79 ? -23.703 29.156 25.875 1 95.19 79 PHE B CA 1
ATOM 5765 C C . PHE B 1 79 ? -23.109 30.562 25.984 1 95.19 79 PHE B C 1
ATOM 5767 O O . PHE B 1 79 ? -23.328 31.406 25.109 1 95.19 79 PHE B O 1
ATOM 5774 N N . ASP B 1 80 ? -22.391 30.812 27.047 1 95.38 80 ASP B N 1
ATOM 5775 C CA . ASP B 1 80 ? -21.688 32.062 27.234 1 95.38 80 ASP B CA 1
ATOM 5776 C C . ASP B 1 80 ? -20.172 31.891 27.047 1 95.38 80 ASP B C 1
ATOM 5778 O O . ASP B 1 80 ? -19.578 30.969 27.578 1 95.38 80 ASP B O 1
ATOM 5782 N N . ALA B 1 81 ? -19.656 32.75 26.188 1 95.06 81 ALA B N 1
ATOM 5783 C CA . ALA B 1 81 ? -18.219 32.75 25.984 1 95.06 81 ALA B CA 1
ATOM 5784 C C . ALA B 1 81 ? -17.562 33.875 26.797 1 95.06 81 ALA B C 1
ATOM 5786 O O . ALA B 1 81 ? -17.938 35.062 26.656 1 95.06 81 ALA B O 1
ATOM 5787 N N . LEU B 1 82 ? -16.609 33.469 27.562 1 94.38 82 LEU B N 1
ATOM 5788 C CA . LEU B 1 82 ? -15.992 34.469 28.453 1 94.38 82 LEU B CA 1
ATOM 5789 C C . LEU B 1 82 ? -14.562 34.75 28.031 1 94.38 82 LEU B C 1
ATOM 5791 O O . LEU B 1 82 ? -13.719 33.875 27.984 1 94.38 82 LEU B O 1
ATOM 5795 N N . ASN B 1 83 ? -14.336 35.969 27.641 1 94.12 83 ASN B N 1
ATOM 5796 C CA . ASN B 1 83 ? -12.992 36.469 27.406 1 94.12 83 ASN B CA 1
ATOM 5797 C C . ASN B 1 83 ? -12.453 37.219 28.609 1 94.12 83 ASN B C 1
ATOM 5799 O O . ASN B 1 83 ? -12.805 38.375 28.859 1 94.12 83 ASN B O 1
ATOM 5803 N N . LYS B 1 84 ? -11.578 36.656 29.297 1 90.56 84 LYS B N 1
ATOM 5804 C CA . LYS B 1 84 ? -11.047 37.219 30.531 1 90.56 84 LYS B CA 1
ATOM 5805 C C . LYS B 1 84 ? -9.836 38.094 30.266 1 90.56 84 LYS B C 1
ATOM 5807 O O . LYS B 1 84 ? -9.273 38.688 31.188 1 90.56 84 LYS B O 1
ATOM 5812 N N . THR B 1 85 ? -9.477 38.188 29.062 1 88.75 85 THR B N 1
ATOM 5813 C CA . THR B 1 85 ? -8.32 39 28.719 1 88.75 85 THR B CA 1
ATOM 5814 C C . THR B 1 85 ? -8.742 40.438 28.438 1 88.75 85 THR B C 1
ATOM 5816 O O . THR B 1 85 ? -9.938 40.75 28.312 1 88.75 85 THR B O 1
ATOM 5819 N N . ASN B 1 86 ? -7.781 41.375 28.328 1 88.44 86 ASN B N 1
ATOM 5820 C CA . ASN B 1 86 ? -8.07 42.781 28.109 1 88.44 86 ASN B CA 1
ATOM 5821 C C . ASN B 1 86 ? -8.117 43.094 26.625 1 88.44 86 ASN B C 1
ATOM 5823 O O . ASN B 1 86 ? -8.547 44.188 26.234 1 88.44 86 ASN B O 1
ATOM 5827 N N . ASN B 1 87 ? -7.723 42.219 25.812 1 89.19 87 ASN B N 1
ATOM 5828 C CA . ASN B 1 87 ? -7.691 42.438 24.375 1 89.19 87 ASN B CA 1
ATOM 5829 C C . ASN B 1 87 ? -8.695 41.562 23.656 1 89.19 87 ASN B C 1
ATOM 5831 O O . ASN B 1 87 ? -9.242 40.625 24.25 1 89.19 87 ASN B O 1
ATOM 5835 N N . ASN B 1 88 ? -9.055 41.969 22.453 1 92.25 88 ASN B N 1
ATOM 5836 C CA . ASN B 1 88 ? -9.875 41.125 21.609 1 92.25 88 ASN B CA 1
ATOM 5837 C C . ASN B 1 88 ? -9.18 39.781 21.312 1 92.25 88 ASN B C 1
ATOM 5839 O O . ASN B 1 88 ? -7.969 39.75 21.094 1 92.25 88 ASN B O 1
ATOM 5843 N N . LEU B 1 89 ? -9.961 38.812 21.484 1 92.94 89 LEU B N 1
ATOM 5844 C CA . LEU B 1 89 ? -9.422 37.5 21.25 1 92.94 89 LEU B CA 1
ATOM 5845 C C . LEU B 1 89 ? -10.047 36.844 20 1 92.94 89 LEU B C 1
ATOM 5847 O O . LEU B 1 89 ? -11.258 36.625 19.953 1 92.94 89 LEU B O 1
ATOM 5851 N N . LYS B 1 90 ? -9.203 36.562 19.078 1 94.31 90 LYS B N 1
ATOM 5852 C CA . LYS B 1 90 ? -9.68 35.844 17.875 1 94.31 90 LYS B CA 1
ATOM 5853 C C . LYS B 1 90 ? -9.766 34.344 18.109 1 94.31 90 LYS B C 1
ATOM 5855 O O . LYS B 1 90 ? -8.781 33.719 18.484 1 94.31 90 LYS B O 1
ATOM 5860 N N . ARG B 1 91 ? -10.883 33.781 17.969 1 95.5 91 ARG B N 1
ATOM 5861 C CA . ARG B 1 91 ? -11.109 32.344 18.109 1 95.5 91 ARG B CA 1
ATOM 5862 C C . ARG B 1 91 ? -11.898 31.797 16.938 1 95.5 91 ARG B C 1
ATOM 5864 O O . ARG B 1 91 ? -12.523 32.562 16.188 1 95.5 91 ARG B O 1
ATOM 5871 N N . TYR B 1 92 ? -11.789 30.5 16.766 1 96.06 92 TYR B N 1
ATOM 5872 C CA . TYR B 1 92 ? -12.508 29.828 15.695 1 96.06 92 TYR B CA 1
ATOM 5873 C C . TYR B 1 92 ? -13.578 28.891 16.25 1 96.06 92 TYR B C 1
ATOM 5875 O O . TYR B 1 92 ? -13.297 28.062 17.125 1 96.06 92 TYR B O 1
ATOM 5883 N N . PHE B 1 93 ? -14.828 29.062 15.789 1 97.19 93 PHE B N 1
ATOM 5884 C CA . PHE B 1 93 ? -15.82 28.016 15.945 1 97.19 93 PHE B CA 1
ATOM 5885 C C . PHE B 1 93 ? -15.5 26.828 15.039 1 97.19 93 PHE B C 1
ATOM 5887 O O . PHE B 1 93 ? -15.461 26.969 13.82 1 97.19 93 PHE B O 1
ATOM 5894 N N . VAL B 1 94 ? -15.312 25.719 15.617 1 96.75 94 VAL B N 1
ATOM 5895 C CA . VAL B 1 94 ? -14.898 24.562 14.82 1 96.75 94 VAL B CA 1
ATOM 5896 C C . VAL B 1 94 ? -15.891 23.422 14.984 1 96.75 94 VAL B C 1
ATOM 5898 O O . VAL B 1 94 ? -16.219 23.047 16.109 1 96.75 94 VAL B O 1
ATOM 5901 N N . PHE B 1 95 ? -16.328 22.906 13.93 1 97.06 95 PHE B N 1
ATOM 5902 C CA . PHE B 1 95 ? -17.172 21.719 13.875 1 97.06 95 PHE B CA 1
ATOM 5903 C C . PHE B 1 95 ? -16.469 20.578 13.148 1 97.06 95 PHE B C 1
ATOM 5905 O O . PHE B 1 95 ? -16.172 20.688 11.961 1 97.06 95 PHE B O 1
ATOM 5912 N N . ASP B 1 96 ? -16.297 19.453 13.789 1 95.06 96 ASP B N 1
ATOM 5913 C CA . ASP B 1 96 ? -15.5 18.375 13.219 1 95.06 96 ASP B CA 1
ATOM 5914 C C . ASP B 1 96 ? -16.297 17.625 12.148 1 95.06 96 ASP B C 1
ATOM 5916 O O . ASP B 1 96 ? -15.711 16.875 11.352 1 95.06 96 ASP B O 1
ATOM 5920 N N . THR B 1 97 ? -17.594 17.797 12.133 1 93.75 97 THR B N 1
ATOM 5921 C CA . THR B 1 97 ? -18.438 17.141 11.141 1 93.75 97 THR B CA 1
ATOM 5922 C C . THR B 1 97 ? -18.531 17.969 9.867 1 93.75 97 THR B C 1
ATOM 5924 O O . THR B 1 97 ? -19.078 19.078 9.883 1 93.75 97 THR B O 1
ATOM 5927 N N . PRO B 1 98 ? -18.125 17.375 8.781 1 92.06 98 PRO B N 1
ATOM 5928 C CA . PRO B 1 98 ? -18.047 18.188 7.559 1 92.06 98 PRO B CA 1
ATOM 5929 C C . PRO B 1 98 ? -19.359 18.203 6.785 1 92.06 98 PRO B C 1
ATOM 5931 O O . PRO B 1 98 ? -19.469 18.875 5.754 1 92.06 98 PRO B O 1
ATOM 5934 N N . TRP B 1 99 ? -20.406 17.594 7.246 1 93.06 99 TRP B N 1
ATOM 5935 C CA . TRP B 1 99 ? -21.578 17.438 6.379 1 93.06 99 TRP B CA 1
ATOM 5936 C C . TRP B 1 99 ? -22.766 18.203 6.941 1 93.06 99 TRP B C 1
ATOM 5938 O O . TRP B 1 99 ? -23.906 18.016 6.492 1 93.06 99 TRP B O 1
ATOM 5948 N N . ILE B 1 100 ? -22.594 19.062 7.953 1 96.25 100 ILE B N 1
ATOM 5949 C CA . ILE B 1 100 ? -23.719 19.812 8.5 1 96.25 100 ILE B CA 1
ATOM 5950 C C . ILE B 1 100 ? -24.25 20.766 7.445 1 96.25 100 ILE B C 1
ATOM 5952 O O . ILE B 1 100 ? -23.5 21.547 6.855 1 96.25 100 ILE B O 1
ATOM 5956 N N . ASP B 1 101 ? -25.531 20.797 7.242 1 96.38 101 ASP B N 1
ATOM 5957 C CA . ASP B 1 101 ? -26.156 21.547 6.156 1 96.38 101 ASP B CA 1
ATOM 5958 C C . ASP B 1 101 ? -26.109 23.047 6.434 1 96.38 101 ASP B C 1
ATOM 5960 O O . ASP B 1 101 ? -25.719 23.844 5.57 1 96.38 101 ASP B O 1
ATOM 5964 N N . SER B 1 102 ? -26.562 23.422 7.602 1 97.06 102 SER B N 1
ATOM 5965 C CA . SER B 1 102 ? -26.656 24.844 7.914 1 97.06 102 SER B CA 1
ATOM 5966 C C . SER B 1 102 ? -26.359 25.109 9.383 1 97.06 102 SER B C 1
ATOM 5968 O O . SER B 1 102 ? -26.891 24.438 10.266 1 97.06 102 SER B O 1
ATOM 5970 N N . ILE B 1 103 ? -25.469 26.016 9.586 1 98.12 103 ILE B N 1
ATOM 5971 C CA . ILE B 1 103 ? -25.125 26.516 10.914 1 98.12 103 ILE B CA 1
ATOM 5972 C C . ILE B 1 103 ? -25.234 28.047 10.938 1 98.12 103 ILE B C 1
ATOM 5974 O O . ILE B 1 103 ? -24.5 28.734 10.227 1 98.12 103 ILE B O 1
ATOM 5978 N N . ASN B 1 104 ? -26.141 28.562 11.672 1 98.25 104 ASN B N 1
ATOM 5979 C CA . ASN B 1 104 ? -26.219 30 11.93 1 98.25 104 ASN B CA 1
ATOM 5980 C C . ASN B 1 104 ? -25.688 30.344 13.312 1 98.25 104 ASN B C 1
ATOM 5982 O O . ASN B 1 104 ? -26.109 29.766 14.32 1 98.25 104 ASN B O 1
ATOM 5986 N N . ILE B 1 105 ? -24.766 31.219 13.328 1 98.38 105 ILE B N 1
ATOM 5987 C CA . ILE B 1 105 ? -24.141 31.625 14.586 1 98.38 105 ILE B CA 1
ATOM 5988 C C . ILE B 1 105 ? -24.578 33.062 14.938 1 98.38 105 ILE B C 1
ATOM 5990 O O . ILE B 1 105 ? -24.391 33.969 14.148 1 98.38 105 ILE B O 1
ATOM 5994 N N . TYR B 1 106 ? -25.188 33.188 16.109 1 98.06 106 TYR B N 1
ATOM 5995 C CA . TYR B 1 106 ? -25.594 34.5 16.641 1 98.06 106 TYR B CA 1
ATOM 5996 C C . TYR B 1 106 ? -24.797 34.812 17.906 1 98.06 106 TYR B C 1
ATOM 5998 O O . TYR B 1 106 ? -24.859 34.094 18.891 1 98.06 106 TYR B O 1
ATOM 6006 N N . ILE B 1 107 ? -24.094 35.938 17.859 1 97.88 107 ILE B N 1
ATOM 6007 C CA . ILE B 1 107 ? -23.25 36.312 18.984 1 97.88 107 ILE B CA 1
ATOM 6008 C C . ILE B 1 107 ? -23.672 37.688 19.516 1 97.88 107 ILE B C 1
ATOM 6010 O O . ILE B 1 107 ? -23.625 38.656 18.781 1 97.88 107 ILE B O 1
ATOM 6014 N N . TYR B 1 108 ? -24.109 37.75 20.719 1 96.56 108 TYR B N 1
ATOM 6015 C CA . TYR B 1 108 ? -24.391 39 21.422 1 96.56 108 TYR B CA 1
ATOM 6016 C C . TYR B 1 108 ? -23.234 39.375 22.344 1 96.56 108 TYR B C 1
ATOM 6018 O O . TYR B 1 108 ? -22.938 38.656 23.312 1 96.56 108 TYR B O 1
ATOM 6026 N N . ASP B 1 109 ? -22.625 40.469 22.047 1 94.62 109 ASP B N 1
ATOM 6027 C CA . ASP B 1 109 ? -21.5 40.875 22.875 1 94.62 109 ASP B CA 1
ATOM 6028 C C . ASP B 1 109 ? -21.969 41.531 24.188 1 94.62 109 ASP B C 1
ATOM 6030 O O . ASP B 1 109 ? -23.156 41.5 24.5 1 94.62 109 ASP B O 1
ATOM 6034 N N . ASN B 1 110 ? -21.016 42.031 25 1 90.88 110 ASN B N 1
ATOM 6035 C CA . ASN B 1 110 ? -21.312 42.594 26.297 1 90.88 110 ASN B CA 1
ATOM 6036 C C . ASN B 1 110 ? -22.219 43.812 26.172 1 90.88 110 ASN B C 1
ATOM 6038 O O . ASN B 1 110 ? -22.922 44.188 27.109 1 90.88 110 ASN B O 1
ATOM 6042 N N . GLN B 1 111 ? -22.203 44.531 24.984 1 92.25 111 GLN B N 1
ATOM 6043 C CA . GLN B 1 111 ? -23.047 45.688 24.734 1 92.25 111 GLN B CA 1
ATOM 6044 C C . GLN B 1 111 ? -24.328 45.281 24 1 92.25 111 GLN B C 1
ATOM 6046 O O . GLN B 1 111 ? -25.031 46.156 23.453 1 92.25 111 GLN B O 1
ATOM 6051 N N . ASN B 1 112 ? -24.547 44 23.844 1 91.19 112 ASN B N 1
ATOM 6052 C CA . ASN B 1 112 ? -25.734 43.406 23.219 1 91.19 112 ASN B CA 1
ATOM 6053 C C . ASN B 1 112 ? -25.766 43.688 21.719 1 91.19 112 ASN B C 1
ATOM 6055 O O . ASN B 1 112 ? -26.844 43.844 21.141 1 91.19 112 ASN B O 1
ATOM 6059 N N . ARG B 1 113 ? -24.641 43.969 21.141 1 93.81 113 ARG B N 1
ATOM 6060 C CA . ARG B 1 113 ? -24.547 44.062 19.688 1 93.81 113 ARG B CA 1
ATOM 6061 C C . ARG B 1 113 ? -24.516 42.688 19.062 1 93.81 113 ARG B C 1
ATOM 6063 O O . ARG B 1 113 ? -23.75 41.812 19.5 1 93.81 113 ARG B O 1
ATOM 6070 N N . LEU B 1 114 ? -25.281 42.531 18.016 1 95.88 114 LEU B N 1
ATOM 6071 C CA . LEU B 1 114 ? -25.453 41.219 17.391 1 95.88 114 LEU B CA 1
ATOM 6072 C C . LEU B 1 114 ? -24.531 41.094 16.172 1 95.88 114 LEU B C 1
ATOM 6074 O O . LEU B 1 114 ? -24.516 41.969 15.312 1 95.88 114 LEU B O 1
ATOM 6078 N N . THR B 1 115 ? -23.703 40.062 16.156 1 97.44 115 THR B N 1
ATOM 6079 C CA . THR B 1 115 ? -22.969 39.625 14.977 1 97.44 115 THR B CA 1
ATOM 6080 C C . THR B 1 115 ? -23.469 38.25 14.508 1 97.44 115 THR B C 1
ATOM 6082 O O . THR B 1 115 ? -23.656 37.344 15.32 1 97.44 115 THR B O 1
ATOM 6085 N N . THR B 1 116 ? -23.75 38.125 13.227 1 97.56 116 THR B N 1
ATOM 6086 C CA . THR B 1 116 ? -24.297 36.875 12.703 1 97.56 116 THR B CA 1
ATOM 6087 C C . THR B 1 116 ? -23.391 36.281 11.625 1 97.56 116 THR B C 1
ATOM 6089 O O . THR B 1 116 ? -22.812 37.031 10.836 1 97.56 116 THR B O 1
ATOM 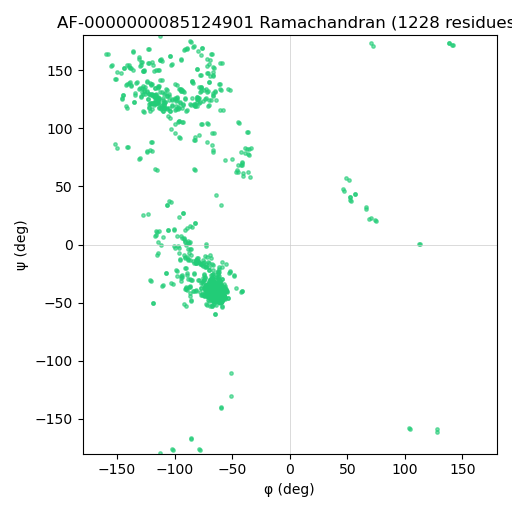6092 N N . TYR B 1 117 ? -23.188 34.969 11.641 1 97.88 117 TYR B N 1
ATOM 6093 C CA . TYR B 1 117 ? -22.484 34.219 10.602 1 97.88 117 TYR B CA 1
ATOM 6094 C C . TYR B 1 117 ? -23.328 33.062 10.094 1 97.88 117 TYR B C 1
ATOM 6096 O O . TYR B 1 117 ? -24.141 32.5 10.836 1 97.88 117 TYR B O 1
ATOM 6104 N N . LYS B 1 118 ? -23.172 32.688 8.875 1 97.25 118 LYS B N 1
ATOM 6105 C CA . LYS B 1 118 ? -23.781 31.531 8.266 1 97.25 118 LYS B CA 1
ATOM 6106 C C . LYS B 1 118 ? -22.734 30.562 7.73 1 97.25 118 LYS B C 1
ATOM 6108 O O . LYS B 1 118 ? -21.766 31 7.086 1 97.25 118 LYS B O 1
ATOM 6113 N N . LEU B 1 119 ? -22.891 29.344 8.109 1 95.75 119 LEU B N 1
ATOM 6114 C CA . LEU B 1 119 ? -21.984 28.266 7.715 1 95.75 119 LEU B CA 1
ATOM 6115 C C . LEU B 1 119 ? -22.781 27.016 7.309 1 95.75 119 LEU B C 1
ATOM 6117 O O . LEU B 1 119 ? -23.984 26.922 7.586 1 95.75 119 LEU B O 1
ATOM 6121 N N . GLY B 1 120 ? -22.062 26.062 6.641 1 95.81 120 GLY B N 1
ATOM 6122 C CA . GLY B 1 120 ? -22.719 24.828 6.266 1 95.81 120 GLY B CA 1
ATOM 6123 C C . GLY B 1 120 ? -22.344 24.359 4.871 1 95.81 120 GLY B C 1
ATOM 6124 O O . GLY B 1 120 ? -21.734 25.094 4.105 1 95.81 120 GLY B O 1
ATOM 6125 N N . THR B 1 121 ? -22.812 23.203 4.586 1 94.38 121 THR B N 1
ATOM 6126 C CA . THR B 1 121 ? -22.453 22.578 3.316 1 94.38 121 THR B CA 1
ATOM 6127 C C . THR B 1 121 ? -23.391 23.031 2.203 1 94.38 121 THR B C 1
ATOM 6129 O O . THR B 1 121 ? -23.141 22.734 1.027 1 94.38 121 THR B O 1
ATOM 6132 N N . LEU B 1 122 ? -24.453 23.734 2.572 1 95.62 122 LEU B N 1
ATOM 6133 C CA . LEU B 1 122 ? -25.344 24.281 1.562 1 95.62 122 LEU B CA 1
ATOM 6134 C C . LEU B 1 122 ? -24.781 25.562 0.967 1 95.62 122 LEU B C 1
ATOM 6136 O O . LEU B 1 122 ? -25.266 26.062 -0.056 1 95.62 122 LEU B O 1
ATOM 6140 N N . LEU B 1 123 ? -23.766 26.078 1.602 1 96 123 LEU B N 1
ATOM 6141 C CA . LEU B 1 123 ? -23.047 27.234 1.106 1 96 123 LEU B CA 1
ATOM 6142 C C . LEU B 1 123 ? -21.719 26.828 0.461 1 96 123 LEU B C 1
ATOM 6144 O O . LEU B 1 123 ? -21.188 25.766 0.756 1 96 123 LEU B O 1
ATOM 6148 N N . PRO B 1 124 ? -21.25 27.656 -0.427 1 96.06 124 PRO B N 1
ATOM 6149 C CA . PRO B 1 124 ? -19.969 27.328 -1.063 1 96.06 124 PRO B CA 1
ATOM 6150 C C . PRO B 1 124 ? -18.828 27.219 -0.06 1 96.06 124 PRO B C 1
ATOM 6152 O O . PRO B 1 124 ? -18.875 27.828 1.017 1 96.06 124 PRO B O 1
ATOM 6155 N N . PHE B 1 125 ? -17.797 26.484 -0.421 1 94.69 125 PHE B N 1
ATOM 6156 C CA . PHE B 1 125 ? -16.656 26.203 0.436 1 94.69 125 PHE B CA 1
ATOM 6157 C C . PHE B 1 125 ? -15.93 27.484 0.814 1 94.69 125 PHE B C 1
ATOM 6159 O O . PHE B 1 125 ? -15.367 27.594 1.904 1 94.69 125 PHE B O 1
ATOM 6166 N N . LYS B 1 126 ? -15.977 28.5 0.027 1 92.88 126 LYS B N 1
ATOM 6167 C CA . LYS B 1 126 ? -15.234 29.75 0.187 1 92.88 126 LYS B CA 1
ATOM 6168 C C . LYS B 1 126 ? -15.727 30.516 1.409 1 92.88 126 LYS B C 1
ATOM 6170 O O . LYS B 1 126 ? -15.031 31.406 1.905 1 92.88 126 LYS B O 1
ATOM 6175 N N . GLU B 1 127 ? -16.922 30.188 1.949 1 92.12 127 GLU B N 1
ATOM 6176 C CA . GLU B 1 127 ? -17.5 30.922 3.076 1 92.12 127 GLU B CA 1
ATOM 6177 C C . GLU B 1 127 ? -16.797 30.562 4.383 1 92.12 127 GLU B C 1
ATOM 6179 O O . GLU B 1 127 ? -16.922 31.281 5.379 1 92.12 127 GLU B O 1
ATOM 6184 N N . ARG B 1 128 ? -16.031 29.531 4.375 1 93.25 128 ARG B N 1
ATOM 6185 C CA . ARG B 1 128 ? -15.273 29.156 5.566 1 93.25 128 ARG B CA 1
ATOM 6186 C C . ARG B 1 128 ? -14.156 30.156 5.848 1 93.25 128 ARG B C 1
ATOM 6188 O O . ARG B 1 128 ? -13.508 30.641 4.922 1 93.25 128 ARG B O 1
ATOM 6195 N N . SER B 1 129 ? -14 30.422 7.074 1 95 129 SER B N 1
ATOM 6196 C CA . SER B 1 129 ? -12.945 31.359 7.441 1 95 129 SER B CA 1
ATOM 6197 C C . SER B 1 129 ? -11.57 30.797 7.117 1 95 129 SER B C 1
ATOM 6199 O O . SER B 1 129 ? -10.789 31.438 6.398 1 95 129 SER B O 1
ATOM 6201 N N . MET B 1 130 ? -11.305 29.719 7.711 1 93.06 130 MET B N 1
ATOM 6202 C CA . MET B 1 130 ? -10.102 28.984 7.336 1 93.06 130 MET B CA 1
ATOM 6203 C C . MET B 1 130 ? -10.398 27.953 6.258 1 93.06 130 MET B C 1
ATOM 6205 O O . MET B 1 130 ? -11.359 27.188 6.367 1 93.06 130 MET B O 1
ATOM 6209 N N . LYS B 1 131 ? -9.625 27.891 5.199 1 91.56 131 LYS B N 1
ATOM 6210 C CA . LYS B 1 131 ? -9.891 27.016 4.055 1 91.56 131 LYS B CA 1
ATOM 6211 C C . LYS B 1 131 ? -9.391 25.594 4.316 1 91.56 131 LYS B C 1
ATOM 6213 O O . LYS B 1 131 ? -8.516 25.094 3.602 1 91.56 131 LYS B O 1
ATOM 6218 N N . ILE B 1 132 ? -10.031 25.062 5.277 1 91.94 132 ILE B N 1
ATOM 6219 C CA . ILE B 1 132 ? -9.766 23.672 5.641 1 91.94 132 ILE B CA 1
ATOM 6220 C C . ILE B 1 132 ? -11.055 22.859 5.551 1 91.94 132 ILE B C 1
ATOM 6222 O O . ILE B 1 132 ? -12.141 23.422 5.359 1 91.94 132 ILE B O 1
ATOM 6226 N N . ASN B 1 133 ? -10.914 21.625 5.613 1 91.94 133 ASN B N 1
ATOM 6227 C CA . ASN B 1 133 ? -12.039 20.719 5.34 1 91.94 133 ASN B CA 1
ATOM 6228 C C . ASN B 1 133 ? -13.117 20.828 6.414 1 91.94 133 ASN B C 1
ATOM 6230 O O . ASN B 1 133 ? -14.297 20.625 6.133 1 91.94 133 ASN B O 1
ATOM 6234 N N . LEU B 1 134 ? -12.797 21.141 7.625 1 94.69 134 LEU B N 1
ATOM 6235 C CA . LEU B 1 134 ? -13.766 21.25 8.711 1 94.69 134 LEU B CA 1
ATOM 6236 C C . LEU B 1 134 ? -14.539 22.562 8.625 1 94.69 134 LEU B C 1
ATOM 6238 O O . LEU B 1 134 ? -13.992 23.578 8.203 1 94.69 134 LEU B O 1
ATOM 6242 N N . LEU B 1 135 ? -15.758 22.531 9 1 96.75 135 LEU B N 1
ATOM 6243 C CA . LEU B 1 135 ? -16.531 23.75 9.102 1 96.75 135 LEU B CA 1
ATOM 6244 C C . LEU B 1 135 ? -16 24.641 10.219 1 96.75 135 LEU B C 1
ATOM 6246 O O . LEU B 1 135 ? -15.75 24.172 11.328 1 96.75 135 LEU B O 1
ATOM 6250 N N . ASN B 1 136 ? -15.797 25.875 9.844 1 97.5 136 ASN B N 1
ATOM 6251 C CA . ASN B 1 136 ? -15.219 26.781 10.836 1 97.5 136 ASN B CA 1
ATOM 6252 C C . ASN B 1 136 ? -15.57 28.234 10.539 1 97.5 136 ASN B C 1
ATOM 6254 O O . ASN B 1 136 ? -15.844 28.594 9.391 1 97.5 136 ASN B O 1
ATOM 6258 N N . GLN B 1 137 ? -15.578 29 11.547 1 97.94 137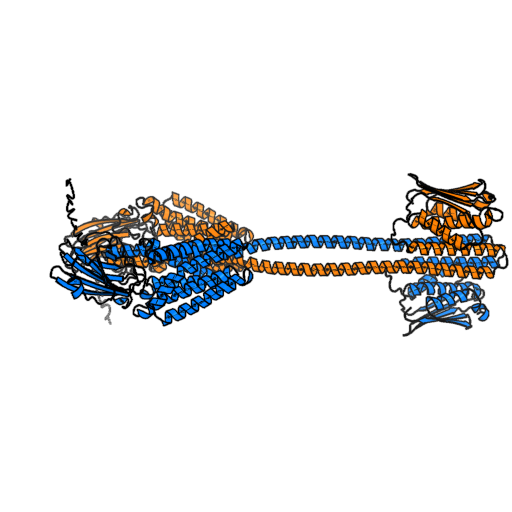 GLN B N 1
ATOM 6259 C CA . GLN B 1 137 ? -15.852 30.438 11.469 1 97.94 137 GLN B CA 1
ATOM 6260 C C . GLN B 1 137 ? -15.039 31.203 12.5 1 97.94 137 GLN B C 1
ATOM 6262 O O . GLN B 1 137 ? -15.055 30.875 13.688 1 97.94 137 GLN B O 1
ATOM 6267 N N . ALA B 1 138 ? -14.297 32.188 12.016 1 97.38 138 ALA B N 1
ATOM 6268 C CA . ALA B 1 138 ? -13.5 33.031 12.914 1 97.38 138 ALA B CA 1
ATOM 6269 C C . ALA B 1 138 ? -14.328 34.156 13.5 1 97.38 138 ALA B C 1
ATOM 6271 O O . ALA B 1 138 ? -15.203 34.719 12.828 1 97.38 138 ALA B O 1
ATOM 6272 N N . HIS B 1 139 ? -14.172 34.469 14.742 1 97.25 139 HIS B N 1
ATOM 6273 C CA . HIS B 1 139 ? -14.805 35.594 15.406 1 97.25 139 HIS B CA 1
ATOM 6274 C C . HIS B 1 139 ? -13.852 36.25 16.406 1 97.25 139 HIS B C 1
ATOM 6276 O O . HIS B 1 139 ? -13.086 35.562 17.078 1 97.25 139 HIS B O 1
ATOM 6282 N N . ASN B 1 140 ? -13.852 37.594 16.406 1 96.38 140 ASN B N 1
ATOM 6283 C CA . ASN B 1 140 ? -13.094 38.344 17.391 1 96.38 140 ASN B CA 1
ATOM 6284 C C . ASN B 1 140 ? -13.945 38.688 18.609 1 96.38 140 ASN B C 1
ATOM 6286 O O . ASN B 1 140 ? -14.766 39.625 18.562 1 96.38 140 ASN B O 1
ATOM 6290 N N . PHE B 1 141 ? -13.75 38.031 19.719 1 96.38 141 PHE B N 1
ATOM 6291 C CA . PHE B 1 141 ? -14.508 38.25 20.953 1 96.38 141 PHE B CA 1
ATOM 6292 C C . PHE B 1 141 ? -13.977 39.469 21.703 1 96.38 141 PHE B C 1
ATOM 6294 O O . PHE B 1 141 ? -12.781 39.562 22 1 96.38 141 PHE B O 1
ATOM 6301 N N . SER B 1 142 ? -14.859 40.344 22 1 93.88 142 SER B N 1
ATOM 6302 C CA . SER B 1 142 ? -14.484 41.469 22.828 1 93.88 142 SER B CA 1
ATOM 6303 C C . SER B 1 142 ? -14.352 41.062 24.297 1 93.88 142 SER B C 1
ATOM 6305 O O . SER B 1 142 ? -14.727 39.969 24.672 1 93.88 142 SER B O 1
ATOM 6307 N N . LYS B 1 143 ? -13.805 41.969 25.016 1 93.38 143 LYS B N 1
ATOM 6308 C CA . LYS B 1 143 ? -13.656 41.719 26.453 1 93.38 143 LYS B CA 1
ATOM 6309 C C . LYS B 1 143 ? -15.008 41.5 27.125 1 93.38 143 LYS B C 1
ATOM 6311 O O . LYS B 1 143 ? -15.969 42.219 26.828 1 93.38 143 LYS B O 1
ATOM 6316 N N . GLY B 1 144 ? -14.977 40.469 28.031 1 93.12 144 GLY B N 1
ATOM 6317 C CA . GLY B 1 144 ? -16.203 40.25 28.797 1 93.12 144 GLY B CA 1
ATOM 6318 C C . GLY B 1 144 ? -16.984 39.031 28.312 1 93.12 144 GLY B C 1
ATOM 6319 O O . GLY B 1 144 ? -16.391 38.094 27.797 1 93.12 144 GLY B O 1
ATOM 6320 N N . LYS B 1 145 ? -18.266 39.062 28.656 1 94.88 145 LYS B N 1
ATOM 6321 C CA . LYS B 1 145 ? -19.125 37.938 28.375 1 94.88 145 LYS B CA 1
ATOM 6322 C C . LYS B 1 145 ? -19.922 38.156 27.094 1 94.88 145 LYS B C 1
ATOM 6324 O O . LYS B 1 145 ? -20.484 39.219 26.875 1 94.88 145 LYS B O 1
ATOM 6329 N N . SER B 1 146 ? -19.828 37.188 26.203 1 95.94 146 SER B N 1
ATOM 6330 C CA . SER B 1 146 ? -20.656 37.156 25 1 95.94 146 SER B CA 1
ATOM 6331 C C . SER B 1 146 ? -21.578 35.938 25 1 95.94 146 SER B C 1
ATOM 6333 O O . SER B 1 146 ? -21.156 34.812 25.281 1 95.94 146 SER B O 1
ATOM 6335 N N . THR B 1 147 ? -22.812 36.156 24.766 1 95.88 147 THR B N 1
ATOM 6336 C CA . THR B 1 147 ? -23.766 35.062 24.672 1 95.88 147 THR B CA 1
ATOM 6337 C C . THR B 1 147 ? -23.891 34.562 23.234 1 95.88 147 THR B C 1
ATOM 6339 O O . THR B 1 147 ? -24.156 35.375 22.328 1 95.88 147 THR B O 1
ATOM 6342 N N . VAL B 1 148 ? -23.688 33.312 23.047 1 97.06 148 VAL B N 1
ATOM 6343 C CA . VAL B 1 148 ? -23.672 32.75 21.703 1 97.06 148 VAL B CA 1
ATOM 6344 C C . VAL B 1 148 ? -24.844 31.797 21.531 1 97.06 148 VAL B C 1
ATOM 6346 O O . VAL B 1 148 ? -25.141 31 22.422 1 97.06 148 VAL B O 1
ATOM 6349 N N . TYR B 1 149 ? -25.547 31.875 20.453 1 97.12 149 TYR B N 1
ATOM 6350 C CA . TYR B 1 149 ? -26.562 30.938 20.016 1 97.12 149 TYR B CA 1
ATOM 6351 C C . TYR B 1 149 ? -26.172 30.266 18.703 1 97.12 149 TYR B C 1
ATOM 6353 O O . TYR B 1 149 ? -25.797 30.938 17.75 1 97.12 149 TYR B O 1
ATOM 6361 N N . LEU B 1 150 ? -26.234 29 18.703 1 97.88 150 LEU B N 1
ATOM 6362 C CA . LEU B 1 150 ? -26 28.219 17.484 1 97.88 150 LEU B CA 1
ATOM 6363 C C . LEU B 1 150 ? -27.297 27.578 17 1 97.88 150 LEU B C 1
ATOM 6365 O O . LEU B 1 150 ? -27.984 26.891 17.75 1 97.88 150 LEU B O 1
ATOM 6369 N N . GLN B 1 151 ? -27.656 27.875 15.805 1 98.31 151 GLN B N 1
ATOM 6370 C CA . GLN B 1 151 ? -28.766 27.188 15.148 1 98.31 151 GLN B CA 1
ATOM 6371 C C . GLN B 1 151 ? -28.25 26.172 14.125 1 98.31 151 GLN B C 1
ATOM 6373 O O . GLN B 1 151 ? -27.656 26.562 13.109 1 98.31 151 GLN B O 1
ATOM 6378 N N . ILE B 1 152 ? -28.484 24.891 14.344 1 98.12 152 ILE B N 1
ATOM 6379 C CA . ILE B 1 152 ? -27.906 23.844 13.5 1 98.12 152 ILE B CA 1
ATOM 6380 C C . ILE B 1 152 ? -29.016 22.969 12.93 1 98.12 152 ILE B C 1
ATOM 6382 O O . ILE B 1 152 ? -29.906 22.547 13.656 1 98.12 152 ILE B O 1
ATOM 6386 N N . LYS B 1 153 ? -28.984 22.734 11.68 1 97.62 153 LYS B N 1
ATOM 6387 C CA . LYS B 1 153 ? -29.875 21.828 10.961 1 97.62 153 LYS B CA 1
ATOM 6388 C C . LYS B 1 153 ? -29.109 21 9.938 1 97.62 153 LYS B C 1
ATOM 6390 O O . LYS B 1 153 ? -28.234 21.516 9.242 1 97.62 153 LYS B O 1
ATOM 6395 N N . THR B 1 154 ? -29.422 19.734 9.875 1 96.31 154 THR B N 1
ATOM 6396 C CA . THR B 1 154 ? -28.75 18.875 8.906 1 96.31 154 THR B CA 1
ATOM 6397 C C . THR B 1 154 ? -29.641 17.719 8.492 1 96.31 154 THR B C 1
ATOM 6399 O O . THR B 1 154 ? -30.469 17.25 9.281 1 96.31 154 THR B O 1
ATOM 6402 N N . ARG B 1 155 ? -29.656 17.281 7.246 1 94.88 155 ARG B N 1
ATOM 6403 C CA . ARG B 1 155 ? -30.359 16.125 6.715 1 94.88 155 ARG B CA 1
ATOM 6404 C C . ARG B 1 155 ? -29.578 14.844 6.98 1 94.88 155 ARG B C 1
ATOM 6406 O O . ARG B 1 155 ? -30.141 13.742 6.879 1 94.88 155 ARG B O 1
ATOM 6413 N N . ASP B 1 156 ? -28.219 14.961 7.34 1 95 156 ASP B N 1
ATOM 6414 C CA . ASP B 1 156 ? -27.328 13.859 7.68 1 95 156 ASP B CA 1
ATOM 6415 C C . ASP B 1 156 ? -27.422 13.508 9.164 1 95 156 ASP B C 1
ATOM 6417 O O . ASP B 1 156 ? -28.188 14.141 9.906 1 95 156 ASP B O 1
ATOM 6421 N N . PRO B 1 157 ? -26.672 12.398 9.539 1 94.5 157 PRO B N 1
ATOM 6422 C CA . PRO B 1 157 ? -26.688 12.141 10.984 1 94.5 157 PRO B CA 1
ATOM 6423 C C . PRO B 1 157 ? -26.281 13.367 11.805 1 94.5 157 PRO B C 1
ATOM 6425 O O . PRO B 1 157 ? -25.344 14.078 11.445 1 94.5 157 PRO B O 1
ATOM 6428 N N . PHE B 1 158 ? -27.047 13.641 12.836 1 96.25 158 PHE B N 1
ATOM 6429 C CA . PHE B 1 158 ? -26.859 14.859 13.617 1 96.25 158 PHE B CA 1
ATOM 6430 C C . PHE B 1 158 ? -25.75 14.68 14.648 1 96.25 158 PHE B C 1
ATOM 6432 O O . PHE B 1 158 ? -26 14.234 15.766 1 96.25 158 PHE B O 1
ATOM 6439 N N . ILE B 1 159 ? -24.594 14.961 14.297 1 96.06 159 ILE B N 1
ATOM 6440 C CA . ILE B 1 159 ? -23.406 14.867 15.141 1 96.06 159 ILE B CA 1
ATOM 6441 C C . ILE B 1 159 ? -22.703 16.219 15.203 1 96.06 159 ILE B C 1
ATOM 6443 O O . ILE B 1 159 ? -22.25 16.75 14.188 1 96.06 159 ILE B O 1
ATOM 6447 N N . VAL B 1 160 ? -22.5 16.703 16.453 1 96.06 160 VAL B N 1
ATOM 6448 C CA . VAL B 1 160 ? -21.969 18.062 16.547 1 96.06 160 VAL B CA 1
ATOM 6449 C C . VAL B 1 160 ? -20.781 18.078 17.5 1 96.06 160 VAL B C 1
ATOM 6451 O O . VAL B 1 160 ? -20.875 18.578 18.609 1 96.06 160 VAL B O 1
ATOM 6454 N N . PRO B 1 161 ? -19.688 17.578 17.094 1 96.44 161 PRO B N 1
ATOM 6455 C CA . PRO B 1 161 ? -18.453 17.875 17.844 1 96.44 161 PRO B CA 1
ATOM 6456 C C . PRO B 1 161 ? -17.984 19.312 17.672 1 96.44 161 PRO B C 1
ATOM 6458 O O . PRO B 1 161 ? -17.375 19.656 16.656 1 96.44 161 PRO B O 1
ATOM 6461 N N . PHE B 1 162 ? -18.234 20.078 18.688 1 96.19 162 PHE B N 1
ATOM 6462 C CA . PHE B 1 162 ? -18.047 21.516 18.594 1 96.19 162 PHE B CA 1
ATOM 6463 C C . PHE B 1 162 ? -16.953 21.984 19.578 1 96.19 162 PHE B C 1
ATOM 6465 O O . PHE B 1 162 ? -16.875 21.484 20.703 1 96.19 162 PHE B O 1
ATOM 6472 N N . SER B 1 163 ? -16.062 22.844 19.078 1 95.94 163 SER B N 1
ATOM 6473 C CA . SER B 1 163 ? -15.016 23.438 19.906 1 95.94 163 SER B CA 1
ATOM 6474 C C . SER B 1 163 ? -14.742 24.875 19.5 1 95.94 163 SER B C 1
ATOM 6476 O O . SER B 1 163 ? -15.031 25.281 18.375 1 95.94 163 SER B O 1
ATOM 6478 N N . ILE B 1 164 ? -14.32 25.641 20.375 1 95.94 164 ILE B N 1
ATOM 6479 C CA . ILE B 1 164 ? -13.773 26.969 20.125 1 95.94 164 ILE B CA 1
ATOM 6480 C C . ILE B 1 164 ? -12.266 26.969 20.359 1 95.94 164 ILE B C 1
ATOM 6482 O O . ILE B 1 164 ? -11.805 26.734 21.484 1 95.94 164 ILE B O 1
ATOM 6486 N N . LEU B 1 165 ? -11.594 27.25 19.266 1 95.25 165 LEU B N 1
ATOM 6487 C CA . LEU B 1 165 ? -10.156 27.047 19.344 1 95.25 165 LEU B CA 1
ATOM 6488 C C . LEU B 1 165 ? -9.398 28.281 18.906 1 95.25 165 LEU B C 1
ATOM 6490 O O . LEU B 1 165 ? -9.898 29.078 18.094 1 95.25 165 LEU B O 1
ATOM 6494 N N . SER B 1 166 ? -8.211 28.438 19.531 1 93.31 166 SER B N 1
ATOM 6495 C CA . SER B 1 166 ? -7.266 29.406 18.984 1 93.31 166 SER B CA 1
ATOM 6496 C C . SER B 1 166 ? -6.734 28.953 17.625 1 93.31 166 SER B C 1
ATOM 6498 O O . SER B 1 166 ? -6.891 27.797 17.25 1 93.31 166 SER B O 1
ATOM 6500 N N . GLU B 1 167 ? -6.172 29.844 16.922 1 92 167 GLU B N 1
ATOM 6501 C CA . GLU B 1 167 ? -5.613 29.516 15.617 1 92 167 GLU B CA 1
ATOM 6502 C C . GLU B 1 167 ? -4.562 28.406 15.727 1 92 167 GLU B C 1
ATOM 6504 O O . GLU B 1 167 ? -4.559 27.469 14.938 1 92 167 GLU B O 1
ATOM 6509 N N . LYS B 1 168 ? -3.738 28.531 16.703 1 89.75 168 LYS B N 1
ATOM 6510 C CA . LYS B 1 168 ? -2.686 27.562 16.938 1 89.75 168 LYS B CA 1
ATOM 6511 C C . LYS B 1 168 ? -3.271 26.172 17.219 1 89.75 168 LYS B C 1
ATOM 6513 O O . LYS B 1 168 ? -2.863 25.188 16.594 1 89.75 168 LYS B O 1
ATOM 6518 N N . ASN B 1 169 ? -4.18 26.109 18.078 1 92.75 169 ASN B N 1
ATOM 6519 C CA . ASN B 1 169 ? -4.762 24.828 18.469 1 92.75 169 ASN B CA 1
ATOM 6520 C C . ASN B 1 169 ? -5.59 24.234 17.328 1 92.75 169 ASN B C 1
ATOM 6522 O O . ASN B 1 169 ? -5.664 23 17.203 1 92.75 169 ASN B O 1
ATOM 6526 N N . PHE B 1 170 ? -6.141 25.109 16.547 1 93.81 170 PHE B N 1
ATOM 6527 C CA . PHE B 1 170 ? -6.895 24.625 15.398 1 93.81 170 PHE B CA 1
ATOM 6528 C C . PHE B 1 170 ? -5.98 23.922 14.406 1 93.81 170 PHE B C 1
ATOM 6530 O O . PHE B 1 170 ? -6.273 22.812 13.961 1 93.81 170 PHE B O 1
ATOM 6537 N N . TYR B 1 171 ? -4.859 24.531 14.133 1 92.5 171 TYR B N 1
ATOM 6538 C CA . TYR B 1 171 ? -3.898 23.922 13.227 1 92.5 171 TYR B CA 1
ATOM 6539 C C . TYR B 1 171 ? -3.369 22.609 13.797 1 92.5 171 TYR B C 1
ATOM 6541 O O . TYR B 1 171 ? -3.221 21.625 13.07 1 92.5 171 TYR B O 1
ATOM 6549 N N . LYS B 1 172 ? -3.064 22.609 15.062 1 91.44 172 LYS B N 1
ATOM 6550 C CA . LYS B 1 172 ? -2.584 21.375 15.703 1 91.44 172 LYS B CA 1
ATOM 6551 C C . LYS B 1 172 ? -3.604 20.25 15.578 1 91.44 172 LYS B C 1
ATOM 6553 O O . LYS B 1 172 ? -3.238 19.109 15.32 1 91.44 172 LYS B O 1
ATOM 6558 N N . LYS B 1 173 ? -4.824 20.609 15.805 1 93.25 173 LYS B N 1
ATOM 6559 C CA . LYS B 1 173 ? -5.902 19.641 15.68 1 93.25 173 LYS B CA 1
ATOM 6560 C C . LYS B 1 173 ? -5.957 19.047 14.273 1 93.25 173 LYS B C 1
ATOM 6562 O O . LYS B 1 173 ? -6.043 17.828 14.102 1 93.25 173 LYS B O 1
ATOM 6567 N N . ILE B 1 174 ? -5.863 19.906 13.273 1 93.19 174 ILE B N 1
ATOM 6568 C CA . ILE B 1 174 ? -5.945 19.469 11.883 1 93.19 174 ILE B CA 1
ATOM 6569 C C . ILE B 1 174 ? -4.746 18.578 11.547 1 93.19 174 ILE B C 1
ATOM 6571 O O . ILE B 1 174 ? -4.887 17.578 10.859 1 93.19 174 ILE B O 1
ATOM 6575 N N . MET B 1 175 ? -3.621 18.984 12.008 1 92 175 MET B N 1
ATOM 6576 C CA . MET B 1 175 ? -2.412 18.203 11.75 1 92 175 MET B CA 1
ATOM 6577 C C . MET B 1 175 ? -2.541 16.797 12.32 1 92 175 MET B C 1
ATOM 6579 O O . MET B 1 175 ? -2.158 15.82 11.672 1 92 175 MET B O 1
ATOM 6583 N N . ASN B 1 176 ? -3.076 16.688 13.438 1 91.75 176 ASN B N 1
ATOM 6584 C CA . ASN B 1 176 ? -3.268 15.375 14.062 1 91.75 176 ASN B CA 1
ATOM 6585 C C . ASN B 1 176 ? -4.293 14.539 13.305 1 91.75 176 ASN B C 1
ATOM 6587 O O . ASN B 1 176 ? -4.102 13.336 13.117 1 91.75 176 ASN B O 1
ATOM 6591 N N . MET B 1 177 ? -5.328 15.172 12.914 1 93.5 177 MET B N 1
ATOM 6592 C CA . MET B 1 177 ? -6.367 14.469 12.164 1 93.5 177 MET B CA 1
ATOM 6593 C C . MET B 1 177 ? -5.844 14.023 10.805 1 93.5 177 MET B C 1
ATOM 6595 O O . MET B 1 177 ? -6.141 12.914 10.352 1 93.5 177 MET B O 1
ATOM 6599 N N . ASP B 1 178 ? -5.035 14.859 10.18 1 92.81 178 ASP B N 1
ATOM 6600 C CA . ASP B 1 178 ? -4.52 14.594 8.844 1 92.81 178 ASP B CA 1
ATOM 6601 C C . ASP B 1 178 ? -3.594 13.375 8.836 1 92.81 178 ASP B C 1
ATOM 6603 O O . ASP B 1 178 ? -3.512 12.656 7.844 1 92.81 178 ASP B O 1
ATOM 6607 N N . LEU B 1 179 ? -2.924 13.195 9.906 1 93.06 179 LEU B N 1
ATOM 6608 C CA . LEU B 1 179 ? -2.047 12.031 9.992 1 93.06 179 LEU B CA 1
ATOM 6609 C C . LEU B 1 179 ? -2.811 10.75 9.688 1 93.06 179 LEU B C 1
ATOM 6611 O O . LEU B 1 179 ? -2.365 9.938 8.875 1 93.06 179 LEU B O 1
ATOM 6615 N N . ILE B 1 180 ? -3.961 10.617 10.273 1 93.5 180 ILE B N 1
ATOM 6616 C CA . ILE B 1 180 ? -4.742 9.398 10.109 1 93.5 180 ILE B CA 1
ATOM 6617 C C . ILE B 1 180 ? -5.418 9.398 8.742 1 93.5 180 ILE B C 1
ATOM 6619 O O . ILE B 1 180 ? -5.375 8.398 8.016 1 93.5 180 ILE B O 1
ATOM 6623 N N . VAL B 1 181 ? -5.949 10.492 8.367 1 94.69 181 VAL B N 1
ATOM 6624 C CA . VAL B 1 181 ? -6.73 10.594 7.137 1 94.69 181 VAL B CA 1
ATOM 6625 C C . VAL B 1 181 ? -5.82 10.375 5.93 1 94.69 181 VAL B C 1
ATOM 6627 O O . VAL B 1 181 ? -6.109 9.539 5.074 1 94.69 181 VAL B O 1
ATOM 6630 N N . ILE B 1 182 ? -4.703 11.039 5.934 1 94.88 182 ILE B N 1
ATOM 6631 C CA . ILE B 1 182 ? -3.787 10.93 4.805 1 94.88 182 ILE B CA 1
ATOM 6632 C C . ILE B 1 182 ? -3.195 9.523 4.758 1 94.88 182 ILE B C 1
ATOM 6634 O O . ILE B 1 182 ? -3.047 8.945 3.678 1 94.88 182 ILE B O 1
ATOM 6638 N N . SER B 1 183 ? -2.895 8.984 5.852 1 96.25 183 SER B N 1
ATOM 6639 C CA . SER B 1 183 ? -2.328 7.641 5.902 1 96.25 183 SER B CA 1
ATOM 6640 C C . SER B 1 183 ? -3.299 6.613 5.332 1 96.25 183 SER B C 1
ATOM 6642 O O . SER B 1 183 ? -2.918 5.793 4.492 1 96.25 183 SER B O 1
ATOM 6644 N N . THR B 1 184 ? -4.512 6.633 5.746 1 96.06 184 THR B N 1
ATOM 6645 C CA . THR B 1 184 ? -5.492 5.648 5.301 1 96.06 184 THR B CA 1
ATOM 6646 C C . THR B 1 184 ? -5.75 5.777 3.805 1 96.06 184 THR B C 1
ATOM 6648 O O . THR B 1 184 ? -5.809 4.773 3.09 1 96.06 184 THR B O 1
ATOM 6651 N N . TYR B 1 185 ? -5.867 7.02 3.332 1 96.25 185 TYR B N 1
ATOM 6652 C CA . TYR B 1 185 ? -6.098 7.238 1.909 1 96.25 185 TYR B CA 1
ATOM 6653 C C . TYR B 1 185 ? -4.914 6.762 1.081 1 96.25 185 TYR B C 1
ATOM 6655 O O . TYR B 1 185 ? -5.09 6.16 0.018 1 96.25 185 TYR B O 1
ATOM 6663 N N . SER B 1 186 ? -3.764 7 1.615 1 96.75 186 SER B N 1
ATOM 6664 C CA . SER B 1 186 ? -2.559 6.621 0.885 1 96.75 186 SER B CA 1
ATOM 6665 C C . SER B 1 186 ? -2.406 5.105 0.822 1 96.75 186 SER B C 1
ATOM 6667 O O . SER B 1 186 ? -1.997 4.559 -0.206 1 96.75 186 SER B O 1
ATOM 6669 N N . ILE B 1 187 ? -2.693 4.465 1.881 1 96.94 187 ILE B N 1
ATOM 6670 C CA . ILE B 1 187 ? -2.609 3.01 1.93 1 96.94 187 ILE B CA 1
ATOM 6671 C C . ILE B 1 187 ? -3.566 2.404 0.905 1 96.94 187 ILE B C 1
ATOM 6673 O O . ILE B 1 187 ? -3.162 1.583 0.078 1 96.94 187 ILE B O 1
ATOM 6677 N N . VAL B 1 188 ? -4.812 2.852 0.915 1 97.06 188 VAL B N 1
ATOM 6678 C CA . VAL B 1 188 ? -5.824 2.301 0.019 1 97.06 188 VAL B CA 1
ATOM 6679 C C . VAL B 1 188 ? -5.484 2.656 -1.427 1 97.06 188 VAL B C 1
ATOM 6681 O O . VAL B 1 188 ? -5.68 1.844 -2.334 1 97.06 188 VAL B O 1
ATOM 6684 N N . PHE B 1 189 ? -4.945 3.795 -1.599 1 96.81 189 PHE B N 1
ATOM 6685 C CA . PHE B 1 189 ? -4.543 4.211 -2.938 1 96.81 189 PHE B CA 1
ATOM 6686 C C . PHE B 1 189 ? -3.422 3.326 -3.467 1 96.81 189 PHE B C 1
ATOM 6688 O O . PHE B 1 189 ? -3.441 2.922 -4.633 1 96.81 189 PHE B O 1
ATOM 6695 N N . ALA B 1 190 ? -2.49 3.041 -2.633 1 96.06 190 ALA B N 1
ATOM 6696 C CA . ALA B 1 190 ? -1.374 2.186 -3.027 1 96.06 190 ALA B CA 1
ATOM 6697 C C . ALA B 1 190 ? -1.861 0.791 -3.412 1 96.06 190 ALA B C 1
ATOM 6699 O O . ALA B 1 190 ? -1.437 0.235 -4.426 1 96.06 190 ALA B O 1
ATOM 6700 N N . ILE B 1 191 ? -2.721 0.305 -2.611 1 95.88 191 ILE B N 1
ATOM 6701 C CA . ILE B 1 191 ? -3.238 -1.037 -2.852 1 95.88 191 ILE B CA 1
ATOM 6702 C C . ILE B 1 191 ? -4.121 -1.034 -4.098 1 95.88 191 ILE B C 1
ATOM 6704 O O . ILE B 1 191 ? -4.141 -2.008 -4.855 1 95.88 191 ILE B O 1
ATOM 6708 N N . PHE B 1 192 ? -4.859 0.088 -4.367 1 97.06 192 PHE B N 1
ATOM 6709 C CA . PHE B 1 192 ? -5.648 0.249 -5.582 1 97.06 192 PHE B CA 1
ATOM 6710 C C . PHE B 1 192 ? -4.762 0.194 -6.816 1 97.06 192 PHE B C 1
ATOM 6712 O O . PHE B 1 192 ? -5.043 -0.552 -7.758 1 97.06 192 PHE B O 1
ATOM 6719 N N . ILE B 1 193 ? -3.682 0.929 -6.758 1 94.69 193 ILE B N 1
ATOM 6720 C CA . ILE B 1 193 ? -2.768 0.962 -7.895 1 94.69 193 ILE B CA 1
ATOM 6721 C C . ILE B 1 193 ? -2.156 -0.421 -8.102 1 94.69 193 ILE B C 1
ATOM 6723 O O . ILE B 1 193 ? -2.064 -0.898 -9.242 1 94.69 193 ILE B O 1
ATOM 6727 N N . PHE B 1 194 ? -1.773 -1.081 -7.059 1 93.31 194 PHE B N 1
ATOM 6728 C CA . PHE B 1 194 ? -1.201 -2.42 -7.117 1 93.31 194 PHE B CA 1
ATOM 6729 C C . PHE B 1 194 ? -2.164 -3.393 -7.789 1 93.31 194 PHE B C 1
ATOM 6731 O O . PHE B 1 194 ? -1.789 -4.098 -8.727 1 93.31 194 PHE B O 1
ATOM 6738 N N . ASN B 1 195 ? -3.395 -3.33 -7.359 1 91.88 195 ASN B N 1
ATOM 6739 C CA . ASN B 1 195 ? -4.355 -4.32 -7.832 1 91.88 195 ASN B CA 1
ATOM 6740 C C . ASN B 1 195 ? -4.828 -4.004 -9.25 1 91.88 195 ASN B C 1
ATOM 6742 O O . ASN B 1 195 ? -5.098 -4.918 -10.039 1 91.88 195 ASN B O 1
ATOM 6746 N N . ILE B 1 196 ? -5 -2.742 -9.578 1 94.06 196 ILE B N 1
ATOM 6747 C CA . ILE B 1 196 ? -5.43 -2.398 -10.93 1 94.06 196 ILE B CA 1
ATOM 6748 C C . ILE B 1 196 ? -4.34 -2.775 -11.93 1 94.06 196 ILE B C 1
ATOM 6750 O O . ILE B 1 196 ? -4.637 -3.221 -13.039 1 94.06 196 ILE B O 1
ATOM 6754 N N . LEU B 1 197 ? -3.09 -2.654 -11.555 1 89.25 197 LEU B N 1
ATOM 6755 C CA . LEU B 1 197 ? -1.987 -3.018 -12.438 1 89.25 197 LEU B CA 1
ATOM 6756 C C . LEU B 1 197 ? -1.877 -4.531 -12.578 1 89.25 197 LEU B C 1
ATOM 6758 O O . LEU B 1 197 ? -1.604 -5.039 -13.664 1 89.25 197 LEU B O 1
ATOM 6762 N N . ILE B 1 198 ? -2.068 -5.184 -11.492 1 85.69 198 ILE B N 1
ATOM 6763 C CA . ILE B 1 198 ? -2.059 -6.641 -11.562 1 85.69 198 ILE B CA 1
ATOM 6764 C C . ILE B 1 198 ? -3.197 -7.117 -12.461 1 85.69 198 ILE B C 1
ATOM 6766 O O . ILE B 1 198 ? -3.047 -8.094 -13.195 1 85.69 198 ILE B O 1
ATOM 6770 N N . PHE B 1 199 ? -4.336 -6.516 -12.5 1 89.38 199 PHE B N 1
ATOM 6771 C CA . PHE B 1 199 ? -5.461 -6.863 -13.359 1 89.38 199 PHE B CA 1
ATOM 6772 C C . PHE B 1 199 ? -5.086 -6.711 -14.828 1 89.38 199 PHE B C 1
ATOM 6774 O O . PHE B 1 199 ? -5.43 -7.559 -15.648 1 89.38 199 PHE B O 1
ATOM 6781 N N . ILE B 1 200 ? -4.445 -5.648 -15.125 1 84.88 200 ILE B N 1
ATOM 6782 C CA . ILE B 1 200 ? -4.059 -5.375 -16.5 1 84.88 200 ILE B CA 1
ATOM 6783 C C . ILE B 1 200 ? -3.113 -6.465 -17 1 84.88 200 ILE B C 1
ATOM 6785 O O . ILE B 1 200 ? -3.199 -6.895 -18.156 1 84.88 200 ILE B O 1
ATOM 6789 N N . ILE B 1 201 ? -2.32 -6.973 -16.109 1 75.62 201 ILE B N 1
ATOM 6790 C CA . ILE B 1 201 ? -1.307 -7.953 -16.484 1 75.62 201 ILE B CA 1
ATOM 6791 C C . ILE B 1 201 ? -1.919 -9.352 -16.484 1 75.62 201 ILE B C 1
ATOM 6793 O O . ILE B 1 201 ? -1.775 -10.094 -17.469 1 75.62 201 ILE B O 1
ATOM 6797 N N . ALA B 1 202 ? -2.617 -9.68 -15.445 1 73.19 202 ALA B N 1
ATOM 6798 C CA . ALA B 1 202 ? -3.105 -11.039 -15.258 1 73.19 202 ALA B CA 1
ATOM 6799 C C . ALA B 1 202 ? -4.5 -11.211 -15.859 1 73.19 202 ALA B C 1
ATOM 6801 O O . ALA B 1 202 ? -4.934 -12.336 -16.125 1 73.19 202 ALA B O 1
ATOM 6802 N N . ARG B 1 203 ? -5.312 -10.18 -16.109 1 80.5 203 ARG B N 1
ATOM 6803 C CA . ARG B 1 203 ? -6.664 -10.195 -16.672 1 80.5 203 ARG B CA 1
ATOM 6804 C C . ARG B 1 203 ? -7.566 -11.148 -15.891 1 80.5 203 ARG B C 1
ATOM 6806 O O . ARG B 1 203 ? -8.297 -11.938 -16.484 1 80.5 203 ARG B O 1
ATOM 6813 N N . TYR B 1 204 ? -7.371 -11.18 -14.578 1 80.56 204 TYR B N 1
ATOM 6814 C CA . TYR B 1 204 ? -8.211 -11.938 -13.656 1 80.56 204 TYR B CA 1
ATOM 6815 C C . TYR B 1 204 ? -9.305 -11.062 -13.062 1 80.56 204 TYR B C 1
ATOM 6817 O O . TYR B 1 204 ? -9.016 -10.047 -12.422 1 80.56 204 TYR B O 1
ATOM 6825 N N . LYS B 1 205 ? -10.484 -11.406 -13.219 1 87.75 205 LYS B N 1
ATOM 6826 C CA . LYS B 1 205 ? -11.672 -10.594 -13 1 87.75 205 LYS B CA 1
ATOM 6827 C C . LYS B 1 205 ? -11.758 -10.109 -11.555 1 87.75 205 LYS B C 1
ATOM 6829 O O . LYS B 1 205 ? -12.117 -8.961 -11.305 1 87.75 205 LYS B O 1
ATOM 6834 N N . PRO B 1 206 ? -11.477 -10.922 -10.555 1 89.38 206 PRO B N 1
ATOM 6835 C CA . PRO B 1 206 ? -11.594 -10.438 -9.18 1 89.38 206 PRO B CA 1
ATOM 6836 C C . PRO B 1 206 ? -10.711 -9.227 -8.898 1 89.38 206 PRO B C 1
ATOM 6838 O O . PRO B 1 206 ? -11.07 -8.359 -8.094 1 89.38 206 PRO B O 1
ATOM 6841 N N . TYR B 1 207 ? -9.586 -9.102 -9.578 1 90.12 207 TYR B N 1
ATOM 6842 C CA . TYR B 1 207 ? -8.742 -7.922 -9.406 1 90.12 207 TYR B CA 1
ATOM 6843 C C . TYR B 1 207 ? -9.438 -6.668 -9.922 1 90.12 207 TYR B C 1
ATOM 6845 O O . TYR B 1 207 ? -9.266 -5.582 -9.367 1 90.12 207 TYR B O 1
ATOM 6853 N N . PHE B 1 208 ? -10.188 -6.875 -10.945 1 93.88 208 PHE B N 1
ATOM 6854 C CA . PHE B 1 208 ? -10.914 -5.75 -11.523 1 93.88 208 PHE B CA 1
ATOM 6855 C C . PHE B 1 208 ? -11.984 -5.246 -10.562 1 93.88 208 PHE B C 1
ATOM 6857 O O . PHE B 1 208 ? -12.047 -4.051 -10.266 1 93.88 208 PHE B O 1
ATOM 6864 N N . TYR B 1 209 ? -12.805 -6.117 -10.109 1 95.56 209 TYR B N 1
ATOM 6865 C CA . TYR B 1 209 ? -13.883 -5.734 -9.203 1 95.56 209 TYR B CA 1
ATOM 6866 C C . TYR B 1 209 ? -13.328 -5.195 -7.895 1 95.56 209 TYR B C 1
ATOM 6868 O O . TYR B 1 209 ? -13.906 -4.285 -7.293 1 95.56 209 TYR B O 1
ATOM 6876 N N . TYR B 1 210 ? -12.25 -5.805 -7.492 1 95.62 210 TYR B N 1
ATOM 6877 C CA . TYR B 1 210 ? -11.609 -5.32 -6.273 1 95.62 210 TYR B CA 1
ATOM 6878 C C . TYR B 1 210 ? -11.102 -3.895 -6.453 1 95.62 210 TYR B C 1
ATOM 6880 O O . TYR B 1 210 ? -11.234 -3.062 -5.555 1 95.62 210 TYR B O 1
ATOM 6888 N N . SER B 1 211 ? -10.516 -3.611 -7.605 1 96.5 211 SER B N 1
ATOM 6889 C CA . SER B 1 211 ? -10.031 -2.266 -7.902 1 96.5 211 SER B CA 1
ATOM 6890 C C . SER B 1 211 ? -11.18 -1.258 -7.914 1 96.5 211 SER B C 1
ATOM 6892 O O . SER B 1 211 ? -11.031 -0.143 -7.406 1 96.5 211 SER B O 1
ATOM 6894 N N . LEU B 1 212 ? -12.281 -1.659 -8.461 1 96.81 212 LEU B N 1
ATOM 6895 C CA . LEU B 1 212 ? -13.438 -0.779 -8.469 1 96.81 212 LEU B CA 1
ATOM 6896 C C . LEU B 1 212 ? -13.961 -0.549 -7.055 1 96.81 212 LEU B C 1
ATOM 6898 O O . LEU B 1 212 ? -14.406 0.552 -6.723 1 96.81 212 LEU B O 1
ATOM 6902 N N . TYR B 1 213 ? -13.906 -1.57 -6.25 1 96.5 213 TYR B N 1
ATOM 6903 C CA . TYR B 1 213 ? -14.281 -1.491 -4.844 1 96.5 213 TYR B CA 1
ATOM 6904 C C . TYR B 1 213 ? -13.414 -0.481 -4.105 1 96.5 213 TYR B C 1
ATOM 6906 O O . TYR B 1 213 ? -13.93 0.405 -3.418 1 96.5 213 TYR B O 1
ATOM 6914 N N . LEU B 1 214 ? -12.148 -0.523 -4.305 1 96.81 214 LEU B N 1
ATOM 6915 C CA . LEU B 1 214 ? -11.203 0.366 -3.637 1 96.81 214 LEU B CA 1
ATOM 6916 C C . LEU B 1 214 ? -11.344 1.794 -4.156 1 96.81 214 LEU B C 1
ATOM 6918 O O . LEU B 1 214 ? -11.289 2.748 -3.377 1 96.81 214 LEU B O 1
ATOM 6922 N N . LEU B 1 215 ? -11.539 1.916 -5.457 1 96.69 215 LEU B N 1
ATOM 6923 C CA . LEU B 1 215 ? -11.711 3.236 -6.055 1 96.69 215 LEU B CA 1
ATOM 6924 C C . LEU B 1 215 ? -12.969 3.914 -5.527 1 96.69 215 LEU B C 1
ATOM 6926 O O . LEU B 1 215 ? -12.953 5.105 -5.215 1 96.69 215 LEU B O 1
ATOM 6930 N N . SER B 1 216 ? -14 3.176 -5.449 1 96 216 SER B N 1
ATOM 6931 C CA . SER B 1 216 ? -15.25 3.732 -4.953 1 96 216 SER B CA 1
ATOM 6932 C C . SER B 1 216 ? -15.133 4.129 -3.484 1 96 216 SER B C 1
ATOM 6934 O O . SER B 1 216 ? -15.711 5.133 -3.059 1 96 216 SER B O 1
ATOM 6936 N N . TYR B 1 217 ? -14.43 3.379 -2.721 1 95.31 217 TYR B N 1
ATOM 6937 C CA . TYR B 1 217 ? -14.188 3.748 -1.331 1 95.31 217 TYR B CA 1
ATOM 6938 C C . TYR B 1 217 ? -13.43 5.07 -1.244 1 95.31 217 TYR B C 1
ATOM 6940 O O . TYR B 1 217 ? -13.773 5.938 -0.438 1 95.31 217 TYR B O 1
ATOM 6948 N N . LEU B 1 218 ? -12.391 5.184 -2.049 1 96.5 218 LEU B N 1
ATOM 6949 C CA . LEU B 1 218 ? -11.578 6.395 -2.031 1 96.5 218 LEU B CA 1
ATOM 6950 C C . LEU B 1 218 ? -12.422 7.617 -2.379 1 96.5 218 LEU B C 1
ATOM 6952 O O . LEU B 1 218 ? -12.32 8.648 -1.713 1 96.5 218 LEU B O 1
ATOM 6956 N N . LEU B 1 219 ? -13.219 7.457 -3.35 1 95.25 219 LEU B N 1
ATOM 6957 C CA . LEU B 1 219 ? -14.07 8.57 -3.76 1 95.25 219 LEU B CA 1
ATOM 6958 C C . LEU B 1 219 ? -15.086 8.906 -2.672 1 95.25 219 LEU B C 1
ATOM 6960 O O . LEU B 1 219 ? -15.359 10.078 -2.408 1 95.25 219 LEU B O 1
ATOM 6964 N N . MET B 1 220 ? -15.609 7.906 -2.107 1 94.12 220 MET B N 1
ATOM 6965 C CA . MET B 1 220 ? -16.578 8.094 -1.027 1 94.12 220 MET B CA 1
ATOM 6966 C C . MET B 1 220 ? -15.938 8.797 0.162 1 94.12 220 MET B C 1
ATOM 6968 O O . MET B 1 220 ? -16.484 9.773 0.678 1 94.12 220 MET B O 1
ATOM 6972 N N . SER B 1 221 ? -14.789 8.312 0.569 1 93.81 221 SER B N 1
ATOM 6973 C CA . SER B 1 221 ? -14.125 8.867 1.746 1 93.81 221 SER B CA 1
ATOM 6974 C C . SER B 1 221 ? -13.656 10.297 1.499 1 93.81 221 SER B C 1
ATOM 6976 O O . SER B 1 221 ? -13.773 11.156 2.377 1 93.81 221 SER B O 1
ATOM 6978 N N . LEU B 1 222 ? -13.148 10.602 0.315 1 94.06 222 LEU B N 1
ATOM 6979 C CA . LEU B 1 222 ? -12.711 11.953 -0.037 1 94.06 222 LEU B CA 1
ATOM 6980 C C . LEU B 1 222 ? -13.883 12.922 -0.054 1 94.06 222 LEU B C 1
ATOM 6982 O O . LEU B 1 222 ? -13.75 14.078 0.34 1 94.06 222 LEU B O 1
ATOM 6986 N N . SER B 1 223 ? -14.945 12.43 -0.485 1 93.5 223 SER B N 1
ATOM 6987 C CA . SER B 1 223 ? -16.141 13.273 -0.547 1 93.5 223 SER B CA 1
ATOM 6988 C C . SER B 1 223 ? -16.719 13.5 0.841 1 93.5 223 SER B C 1
ATOM 6990 O O . SER B 1 223 ? -17.078 14.625 1.195 1 93.5 223 SER B O 1
ATOM 6992 N N . TYR B 1 224 ? -16.781 12.461 1.554 1 89.88 224 TYR B N 1
ATOM 6993 C CA . TYR B 1 224 ? -17.406 12.508 2.867 1 89.88 224 TYR B CA 1
ATOM 6994 C C . TYR B 1 224 ? -16.594 13.375 3.828 1 89.88 224 TYR B C 1
ATOM 6996 O O . TYR B 1 224 ? -17.156 14.016 4.719 1 89.88 224 TYR B O 1
ATOM 7004 N N . ASP B 1 225 ? -15.32 13.453 3.658 1 92.19 225 ASP B N 1
ATOM 7005 C CA . ASP B 1 225 ? -14.445 14.281 4.48 1 92.19 225 ASP B CA 1
ATOM 7006 C C . ASP B 1 225 ? -14.273 15.672 3.869 1 92.19 225 ASP B C 1
ATOM 7008 O O . ASP B 1 225 ? -13.438 16.453 4.316 1 92.19 225 ASP B O 1
ATOM 7012 N N . SER B 1 226 ? -14.938 15.961 2.846 1 93.25 226 SER B N 1
ATOM 7013 C CA . SER B 1 226 ? -15.047 17.281 2.232 1 93.25 226 SER B CA 1
ATOM 7014 C C . SER B 1 226 ? -13.773 17.656 1.484 1 93.25 226 SER B C 1
ATOM 7016 O O . SER B 1 226 ? -13.492 18.828 1.267 1 93.25 226 SER B O 1
ATOM 7018 N N . HIS B 1 227 ? -12.984 16.688 1.124 1 92.94 227 HIS B N 1
ATOM 7019 C CA . HIS B 1 227 ? -11.812 16.984 0.311 1 92.94 227 HIS B CA 1
ATOM 7020 C C . HIS B 1 227 ? -12.203 17.312 -1.127 1 92.94 227 HIS B C 1
ATOM 7022 O O . HIS B 1 227 ? -11.586 18.172 -1.764 1 92.94 227 HIS B O 1
ATOM 7028 N N . THR B 1 228 ? -13.203 16.594 -1.595 1 93.5 228 THR B N 1
ATOM 7029 C CA . THR B 1 228 ? -13.68 16.906 -2.934 1 93.5 228 THR B CA 1
ATOM 7030 C C . THR B 1 228 ? -14.281 18.312 -2.975 1 93.5 228 THR B C 1
ATOM 7032 O O . THR B 1 228 ? -14.18 19.016 -3.988 1 93.5 228 THR B O 1
ATOM 7035 N N . PHE B 1 229 ? -14.875 18.703 -1.828 1 94.06 229 PHE B N 1
ATOM 7036 C CA . PHE B 1 229 ? -15.422 20.047 -1.747 1 94.06 229 PHE B CA 1
ATOM 7037 C C . PHE B 1 229 ? -14.312 21.094 -1.846 1 94.06 229 PHE B C 1
ATOM 7039 O O . PHE B 1 229 ? -14.438 22.062 -2.592 1 94.06 229 PHE B O 1
ATOM 7046 N N . LYS B 1 230 ? -13.289 20.875 -1.183 1 93.06 230 LYS B N 1
ATOM 7047 C CA . LYS B 1 230 ? -12.172 21.797 -1.093 1 93.06 230 LYS B CA 1
ATOM 7048 C C . LYS B 1 230 ? -11.414 21.891 -2.416 1 93.06 230 LYS B C 1
ATOM 7050 O O . LYS B 1 230 ? -11.086 22.984 -2.881 1 93.06 230 LYS B O 1
ATOM 7055 N N . TYR B 1 231 ? -11.258 20.797 -3.096 1 91.94 231 TYR B N 1
ATOM 7056 C CA . TYR B 1 231 ? -10.305 20.766 -4.199 1 91.94 231 TYR B CA 1
ATOM 7057 C C . TYR B 1 231 ? -11.023 20.734 -5.543 1 91.94 231 TYR B C 1
ATOM 7059 O O . TYR B 1 231 ? -10.477 21.188 -6.555 1 91.94 231 TYR B O 1
ATOM 7067 N N . ILE B 1 232 ? -12.25 20.25 -5.57 1 92.75 232 ILE B N 1
ATOM 7068 C CA . ILE B 1 232 ? -12.875 20.031 -6.867 1 92.75 232 ILE B CA 1
ATOM 7069 C C . ILE B 1 232 ? -14.141 20.891 -6.977 1 92.75 232 ILE B C 1
ATOM 7071 O O . ILE B 1 232 ? -14.305 21.656 -7.934 1 92.75 232 ILE B O 1
ATOM 7075 N N . PHE B 1 233 ? -15.016 20.812 -5.969 1 93.62 233 PHE B N 1
ATOM 7076 C CA . PHE B 1 233 ? -16.344 21.406 -6.098 1 93.62 233 PHE B CA 1
ATOM 7077 C C . PHE B 1 233 ? -16.438 22.672 -5.273 1 93.62 233 PHE B C 1
ATOM 7079 O O . PHE B 1 233 ? -17.5 22.984 -4.723 1 93.62 233 PHE B O 1
ATOM 7086 N N . TYR B 1 234 ? -15.539 23.391 -5.113 1 91.94 234 TYR B N 1
ATOM 7087 C CA . TYR B 1 234 ? -15.289 24.562 -4.277 1 91.94 234 TYR B CA 1
ATOM 7088 C C . TYR B 1 234 ? -16.5 25.484 -4.25 1 91.94 234 TYR B C 1
ATOM 7090 O O . TYR B 1 234 ? -16.906 25.969 -3.186 1 91.94 234 TYR B O 1
ATOM 7098 N N . ASP B 1 235 ? -17.188 25.703 -5.324 1 92.94 235 ASP B N 1
ATOM 7099 C CA . ASP B 1 235 ? -18.281 26.656 -5.43 1 92.94 235 ASP B CA 1
ATOM 7100 C C . ASP B 1 235 ? -19.609 25.953 -5.738 1 92.94 235 ASP B C 1
ATOM 7102 O O . ASP B 1 235 ? -20.609 26.609 -6.008 1 92.94 235 ASP B O 1
ATOM 7106 N N . TYR B 1 236 ? -19.594 24.656 -5.691 1 94.75 236 TYR B N 1
ATOM 7107 C CA . TYR B 1 236 ? -20.781 23.906 -6.074 1 94.75 236 TYR B CA 1
ATOM 7108 C C . TYR B 1 236 ? -21.219 22.984 -4.949 1 94.75 236 TYR B C 1
ATOM 7110 O O . TYR B 1 236 ? -21.078 21.766 -5.039 1 94.75 236 TYR B O 1
ATOM 7118 N N . PRO B 1 237 ? -21.891 23.547 -3.998 1 95 237 PRO B N 1
ATOM 7119 C CA . PRO B 1 237 ? -22.297 22.766 -2.822 1 95 237 PRO B CA 1
ATOM 7120 C C . PRO B 1 237 ? -23.281 21.656 -3.154 1 95 237 PRO B C 1
ATOM 7122 O O . PRO B 1 237 ? -23.219 20.578 -2.578 1 95 237 PRO B O 1
ATOM 7125 N N . ASN B 1 238 ? -24.203 21.828 -4.082 1 93.56 238 ASN B N 1
ATOM 7126 C CA . ASN B 1 238 ? -25.203 20.812 -4.426 1 93.56 238 ASN B CA 1
ATOM 7127 C C . ASN B 1 238 ? -24.562 19.562 -5.012 1 93.56 238 ASN B C 1
ATOM 7129 O O . ASN B 1 238 ? -24.938 18.453 -4.656 1 93.56 238 ASN B O 1
ATOM 7133 N N . ILE B 1 239 ? -23.656 19.812 -5.84 1 94.25 239 ILE B N 1
ATOM 7134 C CA . ILE B 1 239 ? -22.969 18.688 -6.461 1 94.25 239 ILE B CA 1
ATOM 7135 C C . ILE B 1 239 ? -22.172 17.922 -5.402 1 94.25 239 ILE B C 1
ATOM 7137 O O . ILE B 1 239 ? -22.141 16.688 -5.41 1 94.25 239 ILE B O 1
ATOM 7141 N N . GLN B 1 240 ? -21.5 18.641 -4.531 1 93.75 240 GLN B N 1
ATOM 7142 C CA . GLN B 1 240 ? -20.75 18.016 -3.455 1 93.75 240 GLN B CA 1
ATOM 7143 C C . GLN B 1 240 ? -21.641 17.141 -2.578 1 93.75 240 GLN B C 1
ATOM 7145 O O . GLN B 1 240 ? -21.266 16.031 -2.195 1 93.75 240 GLN B O 1
ATOM 7150 N N . ASN B 1 241 ? -22.812 17.625 -2.236 1 92.25 241 ASN B N 1
ATOM 7151 C CA . ASN B 1 241 ? -23.734 16.875 -1.387 1 92.25 241 ASN B CA 1
ATOM 7152 C C . ASN B 1 241 ? -24.156 15.562 -2.045 1 92.25 241 ASN B C 1
ATOM 7154 O O . ASN B 1 241 ? -24.141 14.508 -1.407 1 92.25 241 ASN B O 1
ATOM 7158 N N . TRP B 1 242 ? -24.422 15.617 -3.266 1 92.19 242 TRP B N 1
ATOM 7159 C CA . TRP B 1 242 ? -24.875 14.414 -3.971 1 92.19 242 TRP B CA 1
ATOM 7160 C C . TRP B 1 242 ? -23.703 13.445 -4.168 1 92.19 242 TRP B C 1
ATOM 7162 O O . TRP B 1 242 ? -23.891 12.227 -4.129 1 92.19 242 TRP B O 1
ATOM 7172 N N . MET B 1 243 ? -22.594 13.984 -4.379 1 91.75 243 MET B N 1
ATOM 7173 C CA . MET B 1 243 ? -21.422 13.125 -4.531 1 91.75 243 MET B CA 1
ATOM 7174 C C . MET B 1 243 ? -21.188 12.297 -3.27 1 91.75 243 MET B C 1
ATOM 7176 O O . MET B 1 243 ? -20.859 11.109 -3.352 1 91.75 243 MET B O 1
ATOM 7180 N N . GLN B 1 244 ? -21.375 12.898 -2.201 1 89.44 244 GLN B N 1
ATOM 7181 C CA . GLN B 1 244 ? -21.141 12.227 -0.925 1 89.44 244 GLN B CA 1
ATOM 7182 C C . GLN B 1 244 ? -22.109 11.055 -0.741 1 89.44 244 GLN B C 1
ATOM 7184 O O . GLN B 1 244 ? -21.703 9.992 -0.248 1 89.44 244 GLN B O 1
ATOM 7189 N N . SER B 1 245 ? -23.312 11.148 -1.144 1 89.12 245 SER B N 1
ATOM 7190 C CA . SER B 1 245 ? -24.312 10.109 -0.938 1 89.12 245 SER B CA 1
ATOM 7191 C C . SER B 1 245 ? -24.219 9.031 -2.016 1 89.12 245 SER B C 1
ATOM 7193 O O . SER B 1 245 ? -24.25 7.84 -1.712 1 89.12 245 SER B O 1
ATOM 7195 N N . LEU B 1 246 ? -23.984 9.43 -3.238 1 90.81 246 LEU B N 1
ATOM 7196 C CA . LEU B 1 246 ? -23.984 8.492 -4.355 1 90.81 246 LEU B CA 1
ATOM 7197 C C . LEU B 1 246 ? -22.766 7.59 -4.312 1 90.81 246 LEU B C 1
ATOM 7199 O O . LEU B 1 246 ? -22.828 6.414 -4.684 1 90.81 246 LEU B O 1
ATOM 7203 N N . THR B 1 247 ? -21.703 8.141 -3.898 1 93.12 247 THR B N 1
ATOM 7204 C CA . THR B 1 247 ? -20.469 7.355 -3.877 1 93.12 247 THR B CA 1
ATOM 7205 C C . THR B 1 247 ? -20.562 6.238 -2.842 1 93.12 247 THR B C 1
ATOM 7207 O O . THR B 1 247 ? -19.953 5.176 -3.016 1 93.12 247 THR B O 1
ATOM 7210 N N . ILE B 1 248 ? -21.328 6.426 -1.779 1 92.56 248 ILE B N 1
ATOM 7211 C CA . ILE B 1 248 ? -21.531 5.367 -0.796 1 92.56 248 ILE B CA 1
ATOM 7212 C C . ILE B 1 248 ? -22.281 4.203 -1.437 1 92.56 248 ILE B C 1
ATOM 7214 O O . ILE B 1 248 ? -21.938 3.039 -1.217 1 92.56 248 ILE B O 1
ATOM 7218 N N . LEU B 1 249 ? -23.234 4.543 -2.223 1 92.44 249 LEU B N 1
ATOM 7219 C CA . LEU B 1 249 ? -24.062 3.527 -2.873 1 92.44 249 LEU B CA 1
ATOM 7220 C C . LEU B 1 249 ? -23.234 2.715 -3.865 1 92.44 249 LEU B C 1
ATOM 7222 O O . LEU B 1 249 ? -23.344 1.486 -3.908 1 92.44 249 LEU B O 1
ATOM 7226 N N . PHE B 1 250 ? -22.406 3.396 -4.598 1 92.94 250 PHE B N 1
ATOM 7227 C CA . PHE B 1 250 ? -21.531 2.703 -5.531 1 92.94 250 PHE B CA 1
ATOM 7228 C C . PHE B 1 250 ? -20.547 1.806 -4.789 1 92.94 250 PHE B C 1
ATOM 7230 O O . PHE B 1 250 ? -20.25 0.697 -5.238 1 92.94 250 PHE B O 1
ATOM 7237 N N . TYR B 1 251 ? -20.031 2.297 -3.713 1 94.81 251 TYR B N 1
ATOM 7238 C CA . TYR B 1 251 ? -19.109 1.532 -2.871 1 94.81 251 TYR B CA 1
ATOM 7239 C C . TYR B 1 251 ? -19.734 0.203 -2.457 1 94.81 251 TYR B C 1
ATOM 7241 O O . TYR B 1 251 ? -19.078 -0.84 -2.514 1 94.81 251 TYR B O 1
ATOM 7249 N N . LEU B 1 252 ? -21 0.217 -2.143 1 95.06 252 LEU B N 1
ATOM 7250 C CA . LEU B 1 252 ? -21.688 -0.991 -1.702 1 95.06 252 LEU B CA 1
ATOM 7251 C C . LEU B 1 252 ? -21.922 -1.945 -2.871 1 95.06 252 LEU B C 1
ATOM 7253 O O . LEU B 1 252 ? -21.781 -3.162 -2.719 1 95.06 252 LEU B O 1
ATOM 7257 N N . VAL B 1 253 ? -22.219 -1.412 -4.047 1 96.25 253 VAL B N 1
ATOM 7258 C CA . VAL B 1 253 ? -22.422 -2.238 -5.23 1 96.25 253 VAL B CA 1
ATOM 7259 C C . VAL B 1 253 ? -21.125 -2.986 -5.566 1 96.25 253 VAL B C 1
ATOM 7261 O O . VAL B 1 253 ? -21.141 -4.207 -5.734 1 96.25 253 VAL B O 1
ATOM 7264 N N . PHE B 1 254 ? -20.062 -2.273 -5.574 1 96.44 254 PHE B N 1
ATOM 7265 C CA . PHE B 1 254 ? -18.797 -2.871 -6.004 1 96.44 254 PHE B CA 1
ATOM 7266 C C . PHE B 1 254 ? -18.25 -3.807 -4.934 1 96.44 254 PHE B C 1
ATOM 7268 O O . PHE B 1 254 ? -17.516 -4.746 -5.238 1 96.44 254 PHE B O 1
ATOM 7275 N N . SER B 1 255 ? -18.594 -3.572 -3.691 1 94.81 255 SER B N 1
ATOM 7276 C CA . SER B 1 255 ? -18.188 -4.492 -2.635 1 94.81 255 SER B CA 1
ATOM 7277 C C . SER B 1 255 ? -18.797 -5.875 -2.842 1 94.81 255 SER B C 1
ATOM 7279 O O . SER B 1 255 ? -18.109 -6.891 -2.727 1 94.81 255 SER B O 1
ATOM 7281 N N . LEU B 1 256 ? -20.047 -5.918 -3.184 1 95.81 256 LEU B N 1
ATOM 7282 C CA . LEU B 1 256 ? -20.719 -7.203 -3.377 1 95.81 256 LEU B CA 1
ATOM 7283 C C . LEU B 1 256 ? -20.266 -7.863 -4.672 1 95.81 256 LEU B C 1
ATOM 7285 O O . LEU B 1 256 ? -20.156 -9.086 -4.742 1 95.81 256 LEU B O 1
ATOM 7289 N N . LEU B 1 257 ? -20.062 -7.023 -5.703 1 96.69 257 LEU B N 1
ATOM 7290 C CA . LEU B 1 257 ? -19.562 -7.586 -6.949 1 96.69 257 LEU B CA 1
ATOM 7291 C C . LEU B 1 257 ? -18.188 -8.227 -6.738 1 96.69 257 LEU B C 1
ATOM 7293 O O . LEU B 1 257 ? -17.891 -9.273 -7.316 1 96.69 257 LEU B O 1
ATOM 7297 N N . PHE B 1 258 ? -17.375 -7.641 -5.949 1 96.62 258 PHE B N 1
ATOM 7298 C CA . PHE B 1 258 ? -16.078 -8.195 -5.613 1 96.62 258 PHE B CA 1
ATOM 7299 C C . PHE B 1 258 ? -16.219 -9.508 -4.844 1 96.62 258 PHE B C 1
ATOM 7301 O O . PHE B 1 258 ? -15.57 -10.5 -5.16 1 96.62 258 PHE B O 1
ATOM 7308 N N . ALA B 1 259 ? -17.078 -9.469 -3.896 1 95.31 259 ALA B N 1
ATOM 7309 C CA . ALA B 1 259 ? -17.297 -10.68 -3.109 1 95.31 259 ALA B CA 1
ATOM 7310 C C . ALA B 1 259 ? -17.75 -11.836 -3.992 1 95.31 259 ALA B C 1
ATOM 7312 O O . ALA B 1 259 ? -17.25 -12.953 -3.865 1 95.31 259 ALA B O 1
ATOM 7313 N N . LYS B 1 260 ? -18.672 -11.531 -4.871 1 95.31 260 LYS B N 1
ATOM 7314 C CA . LYS B 1 260 ? -19.188 -12.539 -5.789 1 95.31 260 LYS B CA 1
ATOM 7315 C C . LYS B 1 260 ? -18.078 -13.125 -6.652 1 95.31 260 LYS B C 1
ATOM 7317 O O . LYS B 1 260 ? -18 -14.336 -6.84 1 95.31 260 LYS B O 1
ATOM 7322 N N . SER B 1 261 ? -17.312 -12.234 -7.141 1 93.12 261 SER B N 1
ATOM 7323 C CA . SER B 1 261 ? -16.234 -12.648 -8.047 1 93.12 261 SER B CA 1
ATOM 7324 C C . SER B 1 261 ? -15.133 -13.383 -7.293 1 93.12 261 SER B C 1
ATOM 7326 O O . SER B 1 261 ? -14.633 -14.406 -7.758 1 93.12 261 SER B O 1
ATOM 7328 N N . PHE B 1 262 ? -14.727 -12.898 -6.152 1 92.31 262 PHE B N 1
ATOM 7329 C CA . PHE B 1 262 ? -13.648 -13.477 -5.363 1 92.31 262 PHE B CA 1
ATOM 7330 C C . PHE B 1 262 ? -14.016 -14.883 -4.902 1 92.31 262 PHE B C 1
ATOM 7332 O O . PHE B 1 262 ? -13.203 -15.805 -4.984 1 92.31 262 PHE B O 1
ATOM 7339 N N . LEU B 1 263 ? -15.211 -15.039 -4.426 1 92.81 263 LEU B N 1
ATOM 7340 C CA . LEU B 1 263 ? -15.656 -16.312 -3.879 1 92.81 263 LEU B CA 1
ATOM 7341 C C . LEU B 1 263 ? -16.188 -17.219 -4.98 1 92.81 263 LEU B C 1
ATOM 7343 O O . LEU B 1 263 ? -16.609 -18.359 -4.715 1 92.81 263 LEU B O 1
ATOM 7347 N N . GLU B 1 264 ? -16.25 -16.719 -6.223 1 90.81 264 GLU B N 1
ATOM 7348 C CA . GLU B 1 264 ? -16.781 -17.469 -7.359 1 90.81 264 GLU B CA 1
ATOM 7349 C C . GLU B 1 264 ? -18.125 -18.094 -7.039 1 90.81 264 GLU B C 1
ATOM 7351 O O . GLU B 1 264 ? -18.328 -19.297 -7.211 1 90.81 264 GLU B O 1
ATOM 7356 N N . LEU B 1 265 ? -19 -17.281 -6.676 1 93.62 265 LEU B N 1
ATOM 7357 C CA . LEU B 1 265 ? -20.312 -17.734 -6.203 1 93.62 265 LEU B CA 1
ATOM 7358 C C . LEU B 1 265 ? -21.094 -18.391 -7.328 1 93.62 265 LEU B C 1
ATOM 7360 O O . LEU B 1 265 ? -21.859 -19.328 -7.094 1 93.62 265 LEU B O 1
ATOM 7364 N N . LYS B 1 266 ? -20.969 -17.938 -8.5 1 91.69 266 LYS B N 1
ATOM 7365 C CA . LYS B 1 266 ? -21.703 -18.484 -9.648 1 91.69 266 LYS B CA 1
ATOM 7366 C C . LYS B 1 266 ? -21.406 -19.969 -9.828 1 91.69 266 LYS B C 1
ATOM 7368 O O . LYS B 1 266 ? -22.312 -20.75 -10.109 1 91.69 266 LYS B O 1
ATOM 7373 N N . ASP B 1 267 ? -20.109 -20.344 -9.625 1 87.44 267 ASP B N 1
ATOM 7374 C CA . ASP B 1 267 ? -19.672 -21.703 -9.859 1 87.44 267 ASP B CA 1
ATOM 7375 C C . ASP B 1 267 ? -19.797 -22.562 -8.602 1 87.44 267 ASP B C 1
ATOM 7377 O O . ASP B 1 267 ? -20.266 -23.703 -8.664 1 87.44 267 ASP B O 1
ATOM 7381 N N . ASN B 1 268 ? -19.516 -22.031 -7.48 1 88.5 268 ASN B N 1
ATOM 7382 C CA . ASN B 1 268 ? -19.453 -22.797 -6.242 1 88.5 268 ASN B CA 1
ATOM 7383 C C . ASN B 1 268 ? -20.797 -22.844 -5.535 1 88.5 268 ASN B C 1
ATOM 7385 O O . ASN B 1 268 ? -21.141 -23.859 -4.906 1 88.5 268 ASN B O 1
ATOM 7389 N N . PHE B 1 269 ? -21.562 -21.734 -5.578 1 92.5 269 PHE B N 1
ATOM 7390 C CA . PHE B 1 269 ? -22.828 -21.625 -4.855 1 92.5 269 PHE B CA 1
ATOM 7391 C C . PHE B 1 269 ? -23.859 -20.875 -5.68 1 92.5 269 PHE B C 1
ATOM 7393 O O . PHE B 1 269 ? -24.219 -19.734 -5.348 1 92.5 269 PHE B O 1
ATOM 7400 N N . PRO B 1 270 ? -24.562 -21.516 -6.586 1 93.44 270 PRO B N 1
ATOM 7401 C CA . PRO B 1 270 ? -25.438 -20.812 -7.527 1 93.44 270 PRO B CA 1
ATOM 7402 C C . PRO B 1 270 ? -26.672 -20.219 -6.852 1 93.44 270 PRO B C 1
ATOM 7404 O O . PRO B 1 270 ? -27.125 -19.141 -7.254 1 93.44 270 PRO B O 1
ATOM 7407 N N . LYS B 1 271 ? -27.234 -20.844 -5.875 1 95.75 271 LYS B N 1
ATOM 7408 C CA . LYS B 1 271 ? -28.391 -20.297 -5.18 1 95.75 271 LYS B CA 1
ATOM 7409 C C . LYS B 1 271 ? -28.031 -18.984 -4.473 1 95.75 271 LYS B C 1
ATOM 7411 O O . LYS B 1 271 ? -28.75 -18 -4.598 1 95.75 271 LYS B O 1
ATOM 7416 N N . ILE B 1 272 ? -26.922 -18.984 -3.775 1 95.81 272 ILE B N 1
ATOM 7417 C CA . ILE B 1 272 ? -26.469 -17.797 -3.057 1 95.81 272 ILE B CA 1
ATOM 7418 C C . ILE B 1 272 ? -26.141 -16.688 -4.051 1 95.81 272 ILE B C 1
ATOM 7420 O O . ILE B 1 272 ? -26.375 -15.5 -3.773 1 95.81 272 ILE B O 1
ATOM 7424 N N . ASN B 1 273 ? -25.578 -17.062 -5.16 1 96.38 273 ASN B N 1
ATOM 7425 C CA . ASN B 1 273 ? -25.297 -16.094 -6.219 1 96.38 273 ASN B CA 1
ATOM 7426 C C . ASN B 1 273 ? -26.578 -15.398 -6.688 1 96.38 273 ASN B C 1
ATOM 7428 O O . ASN B 1 273 ? -26.578 -14.18 -6.883 1 96.38 273 ASN B O 1
ATOM 7432 N N . THR B 1 274 ? -27.609 -16.234 -6.875 1 96.69 274 THR B N 1
ATOM 7433 C CA . THR B 1 274 ? -28.891 -15.68 -7.324 1 96.69 274 THR B CA 1
ATOM 7434 C C . THR B 1 274 ? -29.453 -14.727 -6.277 1 96.69 274 THR B C 1
ATOM 7436 O O . THR B 1 274 ? -29.922 -13.641 -6.613 1 96.69 274 THR B O 1
ATOM 7439 N N . TYR B 1 275 ? -29.391 -15.086 -5.035 1 96.69 275 TYR B N 1
ATOM 7440 C CA . TYR B 1 275 ? -29.875 -14.219 -3.959 1 96.69 275 TYR B CA 1
ATOM 7441 C C . TYR B 1 275 ? -29.078 -12.922 -3.912 1 96.69 275 TYR B C 1
ATOM 7443 O O . TYR B 1 275 ? -29.641 -11.844 -3.713 1 96.69 275 TYR B O 1
ATOM 7451 N N . THR B 1 276 ? -27.766 -13.039 -4.055 1 97.19 276 THR B N 1
ATOM 7452 C CA . THR B 1 276 ? -26.906 -11.867 -4.035 1 97.19 276 THR B CA 1
ATOM 7453 C C . THR B 1 276 ? -27.219 -10.938 -5.203 1 97.19 276 THR B C 1
ATOM 7455 O O . THR B 1 276 ? -27.203 -9.711 -5.051 1 97.19 276 THR B O 1
ATOM 7458 N N . ASN B 1 277 ? -27.578 -11.516 -6.34 1 96.75 277 ASN B N 1
ATOM 7459 C CA . ASN B 1 277 ? -27.984 -10.703 -7.48 1 96.75 277 ASN B CA 1
ATOM 7460 C C . ASN B 1 277 ? -29.297 -9.961 -7.203 1 96.75 277 ASN B C 1
ATOM 7462 O O . ASN B 1 277 ? -29.453 -8.805 -7.602 1 96.75 277 ASN B O 1
ATOM 7466 N N . TYR B 1 278 ? -30.156 -10.648 -6.535 1 96.62 278 TYR B N 1
ATOM 7467 C CA . TYR B 1 278 ? -31.406 -10 -6.164 1 96.62 278 TYR B CA 1
ATOM 7468 C C . TYR B 1 278 ? -31.156 -8.844 -5.203 1 96.62 278 TYR B C 1
ATOM 7470 O O . TYR B 1 278 ? -31.781 -7.789 -5.312 1 96.62 278 TYR B O 1
ATOM 7478 N N . ILE B 1 279 ? -30.297 -9.062 -4.293 1 96.94 279 ILE B N 1
ATOM 7479 C CA . ILE B 1 279 ? -29.938 -8.023 -3.336 1 96.94 279 ILE B CA 1
ATOM 7480 C C . ILE B 1 279 ? -29.328 -6.836 -4.07 1 96.94 279 ILE B C 1
ATOM 7482 O O . ILE B 1 279 ? -29.672 -5.684 -3.787 1 96.94 279 ILE B O 1
ATOM 7486 N N . LEU B 1 280 ? -28.5 -7.105 -5.078 1 96.88 280 LEU B N 1
ATOM 7487 C CA . LEU B 1 280 ? -27.859 -6.055 -5.859 1 96.88 280 LEU B CA 1
ATOM 7488 C C . LEU B 1 280 ? -28.875 -5.27 -6.668 1 96.88 280 LEU B C 1
ATOM 7490 O O . LEU B 1 280 ? -28.844 -4.035 -6.68 1 96.88 280 LEU B O 1
ATOM 7494 N N . ILE B 1 281 ? -29.766 -5.988 -7.336 1 96.38 281 ILE B N 1
ATOM 7495 C CA . ILE B 1 281 ? -30.797 -5.344 -8.141 1 96.38 281 ILE B CA 1
ATOM 7496 C C . ILE B 1 281 ? -31.734 -4.539 -7.238 1 96.38 281 ILE B C 1
ATOM 7498 O O . ILE B 1 281 ? -32.125 -3.414 -7.574 1 96.38 281 ILE B O 1
ATOM 7502 N N . GLY B 1 282 ? -32.094 -5.109 -6.137 1 96.06 282 GLY B N 1
ATOM 7503 C CA . GLY B 1 282 ? -32.906 -4.387 -5.16 1 96.06 282 GLY B CA 1
ATOM 7504 C C . GLY B 1 282 ? -32.219 -3.133 -4.645 1 96.06 282 GLY B C 1
ATOM 7505 O O . GLY B 1 282 ? -32.844 -2.082 -4.527 1 96.06 282 GLY B O 1
ATOM 7506 N N . HIS B 1 283 ? -30.969 -3.271 -4.305 1 96.06 283 HIS B N 1
ATOM 7507 C CA . HIS B 1 283 ? -30.188 -2.127 -3.842 1 96.06 283 HIS B CA 1
ATOM 7508 C C . HIS B 1 283 ? -30.156 -1.024 -4.895 1 96.06 283 HIS B C 1
ATOM 7510 O O . HIS B 1 283 ? -30.375 0.148 -4.582 1 96.06 283 HIS B O 1
ATOM 7516 N N . ILE B 1 284 ? -29.891 -1.369 -6.164 1 95.69 284 ILE B N 1
ATOM 7517 C CA . ILE B 1 284 ? -29.828 -0.396 -7.25 1 95.69 284 ILE B CA 1
ATOM 7518 C C . ILE B 1 284 ? -31.203 0.256 -7.426 1 95.69 284 ILE B C 1
ATOM 7520 O O . ILE B 1 284 ? -31.297 1.475 -7.59 1 95.69 284 ILE B O 1
ATOM 7524 N N . GLY B 1 285 ? -32.25 -0.49 -7.371 1 95.44 285 GLY B N 1
ATOM 7525 C CA . GLY B 1 285 ? -33.594 0.045 -7.465 1 95.44 285 GLY B CA 1
ATOM 7526 C C . GLY B 1 285 ? -33.938 1.028 -6.355 1 95.44 285 GLY B C 1
ATOM 7527 O O . GLY B 1 285 ? -34.469 2.105 -6.617 1 95.44 285 GLY B O 1
ATOM 7528 N N . ILE B 1 286 ? -33.562 0.688 -5.148 1 94.75 286 ILE B N 1
ATOM 7529 C CA . ILE B 1 286 ? -33.844 1.546 -4.004 1 94.75 286 ILE B CA 1
ATOM 7530 C C . ILE B 1 286 ? -33 2.814 -4.086 1 94.75 286 ILE B C 1
ATOM 7532 O O . ILE B 1 286 ? -33.469 3.898 -3.715 1 94.75 286 ILE B O 1
ATOM 7536 N N . CYS B 1 287 ? -31.781 2.645 -4.531 1 92.81 287 CYS B N 1
ATOM 7537 C CA . CYS B 1 287 ? -30.906 3.803 -4.719 1 92.81 287 CYS B CA 1
ATOM 7538 C C . CYS B 1 287 ? -31.547 4.805 -5.676 1 92.81 287 CYS B C 1
ATOM 7540 O O . CYS B 1 287 ? -31.547 6.008 -5.402 1 92.81 287 CYS B O 1
ATOM 7542 N N . ILE B 1 288 ? -32.094 4.285 -6.762 1 94.12 288 ILE B N 1
ATOM 7543 C CA . ILE B 1 288 ? -32.719 5.145 -7.758 1 94.12 288 ILE B CA 1
ATOM 7544 C C . ILE B 1 288 ? -33.969 5.793 -7.16 1 94.12 288 ILE B C 1
ATOM 7546 O O . ILE B 1 288 ? -34.156 7.004 -7.289 1 94.12 288 ILE B O 1
ATOM 7550 N N . LEU B 1 289 ? -34.719 5.082 -6.453 1 93.88 289 LEU B N 1
ATOM 7551 C CA . LEU B 1 289 ? -35.938 5.598 -5.832 1 93.88 289 LEU B CA 1
ATOM 7552 C C . LEU B 1 289 ? -35.594 6.652 -4.781 1 93.88 289 LEU B C 1
ATOM 7554 O O . LEU B 1 289 ? -36.25 7.711 -4.734 1 93.88 289 LEU B O 1
ATOM 7558 N N . ALA B 1 290 ? -34.656 6.352 -3.945 1 92.94 290 ALA B N 1
ATOM 7559 C CA . ALA B 1 290 ? -34.25 7.285 -2.896 1 92.94 290 ALA B CA 1
ATOM 7560 C C . ALA B 1 290 ? -33.719 8.578 -3.494 1 92.94 290 ALA B C 1
ATOM 7562 O O . ALA B 1 290 ? -33.969 9.664 -2.969 1 92.94 290 ALA B O 1
ATOM 7563 N N . SER B 1 291 ? -33 8.445 -4.609 1 91.44 291 SER B N 1
ATOM 7564 C CA . SER B 1 291 ? -32.438 9.625 -5.254 1 91.44 291 SER B CA 1
ATOM 7565 C C . SER B 1 291 ? -33.531 10.516 -5.84 1 91.44 291 SER B C 1
ATOM 7567 O O . SER B 1 291 ? -33.406 11.742 -5.844 1 91.44 291 SER B O 1
ATOM 7569 N N . ILE B 1 292 ? -34.594 9.93 -6.27 1 93.31 292 ILE B N 1
ATOM 7570 C CA . ILE B 1 292 ? -35.719 10.68 -6.828 1 93.31 292 ILE B CA 1
ATOM 7571 C C . ILE B 1 292 ? -36.469 11.391 -5.707 1 93.31 292 ILE B C 1
ATOM 7573 O O . ILE B 1 292 ? -36.938 12.523 -5.879 1 93.31 292 ILE B O 1
ATOM 7577 N N . LEU B 1 293 ? -36.562 10.75 -4.586 1 92.94 293 LEU B N 1
ATOM 7578 C CA . LEU B 1 293 ? -37.312 11.305 -3.457 1 92.94 293 LEU B CA 1
ATOM 7579 C C . LEU B 1 293 ? -36.531 12.445 -2.812 1 92.94 293 LEU B C 1
ATOM 7581 O O . LEU B 1 293 ? -37.125 13.32 -2.168 1 92.94 293 LEU B O 1
ATOM 7585 N N . GLY B 1 294 ? -35.188 12.344 -2.887 1 93.12 294 GLY B N 1
ATOM 7586 C CA . GLY B 1 294 ? -34.406 13.453 -2.359 1 93.12 294 GLY B CA 1
ATOM 7587 C C . GLY B 1 294 ? -33.156 13.008 -1.634 1 93.12 294 GLY B C 1
ATOM 7588 O O . GLY B 1 294 ? -32.969 11.82 -1.357 1 93.12 294 GLY B O 1
ATOM 7589 N N . TYR B 1 295 ? -32.344 13.961 -1.294 1 92.88 295 TYR B N 1
ATOM 7590 C CA . TYR B 1 295 ? -31.062 13.719 -0.672 1 92.88 295 TYR B CA 1
ATOM 7591 C C . TYR B 1 295 ? -31.219 13.07 0.697 1 92.88 295 TYR B C 1
ATOM 7593 O O . TYR B 1 295 ? -30.484 12.141 1.041 1 92.88 295 TYR B O 1
ATOM 7601 N N . LYS B 1 296 ? -32.156 13.539 1.458 1 93.25 296 LYS B N 1
ATOM 7602 C CA . LYS B 1 296 ? -32.375 13.055 2.82 1 93.25 296 LYS B CA 1
ATOM 7603 C C . LYS B 1 296 ? -32.625 11.547 2.842 1 93.25 296 LYS B C 1
ATOM 7605 O O . LYS B 1 296 ? -32.062 10.844 3.68 1 93.25 296 LYS B O 1
ATOM 7610 N N . TYR B 1 297 ? -33.375 11.047 1.919 1 94.12 297 TYR B N 1
ATOM 7611 C CA . TYR B 1 297 ? -33.688 9.625 1.876 1 94.12 297 TYR B CA 1
ATOM 7612 C C . TYR B 1 297 ? -32.5 8.805 1.377 1 94.12 297 TYR B C 1
ATOM 7614 O O . TYR B 1 297 ? -32.312 7.664 1.805 1 94.12 297 TYR B O 1
ATOM 7622 N N . THR B 1 298 ? -31.812 9.43 0.516 1 93.88 298 THR B N 1
ATOM 7623 C CA . THR B 1 298 ? -30.641 8.734 -0.029 1 93.88 298 THR B CA 1
ATOM 7624 C C . THR B 1 298 ? -29.594 8.508 1.053 1 93.88 298 THR B C 1
ATOM 7626 O O . THR B 1 298 ? -29.078 7.398 1.204 1 93.88 298 THR B O 1
ATOM 7629 N N . ILE B 1 299 ? -29.312 9.516 1.812 1 92.62 299 ILE B N 1
ATOM 7630 C CA . ILE B 1 299 ? -28.266 9.406 2.834 1 92.62 299 ILE B CA 1
ATOM 7631 C C . ILE B 1 299 ? -28.766 8.531 3.98 1 92.62 299 ILE B C 1
ATOM 7633 O O . ILE B 1 299 ? -28 7.793 4.594 1 92.62 299 ILE B O 1
ATOM 7637 N N . PHE B 1 300 ? -29.969 8.609 4.289 1 93.62 300 PHE B N 1
ATOM 7638 C CA . PHE B 1 300 ? -30.547 7.746 5.312 1 93.62 300 PHE B CA 1
ATOM 7639 C C . PHE B 1 300 ? -30.406 6.277 4.926 1 93.62 300 PHE B C 1
ATOM 7641 O O . PHE B 1 300 ? -29.953 5.457 5.727 1 93.62 300 PHE B O 1
ATOM 7648 N N . TYR B 1 301 ? -30.812 6.012 3.709 1 93.94 301 TYR B N 1
ATOM 7649 C CA . TYR B 1 301 ? -30.688 4.645 3.217 1 93.94 301 TYR B CA 1
ATOM 7650 C C . TYR B 1 301 ? -29.25 4.184 3.238 1 93.94 301 TYR B C 1
ATOM 7652 O O . TYR B 1 301 ? -28.938 3.086 3.717 1 93.94 301 TYR B O 1
ATOM 7660 N N . ALA B 1 302 ? -28.391 5.031 2.713 1 91.5 302 ALA B N 1
ATOM 7661 C CA . ALA B 1 302 ? -26.969 4.695 2.658 1 91.5 302 ALA B CA 1
ATOM 7662 C C . ALA B 1 302 ? -26.422 4.387 4.047 1 91.5 302 ALA B C 1
ATOM 7664 O O . ALA B 1 302 ? -25.688 3.414 4.23 1 91.5 302 ALA B O 1
ATOM 7665 N N . SER B 1 303 ? -26.766 5.148 5.035 1 90.19 303 SER B N 1
ATOM 7666 C CA . SER B 1 303 ? -26.266 5.008 6.398 1 90.19 303 SER B CA 1
ATOM 7667 C C . SER B 1 303 ? -26.797 3.736 7.055 1 90.19 303 SER B C 1
ATOM 7669 O O . SER B 1 303 ? -26.094 3.092 7.832 1 90.19 303 SER B O 1
ATOM 7671 N N . CYS B 1 304 ? -27.906 3.307 6.707 1 91.12 304 CYS B N 1
ATOM 7672 C CA . CYS B 1 304 ? -28.531 2.145 7.336 1 91.12 304 CYS B CA 1
ATOM 7673 C C . CYS B 1 304 ? -28.078 0.854 6.668 1 91.12 304 CYS B C 1
ATOM 7675 O O . CYS B 1 304 ? -27.891 -0.165 7.34 1 91.12 304 CYS B O 1
ATOM 7677 N N . ILE B 1 305 ? -27.906 0.976 5.402 1 92.81 305 ILE B N 1
ATOM 7678 C CA . ILE B 1 305 ? -27.672 -0.25 4.645 1 92.81 305 ILE B CA 1
ATOM 7679 C C . ILE B 1 305 ? -26.203 -0.631 4.719 1 92.81 305 ILE B C 1
ATOM 7681 O O . ILE B 1 305 ? -25.844 -1.8 4.555 1 92.81 305 ILE B O 1
ATOM 7685 N N . THR B 1 306 ? -25.297 0.288 4.938 1 91.25 306 THR B N 1
ATOM 7686 C CA . THR B 1 306 ? -23.859 0.043 4.918 1 91.25 306 THR B CA 1
ATOM 7687 C C . THR B 1 306 ? -23.484 -1.023 5.941 1 91.25 306 THR B C 1
ATOM 7689 O O . THR B 1 306 ? -22.828 -2.014 5.602 1 91.25 306 THR B O 1
ATOM 7692 N N . PRO B 1 307 ? -23.859 -0.895 7.227 1 91 307 PRO B N 1
ATOM 7693 C CA . PRO B 1 307 ? -23.484 -1.959 8.164 1 91 307 PRO B CA 1
ATOM 7694 C C . PRO B 1 307 ? -24.109 -3.305 7.797 1 91 307 PRO B C 1
ATOM 7696 O O . PRO B 1 307 ? -23.5 -4.352 8.023 1 91 307 PRO B O 1
ATOM 7699 N N . LEU B 1 308 ? -25.25 -3.34 7.203 1 93 308 LEU B N 1
ATOM 7700 C CA . LEU B 1 308 ? -25.906 -4.578 6.805 1 93 308 LEU B CA 1
ATOM 7701 C C . LEU B 1 308 ? -25.141 -5.262 5.676 1 93 308 LEU B C 1
ATOM 7703 O O . LEU B 1 308 ? -25.016 -6.488 5.664 1 93 308 LEU B O 1
ATOM 7707 N N . PHE B 1 309 ? -24.75 -4.461 4.723 1 93.94 309 PHE B N 1
ATOM 7708 C CA . PHE B 1 309 ? -23.953 -5.008 3.633 1 93.94 309 PHE B CA 1
ATOM 7709 C C . PHE B 1 309 ? -22.656 -5.598 4.156 1 93.94 309 PHE B C 1
ATOM 7711 O O . PHE B 1 309 ? -22.172 -6.621 3.654 1 93.94 309 PHE B O 1
ATOM 7718 N N . SER B 1 310 ? -22.047 -4.93 5.164 1 91.56 310 SER B N 1
ATOM 7719 C CA . SER B 1 310 ? -20.828 -5.453 5.758 1 91.56 310 SER B CA 1
ATOM 7720 C C . SER B 1 310 ? -21.078 -6.793 6.445 1 91.56 310 SER B C 1
ATOM 7722 O O . SER B 1 310 ? -20.25 -7.707 6.348 1 91.56 310 SER B O 1
ATOM 7724 N N . ILE B 1 311 ? -22.125 -6.93 7.086 1 93.81 311 ILE B N 1
ATOM 7725 C CA . ILE B 1 311 ? -22.5 -8.18 7.738 1 93.81 311 ILE B CA 1
ATOM 7726 C C . ILE B 1 311 ? -22.75 -9.258 6.684 1 93.81 311 ILE B C 1
ATOM 7728 O O . ILE B 1 311 ? -22.344 -10.414 6.855 1 93.81 311 ILE B O 1
ATOM 7732 N N . TYR B 1 312 ? -23.391 -8.852 5.652 1 95.44 312 TYR B N 1
ATOM 7733 C CA . TYR B 1 312 ? -23.672 -9.805 4.578 1 95.44 312 TYR B CA 1
ATOM 7734 C C . TYR B 1 312 ? -22.375 -10.281 3.93 1 95.44 312 TYR B C 1
ATOM 7736 O O . TYR B 1 312 ? -22.25 -11.453 3.582 1 95.44 312 TYR B O 1
ATOM 7744 N N . MET B 1 313 ? -21.484 -9.391 3.705 1 94.06 313 MET B N 1
ATOM 7745 C CA . MET B 1 313 ? -20.188 -9.781 3.158 1 94.06 313 MET B CA 1
ATOM 7746 C C . MET B 1 313 ? -19.5 -10.797 4.062 1 94.06 313 MET B C 1
ATOM 7748 O O . MET B 1 313 ? -18.906 -11.766 3.574 1 94.06 313 MET B O 1
ATOM 7752 N N . LEU B 1 314 ? -19.547 -10.531 5.332 1 94.5 314 LEU B N 1
ATOM 7753 C CA . LEU B 1 314 ? -18.984 -11.477 6.289 1 94.5 314 LEU B CA 1
ATOM 7754 C C . LEU B 1 314 ? -19.688 -12.82 6.219 1 94.5 314 LEU B C 1
ATOM 7756 O O . LEU B 1 314 ? -19.047 -13.875 6.262 1 94.5 314 LEU B O 1
ATOM 7760 N N . PHE B 1 315 ? -20.953 -12.773 6.059 1 96.12 315 PHE B N 1
ATOM 7761 C CA . PHE B 1 315 ? -21.75 -13.984 5.922 1 96.12 315 PHE B CA 1
ATOM 7762 C C . PHE B 1 315 ? -21.312 -14.781 4.699 1 96.12 315 PHE B C 1
ATOM 7764 O O . PHE B 1 315 ? -21.172 -16 4.773 1 96.12 315 PHE B O 1
ATOM 7771 N N . LEU B 1 316 ? -21.141 -14.117 3.604 1 95.88 316 LEU B N 1
ATOM 7772 C CA . LEU B 1 316 ? -20.719 -14.789 2.381 1 95.88 316 LEU B CA 1
ATOM 7773 C C . LEU B 1 316 ? -19.375 -15.484 2.578 1 95.88 316 LEU B C 1
ATOM 7775 O O . LEU B 1 316 ? -19.188 -16.609 2.111 1 95.88 316 LEU B O 1
ATOM 7779 N N . GLY B 1 317 ? -18.469 -14.805 3.26 1 94.56 317 GLY B N 1
ATOM 7780 C CA . GLY B 1 317 ? -17.172 -15.383 3.535 1 94.56 317 GLY B CA 1
ATOM 7781 C C . GLY B 1 317 ? -17.25 -16.609 4.418 1 94.56 317 GLY B C 1
ATOM 7782 O O . GLY B 1 317 ? -16.688 -17.656 4.082 1 94.56 317 GLY B O 1
ATOM 7783 N N . VAL B 1 318 ? -17.953 -16.531 5.496 1 94.62 318 VAL B N 1
ATOM 7784 C CA . VAL B 1 318 ? -18.078 -17.609 6.453 1 94.62 318 VAL B CA 1
ATOM 7785 C C . VAL B 1 318 ? -18.797 -18.797 5.805 1 94.62 318 VAL B C 1
ATOM 7787 O O . VAL B 1 318 ? -18.375 -19.953 5.945 1 94.62 318 VAL B O 1
ATOM 7790 N N . TYR B 1 319 ? -19.844 -18.469 5.105 1 95.38 319 TYR B N 1
ATOM 7791 C CA . TYR B 1 319 ? -20.609 -19.5 4.422 1 95.38 319 TYR B CA 1
ATOM 7792 C C . TYR B 1 319 ? -19.734 -20.266 3.434 1 95.38 319 TYR B C 1
ATOM 7794 O O . TYR B 1 319 ? -19.734 -21.5 3.402 1 95.38 319 TYR B O 1
ATOM 7802 N N . SER B 1 320 ? -19.016 -19.562 2.639 1 93.81 320 SER B N 1
ATOM 7803 C CA . SER B 1 320 ? -18.141 -20.172 1.644 1 93.81 320 SER B CA 1
ATOM 7804 C C . SER B 1 320 ? -17.047 -21.016 2.307 1 93.81 320 SER B C 1
ATOM 7806 O O . SER B 1 320 ? -16.703 -22.078 1.815 1 93.81 320 SER B O 1
ATOM 7808 N N . TYR B 1 321 ? -16.547 -20.562 3.379 1 91.75 321 TYR B N 1
ATOM 7809 C CA . TYR B 1 321 ? -15.5 -21.266 4.109 1 91.75 321 TYR B CA 1
ATOM 7810 C C . TYR B 1 321 ? -16.047 -22.578 4.695 1 91.75 321 TYR B C 1
ATOM 7812 O O . TYR B 1 321 ? -15.406 -23.625 4.586 1 91.75 321 TYR B O 1
ATOM 7820 N N . LEU B 1 322 ? -17.203 -22.547 5.305 1 92.56 322 LEU B N 1
ATOM 7821 C CA . LEU B 1 322 ? -17.812 -23.719 5.945 1 92.56 322 LEU B CA 1
ATOM 7822 C C . LEU B 1 322 ? -18.188 -24.766 4.906 1 92.56 322 LEU B C 1
ATOM 7824 O O . LEU B 1 322 ? -18.188 -25.969 5.199 1 92.56 322 LEU B O 1
ATOM 7828 N N . LYS B 1 323 ? -18.406 -24.359 3.725 1 91.94 323 LYS B N 1
ATOM 7829 C CA . LYS B 1 323 ? -18.812 -25.281 2.666 1 91.94 323 LYS B CA 1
ATOM 7830 C C . LYS B 1 323 ? -17.594 -25.828 1.93 1 91.94 323 LYS B C 1
ATOM 7832 O O . LYS B 1 323 ? -17.734 -26.5 0.909 1 91.94 323 LYS B O 1
ATOM 7837 N N . GLY B 1 324 ? -16.375 -25.453 2.346 1 84.88 324 GLY B N 1
ATOM 7838 C CA . GLY B 1 324 ? -15.195 -26.172 1.882 1 84.88 324 GLY B CA 1
ATOM 7839 C C . GLY B 1 324 ? -14.312 -25.328 0.985 1 84.88 324 GLY B C 1
ATOM 7840 O O . GLY B 1 324 ? -13.281 -25.797 0.499 1 84.88 324 GLY B O 1
ATOM 7841 N N . ASN B 1 325 ? -14.711 -24.094 0.75 1 81.75 325 ASN B N 1
ATOM 7842 C CA . ASN B 1 325 ? -13.852 -23.234 -0.045 1 81.75 325 ASN B CA 1
ATOM 7843 C C . ASN B 1 325 ? -12.664 -22.719 0.767 1 81.75 325 ASN B C 1
ATOM 7845 O O . ASN B 1 325 ? -12.805 -21.781 1.553 1 81.75 325 ASN B O 1
ATOM 7849 N N . LYS B 1 326 ? -11.492 -23.234 0.6 1 75.19 326 LYS B N 1
ATOM 7850 C CA . LYS B 1 326 ? -10.305 -22.906 1.38 1 75.19 326 LYS B CA 1
ATOM 7851 C C . LYS B 1 326 ? -9.859 -21.469 1.117 1 75.19 326 LYS B C 1
ATOM 7853 O O . LYS B 1 326 ? -9.297 -20.812 2.002 1 75.19 326 LYS B O 1
ATOM 7858 N N . LYS B 1 327 ? -10.188 -21 -0.03 1 73.88 327 LYS B N 1
ATOM 7859 C CA . LYS B 1 327 ? -9.805 -19.641 -0.41 1 73.88 327 LYS B CA 1
ATOM 7860 C C . LYS B 1 327 ? -10.594 -18.609 0.376 1 73.88 327 LYS B C 1
ATOM 7862 O O . LYS B 1 327 ? -10.172 -17.453 0.495 1 73.88 327 LYS B O 1
ATOM 7867 N N . ALA B 1 328 ? -11.656 -19.047 0.993 1 88 328 ALA B N 1
ATOM 7868 C CA . ALA B 1 328 ? -12.594 -18.125 1.64 1 88 328 ALA B CA 1
ATOM 7869 C C . ALA B 1 328 ? -12.094 -17.719 3.02 1 88 328 ALA B C 1
ATOM 7871 O O . ALA B 1 328 ? -12.578 -16.75 3.6 1 88 328 ALA B O 1
ATOM 7872 N N . VAL B 1 329 ? -11.109 -18.438 3.514 1 85 329 VAL B N 1
ATOM 7873 C CA . VAL B 1 329 ? -10.609 -18.125 4.848 1 85 329 VAL B CA 1
ATOM 7874 C C . VAL B 1 329 ? -9.984 -16.734 4.855 1 85 329 VAL B C 1
ATOM 7876 O O . VAL B 1 329 ? -10.258 -15.938 5.754 1 85 329 VAL B O 1
ATOM 7879 N N . PHE B 1 330 ? -9.242 -16.359 3.834 1 82.5 330 PHE B N 1
ATOM 7880 C CA . PHE B 1 330 ? -8.586 -15.062 3.773 1 82.5 330 PHE B CA 1
ATOM 7881 C C . PHE B 1 330 ? -9.594 -13.953 3.52 1 82.5 330 PHE B C 1
ATOM 7883 O O . PHE B 1 330 ? -9.469 -12.852 4.051 1 82.5 330 PHE B O 1
ATOM 7890 N N . PHE B 1 331 ? -10.539 -14.32 2.748 1 90.44 331 PHE B N 1
ATOM 7891 C CA . PHE B 1 331 ? -11.625 -13.375 2.512 1 90.44 331 PHE B CA 1
ATOM 7892 C C . PHE B 1 331 ? -12.359 -13.055 3.811 1 90.44 331 PHE B C 1
ATOM 7894 O O . PHE B 1 331 ? -12.633 -11.891 4.102 1 90.44 331 PHE B O 1
ATOM 7901 N N . THR B 1 332 ? -12.617 -14.07 4.57 1 92.06 332 THR B N 1
ATOM 7902 C CA . THR B 1 332 ? -13.359 -13.914 5.816 1 92.06 332 THR B CA 1
ATOM 7903 C C . THR B 1 332 ? -12.547 -13.117 6.836 1 92.06 332 THR B C 1
ATOM 7905 O O . THR B 1 332 ? -13.078 -12.211 7.488 1 92.06 332 THR B O 1
ATOM 7908 N N . LEU B 1 333 ? -11.32 -13.375 6.934 1 89.06 333 LEU B N 1
ATOM 7909 C CA . LEU B 1 333 ? -10.461 -12.656 7.867 1 89.06 333 LEU B CA 1
ATOM 7910 C C . LEU B 1 333 ? -10.383 -11.172 7.504 1 89.06 333 LEU B C 1
ATOM 7912 O O . LEU B 1 333 ? -10.398 -10.312 8.391 1 89.06 333 LEU B O 1
ATOM 7916 N N . ALA B 1 334 ? -10.281 -10.914 6.234 1 90.12 334 ALA B N 1
ATOM 7917 C CA . ALA B 1 334 ? -10.203 -9.531 5.766 1 90.12 334 ALA B CA 1
ATOM 7918 C C . ALA B 1 334 ? -11.5 -8.773 6.055 1 90.12 334 ALA B C 1
ATOM 7920 O O . ALA B 1 334 ? -11.469 -7.633 6.52 1 90.12 334 ALA B O 1
ATOM 7921 N N . THR B 1 335 ? -12.578 -9.422 5.898 1 92.31 335 THR B N 1
ATOM 7922 C CA . THR B 1 335 ? -13.883 -8.781 6.031 1 92.31 335 THR B CA 1
ATOM 7923 C C . THR B 1 335 ? -14.195 -8.5 7.5 1 92.31 335 THR B C 1
ATOM 7925 O O . THR B 1 335 ? -14.984 -7.598 7.809 1 92.31 335 THR B O 1
ATOM 7928 N N . ILE B 1 336 ? -13.539 -9.148 8.414 1 93.62 336 ILE B N 1
ATOM 7929 C CA . ILE B 1 336 ? -13.773 -8.945 9.836 1 93.62 336 ILE B CA 1
ATOM 7930 C C . ILE B 1 336 ? -13.383 -7.516 10.219 1 93.62 336 ILE B C 1
ATOM 7932 O O . ILE B 1 336 ? -14.125 -6.84 10.938 1 93.62 336 ILE B O 1
ATOM 7936 N N . PHE B 1 337 ? -12.352 -6.996 9.711 1 91.19 337 PHE B N 1
ATOM 7937 C CA . PHE B 1 337 ? -11.883 -5.66 10.062 1 91.19 337 PHE B CA 1
ATOM 7938 C C . PHE B 1 337 ? -12.781 -4.594 9.445 1 91.19 337 PHE B C 1
ATOM 7940 O O . PHE B 1 337 ? -13.125 -3.609 10.109 1 91.19 337 PHE B O 1
ATOM 7947 N N . GLY B 1 338 ? -13.164 -4.801 8.258 1 89.5 338 GLY B N 1
ATOM 7948 C CA . GLY B 1 338 ? -14.102 -3.877 7.633 1 89.5 338 GLY B CA 1
ATOM 7949 C C . GLY B 1 338 ? -15.453 -3.844 8.312 1 89.5 338 GLY B C 1
ATOM 7950 O O . GLY B 1 338 ? -16.031 -2.771 8.516 1 89.5 338 GLY B O 1
ATOM 7951 N N . CYS B 1 339 ? -15.898 -4.977 8.648 1 92.25 339 CYS B N 1
ATOM 7952 C CA . CYS B 1 339 ? -17.188 -5.086 9.305 1 92.25 339 CYS B CA 1
ATOM 7953 C C . CYS B 1 339 ? -17.156 -4.426 10.68 1 92.25 339 CYS B C 1
ATOM 7955 O O . CYS B 1 339 ? -18.062 -3.668 11.031 1 92.25 339 CYS B O 1
ATOM 7957 N N . THR B 1 340 ? -16.094 -4.695 11.43 1 93.56 340 THR B N 1
ATOM 7958 C CA . THR B 1 340 ? -15.961 -4.09 12.75 1 93.56 340 THR B CA 1
ATOM 7959 C C . THR B 1 340 ? -15.867 -2.57 12.641 1 93.56 340 THR B C 1
ATOM 7961 O O . THR B 1 340 ? -16.484 -1.846 13.422 1 93.56 340 THR B O 1
ATOM 7964 N N . GLY B 1 341 ? -15.117 -2.08 11.711 1 93.44 341 GLY B N 1
ATOM 7965 C CA . GLY B 1 341 ? -15.008 -0.646 11.492 1 93.44 341 GLY B CA 1
ATOM 7966 C C . GLY B 1 341 ? -16.312 0.002 11.102 1 93.44 341 GLY B C 1
ATOM 7967 O O . GLY B 1 341 ? -16.688 1.045 11.641 1 93.44 341 GLY B O 1
ATOM 7968 N N . ALA B 1 342 ? -17.031 -0.633 10.188 1 90.88 342 ALA B N 1
ATOM 7969 C CA . ALA 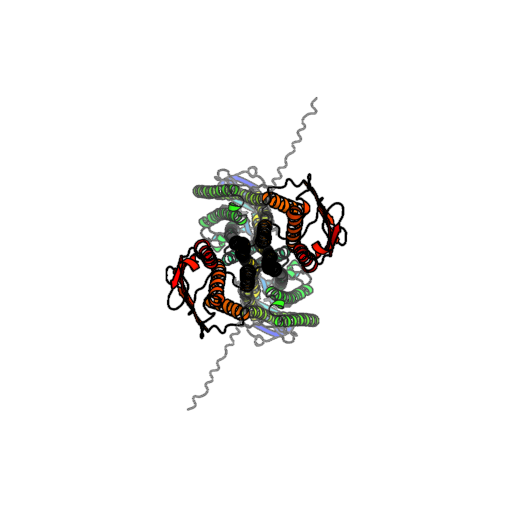B 1 342 ? -18.312 -0.118 9.742 1 90.88 342 ALA B CA 1
ATOM 7970 C C . ALA B 1 342 ? -19.328 -0.104 10.891 1 90.88 342 ALA B C 1
ATOM 7972 O O . ALA B 1 342 ? -20.109 0.834 11.023 1 90.88 342 ALA B O 1
ATOM 7973 N N . PHE B 1 343 ? -19.25 -1.071 11.688 1 91.5 343 PHE B N 1
ATOM 7974 C CA . PHE B 1 343 ? -20.141 -1.164 12.828 1 91.5 343 PHE B CA 1
ATOM 7975 C C . PHE B 1 343 ? -19.875 -0.044 13.828 1 91.5 343 PHE B C 1
ATOM 7977 O O . PHE B 1 343 ? -20.797 0.564 14.359 1 91.5 343 PHE B O 1
ATOM 7984 N N . LEU B 1 344 ? -18.656 0.185 14.062 1 93.62 344 LEU B N 1
ATOM 7985 C CA . LEU B 1 344 ? -18.281 1.234 15.008 1 93.62 344 LEU B CA 1
ATOM 7986 C C . LEU B 1 344 ? -18.734 2.602 14.508 1 93.62 344 LEU B C 1
ATOM 7988 O O . LEU B 1 344 ? -19.359 3.363 15.25 1 93.62 344 LEU B O 1
ATOM 7992 N N . THR B 1 345 ? -18.484 2.873 13.312 1 93.62 345 THR B N 1
ATOM 7993 C CA . THR B 1 345 ? -18.891 4.145 12.734 1 93.62 345 THR B CA 1
ATOM 7994 C C . THR B 1 345 ? -20.406 4.285 12.758 1 93.62 345 THR B C 1
ATOM 7996 O O . THR B 1 345 ? -20.938 5.332 13.141 1 93.62 345 THR B O 1
ATOM 7999 N N . ALA B 1 346 ? -21.094 3.254 12.383 1 90.81 346 ALA B N 1
ATOM 8000 C CA . ALA B 1 346 ? -22.547 3.275 12.336 1 90.81 346 ALA B CA 1
ATOM 8001 C C . ALA B 1 346 ? -23.141 3.41 13.734 1 90.81 346 ALA B C 1
ATOM 8003 O O . ALA B 1 346 ? -24.156 4.074 13.93 1 90.81 346 ALA B O 1
ATOM 8004 N N . SER B 1 347 ? -22.5 2.795 14.695 1 92.88 347 SER B N 1
ATOM 8005 C CA . SER B 1 347 ? -22.969 2.867 16.062 1 92.88 347 SER B CA 1
ATOM 8006 C C . SER B 1 347 ? -22.875 4.289 16.609 1 92.88 347 SER B C 1
ATOM 8008 O O . SER B 1 347 ? -23.75 4.73 17.359 1 92.88 347 SER B O 1
ATOM 8010 N N . ILE B 1 348 ? -21.938 4.973 16.219 1 94.31 348 ILE B N 1
ATOM 8011 C CA . ILE B 1 348 ? -21.781 6.359 16.641 1 94.31 348 ILE B CA 1
ATOM 8012 C C . ILE B 1 348 ? -22.797 7.234 15.906 1 94.31 348 ILE B C 1
ATOM 8014 O O . ILE B 1 348 ? -23.469 8.07 16.516 1 94.31 348 ILE B O 1
ATOM 8018 N N . ALA B 1 349 ? -22.922 6.992 14.664 1 91.62 349 ALA B N 1
ATOM 8019 C CA . ALA B 1 349 ? -23.891 7.754 13.875 1 91.62 349 ALA B CA 1
ATOM 8020 C C . ALA B 1 349 ? -25.297 7.551 14.398 1 91.62 349 ALA B C 1
ATOM 8022 O O . ALA B 1 349 ? -26.125 8.469 14.359 1 91.62 349 ALA B O 1
ATOM 8023 N N . ALA B 1 350 ? -25.531 6.383 14.938 1 91.94 350 ALA B N 1
ATOM 8024 C CA . ALA B 1 350 ? -26.859 6.047 15.461 1 91.94 350 ALA B CA 1
ATOM 8025 C C . ALA B 1 350 ? -26.984 6.477 16.922 1 91.94 350 ALA B C 1
ATOM 8027 O O . ALA B 1 350 ? -28.016 6.203 17.562 1 91.94 350 ALA B O 1
ATOM 8028 N N . SER B 1 351 ? -26.016 7.059 17.469 1 92.44 351 SER B N 1
ATOM 8029 C CA . SER B 1 351 ? -26 7.574 18.828 1 92.44 351 SER B CA 1
ATOM 8030 C C . SER B 1 351 ? -26.078 6.441 19.859 1 92.44 351 SER B C 1
ATOM 8032 O O . SER B 1 351 ? -26.734 6.586 20.891 1 92.44 351 SER B O 1
ATOM 8034 N N . MET B 1 352 ? -25.531 5.309 19.484 1 92.25 352 MET B N 1
ATOM 8035 C CA . MET B 1 352 ? -25.516 4.168 20.391 1 92.25 352 MET B CA 1
ATOM 8036 C C . MET B 1 352 ? -24.297 4.215 21.312 1 92.25 352 MET B C 1
ATOM 8038 O O . MET B 1 352 ? -24.359 3.723 22.453 1 92.25 352 MET B O 1
ATOM 8042 N N . ILE B 1 353 ? -23.266 4.785 20.812 1 93.12 353 ILE B N 1
ATOM 8043 C CA . ILE B 1 353 ? -22.047 4.945 21.594 1 93.12 353 ILE B CA 1
ATOM 8044 C C . ILE B 1 353 ? -21.578 6.398 21.531 1 93.12 353 ILE B C 1
ATOM 8046 O O . ILE B 1 353 ? -21.953 7.145 20.625 1 93.12 353 ILE B O 1
ATOM 8050 N N . ASP B 1 354 ? -20.797 6.762 22.547 1 94.12 354 ASP B N 1
ATOM 8051 C CA . ASP B 1 354 ? -20.297 8.133 22.609 1 94.12 354 ASP B CA 1
ATOM 8052 C C . ASP B 1 354 ? -19.344 8.43 21.469 1 94.12 354 ASP B C 1
ATOM 8054 O O . ASP B 1 354 ? -18.641 7.531 20.984 1 94.12 354 ASP B O 1
ATOM 8058 N N . TYR B 1 355 ? -19.375 9.648 21.188 1 94.44 355 TYR B N 1
ATOM 8059 C CA . TYR B 1 355 ? -18.547 10.07 20.047 1 94.44 355 TYR B CA 1
ATOM 8060 C C . TYR B 1 355 ? -17.078 10.055 20.406 1 94.44 355 TYR B C 1
ATOM 8062 O O . TYR B 1 355 ? -16.672 10.562 21.453 1 94.44 355 TYR B O 1
ATOM 8070 N N . ASN B 1 356 ? -16.328 9.406 19.672 1 94 356 ASN B N 1
ATOM 8071 C CA . ASN B 1 356 ? -14.875 9.414 19.609 1 94 356 ASN B CA 1
ATOM 8072 C C . ASN B 1 356 ? -14.383 9.461 18.156 1 94 356 ASN B C 1
ATOM 8074 O O . ASN B 1 356 ? -14.734 8.602 17.359 1 94 356 ASN B O 1
ATOM 8078 N N . TRP B 1 357 ? -13.625 10.461 17.906 1 93.38 357 TRP B N 1
ATOM 8079 C CA . TRP B 1 357 ? -13.258 10.703 16.516 1 93.38 357 TRP B CA 1
ATOM 8080 C C . TRP B 1 357 ? -12.547 9.492 15.922 1 93.38 357 TRP B C 1
ATOM 8082 O O . TRP B 1 357 ? -12.781 9.125 14.766 1 93.38 357 TRP B O 1
ATOM 8092 N N . TYR B 1 358 ? -11.703 8.844 16.656 1 92.56 358 TYR B N 1
ATOM 8093 C CA . TYR B 1 358 ? -10.945 7.691 16.188 1 92.56 358 TYR B CA 1
ATOM 8094 C C . TYR B 1 358 ? -11.867 6.508 15.922 1 92.56 358 TYR B C 1
ATOM 8096 O O . TYR B 1 358 ? -11.68 5.766 14.953 1 92.56 358 TYR B O 1
ATOM 8104 N N . LEU B 1 359 ? -12.812 6.379 16.812 1 93.56 359 LEU B N 1
ATOM 8105 C CA . LEU B 1 359 ? -13.773 5.297 16.625 1 93.56 359 LEU B CA 1
ATOM 8106 C C . LEU B 1 359 ? -14.695 5.574 15.453 1 93.56 359 LEU B C 1
ATOM 8108 O O . LEU B 1 359 ? -15.086 4.652 14.727 1 93.56 359 LEU B O 1
ATOM 8112 N N . PHE B 1 360 ? -14.953 6.809 15.32 1 94.19 360 PHE B N 1
ATOM 8113 C CA . PHE B 1 360 ? -15.812 7.184 14.211 1 94.19 360 PHE B CA 1
ATOM 8114 C C . PHE B 1 360 ? -15.117 6.926 12.875 1 94.19 360 PHE B C 1
ATOM 8116 O O . PHE B 1 360 ? -15.766 6.594 11.883 1 94.19 360 PHE B O 1
ATOM 8123 N N . LYS B 1 361 ? -13.805 7.039 12.828 1 93.75 361 LYS B N 1
ATOM 8124 C CA . LYS B 1 361 ? -13.031 6.742 11.625 1 93.75 361 LYS B CA 1
ATOM 8125 C C . LYS B 1 361 ? -12.766 5.246 11.5 1 93.75 361 LYS B C 1
ATOM 8127 O O . LYS B 1 361 ? -11.906 4.824 10.727 1 93.75 361 LYS B O 1
ATOM 8132 N N . GLY B 1 362 ? -13.516 4.508 12.188 1 92.31 362 GLY B N 1
ATOM 8133 C CA . GLY B 1 362 ? -13.367 3.062 12.188 1 92.31 362 GLY B CA 1
ATOM 8134 C C . GLY B 1 362 ? -13.492 2.453 10.805 1 92.31 362 GLY B C 1
ATOM 8135 O O . GLY B 1 362 ? -12.734 1.55 10.445 1 92.31 362 GLY B O 1
ATOM 8136 N N . VAL B 1 363 ? -14.398 2.918 10.039 1 90.94 363 VAL B N 1
ATOM 8137 C CA . VAL B 1 363 ? -14.609 2.379 8.703 1 90.94 363 VAL B CA 1
ATOM 8138 C C . VAL B 1 363 ? -13.352 2.594 7.855 1 90.94 363 VAL B C 1
ATOM 8140 O O . VAL B 1 363 ? -12.922 1.691 7.133 1 90.94 363 VAL B O 1
ATOM 8143 N N . ASP B 1 364 ? -12.734 3.77 7.934 1 93.88 364 ASP B N 1
ATOM 8144 C CA . ASP B 1 364 ? -11.531 4.078 7.164 1 93.88 364 ASP B CA 1
ATOM 8145 C C . ASP B 1 364 ? -10.359 3.201 7.598 1 93.88 364 ASP B C 1
ATOM 8147 O O . ASP B 1 364 ? -9.641 2.66 6.758 1 93.88 364 ASP B O 1
ATOM 8151 N N . ILE B 1 365 ? -10.203 3.021 8.859 1 94.31 365 ILE B N 1
ATOM 8152 C CA . ILE B 1 365 ? -9.133 2.188 9.391 1 94.31 365 ILE B CA 1
ATOM 8153 C C . ILE B 1 365 ? -9.383 0.728 9.023 1 94.31 365 ILE B C 1
ATOM 8155 O O . ILE B 1 365 ? -8.461 0.029 8.578 1 94.31 365 ILE B O 1
ATOM 8159 N N . GLY B 1 366 ? -10.602 0.356 9.195 1 93.81 366 GLY B N 1
ATOM 8160 C CA . GLY B 1 366 ? -10.953 -1.014 8.859 1 93.81 366 GLY B CA 1
ATOM 8161 C C . GLY B 1 366 ? -10.719 -1.344 7.395 1 93.81 366 GLY B C 1
ATOM 8162 O O . GLY B 1 366 ? -10.117 -2.371 7.074 1 93.81 366 GLY B O 1
ATOM 8163 N N . VAL B 1 367 ? -11.141 -0.483 6.527 1 93.12 367 VAL B N 1
ATOM 8164 C CA . VAL B 1 367 ? -11 -0.714 5.09 1 93.12 367 VAL B CA 1
ATOM 8165 C C . VAL B 1 367 ? -9.523 -0.714 4.707 1 93.12 367 VAL B C 1
ATOM 8167 O O . VAL B 1 367 ? -9.109 -1.454 3.811 1 93.12 367 VAL B O 1
ATOM 8170 N N . SER B 1 368 ? -8.734 0.096 5.34 1 95.06 368 SER B N 1
ATOM 8171 C CA . SER B 1 368 ? -7.301 0.108 5.078 1 95.06 368 SER B CA 1
ATOM 8172 C C . SER B 1 368 ? -6.668 -1.241 5.398 1 95.06 368 SER B C 1
ATOM 8174 O O . SER B 1 368 ? -5.859 -1.756 4.625 1 95.06 368 SER B O 1
ATOM 8176 N N . ILE B 1 369 ? -7.039 -1.839 6.441 1 94.06 369 ILE B N 1
ATOM 8177 C CA . ILE B 1 369 ? -6.52 -3.145 6.828 1 94.06 369 ILE B CA 1
ATOM 8178 C C . ILE B 1 369 ? -7.051 -4.215 5.883 1 94.06 369 ILE B C 1
ATOM 8180 O O . ILE B 1 369 ? -6.289 -5.051 5.387 1 94.06 369 ILE B O 1
ATOM 8184 N N . ASP B 1 370 ? -8.328 -4.086 5.605 1 94.31 370 ASP B N 1
ATOM 8185 C CA . ASP B 1 370 ? -8.977 -5.031 4.703 1 94.31 370 ASP B CA 1
ATOM 8186 C C . ASP B 1 370 ? -8.32 -5.016 3.326 1 94.31 370 ASP B C 1
ATOM 8188 O O . ASP B 1 370 ? -8.203 -6.055 2.676 1 94.31 370 ASP B O 1
ATOM 8192 N N . SER B 1 371 ? -8.008 -3.85 2.943 1 94.25 371 SER B N 1
ATOM 8193 C CA . SER B 1 371 ? -7.449 -3.73 1.601 1 94.25 371 SER B CA 1
ATOM 8194 C C . SER B 1 371 ? -6.148 -4.516 1.47 1 94.25 371 SER B C 1
ATOM 8196 O O . SER B 1 371 ? -5.922 -5.191 0.464 1 94.25 371 SER B O 1
ATOM 8198 N N . ILE B 1 372 ? -5.352 -4.516 2.469 1 93.12 372 ILE B N 1
ATOM 8199 C CA . ILE B 1 372 ? -4.098 -5.258 2.467 1 93.12 372 ILE B CA 1
ATOM 8200 C C . ILE B 1 372 ? -4.383 -6.754 2.516 1 93.12 372 ILE B C 1
ATOM 8202 O O . ILE B 1 372 ? -3.842 -7.523 1.717 1 93.12 372 ILE B O 1
ATOM 8206 N N . LEU B 1 373 ? -5.262 -7.105 3.342 1 91.12 373 LEU B N 1
ATOM 8207 C CA . LEU B 1 373 ? -5.555 -8.516 3.545 1 91.12 373 LEU B CA 1
ATOM 8208 C C . LEU B 1 373 ? -6.211 -9.117 2.307 1 91.12 373 LEU B C 1
ATOM 8210 O O . LEU B 1 373 ? -5.906 -10.25 1.923 1 91.12 373 LEU B O 1
ATOM 8214 N N . PHE B 1 374 ? -7.129 -8.414 1.701 1 91.31 374 PHE B N 1
ATOM 8215 C CA . PHE B 1 374 ? -7.742 -8.891 0.469 1 91.31 374 PHE B CA 1
ATOM 8216 C C . PHE B 1 374 ? -6.699 -9.047 -0.63 1 91.31 374 PHE B C 1
ATOM 8218 O O . PHE B 1 374 ? -6.793 -9.961 -1.455 1 91.31 374 PHE B O 1
ATOM 8225 N N . SER B 1 375 ? -5.793 -8.133 -0.625 1 87.88 375 SER B N 1
ATOM 8226 C CA . SER B 1 375 ? -4.742 -8.227 -1.632 1 87.88 375 SER B CA 1
ATOM 8227 C C . SER B 1 375 ? -3.883 -9.469 -1.418 1 87.88 375 SER B C 1
ATOM 8229 O O . SER B 1 375 ? -3.449 -10.109 -2.381 1 87.88 375 SER B O 1
ATOM 8231 N N . ILE B 1 376 ? -3.674 -9.797 -0.197 1 85.06 376 ILE B N 1
ATOM 8232 C CA . ILE B 1 376 ? -2.934 -11.008 0.134 1 85.06 376 ILE B CA 1
ATOM 8233 C C . ILE B 1 376 ? -3.736 -12.234 -0.299 1 85.06 376 ILE B C 1
ATOM 8235 O O . ILE B 1 376 ? -3.182 -13.18 -0.869 1 85.06 376 ILE B O 1
ATOM 8239 N N . ALA B 1 377 ? -4.977 -12.164 0.004 1 83.62 377 ALA B N 1
ATOM 8240 C CA . ALA B 1 377 ? -5.855 -13.266 -0.36 1 83.62 377 ALA B CA 1
ATOM 8241 C C . ALA B 1 377 ? -5.852 -13.5 -1.868 1 83.62 377 ALA B C 1
ATOM 8243 O O . ALA B 1 377 ? -5.824 -14.641 -2.328 1 83.62 377 ALA B O 1
ATOM 8244 N N . LEU B 1 378 ? -5.875 -12.484 -2.574 1 82.69 378 LEU B N 1
ATOM 8245 C CA . LEU B 1 378 ? -5.855 -12.57 -4.031 1 82.69 378 LEU B CA 1
ATOM 8246 C C . LEU B 1 378 ? -4.512 -13.094 -4.527 1 82.69 378 LEU B C 1
ATOM 8248 O O . LEU B 1 378 ? -4.457 -13.906 -5.453 1 82.69 378 LEU B O 1
ATOM 8252 N N . ALA B 1 379 ? -3.455 -12.664 -3.871 1 74.56 379 ALA B N 1
ATOM 8253 C CA . ALA B 1 379 ? -2.115 -13.086 -4.266 1 74.56 379 ALA B CA 1
ATOM 8254 C C . ALA B 1 379 ? -1.885 -14.562 -3.938 1 74.56 379 ALA B C 1
ATOM 8256 O O . ALA B 1 379 ? -1.207 -15.273 -4.688 1 74.56 379 ALA B O 1
ATOM 8257 N N . TYR B 1 380 ? -2.324 -14.961 -2.789 1 68.62 380 TYR B N 1
ATOM 8258 C CA . TYR B 1 380 ? -2.195 -16.344 -2.371 1 68.62 380 TYR B CA 1
ATOM 8259 C C . TYR B 1 380 ? -2.941 -17.281 -3.322 1 68.62 380 TYR B C 1
ATOM 8261 O O . TYR B 1 380 ? -2.479 -18.375 -3.615 1 68.62 380 TYR B O 1
ATOM 8269 N N . ARG B 1 381 ? -4.082 -16.875 -3.605 1 60.47 381 ARG B N 1
ATOM 8270 C CA . ARG B 1 381 ? -4.863 -17.672 -4.547 1 60.47 381 ARG B CA 1
ATOM 8271 C C . ARG B 1 381 ? -4.043 -18.016 -5.789 1 60.47 381 ARG B C 1
ATOM 8273 O O . ARG B 1 381 ? -4.102 -19.141 -6.289 1 60.47 381 ARG B O 1
ATOM 8280 N N . TYR B 1 382 ? -3.168 -17.188 -6.008 1 53.38 382 TYR B N 1
ATOM 8281 C CA . TYR B 1 382 ? -2.379 -17.391 -7.219 1 53.38 382 TYR B CA 1
ATOM 8282 C C . TYR B 1 382 ? -1.104 -18.172 -6.91 1 53.38 382 TYR B C 1
ATOM 8284 O O . TYR B 1 382 ? -0.619 -18.938 -7.746 1 53.38 382 TYR B O 1
ATOM 8292 N N . THR B 1 383 ? -0.551 -18.094 -5.684 1 49.56 383 THR B N 1
ATOM 8293 C CA . THR B 1 383 ? 0.623 -18.875 -5.293 1 49.56 383 THR B CA 1
ATOM 8294 C C . THR B 1 383 ? 0.274 -20.359 -5.152 1 49.56 383 THR B C 1
ATOM 8296 O O . THR B 1 383 ? 1.089 -21.219 -5.473 1 49.56 383 THR B O 1
ATOM 8299 N N . SER B 1 384 ? -0.819 -20.734 -4.52 1 50.72 384 SER B N 1
ATOM 8300 C CA . SER B 1 384 ? -1.209 -22.125 -4.391 1 50.72 384 SER B CA 1
ATOM 8301 C C . SER B 1 384 ? -1.213 -22.828 -5.742 1 50.72 384 SER B C 1
ATOM 8303 O O . SER B 1 384 ? -0.958 -24.031 -5.828 1 50.72 384 SER B O 1
ATOM 8305 N N . LEU B 1 385 ? -1.337 -22.109 -6.645 1 49.53 385 LEU B N 1
ATOM 8306 C CA . LEU B 1 385 ? -1.378 -22.672 -7.988 1 49.53 385 LEU B CA 1
ATOM 8307 C C . LEU B 1 385 ? -0.01 -23.219 -8.398 1 49.53 385 LEU B C 1
ATOM 8309 O O . LEU B 1 385 ? 0.083 -24.25 -9.07 1 49.53 385 LEU B O 1
ATOM 8313 N N . ASN B 1 386 ? 1.126 -22.766 -7.781 1 46.16 386 ASN B N 1
ATOM 8314 C CA . ASN B 1 386 ? 2.477 -23.281 -7.984 1 46.16 386 ASN B CA 1
ATOM 8315 C C . ASN B 1 386 ? 2.648 -24.672 -7.379 1 46.16 386 ASN B C 1
ATOM 8317 O O . ASN B 1 386 ? 3.27 -25.547 -7.984 1 46.16 386 ASN B O 1
ATOM 8321 N N . LEU B 1 387 ? 2.201 -24.703 -6.234 1 45.62 387 LEU B N 1
ATOM 8322 C CA . LEU B 1 387 ? 2.334 -25.984 -5.574 1 45.62 387 LEU B CA 1
ATOM 8323 C C . LEU B 1 387 ? 1.556 -27.062 -6.328 1 45.62 387 LEU B C 1
ATOM 8325 O O . LEU B 1 387 ? 2.035 -28.188 -6.48 1 45.62 387 LEU B O 1
ATOM 8329 N N . ILE B 1 388 ? 0.5 -26.656 -6.766 1 49.78 388 ILE B N 1
ATOM 8330 C CA . ILE B 1 388 ? -0.313 -27.578 -7.551 1 49.78 388 ILE B CA 1
ATOM 8331 C C . ILE B 1 388 ? 0.393 -27.906 -8.867 1 49.78 388 ILE B C 1
ATOM 8333 O O . ILE B 1 388 ? 0.415 -29.062 -9.305 1 49.78 388 ILE B O 1
ATOM 8337 N N . LEU B 1 389 ? 1.051 -26.922 -9.352 1 50.81 389 LEU B N 1
ATOM 8338 C CA . LEU B 1 389 ? 1.808 -27.125 -10.586 1 50.81 389 LEU B CA 1
ATOM 8339 C C . LEU B 1 389 ? 2.961 -28.094 -10.352 1 50.81 389 LEU B C 1
ATOM 8341 O O . LEU B 1 389 ? 3.193 -29 -11.164 1 50.81 389 LEU B O 1
ATOM 8345 N N . GLU B 1 390 ? 3.713 -27.891 -9.344 1 51.28 390 GLU B N 1
ATOM 8346 C CA . GLU B 1 390 ? 4.828 -28.781 -9.031 1 51.28 390 GLU B CA 1
ATOM 8347 C C . GLU B 1 390 ? 4.34 -30.203 -8.75 1 51.28 390 GLU B C 1
ATOM 8349 O O . GLU B 1 390 ? 4.945 -31.172 -9.219 1 51.28 390 GLU B O 1
ATOM 8354 N N . ASN B 1 391 ? 3.352 -30.281 -8.047 1 52.47 391 ASN B N 1
ATOM 8355 C CA . ASN B 1 391 ? 2.799 -31.594 -7.75 1 52.47 391 ASN B CA 1
ATOM 8356 C C . ASN B 1 391 ? 2.242 -32.281 -9 1 52.47 391 ASN B C 1
ATOM 8358 O O . ASN B 1 391 ? 2.412 -33.469 -9.195 1 52.47 391 ASN B O 1
ATOM 8362 N N . THR B 1 392 ? 1.655 -31.406 -9.742 1 52.81 392 THR B N 1
ATOM 8363 C CA . THR B 1 392 ? 1.12 -31.953 -10.992 1 52.81 392 THR B CA 1
ATOM 8364 C C . THR B 1 392 ? 2.248 -32.406 -11.906 1 52.81 392 THR B C 1
ATOM 8366 O O . THR B 1 392 ? 2.139 -33.469 -12.562 1 52.81 392 THR B O 1
ATOM 8369 N N . LYS B 1 393 ? 3.258 -31.609 -11.859 1 56.16 393 LYS B N 1
ATOM 8370 C CA . LYS B 1 393 ? 4.43 -32.031 -12.625 1 56.16 393 LYS B CA 1
ATOM 8371 C C . LYS B 1 393 ? 5.008 -33.344 -12.086 1 56.16 393 LYS B C 1
ATOM 8373 O O . LYS B 1 393 ? 5.379 -34.219 -12.852 1 56.16 393 LYS B O 1
ATOM 8378 N N . LYS B 1 394 ? 5.133 -33.344 -10.836 1 59.28 394 LYS B N 1
ATOM 8379 C CA . LYS B 1 394 ? 5.629 -34.562 -10.219 1 59.28 394 LYS B CA 1
ATOM 8380 C C . LYS B 1 394 ? 4.695 -35.75 -10.508 1 59.28 394 LYS B C 1
ATOM 8382 O O . LYS B 1 394 ? 5.148 -36.844 -10.805 1 59.28 394 LYS B O 1
ATOM 8387 N N . GLU B 1 395 ? 3.512 -35.438 -10.383 1 59.34 395 GLU B N 1
ATOM 8388 C CA . GLU B 1 395 ? 2.516 -36.469 -10.664 1 59.34 395 GLU B CA 1
ATOM 8389 C C . GLU B 1 395 ? 2.566 -36.906 -12.125 1 59.34 395 GLU B C 1
ATOM 8391 O O . GLU B 1 395 ? 2.475 -38.094 -12.43 1 59.34 395 GLU B O 1
ATOM 8396 N N . VAL B 1 396 ? 2.779 -35.875 -12.867 1 59.78 396 VAL B N 1
ATOM 8397 C CA . VAL B 1 396 ? 2.881 -36.188 -14.289 1 59.78 396 VAL B CA 1
ATOM 8398 C C . VAL B 1 396 ? 4.137 -37.031 -14.547 1 59.78 396 VAL B C 1
ATOM 8400 O O . VAL B 1 396 ? 4.105 -37.969 -15.328 1 59.78 396 VAL B O 1
ATOM 8403 N N . THR B 1 397 ? 5.172 -36.625 -13.961 1 60.94 397 THR B N 1
ATOM 8404 C CA . THR B 1 397 ? 6.41 -37.375 -14.109 1 60.94 397 THR B CA 1
ATOM 8405 C C . THR B 1 397 ? 6.262 -38.781 -13.555 1 60.94 397 THR B C 1
ATOM 8407 O O . THR B 1 397 ? 6.73 -39.75 -14.164 1 60.94 397 THR B O 1
ATOM 8410 N N . LEU B 1 398 ? 5.594 -38.781 -12.461 1 64.31 398 LEU B N 1
ATOM 8411 C CA . LEU B 1 398 ? 5.379 -40.094 -11.844 1 64.31 398 LEU B CA 1
ATOM 8412 C C . LEU B 1 398 ? 4.449 -40.938 -12.695 1 64.31 398 LEU B C 1
ATOM 8414 O O . LEU B 1 398 ? 4.695 -42.125 -12.883 1 64.31 398 LEU B O 1
ATOM 8418 N N . LEU B 1 399 ? 3.48 -40.312 -13.125 1 62.75 399 LEU B N 1
ATOM 8419 C CA . LEU B 1 399 ? 2.547 -41.031 -13.984 1 62.75 399 LEU B CA 1
ATOM 8420 C C . LEU B 1 399 ? 3.227 -41.5 -15.273 1 62.75 399 LEU B C 1
ATOM 8422 O O . LEU B 1 399 ? 3.002 -42.625 -15.734 1 62.75 399 LEU B O 1
ATOM 8426 N N . ASN B 1 400 ? 4.02 -40.656 -15.82 1 60.06 400 ASN B N 1
ATOM 8427 C CA . ASN B 1 400 ? 4.789 -41 -17 1 60.06 400 ASN B CA 1
ATOM 8428 C C . ASN B 1 400 ? 5.758 -42.156 -16.719 1 60.06 400 ASN B C 1
ATOM 8430 O O . ASN B 1 400 ? 5.922 -43.062 -17.531 1 60.06 400 ASN B O 1
ATOM 8434 N N . LYS B 1 401 ? 6.309 -42.062 -15.617 1 68.06 401 LYS B N 1
ATOM 8435 C CA . LYS B 1 401 ? 7.227 -43.125 -15.234 1 68.06 401 LYS B CA 1
ATOM 8436 C C . LYS B 1 401 ? 6.484 -44.438 -15.039 1 68.06 401 LYS B C 1
ATOM 8438 O O . LYS B 1 401 ? 6.961 -45.5 -15.461 1 68.06 401 LYS B O 1
ATOM 8443 N N . ASN B 1 402 ? 5.367 -44.312 -14.43 1 66.44 402 ASN B N 1
ATOM 8444 C CA . ASN B 1 402 ? 4.555 -45.531 -14.211 1 66.44 402 ASN B CA 1
ATOM 8445 C C . ASN B 1 402 ? 4.035 -46.094 -15.531 1 66.44 402 ASN B C 1
ATOM 8447 O O . ASN B 1 402 ? 4.004 -47.312 -15.711 1 66.44 402 ASN B O 1
ATOM 8451 N N . LEU B 1 403 ? 3.666 -45.219 -16.328 1 64.75 403 LEU B N 1
ATOM 8452 C CA . LEU B 1 403 ? 3.168 -45.656 -17.625 1 64.75 403 LEU B CA 1
ATOM 8453 C C . LEU B 1 403 ? 4.281 -46.281 -18.453 1 64.75 403 LEU B C 1
ATOM 8455 O O . LEU B 1 403 ? 4.062 -47.312 -19.125 1 64.75 403 LEU B O 1
ATOM 8459 N N . GLU B 1 404 ? 5.352 -45.656 -18.359 1 68.88 404 GLU B N 1
ATOM 8460 C CA . GLU B 1 404 ? 6.508 -46.219 -19.047 1 68.88 404 GLU B CA 1
ATOM 8461 C C . GLU B 1 404 ? 6.84 -47.594 -18.5 1 68.88 404 GLU B C 1
ATOM 8463 O O . GLU B 1 404 ? 7.176 -48.5 -19.266 1 68.88 404 GLU B O 1
ATOM 8468 N N . LYS B 1 405 ? 6.672 -47.656 -17.297 1 73.06 405 LYS B N 1
ATOM 8469 C CA . LYS B 1 405 ? 6.93 -48.969 -16.688 1 73.06 405 LYS B CA 1
ATOM 8470 C C . LYS B 1 405 ? 5.895 -50 -17.125 1 73.06 405 LYS B C 1
ATOM 8472 O O . LYS B 1 405 ? 6.246 -51.156 -17.422 1 73.06 405 LYS B O 1
ATOM 8477 N N . LYS B 1 406 ? 4.758 -49.562 -17.141 1 69.38 406 LYS B N 1
ATOM 8478 C CA . LYS B 1 406 ? 3.682 -50.469 -17.547 1 69.38 406 LYS B CA 1
ATOM 8479 C C . LYS B 1 406 ? 3.83 -50.906 -19 1 69.38 406 LYS B C 1
ATOM 8481 O O . LYS B 1 406 ? 3.607 -52.062 -19.344 1 69.38 406 LYS B O 1
ATOM 8486 N N . VAL B 1 407 ? 4.18 -49.969 -19.797 1 70.5 407 VAL B N 1
ATOM 8487 C CA . VAL B 1 407 ? 4.418 -50.281 -21.203 1 70.5 407 VAL B CA 1
ATOM 8488 C C . VAL B 1 407 ? 5.586 -51.25 -21.344 1 70.5 407 VAL B C 1
ATOM 8490 O O . VAL B 1 407 ? 5.527 -52.188 -22.141 1 70.5 407 VAL B O 1
ATOM 8493 N N . GLU B 1 408 ? 6.52 -51 -20.609 1 73.44 408 GLU B N 1
ATOM 8494 C CA . GLU B 1 408 ? 7.684 -51.906 -20.656 1 73.44 408 GLU B CA 1
ATOM 8495 C C . GLU B 1 408 ? 7.324 -53.312 -20.219 1 73.44 408 GLU B C 1
ATOM 8497 O O . GLU B 1 408 ? 7.738 -54.281 -20.844 1 73.44 408 GLU B O 1
ATOM 8502 N N . GLU B 1 409 ? 6.52 -53.312 -19.219 1 76.06 409 GLU B N 1
ATOM 8503 C CA . GLU B 1 409 ? 6.117 -54.625 -18.703 1 76.06 409 GLU B CA 1
ATOM 8504 C C . GLU B 1 409 ? 5.234 -55.375 -19.703 1 76.06 409 GLU B C 1
ATOM 8506 O O . GLU B 1 409 ? 5.426 -56.562 -19.938 1 76.06 409 GLU B O 1
ATOM 8511 N N . ARG B 1 410 ? 4.34 -54.625 -20.219 1 70.19 410 ARG B N 1
ATOM 8512 C CA . ARG B 1 410 ? 3.432 -55.25 -21.172 1 70.19 410 ARG B CA 1
ATOM 8513 C C . ARG B 1 410 ? 4.168 -55.656 -22.438 1 70.19 410 ARG B C 1
ATOM 8515 O O . ARG B 1 410 ? 3.889 -56.719 -23 1 70.19 410 ARG B O 1
ATOM 8522 N N . THR B 1 411 ? 5.074 -54.938 -22.875 1 70.56 411 THR B N 1
ATOM 8523 C CA . THR B 1 411 ? 5.887 -55.25 -24.047 1 70.56 411 THR B CA 1
ATOM 8524 C C . THR B 1 411 ? 6.742 -56.5 -23.781 1 70.56 411 THR B C 1
ATOM 8526 O O . THR B 1 411 ? 6.879 -57.375 -24.641 1 70.56 411 THR B O 1
ATOM 8529 N N . LYS B 1 412 ? 7.141 -56.469 -22.625 1 78.25 412 LYS B N 1
ATOM 8530 C CA . LYS B 1 412 ? 7.965 -57.625 -22.266 1 78.25 412 LYS B CA 1
ATOM 8531 C C . LYS B 1 412 ? 7.145 -58.906 -22.25 1 78.25 412 LYS B C 1
ATOM 8533 O O . LYS B 1 412 ? 7.598 -59.969 -22.719 1 78.25 412 LYS B O 1
ATOM 8538 N N . GLU B 1 413 ? 6.008 -58.75 -21.75 1 75.38 413 GLU B N 1
ATOM 8539 C CA . GLU B 1 413 ? 5.125 -59.906 -21.672 1 75.38 413 GLU B CA 1
ATOM 8540 C C . GLU B 1 413 ? 4.742 -60.406 -23.062 1 75.38 413 GLU B C 1
ATOM 8542 O O . GLU B 1 413 ? 4.742 -61.625 -23.328 1 75.38 413 GLU B O 1
ATOM 8547 N N . LEU B 1 414 ? 4.5 -59.438 -23.875 1 72 414 LEU B N 1
ATOM 8548 C CA . LEU B 1 414 ? 4.074 -59.781 -25.219 1 72 414 LEU B CA 1
ATOM 8549 C C . LEU B 1 414 ? 5.242 -60.344 -26.031 1 72 414 LEU B C 1
ATOM 8551 O O . LEU B 1 414 ? 5.062 -61.281 -26.828 1 72 414 LEU B O 1
ATOM 8555 N N . ASP B 1 415 ? 6.309 -59.875 -25.797 1 75.06 415 ASP B N 1
ATOM 8556 C CA . ASP B 1 415 ? 7.508 -60.375 -26.453 1 75.06 415 ASP B CA 1
ATOM 8557 C C . ASP B 1 415 ? 7.785 -61.844 -26.047 1 75.06 415 ASP B C 1
ATOM 8559 O O . ASP B 1 415 ? 8.164 -62.656 -26.891 1 75.06 415 ASP B O 1
ATOM 8563 N N . ILE B 1 416 ? 7.516 -62.031 -24.828 1 78.31 416 ILE B N 1
ATOM 8564 C CA . ILE B 1 416 ? 7.719 -63.375 -24.328 1 78.31 416 ILE B CA 1
ATOM 8565 C C . ILE B 1 416 ? 6.719 -64.312 -24.969 1 78.31 416 ILE B C 1
ATOM 8567 O O . ILE B 1 416 ? 7.078 -65.438 -25.375 1 78.31 416 ILE B O 1
ATOM 8571 N N . GLN B 1 417 ? 5.57 -63.844 -25.094 1 71.94 417 GLN B N 1
ATOM 8572 C CA . GLN B 1 417 ? 4.543 -64.688 -25.703 1 71.94 417 GLN B CA 1
ATOM 8573 C C . GLN B 1 417 ? 4.867 -65 -27.156 1 71.94 417 GLN B C 1
ATOM 8575 O O . GLN B 1 417 ? 4.688 -66.125 -27.625 1 71.94 417 GLN B O 1
ATOM 8580 N N . VAL B 1 418 ? 5.312 -64 -27.828 1 72.5 418 VAL B N 1
ATOM 8581 C CA . VAL B 1 418 ? 5.691 -64.188 -29.234 1 72.5 418 VAL B CA 1
ATOM 8582 C C . VAL B 1 418 ? 6.852 -65.125 -29.344 1 72.5 418 VAL B C 1
ATOM 8584 O O . VAL B 1 418 ? 6.848 -66.062 -30.203 1 72.5 418 VAL B O 1
ATOM 8587 N N . LYS B 1 419 ? 7.762 -65 -28.5 1 74.06 419 LYS B N 1
ATOM 8588 C CA . LYS B 1 419 ? 8.93 -65.875 -28.5 1 74.06 419 LYS B CA 1
ATOM 8589 C C . LYS B 1 419 ? 8.531 -67.312 -28.203 1 74.06 419 LYS B C 1
ATOM 8591 O O . LYS B 1 419 ? 9.008 -68.25 -28.844 1 74.06 419 LYS B O 1
ATOM 8596 N N . ASN B 1 420 ? 7.699 -67.375 -27.203 1 71.69 420 ASN B N 1
ATOM 8597 C CA . ASN B 1 420 ? 7.238 -68.688 -26.828 1 71.69 420 ASN B CA 1
ATOM 8598 C C . ASN B 1 420 ? 6.535 -69.375 -28 1 71.69 420 ASN B C 1
ATOM 8600 O O . ASN B 1 420 ? 6.777 -70.562 -28.266 1 71.69 420 ASN B O 1
ATOM 8604 N N . LYS B 1 421 ? 5.785 -68.688 -28.672 1 70 421 LYS B N 1
ATOM 8605 C CA . LYS B 1 421 ? 5.023 -69.25 -29.781 1 70 421 LYS B CA 1
ATOM 8606 C C . LYS B 1 421 ? 5.934 -69.625 -30.953 1 70 421 LYS B C 1
ATOM 8608 O O . LYS B 1 421 ? 5.727 -70.625 -31.641 1 70 421 LYS B O 1
ATOM 8613 N N . THR B 1 422 ? 6.941 -68.875 -31.125 1 69.5 422 THR B N 1
ATOM 8614 C CA . THR B 1 422 ? 7.93 -69.125 -32.156 1 69.5 422 THR B CA 1
ATOM 8615 C C . THR B 1 422 ? 8.688 -70.438 -31.859 1 69.5 422 THR B C 1
ATOM 8617 O O . THR B 1 422 ? 8.922 -71.25 -32.75 1 69.5 422 THR B O 1
ATOM 8620 N N . VAL B 1 423 ? 9.031 -70.562 -30.656 1 73.25 423 VAL B N 1
ATOM 8621 C CA . VAL B 1 423 ? 9.742 -71.75 -30.25 1 73.25 423 VAL B CA 1
ATOM 8622 C C . VAL B 1 423 ? 8.844 -72.938 -30.438 1 73.25 423 VAL B C 1
ATOM 8624 O O . VAL B 1 423 ? 9.297 -74 -30.922 1 73.25 423 VAL B O 1
ATOM 8627 N N . LEU B 1 424 ? 7.68 -72.75 -30.047 1 67.94 424 LEU B N 1
ATOM 8628 C CA . LEU B 1 424 ? 6.727 -73.875 -30.172 1 67.94 424 LEU B CA 1
ATOM 8629 C C . LEU B 1 424 ? 6.566 -74.25 -31.641 1 67.94 424 LEU B C 1
ATOM 8631 O O . LEU B 1 424 ? 6.496 -75.5 -31.938 1 67.94 424 LEU B O 1
ATOM 8635 N N . LEU B 1 425 ? 6.492 -73.375 -32.469 1 66.69 425 LEU B N 1
ATOM 8636 C CA . LEU B 1 425 ? 6.367 -73.625 -33.906 1 66.69 425 LEU B CA 1
ATOM 8637 C C . LEU B 1 425 ? 7.574 -74.438 -34.406 1 66.69 425 LEU B C 1
ATOM 8639 O O . LEU B 1 425 ? 7.426 -75.375 -35.188 1 66.69 425 LEU B O 1
ATOM 8643 N N . LYS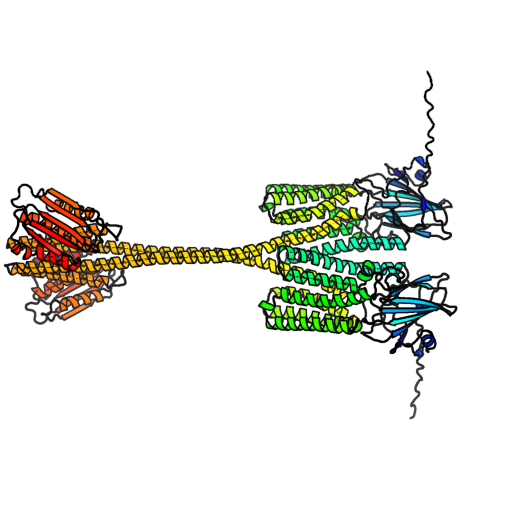 B 1 426 ? 8.703 -74 -34 1 68.81 426 LYS B N 1
ATOM 8644 C CA . LYS B 1 426 ? 9.938 -74.688 -34.406 1 68.81 426 LYS B CA 1
ATOM 8645 C C . LYS B 1 426 ? 9.992 -76.125 -33.906 1 68.81 426 LYS B C 1
ATOM 8647 O O . LYS B 1 426 ? 10.398 -77 -34.625 1 68.81 426 LYS B O 1
ATOM 8652 N N . GLU B 1 427 ? 9.609 -76.188 -32.688 1 66.25 427 GLU B N 1
ATOM 8653 C CA . GLU B 1 427 ? 9.609 -77.5 -32.094 1 66.25 427 GLU B CA 1
ATOM 8654 C C . GLU B 1 427 ? 8.641 -78.438 -32.781 1 66.25 427 GLU B C 1
ATOM 8656 O O . GLU B 1 427 ? 8.945 -79.625 -33.031 1 66.25 427 GLU B O 1
ATOM 8661 N N . LEU B 1 428 ? 7.531 -78 -33.062 1 63.44 428 LEU B N 1
ATOM 8662 C CA . LEU B 1 428 ? 6.531 -78.75 -33.75 1 63.44 428 LEU B CA 1
ATOM 8663 C C . LEU B 1 428 ? 7.051 -79.25 -35.125 1 63.44 428 LEU B C 1
ATOM 8665 O O . LEU B 1 428 ? 6.855 -80.375 -35.531 1 63.44 428 LEU B O 1
ATOM 8669 N N . SER B 1 429 ? 7.66 -78.375 -35.781 1 64.75 429 SER B N 1
ATOM 8670 C CA . SER B 1 429 ? 8.227 -78.688 -37.094 1 64.75 429 SER B CA 1
ATOM 8671 C C . SER B 1 429 ? 9.281 -79.75 -37 1 64.75 429 SER B C 1
ATOM 8673 O O . SER B 1 429 ? 9.32 -80.688 -37.812 1 64.75 429 SER B O 1
ATOM 8675 N N . HIS B 1 430 ? 10.219 -79.75 -36.094 1 65.81 430 HIS B N 1
ATOM 8676 C CA . HIS B 1 430 ? 11.258 -80.75 -35.844 1 65.81 430 HIS B CA 1
ATOM 8677 C C . HIS B 1 430 ? 10.648 -82.125 -35.531 1 65.81 430 HIS B C 1
ATOM 8679 O O . HIS B 1 430 ? 11.141 -83.125 -36 1 65.81 430 HIS B O 1
ATOM 8685 N N . ARG B 1 431 ? 9.641 -81.938 -34.875 1 59.62 431 ARG B N 1
ATOM 8686 C CA . ARG B 1 431 ? 8.977 -83.188 -34.469 1 59.62 431 ARG B CA 1
ATOM 8687 C C . ARG B 1 431 ? 8.312 -83.875 -35.656 1 59.62 431 ARG B C 1
ATOM 8689 O O . ARG B 1 431 ? 8.352 -85.062 -35.781 1 59.62 431 ARG B O 1
ATOM 8696 N N . ILE B 1 432 ? 7.766 -83.125 -36.438 1 65 432 ILE B N 1
ATOM 8697 C CA . ILE B 1 432 ? 7.168 -83.688 -37.688 1 65 432 ILE B CA 1
ATOM 8698 C C . ILE B 1 432 ? 8.234 -84.375 -38.5 1 65 432 ILE B C 1
ATOM 8700 O O . ILE B 1 432 ? 8.031 -85.5 -38.969 1 65 432 ILE B O 1
ATOM 8704 N N . LYS B 1 433 ? 9.281 -83.75 -38.594 1 67.88 433 LYS B N 1
ATOM 8705 C CA . LYS B 1 433 ? 10.414 -84.312 -39.344 1 67.88 433 LYS B CA 1
ATOM 8706 C C . LYS B 1 433 ? 10.844 -85.625 -38.75 1 67.88 433 LYS B C 1
ATOM 8708 O O . LYS B 1 433 ? 11.023 -86.625 -39.469 1 67.88 433 LYS B O 1
ATOM 8713 N N . ASN B 1 434 ? 11 -85.562 -37.469 1 64.69 434 ASN B N 1
ATOM 8714 C CA . ASN B 1 434 ? 11.453 -86.75 -36.781 1 64.69 434 ASN B CA 1
ATOM 8715 C C . ASN B 1 434 ? 10.461 -87.938 -36.938 1 64.69 434 ASN B C 1
ATOM 8717 O O . ASN B 1 434 ? 10.859 -89.062 -37.188 1 64.69 434 ASN B O 1
ATOM 8721 N N . ASN B 1 435 ? 9.211 -87.625 -36.812 1 63.19 435 ASN B N 1
ATOM 8722 C CA . ASN B 1 435 ? 8.18 -88.625 -36.906 1 63.19 435 ASN B CA 1
ATOM 8723 C C . ASN B 1 435 ? 8.117 -89.188 -38.312 1 63.19 435 ASN B C 1
ATOM 8725 O O . ASN B 1 435 ? 7.977 -90.438 -38.5 1 63.19 435 ASN B O 1
ATOM 8729 N N . LEU B 1 436 ? 8.273 -88.438 -39.344 1 69.44 436 LEU B N 1
ATOM 8730 C CA . LEU B 1 436 ? 8.289 -88.875 -40.75 1 69.44 436 LEU B CA 1
ATOM 8731 C C . LEU B 1 436 ? 9.508 -89.75 -41 1 69.44 436 LEU B C 1
ATOM 8733 O O . LEU B 1 436 ? 9.414 -90.75 -41.75 1 69.44 436 LEU B O 1
ATOM 8737 N N . GLN B 1 437 ? 10.586 -89.438 -40.344 1 69.75 437 GLN B N 1
ATOM 8738 C CA . GLN B 1 437 ? 11.797 -90.25 -40.469 1 69.75 437 GLN B CA 1
ATOM 8739 C C . GLN B 1 437 ? 11.625 -91.625 -39.844 1 69.75 437 GLN B C 1
ATOM 8741 O O . GLN B 1 437 ? 12.086 -92.625 -40.406 1 69.75 437 GLN B O 1
ATOM 8746 N N . ILE B 1 438 ? 11.047 -91.688 -38.781 1 64.44 438 ILE B N 1
ATOM 8747 C CA . ILE B 1 438 ? 10.781 -92.938 -38.094 1 64.44 438 ILE B CA 1
ATOM 8748 C C . ILE B 1 438 ? 9.875 -93.812 -38.969 1 64.44 438 ILE B C 1
ATOM 8750 O O . ILE B 1 438 ? 10.125 -95 -39.156 1 64.44 438 ILE B O 1
ATOM 8754 N N . ILE B 1 439 ? 8.859 -93.188 -39.5 1 66.62 439 ILE B N 1
ATOM 8755 C CA . ILE B 1 439 ? 7.938 -93.875 -40.375 1 66.62 439 ILE B CA 1
ATOM 8756 C C . ILE B 1 439 ? 8.695 -94.438 -41.562 1 66.62 439 ILE B C 1
ATOM 8758 O O . ILE B 1 439 ? 8.508 -95.625 -41.938 1 66.62 439 ILE B O 1
ATOM 8762 N N . SER B 1 440 ? 9.594 -93.688 -42.094 1 72.25 440 SER B N 1
ATOM 8763 C CA . SER B 1 440 ? 10.406 -94.062 -43.219 1 72.25 440 SER B CA 1
ATOM 8764 C C . SER B 1 440 ? 11.305 -95.25 -42.844 1 72.25 440 SER B C 1
ATOM 8766 O O . SER B 1 440 ? 11.453 -96.188 -43.625 1 72.25 440 SER B O 1
ATOM 8768 N N . ALA B 1 441 ? 11.875 -95.25 -41.781 1 69.94 441 ALA B N 1
ATOM 8769 C CA . ALA B 1 441 ? 12.758 -96.312 -41.312 1 69.94 441 ALA B CA 1
ATOM 8770 C C . ALA B 1 441 ? 11.984 -97.625 -41.094 1 69.94 441 ALA B C 1
ATOM 8772 O O . ALA B 1 441 ? 12.453 -98.688 -41.469 1 69.94 441 ALA B O 1
ATOM 8773 N N . LEU B 1 442 ? 10.852 -97.438 -40.625 1 63.56 442 LEU B N 1
ATOM 8774 C CA . LEU B 1 442 ? 10.008 -98.625 -40.375 1 63.56 442 LEU B CA 1
ATOM 8775 C C . LEU B 1 442 ? 9.586 -99.312 -41.656 1 63.56 442 LEU B C 1
ATOM 8777 O O . LEU B 1 442 ? 9.625 -100.5 -41.781 1 63.56 442 LEU B O 1
ATOM 8781 N N . LEU B 1 443 ? 9.25 -98.5 -42.562 1 70.25 443 LEU B N 1
ATOM 8782 C CA . LEU B 1 443 ? 8.859 -99.062 -43.875 1 70.25 443 LEU B CA 1
ATOM 8783 C C . LEU B 1 443 ? 10.047 -99.688 -44.562 1 70.25 443 LEU B C 1
ATOM 8785 O O . LEU B 1 443 ? 9.883 -100.75 -45.219 1 70.25 443 LEU B O 1
ATOM 8789 N N . SER B 1 444 ? 11.211 -99.188 -44.344 1 74.25 444 SER B N 1
ATOM 8790 C CA . SER B 1 444 ? 12.422 -99.75 -44.906 1 74.25 444 SER B CA 1
ATOM 8791 C C . SER B 1 444 ? 12.711 -101.125 -44.312 1 74.25 444 SER B C 1
ATOM 8793 O O . SER B 1 444 ? 13.102 -102.062 -45.031 1 74.25 444 SER B O 1
ATOM 8795 N N . MET B 1 445 ? 12.492 -101.25 -43.156 1 69.38 445 MET B N 1
ATOM 8796 C CA . MET B 1 445 ? 12.695 -102.562 -42.469 1 69.38 445 MET B CA 1
ATOM 8797 C C . MET B 1 445 ? 11.68 -103.562 -42.938 1 69.38 445 MET B C 1
ATOM 8799 O O . MET B 1 445 ? 12.016 -104.75 -43.125 1 69.38 445 MET B O 1
ATOM 8803 N N . ASP B 1 446 ? 10.484 -103.125 -43.125 1 69.94 446 ASP B N 1
ATOM 8804 C CA . ASP B 1 446 ? 9.438 -104 -43.594 1 69.94 446 ASP B CA 1
ATOM 8805 C C . ASP B 1 446 ? 9.688 -104.438 -45.062 1 69.94 446 ASP B C 1
ATOM 8807 O O . ASP B 1 446 ? 9.398 -105.562 -45.438 1 69.94 446 ASP B O 1
ATOM 8811 N N . LYS B 1 447 ? 10.266 -103.562 -45.75 1 74.81 447 LYS B N 1
ATOM 8812 C CA . LYS B 1 447 ? 10.641 -103.812 -47.125 1 74.81 447 LYS B CA 1
ATOM 8813 C C . LYS B 1 447 ? 11.602 -105 -47.219 1 74.81 447 LYS B C 1
ATOM 8815 O O . LYS B 1 447 ? 11.453 -105.875 -48.062 1 74.81 447 LYS B O 1
ATOM 8820 N N . ASP B 1 448 ? 12.43 -105.125 -46.281 1 72.69 448 ASP B N 1
ATOM 8821 C CA . ASP B 1 448 ? 13.461 -106.125 -46.281 1 72.69 448 ASP B CA 1
ATOM 8822 C C . ASP B 1 448 ? 12.867 -107.5 -45.969 1 72.69 448 ASP B C 1
ATOM 8824 O O . ASP B 1 448 ? 13.438 -108.562 -46.312 1 72.69 448 ASP B O 1
ATOM 8828 N N . LYS B 1 449 ? 11.719 -107.562 -45.469 1 70.44 449 LYS B N 1
ATOM 8829 C CA . LYS B 1 449 ? 11.07 -108.812 -45.062 1 70.44 449 LYS B CA 1
ATOM 8830 C C . LYS B 1 449 ? 10.188 -109.312 -46.188 1 70.44 449 LYS B C 1
ATOM 8832 O O . LYS B 1 449 ? 9.75 -110.5 -46.125 1 70.44 449 LYS B O 1
ATOM 8837 N N . LEU B 1 450 ? 10 -108.5 -47.062 1 72.19 450 LEU B N 1
ATOM 8838 C CA . LEU B 1 450 ? 9.133 -108.875 -48.156 1 72.19 450 LEU B CA 1
ATOM 8839 C C . LEU B 1 450 ? 9.867 -109.812 -49.125 1 72.19 450 LEU B C 1
ATOM 8841 O O . LEU B 1 450 ? 11.078 -109.688 -49.344 1 72.19 450 LEU B O 1
ATOM 8845 N N . GLU B 1 451 ? 9.219 -110.875 -49.531 1 70.12 451 GLU B N 1
ATOM 8846 C CA . GLU B 1 451 ? 9.828 -111.875 -50.375 1 70.12 451 GLU B CA 1
ATOM 8847 C C . GLU B 1 451 ? 9.633 -111.562 -51.844 1 70.12 451 GLU B C 1
ATOM 8849 O O . GLU B 1 451 ? 10.516 -111.812 -52.656 1 70.12 451 GLU B O 1
ATOM 8854 N N . ASN B 1 452 ? 8.57 -111.062 -52.188 1 75.25 452 ASN B N 1
ATOM 8855 C CA . ASN B 1 452 ? 8.242 -110.75 -53.562 1 75.25 452 ASN B CA 1
ATOM 8856 C C . ASN B 1 452 ? 8.852 -109.438 -54.031 1 75.25 452 ASN B C 1
ATOM 8858 O O . ASN B 1 452 ? 8.695 -108.438 -53.375 1 75.25 452 ASN B O 1
ATOM 8862 N N . GLU B 1 453 ? 9.672 -109.5 -55.031 1 74.56 453 GLU B N 1
ATOM 8863 C CA . GLU B 1 453 ? 10.406 -108.312 -55.531 1 74.56 453 GLU B CA 1
ATOM 8864 C C . GLU B 1 453 ? 9.461 -107.188 -55.938 1 74.56 453 GLU B C 1
ATOM 8866 O O . GLU B 1 453 ? 9.766 -106 -55.75 1 74.56 453 GLU B O 1
ATOM 8871 N N . LYS B 1 454 ? 8.344 -107.562 -56.438 1 72.81 454 LYS B N 1
ATOM 8872 C CA . LYS B 1 454 ? 7.379 -106.562 -56.844 1 72.81 454 LYS B CA 1
ATOM 8873 C C . LYS B 1 454 ? 6.859 -105.812 -55.625 1 72.81 454 LYS B C 1
ATOM 8875 O O . LYS B 1 454 ? 6.711 -104.562 -55.719 1 72.81 454 LYS B O 1
ATOM 8880 N N . ASP B 1 455 ? 6.641 -106.562 -54.625 1 71.69 455 ASP B N 1
ATOM 8881 C CA . ASP B 1 455 ? 6.137 -105.938 -53.406 1 71.69 455 ASP B CA 1
ATOM 8882 C C . ASP B 1 455 ? 7.203 -105 -52.781 1 71.69 455 ASP B C 1
ATOM 8884 O O . ASP B 1 455 ? 6.891 -103.938 -52.219 1 71.69 455 ASP B O 1
ATOM 8888 N N . LYS B 1 456 ? 8.414 -105.438 -52.875 1 76.56 456 LYS B N 1
ATOM 8889 C CA . LYS B 1 456 ? 9.531 -104.625 -52.344 1 76.56 456 LYS B CA 1
ATOM 8890 C C . LYS B 1 456 ? 9.648 -103.312 -53.062 1 76.56 456 LYS B C 1
ATOM 8892 O O . LYS B 1 456 ? 9.914 -102.25 -52.438 1 76.56 456 LYS B O 1
ATOM 8897 N N . ASP B 1 457 ? 9.375 -103.375 -54.312 1 73.94 457 ASP B N 1
ATOM 8898 C CA . ASP B 1 457 ? 9.453 -102.125 -55.125 1 73.94 457 ASP B CA 1
ATOM 8899 C C . ASP B 1 457 ? 8.367 -101.125 -54.719 1 73.94 457 ASP B C 1
ATOM 8901 O O . ASP B 1 457 ? 8.617 -99.938 -54.656 1 73.94 457 ASP B O 1
ATOM 8905 N N . ILE B 1 458 ? 7.203 -101.75 -54.531 1 69.75 458 ILE B N 1
ATOM 8906 C CA . ILE B 1 458 ? 6.082 -100.938 -54.125 1 69.75 458 ILE B CA 1
ATOM 8907 C C . ILE B 1 458 ? 6.383 -100.188 -52.812 1 69.75 458 ILE B C 1
ATOM 8909 O O . ILE B 1 458 ? 6.16 -99 -52.656 1 69.75 458 ILE B O 1
ATOM 8913 N N . LEU B 1 459 ? 6.965 -100.938 -51.906 1 72.44 459 LEU B N 1
ATOM 8914 C CA . LEU B 1 459 ? 7.27 -100.375 -50.594 1 72.44 459 LEU B CA 1
ATOM 8915 C C . LEU B 1 459 ? 8.422 -99.375 -50.688 1 72.44 459 LEU B C 1
ATOM 8917 O O . LEU B 1 459 ? 8.43 -98.375 -49.969 1 72.44 459 LEU B O 1
ATOM 8921 N N . ASP B 1 460 ? 9.328 -99.625 -51.469 1 75.38 460 ASP B N 1
ATOM 8922 C CA . ASP B 1 460 ? 10.453 -98.688 -51.688 1 75.38 460 ASP B CA 1
ATOM 8923 C C . ASP B 1 460 ? 9.984 -97.375 -52.219 1 75.38 460 ASP B C 1
ATOM 8925 O O . ASP B 1 460 ? 10.5 -96.312 -51.812 1 75.38 460 ASP B O 1
ATOM 8929 N N . GLU B 1 461 ? 9.008 -97.438 -53.062 1 67.88 461 GLU B N 1
ATOM 8930 C CA . GLU B 1 461 ? 8.445 -96.188 -53.625 1 67.88 461 GLU B CA 1
ATOM 8931 C C . GLU B 1 461 ? 7.781 -95.375 -52.531 1 67.88 461 GLU B C 1
ATOM 8933 O O . GLU B 1 461 ? 7.902 -94.125 -52.5 1 67.88 461 GLU B O 1
ATOM 8938 N N . ASN B 1 462 ? 7.121 -96.062 -51.656 1 68 462 ASN B N 1
ATOM 8939 C CA . ASN B 1 462 ? 6.465 -95.375 -50.562 1 68 462 ASN B CA 1
ATOM 8940 C C . ASN B 1 462 ? 7.48 -94.75 -49.594 1 68 462 ASN B C 1
ATOM 8942 O O . ASN B 1 462 ? 7.277 -93.625 -49.094 1 68 462 ASN B O 1
ATOM 8946 N N . ILE B 1 463 ? 8.516 -95.438 -49.344 1 74.38 463 ILE B N 1
ATOM 8947 C CA . ILE B 1 463 ? 9.578 -94.938 -48.469 1 74.38 463 ILE B CA 1
ATOM 8948 C C . ILE B 1 463 ? 10.188 -93.688 -49.062 1 74.38 463 ILE B C 1
ATOM 8950 O O . ILE B 1 463 ? 10.414 -92.688 -48.344 1 74.38 463 ILE B O 1
ATOM 8954 N N . LYS B 1 464 ? 10.406 -93.688 -50.344 1 69.25 464 LYS B N 1
ATOM 8955 C CA . LYS B 1 464 ? 10.984 -92.5 -51.031 1 69.25 464 LYS B CA 1
ATOM 8956 C C . LYS B 1 464 ? 10.039 -91.312 -50.969 1 69.25 464 LYS B C 1
ATOM 8958 O O . LYS B 1 464 ? 10.484 -90.188 -50.812 1 69.25 464 LYS B O 1
ATOM 8963 N N . ARG B 1 465 ? 8.836 -91.688 -51.031 1 62.5 465 ARG B N 1
ATOM 8964 C CA . ARG B 1 465 ? 7.832 -90.625 -50.938 1 62.5 465 ARG B CA 1
ATOM 8965 C C . ARG B 1 465 ? 7.832 -89.938 -49.562 1 62.5 465 ARG B C 1
ATOM 8967 O O . ARG B 1 465 ? 7.812 -88.75 -49.438 1 62.5 465 ARG B O 1
ATOM 8974 N N . ILE B 1 466 ? 7.797 -90.688 -48.562 1 70.19 466 ILE B N 1
ATOM 8975 C CA . ILE B 1 466 ? 7.77 -90.25 -47.188 1 70.19 466 ILE B CA 1
ATOM 8976 C C . ILE B 1 466 ? 9.023 -89.375 -46.938 1 70.19 466 ILE B C 1
ATOM 8978 O O . ILE B 1 466 ? 8.945 -88.312 -46.281 1 70.19 466 ILE B O 1
ATOM 8982 N N . LYS B 1 467 ? 10.117 -89.812 -47.438 1 70.88 467 LYS B N 1
ATOM 8983 C CA . LYS B 1 467 ? 11.367 -89.062 -47.281 1 70.88 467 LYS B CA 1
ATOM 8984 C C . LYS B 1 467 ? 11.289 -87.688 -47.969 1 70.88 467 LYS B C 1
ATOM 8986 O O . LYS B 1 467 ? 11.781 -86.688 -47.438 1 70.88 467 LYS B O 1
ATOM 8991 N N . SER B 1 468 ? 10.703 -87.688 -49.125 1 66.25 468 SER B N 1
ATOM 8992 C CA . SER B 1 468 ? 10.539 -86.438 -49.844 1 66.25 468 SER B CA 1
ATOM 8993 C C . SER B 1 468 ? 9.664 -85.438 -49.062 1 66.25 468 SER B C 1
ATOM 8995 O O . SER B 1 468 ? 9.953 -84.25 -49 1 66.25 468 SER B O 1
ATOM 8997 N N . ILE B 1 469 ? 8.578 -86 -48.438 1 65.31 469 ILE B N 1
ATOM 8998 C CA . ILE B 1 469 ? 7.684 -85.188 -47.625 1 65.31 469 ILE B CA 1
ATOM 8999 C C . ILE B 1 469 ? 8.438 -84.625 -46.438 1 65.31 469 ILE B C 1
ATOM 9001 O O . ILE B 1 469 ? 8.289 -83.438 -46.094 1 65.31 469 ILE B O 1
ATOM 9005 N N . SER B 1 470 ? 9.273 -85.375 -45.812 1 68.94 470 SER B N 1
ATOM 9006 C CA . SER B 1 470 ? 10.086 -84.938 -44.688 1 68.94 470 SER B CA 1
ATOM 9007 C C . SER B 1 470 ? 11.016 -83.812 -45.062 1 68.94 470 SER B C 1
ATOM 9009 O O . SER B 1 470 ? 11.18 -82.812 -44.312 1 68.94 470 SER B O 1
ATOM 9011 N N . ILE B 1 471 ? 11.602 -83.938 -46.219 1 68.69 471 ILE B N 1
ATOM 9012 C CA . ILE B 1 471 ? 12.516 -82.875 -46.719 1 68.69 471 ILE B CA 1
ATOM 9013 C C . ILE B 1 471 ? 11.75 -81.625 -46.969 1 68.69 471 ILE B C 1
ATOM 9015 O O . ILE B 1 471 ? 12.25 -80.5 -46.656 1 68.69 471 ILE B O 1
ATOM 9019 N N . LEU B 1 472 ? 10.594 -81.688 -47.5 1 63.53 472 LEU B N 1
ATOM 9020 C CA . LEU B 1 472 ? 9.773 -80.562 -47.812 1 63.53 472 LEU B CA 1
ATOM 9021 C C . LEU B 1 472 ? 9.398 -79.812 -46.531 1 63.53 472 LEU B C 1
ATOM 9023 O O . LEU B 1 472 ? 9.461 -78.562 -46.469 1 63.53 472 LEU B O 1
ATOM 9027 N N . TYR B 1 473 ? 9.094 -80.5 -45.469 1 62.97 473 TYR B N 1
ATOM 9028 C CA . TYR B 1 473 ? 8.703 -79.938 -44.188 1 62.97 473 TYR B CA 1
ATOM 9029 C C . TYR B 1 473 ? 9.898 -79.25 -43.5 1 62.97 473 TYR B C 1
ATOM 9031 O O . TYR B 1 473 ? 9.758 -78.25 -42.844 1 62.97 473 TYR B O 1
ATOM 9039 N N . GLU B 1 474 ? 11.062 -79.812 -43.75 1 62.72 474 GLU B N 1
ATOM 9040 C CA . GLU B 1 474 ? 12.281 -79.188 -43.219 1 62.72 474 GLU B CA 1
ATOM 9041 C C . GLU B 1 474 ? 12.57 -77.812 -43.844 1 62.72 474 GLU B C 1
ATOM 9043 O O . GLU B 1 474 ? 12.969 -76.875 -43.156 1 62.72 474 GLU B O 1
ATOM 9048 N N . ASN B 1 475 ? 12.383 -77.812 -45.062 1 61.56 475 ASN B N 1
ATOM 9049 C CA . ASN B 1 475 ? 12.695 -76.562 -45.812 1 61.56 475 ASN B CA 1
ATOM 9050 C C . ASN B 1 475 ? 11.648 -75.5 -45.594 1 61.56 475 ASN B C 1
ATOM 9052 O O . ASN B 1 475 ? 11.953 -74.312 -45.625 1 61.56 475 ASN B O 1
ATOM 9056 N N . PHE B 1 476 ? 10.391 -75.875 -45.375 1 56.72 476 PHE B N 1
ATOM 9057 C CA . PHE B 1 476 ? 9.281 -75 -45.156 1 56.72 476 PHE B CA 1
ATOM 9058 C C . PHE B 1 476 ? 9.484 -74.125 -43.906 1 56.72 476 PHE B C 1
ATOM 9060 O O . PHE B 1 476 ? 9.141 -72.938 -43.844 1 56.72 476 PHE B O 1
ATOM 9067 N N . LEU B 1 477 ? 10.078 -74.625 -42.875 1 52.53 477 LEU B N 1
ATOM 9068 C CA . LEU B 1 477 ? 10.227 -73.938 -41.594 1 52.53 477 LEU B CA 1
ATOM 9069 C C . LEU B 1 477 ? 11.352 -72.938 -41.656 1 52.53 477 LEU B C 1
ATOM 9071 O O . LEU B 1 477 ? 11.391 -72 -40.812 1 52.53 477 LEU B O 1
ATOM 9075 N N . GLU B 1 478 ? 12.281 -73.25 -42.438 1 54.09 478 GLU B N 1
ATOM 9076 C CA . GLU B 1 478 ? 13.383 -72.25 -42.5 1 54.09 478 GLU B CA 1
ATOM 9077 C C . GLU B 1 478 ? 12.938 -70.938 -43.156 1 54.09 478 GLU B C 1
ATOM 9079 O O . GLU B 1 478 ? 13.664 -69.938 -43.125 1 54.09 478 GLU B O 1
ATOM 9084 N N . ILE B 1 479 ? 11.82 -71 -43.719 1 48.81 479 ILE B N 1
ATOM 9085 C CA . ILE B 1 479 ? 11.367 -69.75 -44.406 1 48.81 479 ILE B CA 1
ATOM 9086 C C . ILE B 1 479 ? 10.812 -68.75 -43.375 1 48.81 479 ILE B C 1
ATOM 9088 O O . ILE B 1 479 ? 9.797 -69.062 -42.719 1 48.81 479 ILE B O 1
ATOM 9092 N N . LYS B 1 480 ? 11.516 -67.812 -42.844 1 49.97 480 LYS B N 1
ATOM 9093 C CA . LYS B 1 480 ? 11.375 -66.75 -41.875 1 49.97 480 LYS B CA 1
ATOM 9094 C C . LYS B 1 480 ? 10.078 -65.938 -42.125 1 49.97 480 LYS B C 1
ATOM 9096 O O . LYS B 1 480 ? 9.57 -65.312 -41.219 1 49.97 480 LYS B O 1
ATOM 9101 N N . ASN B 1 481 ? 9.664 -65.688 -43.5 1 51.19 481 ASN B N 1
ATOM 9102 C CA . ASN B 1 481 ? 8.492 -64.875 -43.812 1 51.19 481 ASN B CA 1
ATOM 9103 C C . ASN B 1 481 ? 7.301 -65.75 -44.219 1 51.19 481 ASN B C 1
ATOM 9105 O O . ASN B 1 481 ? 7.293 -66.375 -45.281 1 51.19 481 ASN B O 1
ATOM 9109 N N . PRO B 1 482 ? 6.414 -66 -43.344 1 52.22 482 PRO B N 1
ATOM 9110 C CA . PRO B 1 482 ? 5.312 -67 -43.469 1 52.22 482 PRO B CA 1
ATOM 9111 C C . PRO B 1 482 ? 4.426 -66.688 -44.688 1 52.22 482 PRO B C 1
ATOM 9113 O O . PRO B 1 482 ? 3.654 -67.562 -45.094 1 52.22 482 PRO B O 1
ATOM 9116 N N . ASN B 1 483 ? 4.453 -65.5 -45.344 1 58.5 483 ASN B N 1
ATOM 9117 C CA . ASN B 1 483 ? 3.279 -65.25 -46.188 1 58.5 483 ASN B CA 1
ATOM 9118 C C . ASN B 1 483 ? 3.465 -65.75 -47.594 1 58.5 483 ASN B C 1
ATOM 9120 O O . ASN B 1 483 ? 2.508 -66.188 -48.25 1 58.5 483 ASN B O 1
ATOM 9124 N N . LYS B 1 484 ? 4.582 -65.375 -48.375 1 68.69 484 LYS B N 1
ATOM 9125 C CA . LYS B 1 484 ? 4.641 -65.812 -49.781 1 68.69 484 LYS B CA 1
ATOM 9126 C C . LYS B 1 484 ? 6.055 -66.188 -50.188 1 68.69 484 LYS B C 1
ATOM 9128 O O . LYS B 1 484 ? 7.031 -65.562 -49.812 1 68.69 484 LYS B O 1
ATOM 9133 N N . ILE B 1 485 ? 6.293 -67.438 -50.594 1 72.19 485 ILE B N 1
ATOM 9134 C CA . ILE B 1 485 ? 7.562 -68 -51.062 1 72.19 485 ILE B CA 1
ATOM 9135 C C . ILE B 1 485 ? 7.586 -68 -52.594 1 72.19 485 ILE B C 1
ATOM 9137 O O . ILE B 1 485 ? 6.566 -68.312 -53.219 1 72.19 485 ILE B O 1
ATOM 9141 N N . GLU B 1 486 ? 8.719 -67.625 -53.125 1 82.25 486 GLU B N 1
ATOM 9142 C CA . GLU B 1 486 ? 8.891 -67.688 -54.562 1 82.25 486 GLU B CA 1
ATOM 9143 C C . GLU B 1 486 ? 8.93 -69.125 -55.062 1 82.25 486 GLU B C 1
ATOM 9145 O O . GLU B 1 486 ? 9.75 -69.938 -54.594 1 82.25 486 GLU B O 1
ATOM 9150 N N . LEU B 1 487 ? 8.086 -69.438 -55.969 1 83.62 487 LEU B N 1
ATOM 9151 C CA . LEU B 1 487 ? 7.906 -70.812 -56.469 1 83.62 487 LEU B CA 1
ATOM 9152 C C . LEU B 1 487 ? 9.188 -71.312 -57.125 1 83.62 487 LEU B C 1
ATOM 9154 O O . LEU B 1 487 ? 9.555 -72.438 -56.969 1 83.62 487 LEU B O 1
ATOM 9158 N N . LYS B 1 488 ? 9.836 -70.438 -57.875 1 87.19 488 LYS B N 1
ATOM 9159 C CA . LYS B 1 488 ? 11.047 -70.812 -58.594 1 87.19 488 LYS B CA 1
ATOM 9160 C C . LYS B 1 488 ? 12.094 -71.375 -57.625 1 87.19 488 LYS B C 1
ATOM 9162 O O . LYS B 1 488 ? 12.656 -72.438 -57.875 1 87.19 488 LYS B O 1
ATOM 9167 N N . LYS B 1 489 ? 12.242 -70.625 -56.531 1 81.19 489 LYS B N 1
ATOM 9168 C CA . LYS B 1 489 ? 13.25 -71.062 -55.562 1 81.19 489 LYS B CA 1
ATOM 9169 C C . LYS B 1 489 ? 12.867 -72.375 -54.906 1 81.19 489 LYS B C 1
ATOM 9171 O O . LYS B 1 489 ? 13.727 -73.25 -54.688 1 81.19 489 LYS B O 1
ATOM 9176 N N . TYR B 1 490 ? 11.672 -72.562 -54.719 1 78.75 490 TYR B N 1
ATOM 9177 C CA . TYR B 1 490 ? 11.141 -73.75 -54.062 1 78.75 490 TYR B CA 1
ATOM 9178 C C . TYR B 1 490 ? 11.344 -74.938 -54.969 1 78.75 490 TYR B C 1
ATOM 9180 O O . TYR B 1 490 ? 11.836 -76 -54.5 1 78.75 490 TYR B O 1
ATOM 9188 N N . ILE B 1 491 ? 11.086 -74.812 -56.188 1 84.12 491 ILE B N 1
ATOM 9189 C CA . ILE B 1 491 ? 11.18 -75.938 -57.125 1 84.12 491 ILE B CA 1
ATOM 9190 C C . ILE B 1 491 ? 12.648 -76.312 -57.344 1 84.12 491 ILE B C 1
ATOM 9192 O O . ILE B 1 491 ? 12.992 -77.5 -57.406 1 84.12 491 ILE B O 1
ATOM 9196 N N . GLU B 1 492 ? 13.438 -75.375 -57.469 1 84.62 492 GLU B N 1
ATOM 9197 C CA . GLU B 1 492 ? 14.867 -75.562 -57.625 1 84.62 492 GLU B CA 1
ATOM 9198 C C . GLU B 1 492 ? 15.43 -76.375 -56.469 1 84.62 492 GLU B C 1
ATOM 9200 O O . GLU B 1 492 ? 16.266 -77.25 -56.656 1 84.62 492 GLU B O 1
ATOM 9205 N N . LYS B 1 493 ? 14.914 -76.062 -55.312 1 77.62 493 LYS B N 1
ATOM 9206 C CA . LYS B 1 493 ? 15.375 -76.812 -54.125 1 77.62 493 LYS B CA 1
ATOM 9207 C C . LYS B 1 493 ? 14.938 -78.25 -54.125 1 77.62 493 LYS B C 1
ATOM 9209 O O . LYS B 1 493 ? 15.711 -79.125 -53.781 1 77.62 493 LYS B O 1
ATOM 9214 N N . ILE B 1 494 ? 13.758 -78.5 -54.531 1 75.56 494 ILE B N 1
ATOM 9215 C CA . ILE B 1 494 ? 13.219 -79.875 -54.625 1 75.56 494 ILE B CA 1
ATOM 9216 C C . ILE B 1 494 ? 14.031 -80.688 -55.625 1 75.56 494 ILE B C 1
ATOM 9218 O O . ILE B 1 494 ? 14.422 -81.812 -55.344 1 75.56 494 ILE B O 1
ATOM 9222 N N . ILE B 1 495 ? 14.281 -80.125 -56.688 1 80.88 495 ILE B N 1
ATOM 9223 C CA . ILE B 1 495 ? 15.031 -80.75 -57.75 1 80.88 495 ILE B CA 1
ATOM 9224 C C . ILE B 1 495 ? 16.422 -81.125 -57.25 1 80.88 495 ILE B C 1
ATOM 9226 O O . ILE B 1 495 ? 16.922 -82.25 -57.5 1 80.88 495 ILE B O 1
ATOM 9230 N N . SER B 1 496 ? 16.938 -80.188 -56.594 1 79.31 496 SER B N 1
ATOM 9231 C CA . SER B 1 496 ? 18.281 -80.375 -56.062 1 79.31 496 SER B CA 1
ATOM 9232 C C . SER B 1 496 ? 18.297 -81.562 -55.062 1 79.31 496 SER B C 1
ATOM 9234 O O . SER B 1 496 ? 19.203 -82.375 -55.094 1 79.31 496 SER B O 1
ATOM 9236 N N . GLU B 1 497 ? 17.344 -81.688 -54.312 1 70 497 GLU B N 1
ATOM 9237 C CA . GLU B 1 497 ? 17.25 -82.75 -53.312 1 70 497 GLU B CA 1
ATOM 9238 C C . GLU B 1 497 ? 17.016 -84.125 -53.969 1 70 497 GLU B C 1
ATOM 9240 O O . GLU B 1 497 ? 17.594 -85.125 -53.562 1 70 497 GLU B O 1
ATOM 9245 N N . ILE B 1 498 ? 16.203 -84.062 -54.938 1 70.38 498 ILE B N 1
ATOM 9246 C CA . ILE B 1 498 ? 15.898 -85.312 -55.625 1 70.38 498 ILE B CA 1
ATOM 9247 C C . ILE B 1 498 ? 17.125 -85.75 -56.406 1 70.38 498 ILE B C 1
ATOM 9249 O O . ILE B 1 498 ? 17.438 -87 -56.438 1 70.38 498 ILE B O 1
ATOM 9253 N N . LYS B 1 499 ? 17.797 -84.875 -57 1 72.94 499 LYS B N 1
ATOM 9254 C CA . LYS B 1 499 ? 19.031 -85.188 -57.688 1 72.94 499 LYS B CA 1
ATOM 9255 C C . LYS B 1 499 ? 20.047 -85.875 -56.781 1 72.94 499 LYS B C 1
ATOM 9257 O O . LYS B 1 499 ? 20.734 -86.812 -57.188 1 72.94 499 LYS B O 1
ATOM 9262 N N . ASN B 1 500 ? 19.984 -85.312 -55.594 1 68.69 500 ASN B N 1
ATOM 9263 C CA . ASN B 1 500 ? 20.938 -85.875 -54.625 1 68.69 500 ASN B CA 1
ATOM 9264 C C . ASN B 1 500 ? 20.531 -87.25 -54.125 1 68.69 500 ASN B C 1
ATOM 9266 O O . ASN B 1 500 ? 21.375 -88.062 -53.781 1 68.69 500 ASN B O 1
ATOM 9270 N N . SER B 1 501 ? 19.281 -87.5 -54.125 1 60.31 501 SER B N 1
ATOM 9271 C CA . SER B 1 501 ? 18.766 -88.75 -53.594 1 60.31 501 SER B CA 1
ATOM 9272 C C . SER B 1 501 ? 18.797 -89.812 -54.656 1 60.31 501 SER B C 1
ATOM 9274 O O . SER B 1 501 ? 18.875 -91 -54.344 1 60.31 501 SER B O 1
ATOM 9276 N N . TYR B 1 502 ? 18.656 -89.5 -55.938 1 58.91 502 TYR B N 1
ATOM 9277 C CA . TYR B 1 502 ? 18.609 -90.5 -57 1 58.91 502 TYR B CA 1
ATOM 9278 C C . TYR B 1 502 ? 19.797 -90.312 -57.938 1 58.91 502 TYR B C 1
ATOM 9280 O O . TYR B 1 502 ? 19.719 -89.625 -58.969 1 58.91 502 TYR B O 1
ATOM 9288 N N . SER B 1 503 ? 21.016 -90.5 -57.531 1 58 503 SER B N 1
ATOM 9289 C CA . SER B 1 503 ? 22.328 -90.188 -58.094 1 58 503 SER B CA 1
ATOM 9290 C C . SER B 1 503 ? 22.484 -90.875 -59.469 1 58 503 SER B C 1
ATOM 9292 O O . SER B 1 503 ? 23.344 -90.5 -60.25 1 58 503 SER B O 1
ATOM 9294 N N . SER B 1 504 ? 21.797 -91.875 -59.906 1 62.72 504 SER B N 1
ATOM 9295 C CA . SER B 1 504 ? 22.297 -92.75 -60.969 1 62.72 504 SER B CA 1
ATOM 9296 C C . SER B 1 504 ? 21.906 -92.188 -62.344 1 62.72 504 SER B C 1
ATOM 9298 O O . SER B 1 504 ? 22.453 -92.688 -63.375 1 62.72 504 SER B O 1
ATOM 9300 N N . LEU B 1 505 ? 21.062 -91.25 -62.531 1 69.69 505 LEU B N 1
ATOM 9301 C CA . LEU B 1 505 ? 20.672 -90.812 -63.875 1 69.69 505 LEU B CA 1
ATOM 9302 C C . LEU B 1 505 ? 20.984 -89.312 -64.062 1 69.69 505 LEU B C 1
ATOM 9304 O O . LEU B 1 505 ? 20.719 -88.5 -63.188 1 69.69 505 LEU B O 1
ATOM 9308 N N . ASP B 1 506 ? 21.875 -88.938 -64.938 1 80.94 506 ASP B N 1
ATOM 9309 C CA . ASP B 1 506 ? 22.172 -87.562 -65.312 1 80.94 506 ASP B CA 1
ATOM 9310 C C . ASP B 1 506 ? 21 -86.938 -66.062 1 80.94 506 ASP B C 1
ATOM 9312 O O . ASP B 1 506 ? 20.953 -86.938 -67.25 1 80.94 506 ASP B O 1
ATOM 9316 N N . ILE B 1 507 ? 20 -86.375 -65.438 1 86.81 507 ILE B N 1
ATOM 9317 C CA . ILE B 1 507 ? 18.797 -85.812 -66 1 86.81 507 ILE B CA 1
ATOM 9318 C C . ILE B 1 507 ? 19 -84.312 -66.25 1 86.81 507 ILE B C 1
ATOM 9320 O O . ILE B 1 507 ? 19.484 -83.562 -65.375 1 86.81 507 ILE B O 1
ATOM 9324 N N . GLN B 1 508 ? 18.891 -83.812 -67.5 1 89.94 508 GLN B N 1
ATOM 9325 C CA . GLN B 1 508 ? 18.906 -82.375 -67.812 1 89.94 508 GLN B CA 1
ATOM 9326 C C . GLN B 1 508 ? 17.562 -81.75 -67.438 1 89.94 508 GLN B C 1
ATOM 9328 O O . GLN B 1 508 ? 16.516 -82.25 -67.875 1 89.94 508 GLN B O 1
ATOM 9333 N N . TYR B 1 509 ? 17.5 -80.75 -66.625 1 91.38 509 TYR B N 1
ATOM 9334 C CA . TYR B 1 509 ? 16.281 -80.062 -66.25 1 91.38 509 TYR B CA 1
ATOM 9335 C C . TYR B 1 509 ? 16.156 -78.688 -66.938 1 91.38 509 TYR B C 1
ATOM 9337 O O . TYR B 1 509 ? 17.094 -77.938 -67 1 91.38 509 TYR B O 1
ATOM 9345 N N . ASP B 1 510 ? 15.156 -78.5 -67.75 1 91.62 510 ASP B N 1
ATOM 9346 C CA . ASP B 1 510 ? 14.805 -77.188 -68.375 1 91.62 510 ASP B CA 1
ATOM 9347 C C . ASP B 1 510 ? 13.688 -76.5 -67.562 1 91.62 510 ASP B C 1
ATOM 9349 O O . ASP B 1 510 ? 12.523 -76.938 -67.688 1 91.62 510 ASP B O 1
ATOM 9353 N N . LEU B 1 511 ? 14.008 -75.5 -66.812 1 92.19 511 LEU B N 1
ATOM 9354 C CA . LEU B 1 511 ? 13.062 -74.812 -65.938 1 92.19 511 LEU B CA 1
ATOM 9355 C C . LEU B 1 511 ? 12.688 -73.438 -66.5 1 92.19 511 LEU B C 1
ATOM 9357 O O . LEU B 1 511 ? 13.562 -72.688 -66.812 1 92.19 511 LEU B O 1
ATOM 9361 N N . ASP B 1 512 ? 11.508 -73.188 -66.812 1 92.31 512 ASP B N 1
ATOM 9362 C CA . ASP B 1 512 ? 10.945 -71.875 -67.125 1 92.31 512 ASP B CA 1
ATOM 9363 C C . ASP B 1 512 ? 9.805 -71.5 -66.188 1 92.31 512 ASP B C 1
ATOM 9365 O O . ASP B 1 512 ? 8.648 -71.875 -66.438 1 92.31 512 ASP B O 1
ATOM 9369 N N . ILE B 1 513 ? 10.133 -70.875 -65.062 1 89.81 513 ILE B N 1
ATOM 9370 C CA . ILE B 1 513 ? 9.172 -70.562 -64.062 1 89.81 513 ILE B CA 1
ATOM 9371 C C . ILE B 1 513 ? 9.07 -69 -63.906 1 89.81 513 ILE B C 1
ATOM 9373 O O . ILE B 1 513 ? 10.07 -68.375 -63.625 1 89.81 513 ILE B O 1
ATOM 9377 N N . HIS B 1 514 ? 7.879 -68.438 -64.125 1 87.5 514 HIS B N 1
ATOM 9378 C CA . HIS B 1 514 ? 7.641 -67 -63.875 1 87.5 514 HIS B CA 1
ATOM 9379 C C . HIS B 1 514 ? 7.676 -66.688 -62.375 1 87.5 514 HIS B C 1
ATOM 9381 O O . HIS B 1 514 ? 7.605 -67.625 -61.531 1 87.5 514 HIS B O 1
ATOM 9387 N N . LYS B 1 515 ? 7.902 -65.5 -62.094 1 87.12 515 LYS B N 1
ATOM 9388 C CA . LYS B 1 515 ? 7.898 -65.062 -60.688 1 87.12 515 LYS B CA 1
ATOM 9389 C C . LYS B 1 515 ? 6.508 -65.188 -60.094 1 87.12 515 LYS B C 1
ATOM 9391 O O . LYS B 1 515 ? 5.613 -64.375 -60.406 1 87.12 515 LYS B O 1
ATOM 9396 N N . ILE B 1 516 ? 6.277 -66.25 -59.438 1 86 516 ILE B N 1
ATOM 9397 C CA . ILE B 1 516 ? 5.004 -66.5 -58.781 1 86 516 ILE B CA 1
ATOM 9398 C C . ILE B 1 516 ? 5.227 -66.688 -57.25 1 86 516 ILE B C 1
ATOM 9400 O O . ILE B 1 516 ? 6.137 -67.375 -56.844 1 86 516 ILE B O 1
ATOM 9404 N N . LEU B 1 517 ? 4.461 -65.938 -56.531 1 81.81 517 LEU B N 1
ATOM 9405 C CA . LEU B 1 517 ? 4.492 -66.062 -55.062 1 81.81 517 LEU B CA 1
ATOM 9406 C C . LEU B 1 517 ? 3.309 -66.938 -54.562 1 81.81 517 LEU B C 1
ATOM 9408 O O . LEU B 1 517 ? 2.166 -66.625 -54.938 1 81.81 517 LEU B O 1
ATOM 9412 N N . LEU B 1 518 ? 3.633 -68 -53.938 1 77.94 518 LEU B N 1
ATOM 9413 C CA . LEU B 1 518 ? 2.576 -68.812 -53.375 1 77.94 518 LEU B CA 1
ATOM 9414 C C . LEU B 1 518 ? 2.717 -68.938 -51.875 1 77.94 518 LEU B C 1
ATOM 9416 O O . LEU B 1 518 ? 3.805 -68.75 -51.344 1 77.94 518 LEU B O 1
ATOM 9420 N N . ASN B 1 519 ? 1.524 -69.25 -51.219 1 73.75 519 ASN B N 1
ATOM 9421 C CA . ASN B 1 519 ? 1.537 -69.5 -49.812 1 73.75 519 ASN B CA 1
ATOM 9422 C C . ASN B 1 519 ? 1.904 -70.938 -49.5 1 73.75 519 ASN B C 1
ATOM 9424 O O . ASN B 1 519 ? 1.991 -71.75 -50.406 1 73.75 519 ASN B O 1
ATOM 9428 N N . GLN B 1 520 ? 2.113 -71.188 -48.375 1 67.81 520 GLN B N 1
ATOM 9429 C CA . GLN B 1 520 ? 2.539 -72.5 -47.875 1 67.81 520 GLN B CA 1
ATOM 9430 C C . GLN B 1 520 ? 1.508 -73.562 -48.25 1 67.81 520 GLN B C 1
ATOM 9432 O O . GLN B 1 520 ? 1.868 -74.688 -48.562 1 67.81 520 GLN B O 1
ATOM 9437 N N . ASN B 1 521 ? 0.29 -73.25 -48.25 1 69.06 521 ASN B N 1
ATOM 9438 C CA . ASN B 1 521 ? -0.809 -74.188 -48.5 1 69.06 521 ASN B CA 1
ATOM 9439 C C . ASN B 1 521 ? -0.754 -74.75 -49.938 1 69.06 521 ASN B C 1
ATOM 9441 O O . ASN B 1 521 ? -1.189 -75.875 -50.156 1 69.06 521 ASN B O 1
ATOM 9445 N N . SER B 1 522 ? -0.199 -73.938 -50.719 1 76.94 522 SER B N 1
ATOM 9446 C CA . SER B 1 522 ? -0.125 -74.375 -52.125 1 76.94 522 SER B CA 1
ATOM 9447 C C . SER B 1 522 ? 1.212 -75.062 -52.406 1 76.94 522 SER B C 1
ATOM 9449 O O . SER B 1 522 ? 1.278 -75.938 -53.219 1 76.94 522 SER B O 1
ATOM 9451 N N . LEU B 1 523 ? 2.207 -74.625 -51.719 1 76.94 523 LEU B N 1
ATOM 9452 C CA . LEU B 1 523 ? 3.559 -75.062 -52.031 1 76.94 523 LEU B CA 1
ATOM 9453 C C . LEU B 1 523 ? 3.746 -76.562 -51.688 1 76.94 523 LEU B C 1
ATOM 9455 O O . LEU B 1 523 ? 4.387 -77.312 -52.438 1 76.94 523 LEU B O 1
ATOM 9459 N N . ILE B 1 524 ? 3.193 -77 -50.656 1 70.75 524 ILE B N 1
ATOM 9460 C CA . ILE B 1 524 ? 3.412 -78.375 -50.188 1 70.75 524 ILE B CA 1
ATOM 9461 C C . ILE B 1 524 ? 2.781 -79.375 -51.188 1 70.75 524 ILE B C 1
ATOM 9463 O O . ILE B 1 524 ? 3.449 -80.25 -51.656 1 70.75 524 ILE B O 1
ATOM 9467 N N . PRO B 1 525 ? 1.524 -79.188 -51.531 1 75.31 525 PRO B N 1
ATOM 9468 C CA . PRO B 1 525 ? 0.954 -80.125 -52.531 1 75.31 525 PRO B CA 1
ATOM 9469 C C . PRO B 1 525 ? 1.715 -80.062 -53.844 1 75.31 525 PRO B C 1
ATOM 9471 O O . PRO B 1 525 ? 1.905 -81.062 -54.5 1 75.31 525 PRO B O 1
ATOM 9474 N N . ILE B 1 526 ? 2.162 -78.938 -54.219 1 82.81 526 ILE B N 1
ATOM 9475 C CA . ILE B 1 526 ? 2.91 -78.75 -55.469 1 82.81 526 ILE B CA 1
ATOM 9476 C C . ILE B 1 526 ? 4.227 -79.562 -55.375 1 82.81 526 ILE B C 1
ATOM 9478 O O . ILE B 1 526 ? 4.621 -80.25 -56.312 1 82.81 526 ILE B O 1
ATOM 9482 N N . GLY B 1 527 ? 4.871 -79.375 -54.25 1 77.75 527 GLY B N 1
ATOM 9483 C CA . GLY B 1 527 ? 6.102 -80.125 -54.031 1 77.75 527 GLY B CA 1
ATOM 9484 C C . GLY B 1 527 ? 5.914 -81.625 -54.094 1 77.75 527 GLY B C 1
ATOM 9485 O O . GLY B 1 527 ? 6.73 -82.312 -54.688 1 77.75 527 GLY B O 1
ATOM 9486 N N . LEU B 1 528 ? 4.855 -82.125 -53.562 1 74.25 528 LEU B N 1
ATOM 9487 C CA . LEU B 1 528 ? 4.559 -83.562 -53.562 1 74.25 528 LEU B CA 1
ATOM 9488 C C . LEU B 1 528 ? 4.266 -84 -55 1 74.25 528 LEU B C 1
ATOM 9490 O O . LEU B 1 528 ? 4.727 -85.125 -55.375 1 74.25 528 LEU B O 1
ATOM 9494 N N . VAL B 1 529 ? 3.514 -83.25 -55.688 1 84 529 VAL B N 1
ATOM 9495 C CA . VAL B 1 529 ? 3.201 -83.625 -57.094 1 84 529 VAL B CA 1
ATOM 9496 C C . VAL B 1 529 ? 4.484 -83.625 -57.906 1 84 529 VAL B C 1
ATOM 9498 O O . VAL B 1 529 ? 4.703 -84.562 -58.688 1 84 529 VAL B O 1
ATOM 9501 N N . MET B 1 530 ? 5.32 -82.625 -57.688 1 84.25 530 MET B N 1
ATOM 9502 C CA . MET B 1 530 ? 6.59 -82.562 -58.406 1 84.25 530 MET B CA 1
ATOM 9503 C C . MET B 1 530 ? 7.449 -83.812 -58.125 1 84.25 530 MET B C 1
ATOM 9505 O O . MET B 1 530 ? 8.039 -84.375 -59.031 1 84.25 530 MET B O 1
ATOM 9509 N N . ASN B 1 531 ? 7.492 -84.125 -56.969 1 76.25 531 ASN B N 1
ATOM 9510 C CA . ASN B 1 531 ? 8.258 -85.25 -56.562 1 76.25 531 ASN B CA 1
ATOM 9511 C C . ASN B 1 531 ? 7.734 -86.562 -57.219 1 76.25 531 ASN B C 1
ATOM 9513 O O . ASN B 1 531 ? 8.523 -87.375 -57.719 1 76.25 531 ASN B O 1
ATOM 9517 N N . GLU B 1 532 ? 6.477 -86.688 -57.25 1 78.06 532 GLU B N 1
ATOM 9518 C CA . GLU B 1 532 ? 5.863 -87.812 -57.875 1 78.06 532 GLU B CA 1
ATOM 9519 C C . GLU B 1 532 ? 6.164 -87.875 -59.375 1 78.06 532 GLU B C 1
ATOM 9521 O O . GLU B 1 532 ? 6.461 -88.938 -59.906 1 78.06 532 GLU B O 1
ATOM 9526 N N . LEU B 1 533 ? 6.062 -86.812 -60 1 87.88 533 LEU B N 1
ATOM 9527 C CA . LEU B 1 533 ? 6.301 -86.688 -61.438 1 87.88 533 LEU B CA 1
ATOM 9528 C C . LEU B 1 533 ? 7.746 -87.062 -61.75 1 87.88 533 LEU B C 1
ATOM 9530 O O . LEU B 1 533 ? 8 -87.875 -62.656 1 87.88 533 LEU B O 1
ATOM 9534 N N . ILE B 1 534 ? 8.625 -86.5 -61.031 1 85.25 534 ILE B N 1
ATOM 9535 C CA . ILE B 1 534 ? 10.039 -86.75 -61.281 1 85.25 534 ILE B CA 1
ATOM 9536 C C . ILE B 1 534 ? 10.375 -88.25 -61 1 85.25 534 ILE B C 1
ATOM 9538 O O . ILE B 1 534 ? 11.07 -88.875 -61.781 1 85.25 534 ILE B O 1
ATOM 9542 N N . LEU B 1 535 ? 9.8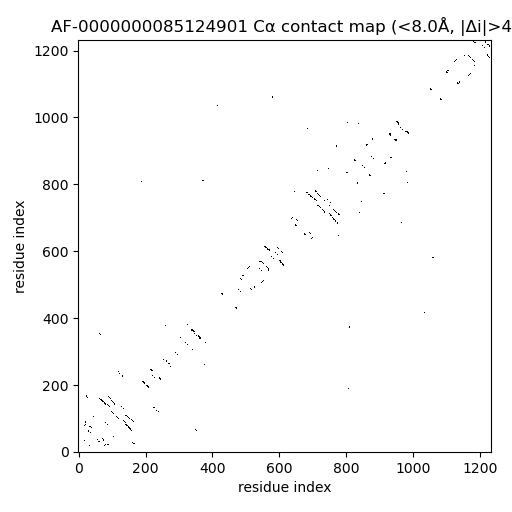44 -88.75 -59.938 1 76.88 535 LEU B N 1
ATOM 9543 C CA . LEU B 1 535 ? 10.078 -90.188 -59.594 1 76.88 535 LEU B CA 1
ATOM 9544 C C . LEU B 1 535 ? 9.547 -91.125 -60.688 1 76.88 535 LEU B C 1
ATOM 9546 O O . LEU B 1 535 ? 10.203 -92.062 -61.031 1 76.88 535 LEU B O 1
ATOM 9550 N N . ASN B 1 536 ? 8.43 -90.812 -61.156 1 81.06 536 ASN B N 1
ATOM 9551 C CA . ASN B 1 536 ? 7.848 -91.625 -62.25 1 81.06 536 ASN B CA 1
ATOM 9552 C C . ASN B 1 536 ? 8.703 -91.625 -63.5 1 81.06 536 ASN B C 1
ATOM 9554 O O . ASN B 1 536 ? 8.883 -92.625 -64.188 1 81.06 536 ASN B O 1
ATOM 9558 N N . SER B 1 537 ? 9.211 -90.438 -63.781 1 87.19 537 SER B N 1
ATOM 9559 C CA . SER B 1 537 ? 10.07 -90.312 -64.938 1 87.19 537 SER B CA 1
ATOM 9560 C C . SER B 1 537 ? 11.352 -91.125 -64.812 1 87.19 537 SER B C 1
ATOM 9562 O O . SER B 1 537 ? 11.781 -91.812 -65.688 1 87.19 537 SER B O 1
ATOM 9564 N N . VAL B 1 538 ? 11.891 -91.125 -63.656 1 81.56 538 VAL B N 1
ATOM 9565 C CA . VAL B 1 538 ? 13.148 -91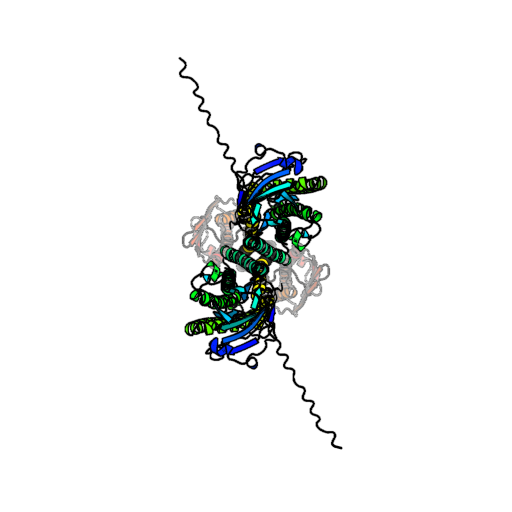.75 -63.375 1 81.56 538 VAL B CA 1
ATOM 9566 C C . VAL B 1 538 ? 12.938 -93.312 -63.406 1 81.56 538 VAL B C 1
ATOM 9568 O O . VAL B 1 538 ? 13.766 -94 -63.969 1 81.56 538 VAL B O 1
ATOM 9571 N N . LYS B 1 539 ? 11.898 -93.75 -63 1 78.19 539 LYS B N 1
ATOM 9572 C CA . LYS B 1 539 ? 11.656 -95.188 -62.844 1 78.19 539 LYS B CA 1
ATOM 9573 C C . LYS B 1 539 ? 11.156 -95.75 -64.125 1 78.19 539 LYS B C 1
ATOM 9575 O O . LYS B 1 539 ? 11.547 -96.875 -64.5 1 78.19 539 LYS B O 1
ATOM 9580 N N . TYR B 1 540 ? 10.305 -95.062 -64.75 1 82.44 540 TYR B N 1
ATOM 9581 C CA . TYR B 1 540 ? 9.586 -95.688 -65.812 1 82.44 540 TYR B CA 1
ATOM 9582 C C . TYR B 1 540 ? 9.977 -95.125 -67.188 1 82.44 540 TYR B C 1
ATOM 9584 O O . TYR B 1 540 ? 10.008 -95.812 -68.188 1 82.44 540 TYR B O 1
ATOM 9592 N N . ALA B 1 541 ? 10.25 -93.812 -67.188 1 86.62 541 ALA B N 1
ATOM 9593 C CA . ALA B 1 541 ? 10.383 -93.125 -68.5 1 86.62 541 ALA B CA 1
ATOM 9594 C C . ALA B 1 541 ? 11.812 -93.188 -69 1 86.62 541 ALA B C 1
ATOM 9596 O O . ALA B 1 541 ? 12.047 -93.312 -70.25 1 86.62 541 ALA B O 1
ATOM 9597 N N . PHE B 1 542 ? 12.828 -93.312 -68.125 1 86 542 PHE B N 1
ATOM 9598 C CA . PHE B 1 542 ? 14.195 -93.062 -68.562 1 86 542 PHE B CA 1
ATOM 9599 C C . PHE B 1 542 ? 15.023 -94.312 -68.625 1 86 542 PHE B C 1
ATOM 9601 O O . PHE B 1 542 ? 16.234 -94.25 -68.812 1 86 542 PHE B O 1
ATOM 9608 N N . LYS B 1 543 ? 14.461 -95.375 -68.438 1 76.88 543 LYS B N 1
ATOM 9609 C CA . LYS B 1 543 ? 15.227 -96.625 -68.438 1 76.88 543 LYS B CA 1
ATOM 9610 C C . LYS B 1 543 ? 16 -96.812 -69.75 1 76.88 543 LYS B C 1
ATOM 9612 O O . LYS B 1 543 ? 17.125 -97.312 -69.75 1 76.88 543 LYS B O 1
ATOM 9617 N N . GLN B 1 544 ? 15.453 -96.438 -70.812 1 78.38 544 GLN B N 1
ATOM 9618 C CA . GLN B 1 544 ? 16.109 -96.625 -72.125 1 78.38 544 GLN B CA 1
ATOM 9619 C C . GLN B 1 544 ? 16.266 -95.312 -72.875 1 78.38 544 GLN B C 1
ATOM 9621 O O . GLN B 1 544 ? 16.438 -95.312 -74.125 1 78.38 544 GLN B O 1
ATOM 9626 N N . THR B 1 545 ? 16.328 -94.25 -72.188 1 84.12 545 THR B N 1
ATOM 9627 C CA . THR B 1 545 ? 16.406 -92.938 -72.812 1 84.12 545 THR B CA 1
ATOM 9628 C C . THR B 1 545 ? 17.812 -92.375 -72.75 1 84.12 545 THR B C 1
ATOM 9630 O O . THR B 1 545 ? 18.375 -92.188 -71.688 1 84.12 545 THR B O 1
ATOM 9633 N N . PRO B 1 546 ? 18.609 -92.25 -73.812 1 83.06 546 PRO B N 1
ATOM 9634 C CA . PRO B 1 546 ? 20.016 -91.875 -73.812 1 83.06 546 PRO B CA 1
ATOM 9635 C C . PRO B 1 546 ? 20.219 -90.5 -73.188 1 83.06 546 PRO B C 1
ATOM 9637 O O . PRO B 1 546 ? 21.188 -90.25 -72.438 1 83.06 546 PRO B O 1
ATOM 9640 N N . ASN B 1 547 ? 19.422 -89.5 -73.5 1 87.31 547 ASN B N 1
ATOM 9641 C CA . ASN B 1 547 ? 19.516 -88.125 -72.938 1 87.31 547 ASN B CA 1
ATOM 9642 C C . ASN B 1 547 ? 18.219 -87.75 -72.25 1 87.31 547 ASN B C 1
ATOM 9644 O O . ASN B 1 547 ? 17.438 -86.938 -72.75 1 87.31 547 ASN B O 1
ATOM 9648 N N . PRO B 1 548 ? 18.125 -88.25 -71 1 90 548 PRO B N 1
ATOM 9649 C CA . PRO B 1 548 ? 16.891 -87.938 -70.312 1 90 548 PRO B CA 1
ATOM 9650 C C . PRO B 1 548 ? 16.734 -86.438 -70 1 90 548 PRO B C 1
ATOM 9652 O O . PRO B 1 548 ? 17.672 -85.812 -69.5 1 90 548 PRO B O 1
ATOM 9655 N N . LYS B 1 549 ? 15.648 -85.875 -70.375 1 92.75 549 LYS B N 1
ATOM 9656 C CA . LYS B 1 549 ? 15.352 -84.438 -70.188 1 92.75 549 LYS B CA 1
ATOM 9657 C C . LYS B 1 549 ? 13.977 -84.25 -69.5 1 92.75 549 LYS B C 1
ATOM 9659 O O . LYS B 1 549 ? 13.023 -84.938 -69.875 1 92.75 549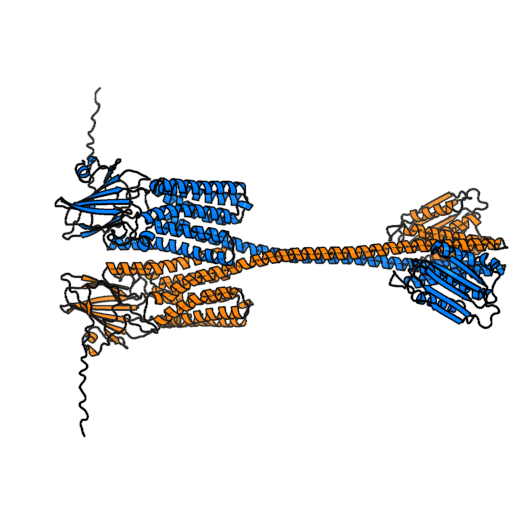 LYS B O 1
ATOM 9664 N N . ILE B 1 550 ? 13.891 -83.438 -68.562 1 93.5 550 ILE B N 1
ATOM 9665 C CA . ILE B 1 550 ? 12.625 -83 -67.938 1 93.5 550 ILE B CA 1
ATOM 9666 C C . ILE B 1 550 ? 12.406 -81.5 -68.125 1 93.5 550 ILE B C 1
ATOM 9668 O O . ILE B 1 550 ? 13.305 -80.75 -67.812 1 93.5 550 ILE B O 1
ATOM 9672 N N . SER B 1 551 ? 11.32 -81.125 -68.688 1 94.19 551 SER B N 1
ATOM 9673 C CA . SER B 1 551 ? 10.961 -79.688 -68.875 1 94.19 551 SER B CA 1
ATOM 9674 C C . SER B 1 551 ? 9.82 -79.312 -67.938 1 94.19 551 SER B C 1
ATOM 9676 O O . SER B 1 551 ? 8.789 -80 -67.875 1 94.19 551 SER B O 1
ATOM 9678 N N . ILE B 1 552 ? 10 -78.312 -67.062 1 93.94 552 ILE B N 1
ATOM 9679 C CA . ILE B 1 552 ? 9.008 -77.812 -66.125 1 93.94 552 ILE B CA 1
ATOM 9680 C C . ILE B 1 552 ? 8.695 -76.312 -66.438 1 93.94 552 ILE B C 1
ATOM 9682 O O . ILE B 1 552 ? 9.602 -75.5 -66.5 1 93.94 552 ILE B O 1
ATOM 9686 N N . TYR B 1 553 ? 7.461 -76 -66.75 1 93.88 553 TYR B N 1
ATOM 9687 C CA . TYR B 1 553 ? 7.023 -74.688 -67.062 1 93.88 553 TYR B CA 1
ATOM 9688 C C . TYR B 1 553 ? 5.906 -74.188 -66.125 1 93.88 553 TYR B C 1
ATOM 9690 O O . TYR B 1 553 ? 4.938 -74.938 -65.875 1 93.88 553 TYR B O 1
ATOM 9698 N N . PHE B 1 554 ? 6.141 -73.062 -65.438 1 92.44 554 PHE B N 1
ATOM 9699 C CA . PHE B 1 554 ? 5.098 -72.438 -64.625 1 92.44 554 PHE B CA 1
ATOM 9700 C C . PHE B 1 554 ? 4.789 -71.062 -65.188 1 92.44 554 PHE B C 1
ATOM 9702 O O . PHE B 1 554 ? 5.699 -70.25 -65.438 1 92.44 554 PHE B O 1
ATOM 9709 N N . SER B 1 555 ? 3.607 -70.688 -65.5 1 90.88 555 SER B N 1
ATOM 9710 C CA . SER B 1 555 ? 3.182 -69.375 -65.938 1 90.88 555 SER B CA 1
ATOM 9711 C C . SER B 1 555 ? 1.906 -68.938 -65.188 1 90.88 555 SER B C 1
ATOM 9713 O O . SER B 1 555 ? 1.109 -69.812 -64.812 1 90.88 555 SER B O 1
ATOM 9715 N N . LYS B 1 556 ? 1.851 -67.75 -64.812 1 88.25 556 LYS B N 1
ATOM 9716 C CA . LYS B 1 556 ? 0.67 -67.188 -64.125 1 88.25 556 LYS B CA 1
ATOM 9717 C C . LYS B 1 556 ? -0.074 -66.188 -65.062 1 88.25 556 LYS B C 1
ATOM 9719 O O . LYS B 1 556 ? 0.538 -65.312 -65.688 1 88.25 556 LYS B O 1
ATOM 9724 N N . ASP B 1 557 ? -1.264 -66.5 -65.375 1 84.31 557 ASP B N 1
ATOM 9725 C CA . ASP B 1 557 ? -2.137 -65.562 -66.062 1 84.31 557 ASP B CA 1
ATOM 9726 C C . ASP B 1 557 ? -3.141 -64.938 -65.062 1 84.31 557 ASP B C 1
ATOM 9728 O O . ASP B 1 557 ? -3.004 -65.125 -63.844 1 84.31 557 ASP B O 1
ATOM 9732 N N . ASP B 1 558 ? -4.16 -64.062 -65.438 1 82.12 558 ASP B N 1
ATOM 9733 C CA . ASP B 1 558 ? -5.074 -63.312 -64.562 1 82.12 558 ASP B CA 1
ATOM 9734 C C . ASP B 1 558 ? -5.938 -64.25 -63.75 1 82.12 558 ASP B C 1
ATOM 9736 O O . ASP B 1 558 ? -6.281 -63.969 -62.625 1 82.12 558 ASP B O 1
ATOM 9740 N N . LYS B 1 559 ? -6.145 -65.438 -64.188 1 83.38 559 LYS B N 1
ATOM 9741 C CA . LYS B 1 559 ? -7.133 -66.312 -63.562 1 83.38 559 LYS B CA 1
ATOM 9742 C C . LYS B 1 559 ? -6.492 -67.625 -63.031 1 83.38 559 LYS B C 1
ATOM 9744 O O . LYS B 1 559 ? -6.965 -68.188 -62.062 1 83.38 559 LYS B O 1
ATOM 9749 N N . ASN B 1 560 ? -5.477 -68 -63.75 1 87.88 560 ASN B N 1
ATOM 9750 C CA . ASN B 1 560 ? -4.977 -69.312 -63.438 1 87.88 560 ASN B CA 1
ATOM 9751 C C . ASN B 1 560 ? -3.449 -69.375 -63.375 1 87.88 560 ASN B C 1
ATOM 9753 O O . ASN B 1 560 ? -2.791 -68.5 -63.969 1 87.88 560 ASN B O 1
ATOM 9757 N N . ILE B 1 561 ? -2.916 -70.25 -62.562 1 91.25 561 ILE B N 1
ATOM 9758 C CA . ILE B 1 561 ? -1.519 -70.688 -62.625 1 91.25 561 ILE B CA 1
ATOM 9759 C C . ILE B 1 561 ? -1.396 -71.938 -63.469 1 91.25 561 ILE B C 1
ATOM 9761 O O . ILE B 1 561 ? -2.07 -72.938 -63.188 1 91.25 561 ILE B O 1
ATOM 9765 N N . ASN B 1 562 ? -0.678 -71.875 -64.562 1 92.31 562 ASN B N 1
ATOM 9766 C CA . ASN B 1 562 ? -0.482 -73 -65.438 1 92.31 562 ASN B CA 1
ATOM 9767 C C . ASN B 1 562 ? 0.845 -73.75 -65.188 1 92.31 562 ASN B C 1
ATOM 9769 O O . ASN B 1 562 ? 1.9 -73.125 -65.188 1 92.31 562 ASN B O 1
ATOM 9773 N N . PHE B 1 563 ? 0.816 -75 -64.812 1 93.12 563 PHE B N 1
ATOM 9774 C CA . PHE B 1 563 ? 1.953 -75.875 -64.562 1 93.12 563 PHE B CA 1
ATOM 9775 C C . PHE B 1 563 ? 2.047 -77 -65.625 1 93.12 563 PHE B C 1
ATOM 9777 O O . PHE B 1 563 ? 1.09 -77.75 -65.812 1 93.12 563 PHE B O 1
ATOM 9784 N N . MET B 1 564 ? 3.127 -77 -66.375 1 94.06 564 MET B N 1
ATOM 9785 C CA . MET B 1 564 ? 3.367 -78 -67.375 1 94.06 564 MET B CA 1
ATOM 9786 C C . MET B 1 564 ? 4.621 -78.812 -67.062 1 94.06 564 MET B C 1
ATOM 9788 O O . MET B 1 564 ? 5.668 -78.25 -66.75 1 94.06 564 MET B O 1
ATOM 9792 N N . TYR B 1 565 ? 4.52 -80.125 -66.938 1 94.31 565 TYR B N 1
ATOM 9793 C CA . TYR B 1 565 ? 5.617 -81.062 -66.75 1 94.31 565 TYR B CA 1
ATOM 9794 C C . TYR B 1 565 ? 5.762 -82 -67.938 1 94.31 565 TYR B C 1
ATOM 9796 O O . TYR B 1 565 ? 4.789 -82.625 -68.375 1 94.31 565 TYR B O 1
ATOM 9804 N N . LYS B 1 566 ? 6.945 -82.062 -68.562 1 94.56 566 LYS B N 1
ATOM 9805 C CA . LYS B 1 566 ? 7.184 -82.938 -69.688 1 94.56 566 LYS B CA 1
ATOM 9806 C C . LYS B 1 566 ? 8.5 -83.688 -69.562 1 94.56 566 LYS B C 1
ATOM 9808 O O . LYS B 1 566 ? 9.516 -83.125 -69.188 1 94.56 566 LYS B O 1
ATOM 9813 N N . ASP B 1 567 ? 8.445 -84.938 -69.75 1 92.56 567 ASP B N 1
ATOM 9814 C CA . ASP B 1 567 ? 9.664 -85.75 -69.812 1 92.56 567 ASP B CA 1
ATOM 9815 C C . ASP B 1 567 ? 9.852 -86.25 -71.25 1 92.56 567 ASP B C 1
ATOM 9817 O O . ASP B 1 567 ? 8.906 -86.312 -72 1 92.56 567 ASP B O 1
ATOM 9821 N N . ASN B 1 568 ? 11.039 -86.625 -71.688 1 91.06 568 ASN B N 1
ATOM 9822 C CA . ASN B 1 568 ? 11.312 -87.188 -73 1 91.06 568 ASN B CA 1
ATOM 9823 C C . ASN B 1 568 ? 11.516 -88.688 -73 1 91.06 568 ASN B C 1
ATOM 9825 O O . ASN B 1 568 ? 12.375 -89.188 -73.688 1 91.06 568 ASN B O 1
ATOM 9829 N N . GLY B 1 569 ? 10.773 -89.312 -72.188 1 89.19 569 GLY B N 1
ATOM 9830 C CA . GLY B 1 569 ? 10.93 -90.75 -72.062 1 89.19 569 GLY B CA 1
ATOM 9831 C C . GLY B 1 569 ? 10.141 -91.5 -73.062 1 89.19 569 GLY B C 1
ATOM 9832 O O . GLY B 1 569 ? 9.797 -90.938 -74.125 1 89.19 569 GLY B O 1
ATOM 9833 N N . ILE B 1 570 ? 9.969 -92.812 -72.938 1 87.75 570 ILE B N 1
ATOM 9834 C CA . ILE B 1 570 ? 9.383 -93.75 -73.875 1 87.75 570 ILE B CA 1
ATOM 9835 C C . ILE B 1 570 ? 7.871 -93.562 -73.938 1 87.75 570 ILE B C 1
ATOM 9837 O O . ILE B 1 570 ? 7.203 -94.062 -74.875 1 87.75 570 ILE B O 1
ATOM 9841 N N . GLY B 1 571 ? 7.301 -92.625 -73.188 1 85.69 571 GLY B N 1
ATOM 9842 C CA . GLY B 1 571 ? 5.859 -92.5 -73.125 1 85.69 571 GLY B CA 1
ATOM 9843 C C . GLY B 1 571 ? 5.156 -93.625 -72.375 1 85.69 571 GLY B C 1
ATOM 9844 O O . GLY B 1 571 ? 5.809 -94.438 -71.812 1 85.69 571 GLY B O 1
ATOM 9845 N N . ALA B 1 572 ? 3.852 -93.562 -72.125 1 85.19 572 ALA B N 1
ATOM 9846 C CA . ALA B 1 572 ? 3.111 -94.562 -71.375 1 85.19 572 ALA B CA 1
ATOM 9847 C C . ALA B 1 572 ? 1.667 -94.625 -71.875 1 85.19 572 ALA B C 1
ATOM 9849 O O . ALA B 1 572 ? 1.181 -93.75 -72.562 1 85.19 572 ALA B O 1
ATOM 9850 N N . ASN B 1 573 ? 1.135 -95.938 -71.75 1 87.19 573 ASN B N 1
ATOM 9851 C CA . ASN B 1 573 ? -0.299 -96.062 -72 1 87.19 573 ASN B CA 1
ATOM 9852 C C . ASN B 1 573 ? -1.108 -95.188 -71 1 87.19 573 ASN B C 1
ATOM 9854 O O . ASN B 1 573 ? -1.054 -95.438 -69.812 1 87.19 573 ASN B O 1
ATOM 9858 N N . ILE B 1 574 ? -1.803 -94.188 -71.5 1 86.94 574 ILE B N 1
ATOM 9859 C CA . ILE B 1 574 ? -2.488 -93.188 -70.688 1 86.94 574 ILE B CA 1
ATOM 9860 C C . ILE B 1 574 ? -3.473 -93.875 -69.75 1 86.94 574 ILE B C 1
ATOM 9862 O O . ILE B 1 574 ? -3.623 -93.5 -68.562 1 86.94 574 ILE B O 1
ATOM 9866 N N . ASP B 1 575 ? -4.121 -94.938 -70.188 1 81.56 575 ASP B N 1
ATOM 9867 C CA . ASP B 1 575 ? -5.074 -95.625 -69.375 1 81.56 575 ASP B CA 1
ATOM 9868 C C . ASP B 1 575 ? -4.379 -96.312 -68.188 1 81.56 575 ASP B C 1
ATOM 9870 O O . ASP B 1 575 ? -4.91 -96.312 -67.062 1 81.56 575 ASP B O 1
ATOM 9874 N N . GLU B 1 576 ? -3.227 -96.75 -68.438 1 81.12 576 GLU B N 1
ATOM 9875 C CA . GLU B 1 576 ? -2.451 -97.375 -67.375 1 81.12 576 GLU B CA 1
ATOM 9876 C C . GLU B 1 576 ? -1.922 -96.312 -66.375 1 81.12 576 GLU B C 1
ATOM 9878 O O . GLU B 1 576 ? -1.884 -96.625 -65.188 1 81.12 576 GLU B O 1
ATOM 9883 N N . VAL B 1 577 ? -1.539 -95.188 -66.938 1 83.44 577 VAL B N 1
ATOM 9884 C CA . VAL B 1 577 ? -1.015 -94.125 -66.125 1 83.44 577 VAL B CA 1
ATOM 9885 C C . VAL B 1 577 ? -2.121 -93.625 -65.188 1 83.44 577 VAL B C 1
ATOM 9887 O O . VAL B 1 577 ? -1.909 -93.438 -64 1 83.44 577 VAL B O 1
ATOM 9890 N N . GLU B 1 578 ? -3.312 -93.438 -65.75 1 80.81 578 GLU B N 1
ATOM 9891 C CA . GLU B 1 578 ? -4.43 -92.875 -65 1 80.81 578 GLU B CA 1
ATOM 9892 C C . GLU B 1 578 ? -4.977 -93.875 -64 1 80.81 578 GLU B C 1
ATOM 9894 O O . GLU B 1 578 ? -5.621 -93.438 -63.031 1 80.81 578 GLU B O 1
ATOM 9899 N N . SER B 1 579 ? -4.594 -95.125 -64.312 1 71.5 579 SER B N 1
ATOM 9900 C CA . SER B 1 579 ? -5.062 -96.125 -63.375 1 71.5 579 SER B CA 1
ATOM 9901 C C . SER B 1 579 ? -4.039 -96.375 -62.25 1 71.5 579 SER B C 1
ATOM 9903 O O . SER B 1 579 ? -4.332 -97 -61.281 1 71.5 579 SER B O 1
ATOM 9905 N N . GLY B 1 580 ? -2.842 -95.75 -62.5 1 71.88 580 GLY B N 1
ATOM 9906 C CA . GLY B 1 580 ? -1.773 -96 -61.531 1 71.88 580 GLY B CA 1
ATOM 9907 C C . GLY B 1 580 ? -1.938 -95.125 -60.25 1 71.88 580 GLY B C 1
ATOM 9908 O O . GLY B 1 580 ? -2.646 -94.125 -60.25 1 71.88 580 GLY B O 1
ATOM 9909 N N . PHE B 1 581 ? -1.265 -95.5 -59.438 1 66 581 PHE B N 1
ATOM 9910 C CA . PHE B 1 581 ? -1.324 -94.938 -58.094 1 66 581 PHE B CA 1
ATOM 9911 C C . PHE B 1 581 ? -0.823 -93.5 -58.094 1 66 581 PHE B C 1
ATOM 9913 O O . PHE B 1 581 ? -1.425 -92.625 -57.469 1 66 581 PHE B O 1
ATOM 9920 N N . GLY B 1 582 ? 0.185 -93.312 -58.688 1 72.56 582 GLY B N 1
ATOM 9921 C CA . GLY B 1 582 ? 0.788 -92 -58.75 1 72.56 582 GLY B CA 1
ATOM 9922 C C . GLY B 1 582 ? -0.146 -90.938 -59.281 1 72.56 582 GLY B C 1
ATOM 9923 O O . GLY B 1 582 ? -0.229 -89.875 -58.75 1 72.56 582 GLY B O 1
ATOM 9924 N N . PHE B 1 583 ? -0.832 -91.438 -60.25 1 81 583 PHE B N 1
ATOM 9925 C CA . PHE B 1 583 ? -1.747 -90.5 -60.875 1 81 583 PHE B CA 1
ATOM 9926 C C . PHE B 1 583 ? -2.922 -90.188 -59.969 1 81 583 PHE B C 1
ATOM 9928 O O . PHE B 1 583 ? -3.352 -89 -59.875 1 81 583 PHE B O 1
ATOM 9935 N N . SER B 1 584 ? -3.412 -91.125 -59.312 1 75.5 584 SER B N 1
ATOM 9936 C CA . SER B 1 584 ? -4.52 -90.938 -58.375 1 75.5 584 SER B CA 1
ATOM 9937 C C . SER B 1 584 ? -4.117 -90 -57.25 1 75.5 584 SER B C 1
ATOM 9939 O O . SER B 1 584 ? -4.91 -89.125 -56.844 1 75.5 584 SER B O 1
ATOM 9941 N N . LEU B 1 585 ? -2.955 -90.125 -56.812 1 73.38 585 LEU B N 1
ATOM 9942 C CA . LEU B 1 585 ? -2.422 -89.25 -55.781 1 73.38 585 LEU B CA 1
ATOM 9943 C C . LEU B 1 585 ? -2.346 -87.812 -56.281 1 73.38 585 LEU B C 1
ATOM 9945 O O . LEU B 1 585 ? -2.785 -86.875 -55.594 1 73.38 585 LEU B O 1
ATOM 9949 N N . MET B 1 586 ? -1.765 -87.625 -57.375 1 82.81 586 MET B N 1
ATOM 9950 C CA . MET B 1 586 ? -1.625 -86.312 -57.969 1 82.81 586 MET B CA 1
ATOM 9951 C C . MET B 1 586 ? -2.99 -85.625 -58.188 1 82.81 586 MET B C 1
ATOM 9953 O O . MET B 1 586 ? -3.184 -84.438 -57.906 1 82.81 586 MET B O 1
ATOM 9957 N N . LYS B 1 587 ? -3.84 -86.5 -58.656 1 81.5 587 LYS B N 1
ATOM 9958 C CA . LYS B 1 587 ? -5.184 -86 -58.906 1 81.5 587 LYS B CA 1
ATOM 9959 C C . LYS B 1 587 ? -5.867 -85.562 -57.625 1 81.5 587 LYS B C 1
ATOM 9961 O O . LYS B 1 587 ? -6.52 -84.5 -57.625 1 81.5 587 LYS B O 1
ATOM 9966 N N . THR B 1 588 ? -5.742 -86.312 -56.562 1 75.38 588 THR B N 1
ATOM 9967 C CA . THR B 1 588 ? -6.328 -85.938 -55.281 1 75.38 588 THR B CA 1
ATOM 9968 C C . THR B 1 588 ? -5.73 -84.625 -54.75 1 75.38 588 THR B C 1
ATOM 9970 O O . THR B 1 588 ? -6.457 -83.75 -54.312 1 75.38 588 THR B O 1
ATOM 9973 N N . LEU B 1 589 ? -4.453 -84.5 -54.844 1 77.75 589 LEU B N 1
ATOM 9974 C CA . LEU B 1 589 ? -3.768 -83.312 -54.344 1 77.75 589 LEU B CA 1
ATOM 9975 C C . LEU B 1 589 ? -4.164 -82.062 -55.156 1 77.75 589 LEU B C 1
ATOM 9977 O O . LEU B 1 589 ? -4.461 -81 -54.594 1 77.75 589 LEU B O 1
ATOM 9981 N N . ILE B 1 590 ? -4.246 -82.188 -56.438 1 85 590 ILE B N 1
ATOM 9982 C CA . ILE B 1 590 ? -4.496 -81.062 -57.312 1 85 590 ILE B CA 1
ATOM 9983 C C . ILE B 1 590 ? -5.977 -80.688 -57.281 1 85 590 ILE B C 1
ATOM 9985 O O . ILE B 1 590 ? -6.324 -79.5 -57.188 1 85 590 ILE B O 1
ATOM 9989 N N . SER B 1 591 ? -6.812 -81.75 -57.281 1 81.31 591 SER B N 1
ATOM 9990 C CA . SER B 1 591 ? -8.242 -81.438 -57.375 1 81.31 591 SER B CA 1
ATOM 9991 C C . SER B 1 591 ? -8.805 -81.062 -56 1 81.31 591 SER B C 1
ATOM 9993 O O . SER B 1 591 ? -9.586 -80.125 -55.875 1 81.31 591 SER B O 1
ATOM 9995 N N . PHE B 1 592 ? -8.391 -81.75 -54.969 1 72.69 592 PHE B N 1
ATOM 9996 C CA . PHE B 1 592 ? -9.062 -81.562 -53.688 1 72.69 592 PHE B CA 1
ATOM 9997 C C . PHE B 1 592 ? -8.344 -80.5 -52.844 1 72.69 592 PHE B C 1
ATOM 9999 O O . PHE B 1 592 ? -8.977 -79.75 -52.062 1 72.69 592 PHE B O 1
ATOM 10006 N N . GLN B 1 593 ? -7.051 -80.312 -53.062 1 72.56 593 GLN B N 1
ATOM 10007 C CA . GLN B 1 593 ? -6.34 -79.375 -52.219 1 72.56 593 GLN B CA 1
ATOM 10008 C C . GLN B 1 593 ? -6.102 -78.062 -52.938 1 72.56 593 GLN B C 1
ATOM 10010 O O . GLN B 1 593 ? -6.102 -77 -52.312 1 72.56 593 GLN B O 1
ATOM 10015 N N . LEU B 1 594 ? -5.922 -78.125 -54.156 1 81.38 594 LEU B N 1
ATOM 10016 C CA . LEU B 1 594 ? -5.555 -76.875 -54.875 1 81.38 594 LEU B CA 1
ATOM 10017 C C . LEU B 1 594 ? -6.676 -76.438 -55.781 1 81.38 594 LEU B C 1
ATOM 10019 O O . LEU B 1 594 ? -6.562 -75.438 -56.469 1 81.38 594 LEU B O 1
ATOM 10023 N N . ASN B 1 595 ? -7.789 -77.25 -55.781 1 86.31 595 ASN B N 1
ATOM 10024 C CA . ASN B 1 595 ? -8.93 -76.938 -56.656 1 86.31 595 ASN B CA 1
ATOM 10025 C C . ASN B 1 595 ? -8.508 -76.75 -58.125 1 86.31 595 ASN B C 1
ATOM 10027 O O . ASN B 1 595 ? -8.969 -75.875 -58.812 1 86.31 595 ASN B O 1
ATOM 10031 N N . GLY B 1 596 ? -7.598 -77.625 -58.531 1 89.88 596 GLY B N 1
ATOM 10032 C CA . GLY B 1 596 ? -7.07 -77.562 -59.906 1 89.88 596 GLY B CA 1
ATOM 10033 C C . GLY B 1 596 ? -7.477 -78.75 -60.75 1 89.88 596 GLY B C 1
ATOM 10034 O O . GLY B 1 596 ? -8.359 -79.5 -60.406 1 89.88 596 GLY B O 1
ATOM 10035 N N . LYS B 1 597 ? -6.988 -78.688 -62.031 1 91 597 LYS B N 1
ATOM 10036 C CA . LYS B 1 597 ? -7.23 -79.75 -63 1 91 597 LYS B CA 1
ATOM 10037 C C . LYS B 1 597 ? -5.918 -80.375 -63.5 1 91 597 LYS B C 1
ATOM 10039 O O . LYS B 1 597 ? -4.93 -79.688 -63.656 1 91 597 LYS B O 1
ATOM 10044 N N . LEU B 1 598 ? -5.891 -81.688 -63.625 1 92.5 598 LEU B N 1
ATOM 10045 C CA . LEU B 1 598 ? -4.73 -82.438 -64.062 1 92.5 598 LEU B CA 1
ATOM 10046 C C . LEU B 1 598 ? -5.051 -83.25 -65.375 1 92.5 598 LEU B C 1
ATOM 10048 O O . LEU B 1 598 ? -6.078 -83.875 -65.438 1 92.5 598 LEU B O 1
ATOM 10052 N N . ASP B 1 599 ? -4.344 -83 -66.375 1 89.62 599 ASP B N 1
ATOM 10053 C CA . ASP B 1 599 ? -4.449 -83.688 -67.625 1 89.62 599 ASP B CA 1
ATOM 10054 C C . ASP B 1 599 ? -3.104 -84.312 -68.062 1 89.62 599 ASP B C 1
ATOM 10056 O O . ASP B 1 599 ? -2.053 -83.75 -67.75 1 89.62 599 ASP B O 1
ATOM 10060 N N . CYS B 1 600 ? -3.076 -85.5 -68.625 1 91.06 600 CYS B N 1
ATOM 10061 C CA . CYS B 1 600 ? -1.863 -86.188 -69.062 1 91.06 600 CYS B CA 1
ATOM 10062 C C . CYS B 1 600 ? -1.995 -86.625 -70.562 1 91.06 600 CYS B C 1
ATOM 10064 O O . CYS B 1 600 ? -3.043 -87.125 -70.938 1 91.06 600 CYS B O 1
ATOM 10066 N N . LYS B 1 601 ? -1.05 -86.438 -71.438 1 89.69 601 LYS B N 1
ATOM 10067 C CA . LYS B 1 601 ? -1.027 -86.875 -72.812 1 89.69 601 LYS B CA 1
ATOM 10068 C C . LYS B 1 601 ? 0.363 -87.375 -73.188 1 89.69 601 LYS B C 1
ATOM 10070 O O . LYS B 1 601 ? 1.36 -87 -72.562 1 89.69 601 LYS B O 1
ATOM 10075 N N . ASN B 1 602 ? 0.338 -88.25 -74.188 1 90 602 ASN B N 1
ATOM 10076 C CA . ASN B 1 602 ? 1.605 -88.625 -74.812 1 90 602 ASN B CA 1
ATOM 10077 C C . ASN B 1 602 ? 2.105 -87.625 -75.812 1 90 602 ASN B C 1
ATOM 10079 O O . ASN B 1 602 ? 1.354 -87.188 -76.688 1 90 602 ASN B O 1
ATOM 10083 N N . ASN B 1 603 ? 3.217 -87.125 -75.75 1 85.56 603 ASN B N 1
ATOM 10084 C CA . ASN B 1 603 ? 3.865 -86.188 -76.688 1 85.56 603 ASN B CA 1
ATOM 10085 C C . ASN B 1 603 ? 5.383 -86.375 -76.625 1 85.56 603 ASN B C 1
ATOM 10087 O O . ASN B 1 603 ? 6.078 -85.562 -76 1 85.56 603 ASN B O 1
ATOM 10091 N N . ASP B 1 604 ? 6 -87.438 -77.5 1 84.44 604 ASP B N 1
ATOM 10092 C CA . ASP B 1 604 ? 7.43 -87.688 -77.438 1 84.44 604 ASP B CA 1
ATOM 10093 C C . ASP B 1 604 ? 7.934 -87.812 -76 1 84.44 604 ASP B C 1
ATOM 10095 O O . ASP B 1 604 ? 8.922 -87.188 -75.625 1 84.44 604 ASP B O 1
ATOM 10099 N N . GLY B 1 605 ? 7.203 -88.562 -75.25 1 90.5 605 GLY B N 1
ATOM 10100 C CA . GLY B 1 605 ? 7.273 -88.688 -73.812 1 90.5 605 GLY B CA 1
ATOM 10101 C C . GLY B 1 605 ? 5.941 -88.5 -73.125 1 90.5 605 GLY B C 1
ATOM 10102 O O . GLY B 1 605 ? 4.887 -88.625 -73.75 1 90.5 605 GLY B O 1
ATOM 10103 N N . LEU B 1 606 ? 5.941 -88.188 -71.938 1 91.06 606 LEU B N 1
ATOM 10104 C CA . LEU B 1 606 ? 4.695 -87.938 -71.25 1 91.06 606 LEU B CA 1
ATOM 10105 C C . LEU B 1 606 ? 4.602 -86.5 -70.75 1 91.06 606 LEU B C 1
ATOM 10107 O O . LEU B 1 606 ? 5.562 -85.938 -70.25 1 91.06 606 LEU B O 1
ATOM 10111 N N . GLU B 1 607 ? 3.535 -85.875 -71.125 1 94.12 607 GLU B N 1
ATOM 10112 C CA . GLU B 1 607 ? 3.293 -84.5 -70.812 1 94.12 607 GLU B CA 1
ATOM 10113 C C . GLU B 1 607 ? 2.102 -84.375 -69.875 1 94.12 607 GLU B C 1
ATOM 10115 O O . GLU B 1 607 ? 1.042 -84.938 -70.062 1 94.12 607 GLU B O 1
ATOM 10120 N N . TYR B 1 608 ? 2.281 -83.688 -68.688 1 93.81 608 TYR B N 1
ATOM 10121 C CA . TYR B 1 608 ? 1.215 -83.375 -67.75 1 93.81 608 TYR B CA 1
ATOM 10122 C C . TYR B 1 608 ? 0.881 -81.875 -67.75 1 93.81 608 TYR B C 1
ATOM 10124 O O . TYR B 1 608 ? 1.779 -81.062 -67.812 1 93.81 608 TYR B O 1
ATOM 10132 N N . LYS B 1 609 ? -0.345 -81.562 -67.875 1 93.88 609 LYS B N 1
ATOM 10133 C CA . LYS B 1 609 ? -0.824 -80.188 -67.812 1 93.88 609 LYS B CA 1
ATOM 10134 C C . LYS B 1 609 ? -1.703 -80 -66.562 1 93.88 609 LYS B C 1
ATOM 10136 O O . LYS B 1 609 ? -2.713 -80.688 -66.375 1 93.88 609 LYS B O 1
ATOM 10141 N N . ILE B 1 610 ? -1.266 -79.125 -65.688 1 92.75 610 ILE B N 1
ATOM 10142 C CA . ILE B 1 610 ? -1.986 -78.875 -64.438 1 92.75 610 ILE B CA 1
ATOM 10143 C C . ILE B 1 610 ? -2.406 -77.375 -64.438 1 92.75 610 ILE B C 1
ATOM 10145 O O . ILE B 1 610 ? -1.591 -76.5 -64.688 1 92.75 610 ILE B O 1
ATOM 10149 N N . ILE B 1 611 ? -3.668 -77.125 -64.188 1 93.19 611 ILE B N 1
ATOM 10150 C CA . ILE B 1 611 ? -4.203 -75.75 -64.125 1 93.19 611 ILE B CA 1
ATOM 10151 C C . ILE B 1 611 ? -4.699 -75.5 -62.688 1 93.19 611 ILE B C 1
ATOM 10153 O O . ILE B 1 611 ? -5.547 -76.25 -62.188 1 93.19 611 ILE B O 1
ATOM 10157 N N . LEU B 1 612 ? -4.164 -74.5 -62.062 1 89.19 612 LEU B N 1
ATOM 10158 C CA . LEU B 1 612 ? -4.543 -74.125 -60.688 1 89.19 612 LEU B CA 1
ATOM 10159 C C . LEU B 1 612 ? -5.156 -72.75 -60.688 1 89.19 612 LEU B C 1
ATOM 10161 O O . LEU B 1 612 ? -4.773 -71.875 -61.5 1 89.19 612 LEU B O 1
ATOM 10165 N N . PRO B 1 613 ? -6.09 -72.438 -59.75 1 87.31 613 PRO B N 1
ATOM 10166 C CA . PRO B 1 613 ? -6.605 -71.062 -59.625 1 87.31 613 PRO B CA 1
ATOM 10167 C C . PRO B 1 613 ? -5.547 -70.062 -59.156 1 87.31 613 PRO B C 1
ATOM 10169 O O . PRO B 1 613 ? -4.684 -70.438 -58.344 1 87.31 613 PRO B O 1
ATOM 10172 N N . ALA B 1 614 ? -5.594 -68.812 -59.625 1 80.25 614 ALA B N 1
ATOM 10173 C CA . ALA B 1 614 ? -4.605 -67.75 -59.344 1 80.25 614 ALA B CA 1
ATOM 10174 C C . ALA B 1 614 ? -4.574 -67.438 -57.844 1 80.25 614 ALA B C 1
ATOM 10176 O O . ALA B 1 614 ? -3.553 -67 -57.344 1 80.25 614 ALA B O 1
ATOM 10177 N N . ASP B 1 615 ? -5.648 -67.75 -57.125 1 73.75 615 ASP B N 1
ATOM 10178 C CA . ASP B 1 615 ? -5.746 -67.375 -55.719 1 73.75 615 ASP B CA 1
ATOM 10179 C C . ASP B 1 615 ? -5.184 -68.5 -54.812 1 73.75 615 ASP B C 1
ATOM 10181 O O . ASP B 1 615 ? -5.254 -68.375 -53.594 1 73.75 615 ASP B O 1
ATOM 10185 N N . SER B 1 616 ? -4.539 -69.375 -55.406 1 64.94 616 SER B N 1
ATOM 10186 C CA . SER B 1 616 ? -3.998 -70.5 -54.594 1 64.94 616 SER B CA 1
ATOM 10187 C C . SER B 1 616 ? -2.729 -70.062 -53.875 1 64.94 616 SER B C 1
ATOM 10189 O O . SER B 1 616 ? -1.952 -69.25 -54.375 1 64.94 616 SER B O 1
#

Solvent-accessible surface area (backbone atoms only — not comparable to full-atom values): 62879 Å² total; per-residue (Å²): 141,77,88,67,78,81,72,75,76,74,73,72,72,72,67,78,74,76,32,58,43,62,67,79,56,85,63,88,59,54,46,25,53,32,25,26,36,35,82,31,68,80,60,71,77,46,72,73,58,56,69,69,50,59,76,80,69,40,44,74,36,83,42,46,47,51,64,38,34,77,51,85,41,25,39,36,35,40,32,31,39,35,33,87,50,92,54,71,42,66,33,27,46,36,29,73,46,46,65,44,34,37,34,38,38,41,36,29,40,70,83,65,50,79,49,77,48,75,48,39,41,72,42,41,54,78,70,32,59,56,94,54,53,44,43,36,40,70,46,74,43,55,55,39,53,26,44,36,36,38,40,41,38,34,69,42,64,39,56,49,46,34,32,70,30,44,69,67,56,45,51,52,51,49,54,59,51,43,55,56,53,44,26,36,53,25,29,40,48,45,51,29,54,44,33,43,52,46,18,71,71,68,69,43,65,40,34,48,34,40,25,50,24,44,50,28,44,52,52,18,52,37,32,55,54,22,47,40,30,68,75,70,33,34,78,37,27,69,60,42,55,48,47,32,41,52,28,47,52,49,24,55,52,26,44,52,53,19,50,41,48,65,67,36,22,70,80,77,36,49,68,60,36,51,50,52,49,49,51,50,52,49,49,53,51,48,50,54,52,24,56,71,76,27,68,51,51,31,43,50,50,47,62,61,46,48,46,52,52,34,50,48,52,36,46,53,19,50,52,40,33,74,73,65,39,75,75,23,52,41,47,28,59,18,36,50,40,31,31,53,12,31,43,43,24,46,34,35,46,57,48,72,44,80,86,40,73,71,49,49,44,19,35,54,56,14,42,35,53,20,49,45,37,42,51,46,37,58,50,45,64,36,42,58,37,38,57,51,26,52,50,46,47,49,47,41,50,47,46,49,49,49,47,51,48,48,50,49,51,52,49,50,52,50,49,48,51,47,50,51,51,50,49,50,51,53,51,52,50,53,46,50,36,51,54,37,48,51,53,30,52,52,46,51,56,52,32,70,68,43,82,51,66,69,54,29,51,54,43,50,53,50,30,52,48,41,49,51,53,31,51,50,56,58,56,58,67,67,51,86,63,81,66,61,47,52,46,51,62,51,51,54,50,52,50,52,52,49,49,67,71,51,69,87,62,83,65,48,75,48,78,49,60,48,97,40,69,33,31,65,80,44,47,52,53,51,50,53,40,51,50,51,54,52,51,47,38,60,68,68,24,37,76,86,36,91,77,37,36,39,38,40,38,37,45,72,57,97,61,32,32,41,39,36,42,32,36,52,22,80,42,66,62,62,70,57,48,63,67,29,64,68,42,49,50,40,45,49,44,35,41,72,69,50,63,26,48,79,47,76,49,73,64,80,5,42,34,35,44,35,44,28,47,51,88,74,144,75,91,70,72,86,71,73,76,73,72,72,72,70,67,76,74,76,31,56,43,62,67,80,56,87,62,90,59,54,45,26,53,31,25,25,35,34,82,31,68,79,62,72,78,47,72,72,56,56,69,70,47,58,76,80,68,38,44,73,36,84,42,46,46,52,64,37,34,78,50,82,41,26,39,36,33,40,33,31,40,34,34,87,51,92,53,70,42,67,33,28,46,36,31,73,47,45,65,44,33,35,35,39,39,40,36,28,40,70,86,65,49,78,48,76,50,73,46,38,41,73,42,42,55,77,68,33,59,56,93,54,53,45,45,36,42,69,48,72,42,54,56,40,53,26,43,36,38,37,41,39,37,36,68,44,64,40,56,50,46,32,33,69,30,44,69,68,56,45,51,53,51,50,54,57,52,42,54,55,53,42,26,37,54,26,29,41,48,43,51,29,54,44,33,44,52,47,19,72,71,67,68,42,66,41,33,48,34,40,25,50,21,44,50,27,42,52,54,17,53,38,32,54,54,21,47,41,30,67,74,70,33,34,76,36,27,69,61,42,57,50,45,31,43,52,28,46,51,50,24,54,54,27,44,51,50,18,50,40,49,65,66,36,22,70,81,75,36,51,69,62,35,52,51,50,48,49,50,51,52,50,49,54,50,48,51,54,50,23,55,73,77,28,68,52,50,32,42,50,49,47,61,60,46,50,46,52,53,34,50,47,51,36,46,54,19,49,52,40,32,75,72,65,39,74,73,24,52,40,49,28,59,19,36,49,40,30,30,52,11,31,42,44,25,45,32,37,46,56,47,73,42,79,87,41,75,70,50,49,43,18,36,56,55,13,41,36,54,20,50,45,37,42,51,47,37,57,51,44,63,37,43,57,36,39,56,51,27,52,48,46,47,50,45,42,51,48,46,48,50,49,47,49,48,48,50,50,49,51,50,50,52,49,50,48,51,47,50,50,52,51,50,49,51,52,50,52,50,53,46,51,37,52,53,38,49,52,53,29,52,50,46,53,56,52,31,70,69,42,81,51,68,68,54,28,52,55,43,49,53,51,33,54,47,40,49,52,52,31,51,51,54,57,58,59,67,68,50,84,64,80,67,58,46,53,46,52,63,52,51,54,50,52,50,51,51,48,48,68,71,50,69,87,64,83,66,46,74,48,76,49,58,50,96,40,69,31,30,66,83,44,48,53,52,49,51,54,41,49,51,50,53,52,50,48,38,61,68,66,23,36,76,84,35,93,77,35,38,39,38,40,38,37,45,73,56,96,60,32,31,41,40,37,44,34,37,52,24,81,42,68,62,63,71,58,48,63,66,30,65,68,40,49,51,42,44,48,42,34,40,73,69,49,63,25,47,77,46,76,48,74,63,79,6,41,33,36,44,34,45,29,47,52,87,74

Radius of gyration: 60.31 Å; Cα contacts (8 Å, |Δi|>4): 1966; chains: 2; bounding box: 96×178×145 Å

Organism: Arcobacter nitrofigilis (strain ATCC 33309 / DSM 7299 / CCUG 15893 / LMG 7604 / NCTC 12251 / CI) (NCBI:txid572480)

Foldseek 3Di:
DPPDDPPPPPPPPPPPLALEDELVDQDPFASQQSKWKAKAQPPPDDPVRVVPDDPVRTHGGHASKDFAFFGQIKMKIKHKYAYADQAWAKKKKWWQFQAFAKKKKWKQAPVGDIDIAIWHLVFFCVSAPDLDLTRMDIDTHHHGMMMMMMITGGLHGDITRIDIHHPVSVVVVVVVVCVLLVVLLVLLVVLLVVLVVVCVVVVQVLSVLLSQLSVLVSQLSCLRSCVCSSPPVRGPSPVSLVSNLVSLLSNLLSLLVSLCRQLVCVPPPVVVVVVSVVVNVVSVVLCVVQVVVHSSSSNVCSLVCVLVSLVVQLVSLVVSVVSPNVLSVLSNVLSVQQNCLSVQLSCVSNVVDGDDPVSNCSNSVSVSSSSVSVSVSVVVVVVVVVVVVVVVVVVVVVVVVVVVVVVVVVVVVVVVVVVVVLVVVVVVLVVVLVVLVVVLVVLQVVLVVDDDPVVSVVSVVVSVLSNLLSVLSVVLSVPPDQAWDWLVVLLVVSVVVVCVVVVPDPEAEAEAADGAIDGPLLNSLVSSLSVLLVVCCVPPFPPPPPHKYWYWHWDDDPWKIKIKIWIQGPADDVVVVCVDDSNVSNQCSQCVRQVKDWDWDDDNGIMIIIIGTSVD/DPPDDPPPPPPPPPPPLALEDELVDQDPFASQQSKWKAKAQPPPDDPVRVVPDDPVRTHGGHFSKDFAFFGQIKMKIKHKYAYADQAWAKKKKWWQFQAFAKKKKWKQAPVGDIDIAIWHLVFFQVSAPDLDLTRMDIDTHHHGMMMMMMITGGLGGDITRIDIHHPVSVVVVVVVVCVLLVVLLVLLVVLLVVLVVVCVVVVQVLSVLLSQLSVLVSQLSCLRSCVCSSPPVRGPSPVSLVSNLVSLLSNLLSLLVSLCRQLVCVPQPVVVVVVSVVVNVVSVVVCVVQVVVHSSSSNVCSLVCVLVSLVVQLVSLVVSVVSPNVLSVLSNVLSVQQNCLSVQLSCVSNVVDGDDPVSNCSNSVSVSSSSVSVSVSVVVVVVVVVVVVVVVVVVVVVVVVVVVVVVVVVVVVVVVVVVVVLVVVVVVLVVLLVVLVVVLVVLQVVLVVDDDPVVSVVSVVVSVLSNLLSVLSVVLSVPPDQAWDWLVVLVVVSVVVVCVVVVPDPEAEAEAEPGAIDGPLLNSLVSSLSVLLVVCCVPPFPPPPPHKYWYWHWDDDPWKIKIKIWIQGPADDVVVVCVDDSNVSNQCSQCVRQVKDWDWDDDNGIMIIIIGTSND

Sequence (1232 aa):
MRLYYLIILLVSFSSVFATEIDLSNKNLTYEGKKMSYFEDKDSSYTINKIKELNNKSFTKQEKEVFLRFFTDSTYWFKFDALNKTNNNLKRYFVFDTPWIDSINIYIYDNQNRLTTYKLGTLLPFKERSMKINLLNQAHNFSKGKSTVYLQIKTRDPFIVPFSILSEKNFYKKIMNMDLIVISTYSIVFAIFIFNILIFIIARYKPYFYYSLYLLSYLLMSLSYDSHTFKYIFYDYPNIQNWMQSLTILFYLVFSLLFAKSFLELKDNFPKINTYTNYILIGHIGICILASILGYKYTIFYASCITPLFSIYMLFLGVYSYLKGNKKAVFFTLATIFGCTGAFLTASIAASMIDYNWYLFKGVDIGVSIDSILFSIALAYRYTSLNLILENTKKEVTLLNKNLEKKVEERTKELDIQVKNKTVLLKELSHRIKNNLQIISALLSMDKDKLENEKDKDILDENIKRIKSISILYENFLEIKNPNKIELKKYIEKIISEIKNSYSSLDIQYDLDIHKILLNQNSLIPIGLVMNELILNSVKYAFKQTPNPKISIYFSKDDKNINFMYKDNGIGANIDEVESGFGFSLMKTLISFQLNGKLDCKNNDGLEYKIILPADSMRLYYLIILLVSFSSVFATEIDLSNKNLTYEGKKMSYFEDKDSSYTINKIKELNNKSFTKQEKEVFLRFFTDSTYWFKFDALNKTNNNLKRYFVFDTPWIDSINIYIYDNQNRLTTYKLGTLLPFKERSMKINLLNQAHNFSKGKSTVYLQIKTRDPFIVPFSILSEKNFYKKIMNMDLIVISTYSIVFAIFIFNILIFIIARYKPYFYYSLYLLSYLLMSLSYDSHTFKYIFYDYPNIQNWMQSLTILFYLVFSLLFAKSFLELKDNFPKINTYTNYILIGHIGICILASILGYKYTIFYASCITPLFSIYMLFLGVYSYLKGNKKAVFFTLATIFGCTGAFLTASIAASMIDYNWYLFKGVDIGVSIDSILFSIALAYRYTSLNLILENTKKEVTLLNKNLEKKVEERTKELDIQVKNKTVLLKELSHRIKNNLQIISALLSMDKDKLENEKDKDILDENIKRIKSISILYENFLEIKNPNKIELKKYIEKIISEIKNSYSSLDIQYDLDIHKILLNQNSLIPIGLVMNELILNSVKYAFKQTPNPKISIYFSKDDKNINFMYKDNGIGANIDEVESGFGFSLMKTLISFQLNGKLDCKNNDGLEYKIILPADS